Protein AF-A0A218V7U9-F1 (afdb_monomer)

Sequence (960 aa):
MARDGPLGLSSSKSSGSAQGSVAVIKPSDKDFSSGPGSLPGANVSSVCRRSLEVVGMWRWEEKGTSQKALSVETGKANNNVQWDEDSVEFMPANPVRIAFVLVVHGRASRQLQRMFKAIYHKDHFYYIHVDKRSNYLHRQVLQFASQYPNVRVTSWRMATIWGGASLLTTYLQTMKDLMEMSDWPWDFFINLSAADYPISPDQCQLVKNLYLGILWSFDLAVQKSQMDILLCNPRLHAMPTRMQSGLVEGPEQVRTSFWERCPECCCAPAEVHFQVHWVLCRCAAIGKTPSLSPGLLSFLPSSSAVLQDCQSAAEPGEPGVPEALEIAGARGTAVAQTLLLLYVKKCGSNLCQRHLGNLPLKAKVSERTNDQLVAFLSRYRDMNFLKSHGRDNARFIRKQGLDRLFLECDTHMWRLGDRKIPEGITVDGGSDWFLLNRKFVEYVTFSNDDLVTKMKRFYSYTLLPAESFFHTVLENSPFCDSMVDNNLRITNWNRKLGCKCQYKHIVDWCGCSPNDFKPADFHRFQVTEHTCRGSSPSFPRTMPGKVVFLSVARELLPQVSFPVLSQQQTARPTFFARKFEAVVNQEIIGQLDYYLYGNYPSGTPGLRSYWENVYEEPDGLGALSDVALTMFHSFSRLGLRRAESSLHAAGDSGCRYYPMGHPVSIHLYFLADRFQGFLIRHHATNLAVSKLETLETWVMPKKVFKIASPPSDFGRLQFSEIGTEWDAKERLFRNFGGLLGPTDEPVGMQKWGKGPNVTVTVIWVDPINVIAATYDILIESSAEFTHYKPPLNLPLRPGVWTIKILHHWVQVAETKFLITPLTFSNQQPIKQAQELENRWLFQCANFGLCFFPEEAIKLHSGPPKNAYMEQSFQGLNPVLNIPVSAARADQAKRNAGLVGTRLDAWVDSLVSSVWSAVDVCSVGPTACPVLQGCAQTAWSSLSPDPKSELGPVKPDGRLR

pLDDT: mean 74.52, std 29.19, range [21.22, 98.88]

Secondary structure (DSSP, 8-state):
-------------------------PPP-------S-PPP-TTS-HHHHHHHHHHHHHTTT-----------SSS---------GGGGT---SS---EEEEEEE-SS-HHHHHHHHHHH--TTSEEEEEE-TT-HHHHHHHHHHHTT-TTEEE-SS-----TT-THHHHHHHHHHHHHHH-TT---SEEEEEETTEEE-PPP-----HHHHHHHHHHHHHHHTTSS----------------------------------------------------------------------------------------------------------SHHHHHHHHHHHTT--STTGGGTSTT----------SHHHHHHHHHHTTT-EE--B--S-HHHHHHHHTTTEEEEEETTEEEEEEE-PPPTTS----B-S--EEEHHHHHHHHH--SHHHHHHHHHHTT-SSGGGTHHHHHHHTSTTGGGEES--SEEE---HHHH-S-TTTTTBSS----PPPP-GGGGGGGS--GGG--PPPP-----S-----S-SSTTSS-------------PPPP--EEE---TTT-SHHHHHHHHHHH-PPPTT-SSTTEEEEEEEEGGG-GGGS-HHHHHHHHHHHHHHHHHHHTT---TT--TT-EEEEEEEEEEEEEEETTEEEEEEEEEEEEETTTTEEEEEEEEEEE----EE-SSPPS---EEEEEEESSEETTTTEESSTT--B-TT---EEEEEE-S-S-EEEEEEEE-TTS-EEEEEEEEE-TT-SEEEE---PPSSPPSEEEEEEEEETTEEEEEEEEEEPPPSEETTEEPPPGGGGGGGTTTSSSSSS---PPPHHHHHHS-SGGG-SSSS--TTHHHHTT----HHHHHHHHHHTT--HHHHHHHHHHHHHHHEEEEEEEESS--S-TTPEEGGGSSSSTTS--TTT---PPPTTS---

Structure (mmCIF, N/CA/C/O backbone):
data_AF-A0A218V7U9-F1
#
_entry.id   AF-A0A218V7U9-F1
#
loop_
_atom_site.group_PDB
_atom_site.id
_atom_site.type_symbol
_atom_site.label_atom_id
_atom_site.label_alt_id
_atom_site.label_comp_id
_atom_site.label_asym_id
_atom_site.label_entity_id
_atom_site.label_seq_id
_atom_site.pdbx_PDB_ins_code
_atom_site.Cartn_x
_atom_site.Cartn_y
_atom_site.Cartn_z
_atom_site.occupancy
_atom_site.B_iso_or_equiv
_atom_site.auth_seq_id
_atom_site.auth_comp_id
_atom_site.auth_asym_id
_atom_site.auth_atom_id
_atom_site.pdbx_PDB_model_num
ATOM 1 N N . MET A 1 1 ? 33.669 64.219 6.277 1.00 29.98 1 MET A N 1
ATOM 2 C CA . MET A 1 1 ? 34.083 65.376 7.109 1.00 29.98 1 MET A CA 1
ATOM 3 C C . MET A 1 1 ? 33.642 65.084 8.534 1.00 29.98 1 MET A C 1
ATOM 5 O O . MET A 1 1 ? 32.563 64.521 8.618 1.00 29.98 1 MET A O 1
ATOM 9 N N . ALA A 1 2 ? 34.416 65.459 9.571 1.00 28.88 2 ALA A N 1
ATOM 10 C CA . ALA A 1 2 ? 34.085 65.277 11.007 1.00 28.88 2 ALA A CA 1
ATOM 11 C C . ALA A 1 2 ? 33.920 63.778 11.436 1.00 28.88 2 ALA A C 1
ATOM 13 O O . ALA A 1 2 ? 33.140 63.055 10.832 1.00 28.88 2 ALA A O 1
ATOM 14 N N . ARG A 1 3 ? 34.654 63.146 12.373 1.00 27.42 3 ARG A N 1
ATOM 15 C CA . ARG A 1 3 ? 35.370 63.592 13.594 1.00 27.42 3 ARG A CA 1
ATOM 16 C C . ARG A 1 3 ? 34.447 64.381 14.539 1.00 27.42 3 ARG A C 1
ATOM 18 O O . ARG A 1 3 ? 33.888 65.373 14.111 1.00 27.42 3 ARG A O 1
ATOM 25 N N . ASP A 1 4 ? 34.187 63.990 15.784 1.00 27.22 4 ASP A N 1
ATOM 26 C CA . ASP A 1 4 ? 34.984 63.190 16.726 1.00 27.22 4 ASP A CA 1
ATOM 27 C C . ASP A 1 4 ? 34.110 62.345 17.674 1.00 27.22 4 ASP A C 1
ATOM 29 O O . ASP A 1 4 ? 32.888 62.468 17.711 1.00 27.22 4 ASP A O 1
ATOM 33 N N . GLY A 1 5 ? 34.764 61.539 18.509 1.00 26.33 5 GLY A N 1
ATOM 34 C CA . GLY A 1 5 ? 34.283 61.247 19.859 1.00 26.33 5 GLY A CA 1
ATOM 35 C C . GLY A 1 5 ? 35.411 61.515 20.862 1.00 26.33 5 GLY A C 1
ATOM 36 O O . GLY A 1 5 ? 36.579 61.471 20.470 1.00 26.33 5 GLY A O 1
ATOM 37 N N . PRO A 1 6 ? 35.102 61.761 22.144 1.00 32.59 6 PRO A N 1
ATOM 38 C CA . PRO A 1 6 ? 36.081 61.534 23.201 1.00 32.59 6 PRO A CA 1
ATOM 39 C C . PRO A 1 6 ? 35.577 60.573 24.287 1.00 32.59 6 PRO A C 1
ATOM 41 O O . PRO A 1 6 ? 34.385 60.446 24.562 1.00 32.59 6 PRO A O 1
ATOM 44 N N . LEU A 1 7 ? 36.534 59.898 24.921 1.00 24.81 7 LEU A N 1
ATOM 45 C CA . LEU A 1 7 ? 36.329 59.023 26.071 1.00 24.81 7 LEU A CA 1
ATOM 46 C C . LEU A 1 7 ? 36.446 59.801 27.387 1.00 24.81 7 LEU A C 1
ATOM 48 O O . LEU A 1 7 ? 37.343 60.623 27.537 1.00 24.81 7 LEU A O 1
ATOM 52 N N . GLY A 1 8 ? 35.665 59.372 28.380 1.00 22.58 8 GLY A N 1
ATOM 53 C CA . GLY A 1 8 ? 36.175 59.196 29.741 1.00 22.58 8 GLY A CA 1
ATOM 54 C C . GLY A 1 8 ? 36.015 60.351 30.733 1.00 22.58 8 GLY A C 1
ATOM 55 O O . GLY A 1 8 ? 36.628 61.405 30.612 1.00 22.58 8 GLY A O 1
ATOM 56 N N . LEU A 1 9 ? 35.328 60.045 31.834 1.00 23.44 9 LEU A N 1
ATOM 57 C CA . LEU A 1 9 ? 35.711 60.487 33.176 1.00 23.44 9 LEU A CA 1
ATOM 58 C C . LEU A 1 9 ? 35.348 59.375 34.173 1.00 23.44 9 LEU A C 1
ATOM 60 O O . LEU A 1 9 ? 34.349 58.681 33.997 1.00 23.44 9 LEU A O 1
ATOM 64 N N . SER A 1 10 ? 36.193 59.157 35.179 1.00 21.22 10 SER A N 1
ATOM 65 C CA . SER A 1 10 ? 36.144 57.988 36.069 1.00 21.22 10 SER A CA 1
ATOM 66 C C . SER A 1 10 ? 35.866 58.363 37.523 1.00 21.22 10 SER A C 1
ATOM 68 O O . SER A 1 10 ? 36.527 59.268 38.031 1.00 21.22 10 SER A O 1
ATOM 70 N N . SER A 1 11 ? 35.053 57.583 38.243 1.00 22.30 11 SER A N 1
ATOM 71 C CA . SER A 1 11 ? 35.155 57.480 39.710 1.00 22.30 11 SER A CA 1
ATOM 72 C C . SER A 1 11 ? 34.441 56.248 40.295 1.00 22.30 11 SER A C 1
ATOM 74 O O . SER A 1 11 ? 33.607 55.621 39.649 1.00 22.30 11 SER A O 1
ATOM 76 N N . SER A 1 12 ? 34.807 55.922 41.543 1.00 22.44 12 SER A N 1
ATOM 77 C CA . SER A 1 12 ? 34.189 54.947 42.464 1.00 22.44 12 SER A CA 1
ATOM 78 C C . SER A 1 12 ? 34.022 53.475 42.025 1.00 22.44 12 SER A C 1
ATOM 80 O O . SER A 1 12 ? 33.247 53.133 41.140 1.00 22.44 12 SER A O 1
ATOM 8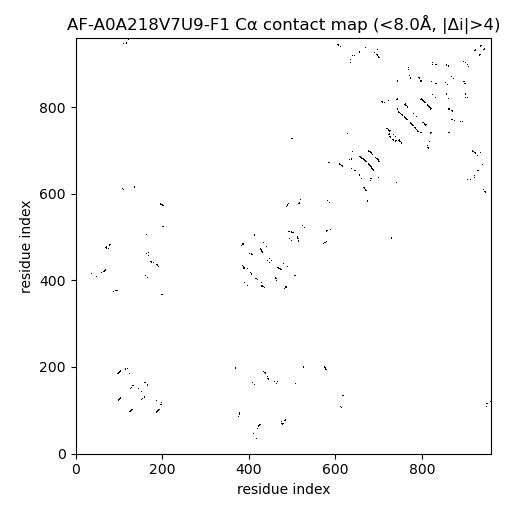2 N N . LYS A 1 13 ? 34.668 52.564 42.773 1.00 25.42 13 LYS A N 1
ATOM 83 C CA . LYS A 1 13 ? 34.227 51.168 42.941 1.00 25.42 13 LYS A CA 1
ATOM 84 C C . LYS A 1 13 ? 33.304 51.062 44.162 1.00 25.42 13 LYS A C 1
ATOM 86 O O . LYS A 1 13 ? 33.744 51.445 45.244 1.00 25.42 13 LYS A O 1
ATOM 91 N N . SER A 1 14 ? 32.156 50.394 44.048 1.00 21.88 14 SER A N 1
ATOM 92 C CA . SER A 1 14 ? 31.580 49.615 45.160 1.00 21.88 14 SER A CA 1
ATOM 93 C C . SER A 1 14 ? 30.524 48.598 44.693 1.00 21.88 14 SER A C 1
ATOM 95 O O . SER A 1 14 ? 29.759 48.841 43.769 1.00 21.88 14 SER A O 1
ATOM 97 N N . SER A 1 15 ? 30.550 47.430 45.342 1.00 23.12 15 SER A N 1
ATOM 98 C CA . SER A 1 15 ? 29.450 46.474 45.575 1.00 23.12 15 SER A CA 1
ATOM 99 C C . SER A 1 15 ? 28.232 46.409 44.627 1.00 23.12 15 SER A C 1
ATOM 101 O O . SER A 1 15 ? 27.315 47.217 44.724 1.00 23.12 15 SER A O 1
ATOM 103 N N . GLY A 1 16 ? 28.096 45.256 43.958 1.00 23.36 16 GLY A N 1
ATOM 104 C CA . GLY A 1 16 ? 26.868 44.454 44.077 1.00 23.36 16 GLY A CA 1
ATOM 105 C C . GLY A 1 16 ? 25.787 44.605 43.000 1.00 23.36 16 GLY A C 1
ATOM 106 O O . GLY A 1 16 ? 24.862 45.394 43.135 1.00 23.36 16 GLY A O 1
ATOM 107 N N . SER A 1 17 ? 25.797 43.699 42.019 1.00 25.09 17 SER A N 1
ATOM 108 C CA . SER A 1 17 ? 24.570 43.248 41.346 1.00 25.09 17 SER A CA 1
ATOM 109 C C . SER A 1 17 ? 24.633 41.733 41.135 1.00 25.09 17 SER A C 1
ATOM 111 O O . SER A 1 17 ? 25.693 41.182 40.834 1.00 25.09 17 SER A O 1
ATOM 113 N N . ALA A 1 18 ? 23.522 41.037 41.376 1.00 25.17 18 ALA A N 1
ATOM 114 C CA . ALA A 1 18 ? 23.483 39.578 41.360 1.00 25.17 18 ALA A CA 1
ATOM 115 C C . ALA A 1 18 ? 23.183 39.055 39.949 1.00 25.17 18 ALA A C 1
ATOM 117 O O . ALA A 1 18 ? 22.054 39.152 39.470 1.00 25.17 18 ALA A O 1
ATOM 118 N N . GLN A 1 19 ? 24.174 38.443 39.297 1.00 24.69 19 GLN A N 1
ATOM 119 C CA . GLN A 1 19 ? 23.903 37.577 38.152 1.00 24.69 19 GLN A CA 1
ATOM 120 C C . GLN A 1 19 ? 23.321 36.256 38.664 1.00 24.69 19 GLN A C 1
ATOM 122 O O . GLN A 1 19 ? 24.038 35.432 39.230 1.00 24.69 19 GLN A O 1
ATOM 127 N N . GLY A 1 20 ? 22.017 36.059 38.461 1.00 24.58 20 GLY A N 1
ATOM 128 C CA . GLY A 1 20 ? 21.364 34.768 38.661 1.00 24.58 20 GLY A CA 1
ATOM 129 C C . GLY A 1 20 ? 21.896 33.762 37.645 1.00 24.58 20 GLY A C 1
ATOM 130 O O . GLY A 1 20 ? 21.428 33.713 36.508 1.00 24.58 20 GLY A O 1
ATOM 131 N N . SER A 1 21 ? 22.907 32.990 38.033 1.00 23.55 21 SER A N 1
ATOM 132 C CA . SER A 1 21 ? 23.540 31.999 37.174 1.00 23.55 21 SER A CA 1
ATOM 133 C C . SER A 1 21 ? 22.566 30.863 36.862 1.00 23.55 21 SER A C 1
ATOM 135 O O . SER A 1 21 ? 22.197 30.073 37.730 1.00 23.55 21 SER A O 1
ATOM 137 N N . VAL A 1 22 ? 22.176 30.750 35.588 1.00 23.95 22 VAL A N 1
ATOM 138 C CA . VAL A 1 22 ? 21.495 29.555 35.076 1.00 23.95 22 VAL A CA 1
ATOM 139 C C . VAL A 1 22 ? 22.467 28.390 35.222 1.00 23.95 22 VAL A C 1
ATOM 141 O O . VAL A 1 22 ? 23.425 28.263 34.458 1.00 23.95 22 VAL A O 1
ATOM 144 N N . ALA A 1 23 ? 22.245 27.565 36.243 1.00 21.59 23 ALA A N 1
ATOM 145 C CA . ALA A 1 23 ? 23.073 26.407 36.518 1.00 21.59 23 ALA A CA 1
ATOM 146 C C . ALA A 1 23 ? 22.945 25.407 35.362 1.00 21.59 23 ALA A C 1
ATOM 148 O O . ALA A 1 23 ? 21.981 24.646 35.277 1.00 21.59 23 ALA A O 1
ATOM 149 N N . VAL A 1 24 ? 23.941 25.397 34.473 1.00 23.58 24 VAL A N 1
ATOM 150 C CA . VAL A 1 24 ? 24.140 24.308 33.516 1.00 23.58 24 VAL A CA 1
ATOM 151 C C . VAL A 1 24 ? 24.568 23.088 34.323 1.00 23.58 24 VAL A C 1
ATOM 153 O O . VAL A 1 24 ? 25.757 22.837 34.528 1.00 23.58 24 VAL A O 1
ATOM 156 N N . ILE A 1 25 ? 23.577 22.344 34.816 1.00 22.64 25 ILE A N 1
ATOM 157 C CA . ILE A 1 25 ? 23.777 21.027 35.408 1.00 22.64 25 ILE A CA 1
ATOM 158 C C . ILE A 1 25 ? 24.272 20.125 34.279 1.00 22.64 25 ILE A C 1
ATOM 160 O O . ILE A 1 25 ? 23.485 19.557 33.521 1.00 22.64 25 ILE A O 1
ATOM 164 N N . LYS A 1 26 ? 25.598 20.012 34.153 1.00 21.34 26 LYS A N 1
ATOM 165 C CA . LYS A 1 26 ? 26.203 18.867 33.479 1.00 21.34 26 LYS A CA 1
ATOM 166 C C . LYS A 1 26 ? 25.671 17.615 34.185 1.00 21.34 26 LYS A C 1
ATOM 168 O O . LYS A 1 26 ? 25.795 17.551 35.413 1.00 21.34 26 LYS A O 1
ATOM 173 N N . PRO A 1 27 ? 25.094 16.637 33.467 1.00 26.72 27 PRO A N 1
ATOM 174 C CA . PRO A 1 27 ? 24.913 15.307 34.026 1.00 26.72 27 PRO A CA 1
ATOM 175 C C . PRO A 1 27 ? 26.264 14.836 34.565 1.00 26.72 27 PRO A C 1
ATOM 177 O O . PRO A 1 27 ? 27.285 15.025 33.902 1.00 26.72 27 PRO A O 1
ATOM 180 N N . SER A 1 28 ? 26.292 14.291 35.777 1.00 24.23 28 SER A N 1
ATOM 181 C CA . SER A 1 28 ? 27.509 13.667 36.283 1.00 24.23 28 SER A CA 1
ATOM 182 C C . SER A 1 28 ? 27.759 12.376 35.516 1.00 24.23 28 SER A C 1
ATOM 184 O O . SER A 1 28 ? 26.838 11.576 35.336 1.00 24.23 28 SER A O 1
ATOM 186 N N . ASP A 1 29 ? 29.003 12.174 35.084 1.00 26.44 29 ASP A N 1
ATOM 187 C CA . ASP A 1 29 ? 29.436 10.938 34.443 1.00 26.44 29 ASP A CA 1
ATOM 188 C C . ASP A 1 29 ? 29.261 9.770 35.427 1.00 26.44 29 ASP A C 1
ATOM 190 O O . ASP A 1 29 ? 30.058 9.555 36.342 1.00 26.44 29 ASP A O 1
ATOM 194 N N . LYS A 1 30 ? 28.155 9.042 35.265 1.00 28.05 30 LYS A N 1
ATOM 195 C CA . LYS A 1 30 ? 27.915 7.731 35.861 1.00 28.05 30 LYS A CA 1
ATOM 196 C C . LYS A 1 30 ? 27.892 6.726 34.728 1.00 28.05 30 LYS A C 1
ATOM 198 O O . LYS A 1 30 ? 27.026 6.810 33.857 1.00 28.05 30 LYS A O 1
ATOM 203 N N . ASP A 1 31 ? 28.836 5.794 34.754 1.00 24.69 31 ASP A N 1
ATOM 204 C CA . ASP A 1 31 ? 29.033 4.832 33.677 1.00 24.69 31 ASP A CA 1
ATOM 205 C C . ASP A 1 31 ? 27.747 4.072 33.332 1.00 24.69 31 ASP A C 1
ATOM 207 O O . ASP A 1 31 ? 27.124 3.419 34.179 1.00 24.69 31 ASP A O 1
ATOM 211 N N . PHE A 1 32 ? 27.379 4.120 32.051 1.00 32.78 32 PHE A N 1
ATOM 212 C CA . PHE A 1 32 ? 26.338 3.274 31.475 1.00 32.78 32 PHE A CA 1
ATOM 213 C C . PHE A 1 32 ? 26.849 1.825 31.439 1.00 32.78 32 PHE A C 1
ATOM 215 O O . PHE A 1 32 ? 27.415 1.363 30.448 1.00 32.78 32 PHE A O 1
ATOM 222 N N . SER A 1 33 ? 26.687 1.108 32.554 1.00 31.09 33 SER A N 1
ATOM 223 C CA . SER A 1 33 ? 27.102 -0.291 32.656 1.00 31.09 33 SER A CA 1
ATOM 224 C C . SER A 1 33 ? 26.351 -1.161 31.638 1.00 31.09 33 SER A C 1
ATOM 226 O O . SER A 1 33 ? 25.139 -1.043 31.435 1.00 31.09 33 SER A O 1
ATOM 228 N N . SER A 1 34 ? 27.102 -2.010 30.936 1.00 35.16 34 SER A N 1
ATOM 229 C CA . SER A 1 34 ? 26.706 -2.625 29.667 1.00 35.16 34 SER A CA 1
ATOM 230 C C . SER A 1 34 ? 25.731 -3.804 29.817 1.00 35.16 34 SER A C 1
ATOM 232 O O . SER A 1 34 ? 26.080 -4.971 29.648 1.00 35.16 34 SER A O 1
ATOM 234 N N . GLY A 1 35 ? 24.461 -3.486 30.084 1.00 30.33 35 GLY A N 1
ATOM 235 C CA . GLY A 1 35 ? 23.326 -4.391 29.865 1.00 30.33 35 GLY A CA 1
ATOM 236 C C . GLY A 1 35 ? 22.894 -4.469 28.384 1.00 30.33 35 GLY A C 1
ATOM 237 O O . GLY A 1 35 ? 23.331 -3.654 27.571 1.00 30.33 35 GLY A O 1
ATOM 238 N N . PRO A 1 36 ? 22.012 -5.417 27.998 1.00 35.75 36 PRO A N 1
ATOM 239 C CA . PRO A 1 36 ? 21.648 -5.695 26.599 1.00 35.75 36 PRO A CA 1
ATOM 240 C C . PRO A 1 36 ? 20.648 -4.688 25.985 1.00 35.75 36 PRO A C 1
ATOM 242 O O . PRO A 1 36 ? 19.548 -5.040 25.541 1.00 35.75 36 PRO A O 1
ATOM 245 N N . GLY A 1 37 ? 21.067 -3.426 25.933 1.00 41.31 37 GLY A N 1
ATOM 246 C CA . GLY A 1 37 ? 20.557 -2.381 25.051 1.00 41.31 37 GLY A CA 1
ATOM 247 C C . GLY A 1 37 ? 21.757 -1.672 24.431 1.00 41.31 37 GLY A C 1
ATOM 248 O O . GLY A 1 37 ? 22.407 -0.867 25.092 1.00 41.31 37 GLY A O 1
ATOM 249 N N . SER A 1 38 ? 22.095 -2.009 23.187 1.00 45.00 38 SER A N 1
ATOM 250 C CA . SER A 1 38 ? 23.184 -1.349 22.463 1.00 45.00 38 SER A CA 1
ATOM 251 C C . SER A 1 38 ? 22.841 0.123 22.253 1.00 45.00 38 SER A C 1
ATOM 253 O O . SER A 1 38 ? 21.820 0.416 21.626 1.00 45.00 38 SER A O 1
ATOM 255 N N . LEU A 1 39 ? 23.693 1.033 22.738 1.00 47.53 39 LEU A N 1
ATOM 256 C CA . LEU A 1 39 ? 23.579 2.460 22.428 1.00 47.53 39 LEU A CA 1
ATOM 257 C C . LEU A 1 39 ? 23.482 2.640 20.900 1.00 47.53 39 LEU A C 1
ATOM 259 O O . LEU A 1 39 ? 24.258 2.002 20.180 1.00 47.53 39 LEU A O 1
ATOM 263 N N . PRO A 1 40 ? 22.539 3.452 20.383 1.00 51.00 40 PRO A N 1
ATOM 264 C CA . PRO A 1 40 ? 22.320 3.520 18.946 1.00 51.00 40 PRO A CA 1
ATOM 265 C C . PRO A 1 40 ? 23.545 4.021 18.177 1.00 51.00 40 PRO A C 1
ATOM 267 O O . PRO A 1 40 ? 24.284 4.890 18.643 1.00 51.00 40 PRO A O 1
ATOM 270 N N . GLY A 1 41 ? 23.719 3.502 16.959 1.00 52.72 41 GLY A N 1
ATOM 271 C CA . GLY A 1 41 ? 24.717 4.007 16.017 1.00 52.72 41 GLY A CA 1
ATOM 272 C C . GLY A 1 41 ? 24.454 5.459 15.592 1.00 52.72 41 GLY A C 1
ATOM 273 O O . GLY A 1 41 ? 23.462 6.079 15.975 1.00 52.72 41 GLY A O 1
ATOM 274 N N . ALA A 1 42 ? 25.333 5.995 14.742 1.00 51.19 42 ALA A N 1
ATOM 275 C CA . ALA A 1 42 ? 25.403 7.420 14.392 1.00 51.19 42 ALA A CA 1
ATOM 276 C C . ALA A 1 42 ? 24.124 8.061 13.793 1.00 51.19 42 ALA A C 1
ATOM 278 O O . ALA A 1 42 ? 24.078 9.280 13.652 1.00 51.19 42 ALA A O 1
ATOM 279 N N . ASN A 1 43 ? 23.093 7.274 13.473 1.00 61.50 43 ASN A N 1
ATOM 280 C CA . ASN A 1 43 ? 21.908 7.699 12.722 1.00 61.50 43 ASN A CA 1
ATOM 281 C C . ASN A 1 43 ? 20.718 8.169 13.591 1.00 61.50 43 ASN A C 1
ATOM 283 O O . ASN A 1 43 ? 19.693 8.542 13.030 1.00 61.50 43 ASN A O 1
ATOM 287 N N . VAL A 1 44 ? 20.816 8.151 14.929 1.00 81.31 44 VAL A N 1
ATOM 288 C CA . VAL A 1 44 ? 19.739 8.632 15.828 1.00 81.31 44 VAL A CA 1
ATOM 289 C C . VAL A 1 44 ? 19.895 10.116 16.147 1.00 81.31 44 VAL A C 1
ATOM 291 O O . VAL A 1 44 ? 20.985 10.560 16.540 1.00 81.31 44 VAL A O 1
ATOM 294 N N . SER A 1 45 ? 18.796 10.869 16.020 1.00 87.00 45 SER A N 1
ATOM 295 C CA . SER A 1 45 ? 18.765 12.323 16.182 1.00 87.00 45 SER A CA 1
ATOM 296 C C . SER A 1 45 ? 19.126 12.770 17.603 1.00 87.00 45 SER A C 1
ATOM 298 O O . SER A 1 45 ? 18.961 12.040 18.583 1.00 87.00 45 SER A O 1
ATOM 300 N N . SER A 1 46 ? 19.630 13.999 17.736 1.00 85.50 46 SER A N 1
ATOM 301 C CA . SER A 1 46 ? 20.025 14.571 19.032 1.00 85.50 46 SER A CA 1
ATOM 302 C C . SER A 1 46 ? 18.844 14.739 19.992 1.00 85.50 46 SER A C 1
ATOM 304 O O . SER A 1 46 ? 18.987 14.496 21.190 1.00 85.50 46 SER A O 1
ATOM 306 N N . VAL A 1 47 ? 17.667 15.095 19.465 1.00 88.19 47 VAL A N 1
ATOM 307 C CA . VAL A 1 47 ? 16.407 15.132 20.223 1.00 88.19 47 VAL A CA 1
ATOM 308 C C . VAL A 1 47 ? 16.068 13.731 20.721 1.00 88.19 47 VAL A C 1
ATOM 310 O O . VAL A 1 47 ? 15.828 13.546 21.912 1.00 88.19 47 VAL A O 1
ATOM 313 N N . CYS A 1 48 ? 16.124 12.736 19.832 1.00 89.25 48 CYS A N 1
ATOM 314 C CA . CYS A 1 48 ? 15.751 11.374 20.171 1.00 89.25 48 CYS A CA 1
ATOM 315 C C . CYS A 1 48 ? 16.682 10.742 21.205 1.00 89.25 48 CYS A C 1
ATOM 317 O O . CYS A 1 48 ? 16.219 10.162 22.184 1.00 89.25 48 CYS A O 1
ATOM 319 N N . ARG A 1 49 ? 17.996 10.939 21.054 1.00 86.62 49 ARG A N 1
ATOM 320 C CA . ARG A 1 49 ? 19.004 10.493 22.023 1.00 86.62 49 ARG A CA 1
ATOM 321 C C . ARG A 1 49 ? 18.739 11.058 23.417 1.00 86.62 49 ARG A C 1
ATOM 323 O O . ARG A 1 49 ? 18.682 10.291 24.371 1.00 86.62 49 ARG A O 1
ATOM 330 N N . ARG A 1 50 ? 18.453 12.362 23.517 1.00 86.06 50 ARG A N 1
ATOM 331 C CA . ARG A 1 50 ? 18.091 13.006 24.788 1.00 86.06 50 ARG A CA 1
ATOM 332 C C . ARG A 1 50 ? 16.789 12.451 25.376 1.00 86.06 50 ARG A C 1
ATOM 334 O O . ARG A 1 50 ? 16.688 12.309 26.590 1.00 86.06 50 ARG A O 1
ATOM 341 N N . SER A 1 51 ? 15.794 12.121 24.553 1.00 85.00 51 SER A N 1
ATOM 342 C CA . SER A 1 51 ? 14.562 11.472 25.026 1.00 85.00 51 SER A CA 1
ATOM 343 C C . SER A 1 51 ? 14.807 10.043 25.526 1.00 85.00 51 SER A C 1
ATOM 345 O O . SER A 1 51 ? 14.250 9.669 26.555 1.00 85.00 51 SER A O 1
ATOM 347 N N . LEU A 1 52 ? 15.667 9.266 24.857 1.00 84.94 52 LEU A N 1
ATOM 348 C CA . LEU A 1 52 ? 16.076 7.922 25.289 1.00 84.94 52 LEU A CA 1
ATOM 349 C C . LEU A 1 52 ? 16.860 7.969 26.612 1.00 84.94 52 LEU A C 1
ATOM 351 O O . LEU A 1 52 ? 16.565 7.189 27.516 1.00 84.94 52 LEU A O 1
ATOM 355 N N . GLU A 1 53 ? 17.797 8.912 26.751 1.00 82.06 53 GLU A N 1
ATOM 356 C CA . GLU A 1 53 ? 18.526 9.195 27.997 1.00 82.06 53 GLU A CA 1
ATOM 357 C C . GLU A 1 53 ? 17.559 9.556 29.131 1.00 82.06 53 GLU A C 1
ATOM 359 O O . GLU A 1 53 ? 17.543 8.886 30.163 1.00 82.06 53 GLU A O 1
ATOM 364 N N . VAL A 1 54 ? 16.703 10.567 28.920 1.00 82.38 54 VAL A N 1
ATOM 365 C CA . VAL A 1 54 ? 15.736 11.030 29.924 1.00 82.38 54 VAL A CA 1
ATOM 366 C C . VAL A 1 54 ? 14.819 9.892 30.352 1.00 82.38 54 VAL A C 1
ATOM 368 O O . VAL A 1 54 ? 14.790 9.592 31.539 1.00 82.38 54 VAL A O 1
ATOM 371 N N . VAL A 1 55 ? 14.111 9.226 29.429 1.00 79.31 55 VAL A N 1
ATOM 372 C CA . VAL A 1 55 ? 13.178 8.126 29.758 1.00 79.31 55 VAL A CA 1
ATOM 373 C C . VAL A 1 55 ? 13.919 6.946 30.405 1.00 79.31 55 VAL A C 1
ATOM 375 O O . VAL A 1 55 ? 13.410 6.346 31.352 1.00 79.31 55 VAL A O 1
ATOM 378 N N . GLY A 1 56 ? 15.158 6.675 29.983 1.00 71.56 56 GLY A N 1
ATOM 379 C CA . GLY A 1 56 ? 16.046 5.692 30.604 1.00 71.56 56 GLY A CA 1
ATOM 380 C C . GLY A 1 56 ? 16.398 5.987 32.069 1.00 71.56 56 GLY A C 1
ATOM 381 O O . GLY A 1 56 ? 16.635 5.045 32.824 1.00 71.56 56 GLY A O 1
ATOM 382 N N . MET A 1 57 ? 16.369 7.251 32.511 1.00 68.81 57 MET A N 1
ATOM 383 C CA . MET A 1 57 ? 16.591 7.613 33.918 1.00 68.81 57 MET A CA 1
ATOM 384 C C . MET A 1 57 ? 15.375 7.323 34.817 1.00 68.81 57 MET A C 1
ATOM 386 O O . MET A 1 57 ? 15.573 6.865 35.942 1.00 68.81 57 MET A O 1
ATOM 390 N N . TRP A 1 58 ? 14.128 7.466 34.334 1.00 63.84 58 TRP A N 1
ATOM 391 C CA . TRP A 1 58 ? 12.914 7.148 35.128 1.00 63.84 58 TRP A CA 1
ATOM 392 C C . TRP A 1 58 ? 12.865 5.672 35.553 1.00 63.84 58 TRP A C 1
ATOM 394 O O . TRP A 1 58 ? 12.271 5.339 36.580 1.00 63.84 58 TRP A O 1
ATOM 404 N N . ARG A 1 59 ? 13.557 4.792 34.812 1.00 56.50 59 ARG A N 1
ATOM 405 C CA . ARG A 1 59 ? 13.761 3.369 35.135 1.00 56.50 59 ARG A CA 1
ATOM 406 C C . ARG A 1 59 ? 14.359 3.134 36.535 1.00 56.50 59 ARG A C 1
ATOM 408 O O . ARG A 1 59 ? 14.228 2.032 37.061 1.00 56.50 59 ARG A O 1
ATOM 415 N N . TRP A 1 60 ? 14.984 4.148 37.138 1.00 43.22 60 TRP A N 1
ATOM 416 C CA . TRP A 1 60 ? 15.568 4.094 38.482 1.00 43.22 60 TRP A CA 1
ATOM 417 C C . TRP A 1 60 ? 14.680 4.678 39.595 1.00 43.22 60 TRP A C 1
ATOM 419 O O . TRP A 1 60 ? 15.006 4.496 40.767 1.00 43.22 60 TRP A O 1
ATOM 429 N N . GLU A 1 61 ? 13.563 5.343 39.268 1.00 45.41 61 GLU A N 1
ATOM 430 C CA . GLU A 1 61 ? 12.733 6.063 40.253 1.00 45.41 61 GLU A CA 1
ATOM 431 C C . GLU A 1 61 ? 11.301 5.530 40.424 1.00 45.41 61 GLU A C 1
ATOM 433 O O . GLU A 1 61 ? 10.648 5.879 41.412 1.00 45.41 61 GLU A O 1
ATOM 438 N N . GLU A 1 62 ? 10.805 4.643 39.550 1.00 49.50 62 GLU A N 1
ATOM 439 C CA . GLU A 1 62 ? 9.487 4.004 39.724 1.00 49.50 62 GLU A CA 1
ATOM 440 C C . GLU A 1 62 ? 9.484 2.951 40.854 1.00 49.50 62 GLU A C 1
ATOM 442 O O . GLU A 1 62 ? 9.407 1.737 40.646 1.00 49.50 62 GLU A O 1
ATOM 447 N N . LYS A 1 63 ? 9.524 3.444 42.101 1.00 42.47 63 LYS A N 1
ATOM 448 C CA . LYS A 1 63 ? 9.115 2.696 43.296 1.00 42.47 63 LYS A CA 1
ATOM 449 C C . LYS A 1 63 ? 7.689 2.179 43.084 1.00 42.47 63 LYS A C 1
ATOM 451 O O . LYS A 1 63 ? 6.824 2.924 42.629 1.00 42.47 63 LYS A O 1
ATOM 456 N N . GLY A 1 64 ? 7.459 0.907 43.416 1.00 49.28 64 GLY A N 1
ATOM 457 C CA . GLY A 1 64 ? 6.205 0.211 43.121 1.00 49.28 64 GLY A CA 1
ATOM 458 C C . GLY A 1 64 ? 4.986 0.960 43.655 1.00 49.28 64 GLY A C 1
ATOM 459 O O . GLY A 1 64 ? 4.797 1.058 44.865 1.00 49.28 64 GLY A O 1
ATOM 460 N N . THR A 1 65 ? 4.166 1.489 42.748 1.00 48.19 65 THR A N 1
ATOM 461 C CA . THR A 1 65 ? 2.895 2.125 43.092 1.00 48.19 65 THR A CA 1
ATOM 462 C C . THR A 1 65 ? 1.777 1.108 42.943 1.00 48.19 65 THR A C 1
ATOM 464 O O . THR A 1 65 ? 1.474 0.650 41.842 1.00 48.19 65 THR A O 1
ATOM 467 N N . SER A 1 66 ? 1.157 0.768 44.070 1.00 54.19 66 SER A N 1
ATOM 468 C CA . SER A 1 66 ? -0.095 0.018 44.071 1.00 54.19 66 SER A CA 1
ATOM 469 C C . SER A 1 66 ? -1.174 0.795 43.304 1.00 54.19 66 SER A C 1
ATOM 471 O O . SER A 1 66 ? -1.204 2.036 43.299 1.00 54.19 66 SER A O 1
ATOM 473 N N . GLN A 1 67 ? -2.037 0.055 42.620 1.00 61.59 67 GLN A N 1
ATOM 474 C CA . GLN A 1 67 ? -3.214 0.552 41.922 1.00 61.59 67 GLN A CA 1
ATOM 475 C C . GLN A 1 67 ? -4.441 -0.135 42.507 1.00 61.59 67 GLN A C 1
ATOM 477 O O . GLN A 1 67 ? -4.367 -1.282 42.943 1.00 61.59 67 GLN A O 1
ATOM 482 N N . LYS A 1 68 ? -5.571 0.569 42.536 1.00 68.88 68 LYS A N 1
ATOM 483 C CA . LYS A 1 68 ? -6.824 0.008 43.036 1.00 68.88 68 LYS A CA 1
ATOM 484 C C . LYS A 1 68 ? -7.772 -0.224 41.865 1.00 68.88 68 LYS A C 1
ATOM 486 O O . LYS A 1 68 ? -8.263 0.744 41.289 1.00 68.88 68 LYS A O 1
ATOM 491 N N . ALA A 1 69 ? -8.042 -1.488 41.541 1.00 67.00 69 ALA A N 1
ATOM 492 C CA . ALA A 1 69 ? -9.153 -1.838 40.663 1.00 67.00 69 ALA A CA 1
ATOM 493 C C . ALA A 1 69 ? -10.478 -1.253 41.198 1.00 67.00 69 ALA A C 1
ATOM 495 O O . ALA A 1 69 ? -10.714 -1.202 42.409 1.00 67.00 69 ALA A O 1
ATOM 496 N N . LEU A 1 70 ? -11.319 -0.785 40.279 1.00 68.69 70 LEU A N 1
ATOM 497 C CA . LEU A 1 70 ? -12.632 -0.186 40.535 1.00 68.69 70 LEU A CA 1
ATOM 498 C C . LEU A 1 70 ? -13.787 -1.141 40.185 1.00 68.69 70 LEU A C 1
ATOM 500 O O . LEU A 1 70 ? -14.946 -0.791 40.395 1.00 68.69 70 LEU A O 1
ATOM 504 N N . SER A 1 71 ? -13.473 -2.325 39.652 1.00 64.31 71 SER A N 1
ATOM 505 C CA . SER A 1 71 ? -14.421 -3.408 39.408 1.00 64.31 71 SER A CA 1
ATOM 506 C C . SER A 1 71 ? -14.967 -3.989 40.717 1.00 64.31 71 SER A C 1
ATOM 508 O O . SER A 1 71 ? -14.291 -4.005 41.749 1.00 64.31 71 SER A O 1
ATOM 510 N N . VAL A 1 72 ? -16.219 -4.453 40.674 1.00 60.81 72 VAL A N 1
ATOM 511 C CA . VAL A 1 72 ? -16.922 -5.040 41.831 1.00 60.81 72 VAL A CA 1
ATOM 512 C C . VAL A 1 72 ? -16.857 -6.576 41.809 1.00 60.81 72 VAL A C 1
ATOM 514 O O . VAL A 1 72 ? -16.903 -7.209 42.863 1.00 60.81 72 VAL A O 1
ATOM 517 N N . GLU A 1 73 ? -16.700 -7.186 40.630 1.00 61.47 73 GLU A N 1
ATOM 518 C CA . GLU A 1 73 ? -16.558 -8.637 40.480 1.00 61.47 73 GLU A CA 1
ATOM 519 C C . GLU A 1 73 ? -15.171 -9.166 40.879 1.00 61.47 73 GLU A C 1
ATOM 521 O O . GLU A 1 73 ? -14.131 -8.597 40.548 1.00 61.47 73 GLU A O 1
ATOM 526 N N . THR A 1 74 ? -15.137 -10.352 41.496 1.00 55.50 74 THR A N 1
ATOM 527 C CA . THR A 1 74 ? -13.898 -11.101 41.772 1.00 55.50 74 THR A CA 1
ATOM 528 C C . THR A 1 74 ? -13.509 -12.011 40.599 1.00 55.50 74 THR A C 1
ATOM 530 O O . THR A 1 74 ? -13.288 -13.211 40.779 1.00 55.50 74 THR A O 1
ATOM 533 N N . GLY A 1 75 ? -13.461 -11.466 39.381 1.00 63.75 75 GLY A N 1
ATOM 534 C CA . GLY A 1 75 ? -13.166 -12.232 38.168 1.00 63.75 75 GLY A CA 1
ATOM 535 C C . GLY A 1 75 ? -13.223 -11.405 36.884 1.00 63.75 75 GLY A C 1
ATOM 536 O O . GLY A 1 75 ? -13.112 -10.184 36.915 1.00 63.75 75 GLY A O 1
ATOM 537 N N . LYS A 1 76 ? -13.380 -12.095 35.748 1.00 70.06 76 LYS A N 1
ATOM 538 C CA . LYS A 1 76 ? -13.705 -11.477 34.458 1.00 70.06 76 LYS A CA 1
ATOM 539 C C . LYS A 1 76 ? -15.167 -11.742 34.119 1.00 70.06 76 LYS A C 1
ATOM 541 O O . LYS A 1 76 ? -15.524 -12.903 33.898 1.00 70.06 76 LYS A O 1
ATOM 546 N N . ALA A 1 77 ? -15.949 -10.685 33.952 1.00 71.81 77 ALA A N 1
ATOM 547 C CA . ALA A 1 77 ? -17.198 -10.762 33.215 1.00 71.81 77 ALA A CA 1
ATOM 548 C C . ALA A 1 77 ? -16.932 -11.250 31.779 1.00 71.81 77 ALA A C 1
ATOM 550 O O . ALA A 1 77 ? -15.977 -10.833 31.118 1.00 71.81 77 ALA A O 1
ATOM 551 N N . ASN A 1 78 ? -17.788 -12.140 31.282 1.00 73.38 78 ASN A N 1
ATOM 552 C CA . ASN A 1 78 ? -17.834 -12.499 29.868 1.00 73.38 78 ASN A CA 1
ATOM 553 C C . ASN A 1 78 ? -19.281 -12.803 29.482 1.00 73.38 78 ASN A C 1
ATOM 555 O O . ASN A 1 78 ? -19.755 -13.936 29.613 1.00 73.38 78 ASN A O 1
ATOM 559 N N . ASN A 1 79 ? -19.979 -11.777 29.007 1.00 79.38 79 ASN A N 1
ATOM 560 C CA . ASN A 1 79 ? -21.384 -11.889 28.654 1.00 79.38 79 ASN A CA 1
ATOM 561 C C . ASN A 1 79 ? -21.557 -12.706 27.370 1.00 79.38 79 ASN A C 1
ATOM 563 O O . ASN A 1 79 ? -21.098 -12.326 26.290 1.00 79.38 79 ASN A O 1
ATOM 567 N N . ASN A 1 80 ? -22.264 -13.833 27.477 1.00 74.94 80 ASN A N 1
ATOM 568 C CA . ASN A 1 80 ? -22.642 -14.635 26.319 1.00 74.94 80 ASN A CA 1
ATOM 569 C C . ASN A 1 80 ? -23.742 -13.921 25.525 1.00 74.94 80 ASN A C 1
ATOM 571 O O . ASN A 1 80 ? -24.903 -13.884 25.931 1.00 74.94 80 ASN A O 1
ATOM 575 N N . VAL A 1 81 ? -23.374 -13.391 24.361 1.00 76.19 81 VAL A N 1
ATOM 576 C CA . VAL A 1 81 ? -24.315 -12.840 23.384 1.00 76.19 81 VAL A CA 1
ATOM 577 C C . VAL A 1 81 ? -24.934 -13.970 22.557 1.00 76.19 81 VAL A C 1
ATOM 579 O O . VAL A 1 81 ? -24.217 -14.799 21.995 1.00 76.19 81 VAL A O 1
ATOM 582 N N . GLN A 1 82 ? -26.265 -13.990 22.473 1.00 65.69 82 GLN A N 1
ATOM 583 C CA . GLN A 1 82 ? -27.022 -14.923 21.636 1.00 65.69 82 GLN A CA 1
ATOM 584 C C . GLN A 1 82 ? -27.160 -14.379 20.207 1.00 65.69 82 GLN A C 1
ATOM 586 O O . GLN A 1 82 ? -27.324 -13.176 19.998 1.00 65.69 82 GLN A O 1
ATOM 591 N N . TRP A 1 83 ? -27.097 -15.278 19.224 1.00 64.69 83 TRP A N 1
ATOM 592 C CA . TRP A 1 83 ? -27.379 -14.992 17.818 1.00 64.69 83 TRP A CA 1
ATOM 593 C C . TRP A 1 83 ? -28.585 -15.830 17.395 1.00 64.69 83 TRP A C 1
ATOM 595 O O . TRP A 1 83 ? -28.450 -17.013 17.087 1.00 64.69 83 TRP A O 1
ATOM 605 N N . ASP A 1 84 ? -29.763 -15.209 17.443 1.00 58.47 84 ASP A N 1
ATOM 606 C CA . ASP A 1 84 ? -31.029 -15.800 17.004 1.00 58.47 84 ASP A CA 1
ATOM 607 C C . ASP A 1 84 ? -31.367 -15.217 15.627 1.00 58.47 84 ASP A C 1
ATOM 609 O O . ASP A 1 84 ? -31.442 -13.995 15.479 1.00 58.47 84 ASP A O 1
ATOM 613 N N . GLU A 1 85 ? -31.574 -16.056 14.616 1.00 51.09 85 GLU A N 1
ATOM 614 C CA . GLU A 1 85 ? -31.679 -15.599 13.220 1.00 51.09 85 GLU A CA 1
ATOM 615 C C . GLU A 1 85 ? -32.924 -14.733 12.970 1.00 51.09 85 GLU A C 1
ATOM 617 O O . GLU A 1 85 ? -32.869 -13.768 12.208 1.00 51.09 85 GLU A O 1
ATOM 622 N N . ASP A 1 86 ? -34.012 -14.979 13.702 1.00 47.28 86 ASP A N 1
ATOM 623 C CA . ASP A 1 86 ? -35.225 -14.151 13.666 1.00 47.28 86 ASP A CA 1
ATOM 624 C C . ASP A 1 86 ? -34.980 -12.705 14.150 1.00 47.28 86 ASP A C 1
ATOM 626 O O . ASP A 1 86 ? -35.709 -11.785 13.772 1.00 47.28 86 ASP A O 1
ATOM 630 N N . SER A 1 87 ? -33.909 -12.452 14.920 1.00 47.59 87 SER A N 1
ATOM 631 C CA . SER A 1 87 ? -33.547 -11.091 15.350 1.00 47.59 87 SER A CA 1
ATOM 632 C C . SER A 1 87 ? -32.993 -10.203 14.220 1.00 47.59 87 SER A C 1
ATOM 634 O O . SER A 1 87 ? -32.836 -8.999 14.411 1.00 47.59 87 SER A O 1
ATOM 636 N N . VAL A 1 88 ? -32.775 -10.765 13.022 1.00 49.31 88 VAL A N 1
ATOM 637 C CA . VAL A 1 88 ? -32.352 -10.054 11.799 1.00 49.31 88 VAL A CA 1
ATOM 638 C C . VAL A 1 88 ? -33.527 -9.408 11.041 1.00 49.31 88 VAL A C 1
ATOM 640 O O . VAL A 1 88 ? -33.319 -8.527 10.198 1.00 49.31 88 VAL A O 1
ATOM 643 N N . GLU A 1 89 ? -34.775 -9.804 11.312 1.00 51.00 89 GLU A N 1
ATOM 644 C CA . GLU A 1 89 ? -35.938 -9.231 10.614 1.00 51.00 89 GLU A CA 1
ATOM 645 C C . GLU A 1 89 ? -36.482 -7.950 11.269 1.00 51.00 89 GLU A C 1
ATOM 647 O O . GLU A 1 89 ? -37.059 -7.110 10.569 1.00 51.00 89 GLU A O 1
ATOM 652 N N . PHE A 1 90 ? -36.227 -7.745 12.566 1.00 56.25 90 PHE A N 1
ATOM 653 C CA . PHE A 1 90 ? -36.714 -6.597 13.334 1.00 56.25 90 PHE A CA 1
ATOM 654 C C . PHE A 1 90 ? -35.821 -5.353 13.182 1.00 56.25 90 PHE A C 1
ATOM 656 O O . PHE A 1 90 ? -34.709 -5.296 13.704 1.00 56.25 90 PHE A O 1
ATOM 663 N N . MET A 1 91 ? -36.338 -4.311 12.523 1.00 60.91 91 MET A N 1
ATOM 664 C CA . MET A 1 91 ? -35.729 -2.976 12.566 1.00 60.91 91 MET A CA 1
ATOM 665 C C . MET A 1 91 ? -35.999 -2.346 13.945 1.00 60.91 91 MET A C 1
ATOM 667 O O . MET A 1 91 ? -37.168 -2.148 14.285 1.00 60.91 91 MET A O 1
ATOM 671 N N . PRO A 1 92 ? -34.972 -2.012 14.749 1.00 69.75 92 PRO A N 1
ATOM 672 C CA . PRO A 1 92 ? -35.174 -1.427 16.071 1.00 69.75 92 PRO A CA 1
ATOM 673 C C . PRO A 1 92 ? -35.777 -0.019 15.974 1.00 69.75 92 PRO A C 1
ATOM 675 O O . PRO A 1 92 ? -35.344 0.793 15.161 1.00 69.75 92 PRO A O 1
ATOM 678 N N . ALA A 1 93 ? -36.728 0.303 16.857 1.00 76.81 93 ALA A N 1
ATOM 679 C CA . ALA A 1 93 ? -37.388 1.617 16.897 1.00 76.81 93 ALA A CA 1
ATOM 680 C C . ALA A 1 93 ? -36.439 2.789 17.242 1.00 76.81 93 ALA A C 1
ATOM 682 O O . ALA A 1 93 ? -36.748 3.943 16.959 1.00 76.81 93 ALA A O 1
ATOM 683 N N . ASN A 1 94 ? -35.282 2.491 17.840 1.00 88.12 94 ASN A N 1
ATOM 684 C CA . ASN A 1 94 ? -34.179 3.424 18.063 1.00 88.12 94 ASN A CA 1
ATOM 685 C C . ASN A 1 94 ? -32.874 2.758 17.576 1.00 88.12 94 ASN A C 1
ATOM 687 O O . ASN A 1 94 ? -32.188 2.121 18.386 1.00 88.12 94 ASN A O 1
ATOM 691 N N . PRO A 1 95 ? -32.549 2.824 16.272 1.00 91.56 95 PRO A N 1
ATOM 692 C CA . PRO A 1 95 ? -31.330 2.231 15.730 1.00 91.56 95 PRO A CA 1
ATOM 693 C C . PRO A 1 95 ? -30.085 2.968 16.236 1.00 91.56 95 PRO A C 1
ATOM 695 O O . PRO A 1 95 ? -30.099 4.187 16.404 1.00 91.56 95 PRO A O 1
ATOM 698 N N . VAL A 1 96 ? -28.993 2.237 16.463 1.00 94.62 96 VAL A N 1
ATOM 699 C CA . VAL A 1 96 ? -27.695 2.856 16.769 1.00 94.62 96 VAL A CA 1
ATOM 700 C C . VAL A 1 96 ? -27.108 3.587 15.563 1.00 94.62 96 VAL A C 1
ATOM 702 O O . VAL A 1 96 ? -27.209 3.131 14.422 1.00 94.62 96 VAL A O 1
ATOM 705 N N . ARG A 1 97 ? -26.403 4.686 15.832 1.00 97.00 97 ARG A N 1
ATOM 706 C CA . ARG A 1 97 ? -25.534 5.361 14.866 1.00 97.00 97 ARG A CA 1
ATOM 707 C C . ARG A 1 97 ? -24.077 5.069 15.187 1.00 97.00 97 ARG A C 1
ATOM 709 O O . ARG A 1 97 ? -23.644 5.180 16.333 1.00 97.00 97 ARG A O 1
ATOM 716 N N . ILE A 1 98 ? -23.313 4.697 14.169 1.00 98.44 98 ILE A N 1
ATOM 717 C CA . ILE A 1 98 ? -21.942 4.211 14.329 1.00 98.44 98 ILE A CA 1
ATOM 718 C C . ILE A 1 98 ? -20.952 5.310 13.935 1.00 98.44 98 ILE A C 1
ATOM 720 O O . ILE A 1 98 ? -21.098 5.911 12.873 1.00 98.44 98 ILE A O 1
ATOM 724 N N . ALA A 1 99 ? -19.933 5.540 14.763 1.00 98.75 99 ALA A N 1
ATOM 725 C CA . ALA A 1 99 ? -18.732 6.291 14.415 1.00 98.75 99 ALA A CA 1
ATOM 726 C C . ALA A 1 99 ? -17.619 5.316 13.995 1.00 98.75 99 ALA A C 1
ATOM 728 O O . ALA A 1 99 ? -16.984 4.656 14.823 1.00 98.75 99 ALA A O 1
ATOM 729 N N . PHE A 1 100 ? -17.385 5.221 12.688 1.00 98.88 100 PHE A N 1
ATOM 730 C CA . PHE A 1 100 ? -16.281 4.466 12.110 1.00 98.88 100 PHE A CA 1
ATOM 731 C C . PHE A 1 100 ? -15.006 5.312 12.117 1.00 98.88 100 PHE A C 1
ATOM 733 O O . PHE A 1 100 ? -14.928 6.326 11.422 1.00 98.88 100 PHE A O 1
ATOM 740 N N . VAL A 1 101 ? -13.986 4.870 12.852 1.00 98.88 101 VAL A N 1
ATOM 741 C CA . VAL A 1 101 ? -12.643 5.460 12.806 1.00 98.88 101 VAL A CA 1
ATOM 742 C C . VAL A 1 101 ? -11.767 4.651 11.856 1.00 98.88 101 VAL A C 1
ATOM 744 O O . VAL A 1 101 ? -11.399 3.507 12.133 1.00 98.88 101 VAL A O 1
ATOM 747 N N . LEU A 1 102 ? -11.448 5.250 10.709 1.00 98.88 102 LEU A N 1
ATOM 748 C CA . LEU A 1 102 ? -10.643 4.624 9.662 1.00 98.88 102 LEU A CA 1
ATOM 749 C C . LEU A 1 102 ? -9.182 5.062 9.821 1.00 98.88 102 LEU A C 1
ATOM 751 O O . LEU A 1 102 ? -8.853 6.215 9.547 1.00 98.88 102 LEU A O 1
ATOM 755 N N . VAL A 1 103 ? -8.301 4.151 10.245 1.00 98.75 103 VAL A N 1
ATOM 756 C CA . VAL A 1 103 ? -6.856 4.419 10.390 1.00 98.75 103 VAL A CA 1
ATOM 757 C C . VAL A 1 103 ? -6.122 3.821 9.190 1.00 98.75 103 VAL A C 1
ATOM 759 O O . VAL A 1 103 ? -6.008 2.600 9.057 1.00 98.75 103 VAL A O 1
ATOM 762 N N . VAL A 1 104 ? -5.660 4.680 8.275 1.00 98.69 104 VAL A N 1
ATOM 763 C CA . VAL A 1 104 ? -5.223 4.268 6.929 1.00 98.69 104 VAL A CA 1
ATOM 764 C C . VAL A 1 104 ? -3.836 4.797 6.544 1.00 98.69 104 VAL A C 1
ATOM 766 O O . VAL A 1 104 ? -3.405 5.870 6.967 1.00 98.69 104 VAL A O 1
ATOM 769 N N . HIS A 1 105 ? -3.120 4.023 5.727 1.00 98.38 105 HIS A N 1
ATOM 770 C CA . HIS A 1 105 ? -1.781 4.332 5.217 1.00 98.38 105 HIS A CA 1
ATOM 771 C C . HIS A 1 105 ? -1.533 3.625 3.873 1.00 98.38 105 HIS A C 1
ATOM 773 O O . HIS A 1 105 ? -2.323 2.777 3.458 1.00 98.38 105 HIS A O 1
ATOM 779 N N . GLY A 1 106 ? -0.422 3.948 3.206 1.00 96.88 106 GLY A N 1
ATOM 780 C CA . GLY A 1 106 ? -0.016 3.316 1.945 1.00 96.88 106 GLY A CA 1
ATOM 781 C C . GLY A 1 106 ? -0.616 3.991 0.709 1.00 96.88 106 GLY A C 1
ATOM 782 O O . GLY A 1 106 ? -0.844 5.203 0.710 1.00 96.88 106 GLY A O 1
ATOM 783 N N . ARG A 1 107 ? -0.826 3.217 -0.366 1.00 97.88 107 ARG A N 1
ATOM 784 C CA . ARG A 1 107 ? -1.241 3.725 -1.690 1.00 97.88 107 ARG A CA 1
ATOM 785 C C . ARG A 1 107 ? -2.599 3.210 -2.196 1.00 97.88 107 ARG A C 1
ATOM 787 O O . ARG A 1 107 ? -3.101 3.749 -3.178 1.00 97.88 107 ARG A O 1
ATOM 794 N N . ALA A 1 108 ? -3.223 2.244 -1.515 1.00 98.12 108 ALA A N 1
ATOM 795 C CA . ALA A 1 108 ? -4.429 1.511 -1.939 1.00 98.12 108 ALA A CA 1
ATOM 796 C C . ALA A 1 108 ? -5.756 2.319 -1.895 1.00 98.12 108 ALA A C 1
ATOM 798 O O . ALA A 1 108 ? -6.782 1.855 -1.387 1.00 98.12 108 ALA A O 1
ATOM 799 N N . SER A 1 109 ? -5.755 3.540 -2.436 1.00 98.44 109 SER A N 1
ATOM 800 C CA . SER A 1 109 ? -6.868 4.502 -2.426 1.00 98.44 109 SER A CA 1
ATOM 801 C C . SER A 1 109 ? -8.175 3.926 -2.982 1.00 98.44 109 SER A C 1
ATOM 803 O O . SER A 1 109 ? -9.202 3.997 -2.308 1.00 98.44 109 SER A O 1
ATOM 805 N N . ARG A 1 110 ? -8.139 3.263 -4.146 1.00 98.69 110 ARG A N 1
ATOM 806 C CA . ARG A 1 110 ? -9.335 2.653 -4.762 1.00 98.69 110 ARG A CA 1
ATOM 807 C C . ARG A 1 110 ? -9.940 1.521 -3.927 1.00 98.69 110 ARG A C 1
ATOM 809 O O . ARG A 1 110 ? -11.157 1.359 -3.914 1.00 98.69 110 ARG A O 1
ATOM 816 N N . GLN A 1 111 ? -9.115 0.764 -3.197 1.00 98.62 111 GLN A N 1
ATOM 817 C CA . GLN A 1 111 ? -9.603 -0.293 -2.300 1.00 98.62 111 GLN A CA 1
ATOM 818 C C . GLN A 1 111 ? -10.234 0.306 -1.036 1.00 98.62 111 GLN A C 1
ATOM 820 O O . GLN A 1 111 ? -11.295 -0.155 -0.615 1.00 98.62 111 GLN A O 1
ATOM 825 N N . LEU A 1 112 ? -9.647 1.376 -0.482 1.00 98.75 112 LEU A N 1
ATOM 826 C CA . LEU A 1 112 ? -10.270 2.154 0.593 1.00 98.75 112 LEU A CA 1
ATOM 827 C C . LEU A 1 112 ? -11.628 2.721 0.151 1.00 98.75 112 LEU A C 1
ATOM 829 O O . LEU A 1 112 ? -12.599 2.586 0.888 1.00 98.75 112 LEU A O 1
ATOM 833 N N . GLN A 1 113 ? -11.725 3.292 -1.054 1.00 98.69 113 GLN A N 1
ATOM 834 C CA . GLN A 1 113 ? -12.989 3.808 -1.590 1.00 98.69 113 GLN A CA 1
ATOM 835 C C . GLN A 1 113 ? -14.028 2.694 -1.803 1.00 98.69 113 GLN A C 1
ATOM 837 O O . GLN A 1 113 ? -15.179 2.874 -1.417 1.00 98.69 113 GLN A O 1
ATOM 842 N N . ARG A 1 114 ? -13.641 1.517 -2.323 1.00 98.56 114 ARG A N 1
ATOM 843 C CA . ARG A 1 114 ? -14.547 0.357 -2.456 1.00 98.56 114 ARG A CA 1
ATOM 844 C C . ARG A 1 114 ? -15.065 -0.138 -1.099 1.00 98.56 114 ARG A C 1
ATOM 846 O O . ARG A 1 114 ? -16.262 -0.367 -0.949 1.00 98.56 114 ARG A O 1
ATOM 853 N N . MET A 1 115 ? -14.188 -0.255 -0.100 1.00 98.25 115 MET A N 1
ATOM 854 C CA . MET A 1 115 ? -14.570 -0.631 1.268 1.00 98.25 115 MET A CA 1
ATOM 855 C C . MET A 1 115 ? -15.496 0.421 1.897 1.00 98.25 115 MET A C 1
ATOM 857 O O . MET A 1 115 ? -16.556 0.074 2.415 1.00 98.25 115 MET A O 1
ATOM 861 N N . PHE A 1 116 ? -15.155 1.707 1.770 1.00 98.44 116 PHE A N 1
ATOM 862 C CA . PHE A 1 116 ? -15.984 2.827 2.216 1.00 98.44 116 PHE A CA 1
ATOM 863 C C . PHE A 1 116 ? -17.380 2.794 1.573 1.00 98.44 116 PHE A C 1
ATOM 865 O O . PHE A 1 116 ? -18.378 2.882 2.283 1.00 98.44 116 PHE A O 1
ATOM 872 N N . LYS A 1 117 ? -17.467 2.567 0.254 1.00 97.50 117 LYS A N 1
ATOM 873 C CA . LYS A 1 117 ? -18.725 2.422 -0.499 1.00 97.50 117 LYS A CA 1
ATOM 874 C C . LYS A 1 117 ? -19.620 1.317 0.078 1.00 97.50 117 LYS A C 1
ATOM 876 O O . LYS A 1 117 ? -20.827 1.520 0.200 1.00 97.50 117 LYS A O 1
ATOM 881 N N . ALA A 1 118 ? -19.029 0.187 0.477 1.00 95.81 118 ALA A N 1
ATOM 882 C CA . ALA A 1 118 ? -19.727 -0.927 1.117 1.00 95.81 118 ALA A CA 1
ATOM 883 C C . ALA A 1 118 ? -20.229 -0.597 2.539 1.00 95.81 118 ALA A C 1
ATOM 885 O O . ALA A 1 118 ? -21.373 -0.924 2.866 1.00 95.81 118 ALA A O 1
ATOM 886 N N . ILE A 1 119 ? -19.426 0.077 3.373 1.00 96.50 119 ILE A N 1
ATOM 887 C CA . ILE A 1 119 ? -19.807 0.405 4.763 1.00 96.50 119 ILE A CA 1
ATOM 888 C C . ILE A 1 119 ? -20.604 1.711 4.915 1.00 96.50 119 ILE A C 1
ATOM 890 O O . ILE A 1 119 ? -21.093 1.975 6.015 1.00 96.50 119 ILE A O 1
ATOM 894 N N . TYR A 1 120 ? -20.746 2.531 3.866 1.00 97.50 120 TYR A N 1
ATOM 895 C CA . TYR A 1 120 ? -21.394 3.845 3.957 1.00 97.50 120 TYR A CA 1
ATOM 896 C C . TYR A 1 120 ? -22.899 3.766 4.240 1.00 97.50 120 TYR A C 1
ATOM 898 O O . TYR A 1 120 ? -23.651 3.114 3.510 1.00 97.50 120 TYR A O 1
ATOM 906 N N . HIS A 1 121 ? -23.359 4.522 5.233 1.00 96.31 121 HIS A N 1
ATOM 907 C CA . HIS A 1 121 ? -24.755 4.924 5.363 1.00 96.31 121 HIS A CA 1
ATOM 908 C C . HIS A 1 121 ? -24.857 6.368 5.857 1.00 96.31 121 HIS A C 1
ATOM 910 O O . HIS A 1 121 ? -24.027 6.818 6.648 1.00 96.31 121 HIS A O 1
ATOM 916 N N . LYS A 1 122 ? -25.883 7.094 5.403 1.00 96.31 122 LYS A N 1
ATOM 917 C CA . LYS A 1 122 ? -26.116 8.505 5.753 1.00 96.31 122 LYS A CA 1
ATOM 918 C C . LYS A 1 122 ? -26.272 8.767 7.260 1.00 96.31 122 LYS A C 1
ATOM 920 O O . LYS A 1 122 ? -25.927 9.852 7.713 1.00 96.31 122 LYS A O 1
ATOM 925 N N . ASP A 1 123 ? -26.763 7.787 8.027 1.00 96.06 123 ASP A N 1
ATOM 926 C CA . ASP A 1 123 ? -27.012 7.917 9.473 1.00 96.06 123 ASP A CA 1
ATOM 927 C C . ASP A 1 123 ? -25.826 7.408 10.320 1.00 96.06 123 ASP A C 1
ATOM 929 O O . ASP A 1 123 ? -25.951 7.152 11.519 1.00 96.06 123 ASP A O 1
ATOM 933 N N . HIS A 1 124 ? -24.662 7.214 9.700 1.00 97.88 124 HIS A N 1
ATOM 934 C CA . HIS A 1 124 ? -23.404 6.848 10.350 1.00 97.88 124 HIS A CA 1
ATOM 935 C C . HIS A 1 124 ? -22.347 7.920 10.092 1.00 97.88 124 HIS A C 1
ATOM 937 O O . HIS A 1 124 ? -22.485 8.736 9.183 1.00 97.88 124 HIS A O 1
ATOM 943 N N . PHE A 1 125 ? -21.281 7.907 10.882 1.00 98.69 125 PHE A N 1
ATOM 944 C CA . PHE A 1 125 ? -20.231 8.918 10.876 1.00 98.69 125 PHE A CA 1
ATOM 945 C C . PHE A 1 125 ? -18.876 8.277 10.579 1.00 98.69 125 PHE A C 1
ATOM 947 O O . PHE A 1 125 ? -18.587 7.179 11.058 1.00 98.69 125 PHE A O 1
ATOM 954 N N . TYR A 1 126 ? -18.032 8.961 9.809 1.00 98.81 126 TYR A N 1
ATOM 955 C CA . TYR A 1 126 ? -16.756 8.420 9.337 1.00 98.81 126 TYR A CA 1
ATOM 956 C C . TYR A 1 126 ? -15.633 9.407 9.643 1.00 98.81 126 TYR A C 1
ATOM 958 O O . TYR A 1 126 ? -15.557 10.468 9.021 1.00 98.81 126 TYR A O 1
ATOM 966 N N . TYR A 1 127 ? -14.758 9.067 10.593 1.00 98.88 127 TYR A N 1
ATOM 967 C CA . TYR A 1 127 ? -13.610 9.894 10.963 1.00 98.88 127 TYR A CA 1
ATOM 968 C C . TYR A 1 127 ? -12.306 9.228 10.522 1.00 98.88 127 TYR A C 1
ATOM 970 O O . TYR A 1 127 ? -11.975 8.123 10.949 1.00 98.88 127 TYR A O 1
ATOM 978 N N . ILE A 1 128 ? -11.588 9.871 9.601 1.00 98.88 128 ILE A N 1
ATOM 979 C CA . ILE A 1 128 ? -10.486 9.246 8.866 1.00 98.88 128 ILE A CA 1
ATOM 980 C C . ILE A 1 128 ? -9.149 9.837 9.318 1.00 98.88 128 ILE A C 1
ATOM 982 O O . ILE A 1 128 ? -8.863 11.009 9.074 1.00 98.88 128 ILE A O 1
ATOM 986 N N . HIS A 1 129 ? -8.306 9.003 9.928 1.00 98.81 129 HIS A N 1
ATOM 987 C CA . HIS A 1 129 ? -6.906 9.310 10.206 1.00 98.81 129 HIS A CA 1
ATOM 988 C C . HIS A 1 129 ? -6.027 8.736 9.093 1.00 98.81 129 HIS A C 1
ATOM 990 O O . HIS A 1 129 ? -6.019 7.525 8.856 1.00 98.81 129 HIS A O 1
ATOM 996 N N . VAL A 1 130 ? -5.232 9.589 8.445 1.00 98.81 130 VAL A N 1
ATOM 997 C CA . VAL A 1 130 ? -4.261 9.166 7.426 1.00 98.81 130 VAL A CA 1
ATOM 998 C C . VAL A 1 130 ? -2.844 9.371 7.945 1.00 98.81 130 VAL A C 1
ATOM 1000 O O . VAL A 1 130 ? -2.462 10.502 8.253 1.00 98.81 130 VAL A O 1
ATOM 1003 N N . ASP A 1 131 ? -2.048 8.300 7.989 1.00 98.50 131 ASP A N 1
ATOM 1004 C CA . ASP A 1 131 ? -0.658 8.329 8.465 1.00 98.50 131 ASP A CA 1
ATOM 1005 C C . ASP A 1 131 ? 0.129 9.501 7.853 1.00 98.50 131 ASP A C 1
ATOM 1007 O O . ASP A 1 131 ? 0.045 9.763 6.647 1.00 98.50 131 ASP A O 1
ATOM 1011 N N . LYS A 1 132 ? 0.903 10.217 8.678 1.00 97.75 132 LYS A N 1
ATOM 1012 C CA . LYS A 1 132 ? 1.639 11.439 8.311 1.00 97.75 132 LYS A CA 1
ATOM 1013 C C . LYS A 1 132 ? 2.545 11.278 7.079 1.00 97.75 132 LYS A C 1
ATOM 1015 O O . LYS A 1 132 ? 2.761 12.259 6.370 1.00 97.75 132 LYS A O 1
ATOM 1020 N N . ARG A 1 133 ? 3.017 10.061 6.789 1.00 96.00 133 ARG A N 1
ATOM 1021 C CA . ARG A 1 133 ? 3.868 9.712 5.636 1.00 96.00 133 ARG A CA 1
ATOM 1022 C C . ARG A 1 133 ? 3.066 9.481 4.344 1.00 96.00 133 ARG A C 1
ATOM 1024 O O . ARG A 1 133 ? 3.596 9.634 3.251 1.00 96.00 133 ARG A O 1
ATOM 1031 N N . SER A 1 134 ? 1.778 9.146 4.446 1.00 97.81 134 SER A N 1
ATOM 1032 C CA . SER A 1 134 ? 0.921 8.743 3.315 1.00 97.81 134 SER A CA 1
ATOM 1033 C C . SER A 1 134 ? 0.212 9.939 2.655 1.00 97.81 134 SER A C 1
ATOM 1035 O O . SER A 1 134 ? -1.016 10.030 2.655 1.00 97.81 134 SER A O 1
ATOM 1037 N N . ASN A 1 135 ? 0.977 10.898 2.119 1.00 97.69 135 ASN A N 1
ATOM 1038 C CA . ASN A 1 135 ? 0.426 12.172 1.625 1.00 97.69 135 ASN A CA 1
ATOM 1039 C C . ASN A 1 135 ? -0.483 12.042 0.391 1.00 97.69 135 ASN A C 1
ATOM 1041 O O . ASN A 1 135 ? -1.529 12.688 0.372 1.00 97.69 135 ASN A O 1
ATOM 1045 N N . TYR A 1 136 ? -0.167 11.169 -0.571 1.00 97.88 136 TYR A N 1
ATOM 1046 C CA . TYR A 1 136 ? -1.086 10.818 -1.663 1.00 97.88 136 TYR A CA 1
ATOM 1047 C C . TYR A 1 136 ? -2.453 10.345 -1.149 1.00 97.88 136 TYR A C 1
ATOM 1049 O O . TYR A 1 136 ? -3.485 10.910 -1.503 1.00 97.88 136 TYR A O 1
ATOM 1057 N N . LEU A 1 137 ? -2.469 9.358 -0.245 1.00 98.50 137 LEU A N 1
ATOM 1058 C CA . LEU A 1 137 ? -3.717 8.832 0.310 1.00 98.50 137 LEU A CA 1
ATOM 1059 C C . LEU A 1 137 ? -4.503 9.919 1.059 1.00 98.50 137 LEU A C 1
ATOM 1061 O O . LEU A 1 137 ? -5.727 9.942 0.991 1.00 98.50 137 LEU A O 1
ATOM 1065 N N . HIS A 1 138 ? -3.810 10.857 1.710 1.00 98.56 138 HIS A N 1
ATOM 1066 C CA . HIS A 1 138 ? -4.432 12.008 2.360 1.00 98.56 138 HIS A CA 1
ATOM 1067 C C . HIS A 1 138 ? -5.086 12.973 1.355 1.00 98.56 138 HIS A C 1
ATOM 1069 O O . HIS A 1 138 ? -6.196 13.431 1.615 1.00 98.56 138 HIS A O 1
ATOM 1075 N N . ARG A 1 139 ? -4.465 13.234 0.190 1.00 98.12 139 ARG A N 1
ATOM 1076 C CA . ARG A 1 139 ? -5.096 14.006 -0.902 1.00 98.12 139 ARG A CA 1
ATOM 1077 C C . ARG A 1 139 ? -6.377 13.321 -1.393 1.00 98.12 139 ARG A C 1
ATOM 1079 O O . ARG A 1 139 ? -7.425 13.963 -1.426 1.00 98.12 139 ARG A O 1
ATOM 1086 N N . GLN A 1 140 ? -6.324 12.013 -1.662 1.00 98.25 140 GLN A N 1
ATOM 1087 C CA . GLN A 1 140 ? -7.501 11.248 -2.102 1.00 98.25 140 GLN A CA 1
ATOM 1088 C C . GLN A 1 140 ? -8.622 11.231 -1.053 1.00 98.25 140 GLN A C 1
ATOM 1090 O O . GLN A 1 140 ? -9.790 11.393 -1.400 1.00 98.25 140 GLN A O 1
ATOM 1095 N N . VAL A 1 141 ? -8.279 11.063 0.228 1.00 98.44 141 VAL A N 1
ATOM 1096 C CA . VAL A 1 141 ? -9.243 11.069 1.339 1.00 98.44 141 VAL A CA 1
ATOM 1097 C C . VAL A 1 141 ? -9.917 12.435 1.488 1.00 98.44 141 VAL A C 1
ATOM 1099 O O . VAL A 1 141 ? -11.139 12.484 1.592 1.00 98.44 141 VAL A O 1
ATOM 1102 N N . LEU A 1 142 ? -9.168 13.542 1.422 1.00 98.06 142 LEU A N 1
ATOM 1103 C CA . LEU A 1 142 ? -9.752 14.890 1.431 1.00 98.06 142 LEU A CA 1
ATOM 1104 C C . LEU A 1 142 ? -10.719 15.112 0.255 1.00 98.06 142 LEU A C 1
ATOM 1106 O O . LEU A 1 142 ? -11.775 15.712 0.444 1.00 98.06 142 LEU A O 1
ATOM 1110 N N . GLN A 1 143 ? -10.384 14.603 -0.937 1.00 94.38 143 GLN A N 1
ATOM 1111 C CA . GLN A 1 143 ? -11.186 14.780 -2.153 1.00 94.38 143 GLN A CA 1
ATOM 1112 C C . GLN A 1 143 ? -12.559 14.085 -2.096 1.00 94.38 143 GLN A C 1
ATOM 1114 O O . GLN A 1 143 ? -13.492 14.567 -2.739 1.00 94.38 143 GLN A O 1
ATOM 1119 N N . PHE A 1 144 ? -12.705 12.973 -1.361 1.00 92.25 144 PHE A N 1
ATOM 1120 C CA . PHE A 1 144 ? -14.014 12.327 -1.177 1.00 92.25 144 PHE A CA 1
ATOM 1121 C C . PHE A 1 144 ? -14.700 12.681 0.146 1.00 92.25 144 PHE A C 1
ATOM 1123 O O . PHE A 1 144 ? -15.926 12.704 0.193 1.00 92.25 144 PHE A O 1
ATOM 1130 N N . ALA A 1 145 ? -13.956 13.021 1.204 1.00 96.19 145 ALA A N 1
ATOM 1131 C CA . ALA A 1 145 ? -14.549 13.489 2.457 1.00 96.19 145 ALA A CA 1
ATOM 1132 C C . ALA A 1 145 ? -15.353 14.788 2.266 1.00 96.19 145 ALA A C 1
ATOM 1134 O O . ALA A 1 145 ? -16.419 14.940 2.851 1.00 96.19 145 ALA A O 1
ATOM 1135 N N . SER A 1 146 ? -14.905 15.687 1.382 1.00 96.19 146 SER A N 1
ATOM 1136 C CA . SER A 1 146 ? -15.624 16.923 1.039 1.00 96.19 146 SER A CA 1
ATOM 1137 C C . SER A 1 146 ? -16.980 16.713 0.345 1.00 96.19 146 SER A C 1
ATOM 1139 O O . SER A 1 146 ? -17.746 17.666 0.225 1.00 96.19 146 SER A O 1
ATOM 1141 N N . GLN A 1 147 ? -17.293 15.492 -0.104 1.00 96.81 147 GLN A N 1
ATOM 1142 C CA . GLN A 1 147 ? -18.534 15.164 -0.816 1.00 96.81 147 GLN A CA 1
ATOM 1143 C C . GLN A 1 147 ? -19.670 14.731 0.129 1.00 96.81 147 GLN A C 1
ATOM 1145 O O . GLN A 1 147 ? -20.820 14.648 -0.300 1.00 96.81 147 GLN A O 1
ATOM 1150 N N . TYR A 1 148 ? -19.371 14.460 1.407 1.00 97.94 148 TYR A N 1
ATOM 1151 C CA . TYR A 1 148 ? -20.305 13.843 2.352 1.00 97.94 148 TYR A CA 1
ATOM 1152 C C . TYR A 1 148 ? -20.247 14.523 3.736 1.00 97.94 148 TYR A C 1
ATOM 1154 O O . TYR A 1 148 ? -19.215 14.452 4.403 1.00 97.94 148 TYR A O 1
ATOM 1162 N N . PRO A 1 149 ? -21.340 15.132 4.239 1.00 96.88 149 PRO A N 1
ATOM 1163 C CA . PRO A 1 149 ? -21.314 15.915 5.485 1.00 96.88 149 PRO A CA 1
ATOM 1164 C C . PRO A 1 149 ? -21.074 15.070 6.751 1.00 96.88 149 PRO A C 1
ATOM 1166 O O . PRO A 1 149 ? -20.689 15.598 7.793 1.00 96.88 149 PRO A O 1
ATOM 1169 N N . ASN A 1 150 ? -21.282 13.755 6.661 1.00 98.19 150 ASN A N 1
ATOM 1170 C CA . ASN A 1 150 ? -21.030 12.770 7.711 1.00 98.19 150 ASN A CA 1
ATOM 1171 C C . ASN A 1 150 ? -19.618 12.143 7.645 1.00 98.19 150 ASN A C 1
ATOM 1173 O O . ASN A 1 150 ? -19.349 11.154 8.331 1.00 98.19 150 ASN A O 1
ATOM 1177 N N . VAL A 1 151 ? -18.710 12.704 6.837 1.00 98.75 151 VAL A N 1
ATOM 1178 C CA . VAL A 1 151 ? -17.306 12.279 6.731 1.00 98.75 151 VAL A CA 1
ATOM 1179 C C . VAL A 1 151 ? -16.387 13.430 7.142 1.00 98.75 151 VAL A C 1
ATOM 1181 O O . VAL A 1 151 ? -16.543 14.563 6.696 1.00 98.75 151 VAL A O 1
ATOM 1184 N N . ARG A 1 152 ? -15.405 13.145 8.000 1.00 98.56 152 ARG A N 1
ATOM 1185 C CA . ARG A 1 152 ? -14.393 14.105 8.469 1.00 98.56 152 ARG A CA 1
ATOM 1186 C C . ARG A 1 152 ? -13.009 13.456 8.457 1.00 98.56 152 ARG A C 1
ATOM 1188 O O . ARG A 1 152 ? -12.874 12.240 8.573 1.00 98.56 152 ARG A O 1
ATOM 1195 N N . VAL A 1 153 ? -11.970 14.275 8.336 1.00 98.75 153 VAL A N 1
ATOM 1196 C CA . VAL A 1 153 ? -10.558 13.852 8.359 1.00 98.75 153 VAL A CA 1
ATOM 1197 C C . VAL A 1 153 ? -9.899 14.448 9.603 1.00 98.75 153 VAL A C 1
ATOM 1199 O O . VAL A 1 153 ? -10.252 15.562 10.000 1.00 98.75 153 VAL A O 1
ATOM 1202 N N . THR A 1 154 ? -8.969 13.735 10.240 1.00 98.56 154 THR A N 1
ATOM 1203 C CA . THR A 1 154 ? -8.234 14.279 11.394 1.00 98.56 154 THR A CA 1
ATOM 1204 C C . THR A 1 154 ? -7.378 15.477 10.967 1.00 98.56 154 THR A C 1
ATOM 1206 O O . THR A 1 154 ? -6.599 15.399 10.016 1.00 98.56 154 THR A O 1
ATOM 1209 N N . SER A 1 155 ? -7.508 16.606 11.671 1.00 96.94 155 SER A N 1
ATOM 1210 C CA . SER A 1 155 ? -6.707 17.818 11.416 1.00 96.94 155 SER A CA 1
ATOM 1211 C C . SER A 1 155 ? -5.229 17.613 11.773 1.00 96.94 155 SER A C 1
ATOM 1213 O O . SER A 1 155 ? -4.327 18.147 11.127 1.00 96.94 155 SER A O 1
ATOM 1215 N N . TRP A 1 156 ? -4.986 16.786 12.786 1.00 98.38 156 TRP A N 1
ATOM 1216 C CA . TRP A 1 156 ? -3.695 16.244 13.185 1.00 98.38 156 TRP A CA 1
ATOM 1217 C C . TRP A 1 156 ? -3.451 14.886 12.500 1.00 98.38 156 TRP A C 1
ATOM 1219 O O . TRP A 1 156 ? -4.387 14.169 12.150 1.00 98.38 156 TRP A O 1
ATOM 1229 N N . ARG A 1 157 ? -2.183 14.512 12.286 1.00 98.50 157 ARG A N 1
ATOM 1230 C CA . ARG A 1 157 ? -1.784 13.237 11.653 1.00 98.50 157 ARG A CA 1
ATOM 1231 C C . ARG A 1 157 ? -0.509 12.708 12.298 1.00 98.50 157 ARG A C 1
ATOM 1233 O O . ARG A 1 157 ? 0.490 13.430 12.327 1.00 98.50 157 ARG A O 1
ATOM 1240 N N . MET A 1 158 ? -0.523 11.460 12.761 1.00 97.56 158 MET A N 1
ATOM 1241 C CA . MET A 1 158 ? 0.636 10.781 13.357 1.00 97.56 158 MET A CA 1
ATOM 1242 C C . MET A 1 158 ? 1.300 9.819 12.361 1.00 97.56 158 MET A C 1
ATOM 1244 O O . MET A 1 158 ? 0.674 9.365 11.403 1.00 97.56 158 MET A O 1
ATOM 1248 N N . ALA A 1 159 ? 2.583 9.515 12.563 1.00 97.00 159 ALA A N 1
ATOM 1249 C CA . ALA A 1 159 ? 3.291 8.471 11.821 1.00 97.00 159 ALA A CA 1
ATOM 1250 C C . ALA A 1 159 ? 3.115 7.131 12.553 1.00 97.00 159 ALA A C 1
ATOM 1252 O O . ALA A 1 159 ? 4.027 6.659 13.219 1.00 97.00 159 ALA A O 1
ATOM 1253 N N . THR A 1 160 ? 1.919 6.549 12.463 1.00 96.25 160 THR A N 1
ATOM 1254 C CA . THR A 1 160 ? 1.524 5.308 13.146 1.00 96.25 160 THR A CA 1
ATOM 1255 C C . THR A 1 160 ? 2.319 4.106 12.624 1.00 96.25 160 THR A C 1
ATOM 1257 O O . THR A 1 160 ? 1.921 3.424 11.677 1.00 96.25 160 THR A O 1
ATOM 1260 N N . ILE A 1 161 ? 3.488 3.867 13.217 1.00 95.44 161 ILE A N 1
ATOM 1261 C CA . ILE A 1 161 ? 4.358 2.726 12.912 1.00 95.44 161 ILE A CA 1
ATOM 1262 C C . ILE A 1 161 ? 3.795 1.414 13.475 1.00 95.44 161 ILE A C 1
ATOM 1264 O O . ILE A 1 161 ? 3.005 1.410 14.420 1.00 95.44 161 ILE A O 1
ATOM 1268 N N . TRP A 1 162 ? 4.205 0.276 12.903 1.00 97.12 162 TRP A N 1
ATOM 1269 C CA . TRP A 1 162 ? 3.801 -1.034 13.423 1.00 97.12 162 TRP A CA 1
ATOM 1270 C C . TRP A 1 162 ? 4.258 -1.179 14.880 1.00 97.12 162 TRP A C 1
ATOM 1272 O O . TRP A 1 162 ? 5.427 -0.957 15.177 1.00 97.12 162 TRP A O 1
ATOM 1282 N N . GLY A 1 163 ? 3.342 -1.533 15.784 1.00 93.31 163 GLY A N 1
ATOM 1283 C CA . GLY A 1 163 ? 3.622 -1.650 17.219 1.00 93.31 163 GLY A CA 1
ATOM 1284 C C . GLY A 1 163 ? 3.799 -0.329 17.979 1.00 93.31 163 GLY A C 1
ATOM 1285 O O . GLY A 1 163 ? 4.000 -0.385 19.190 1.00 93.31 163 GLY A O 1
ATOM 1286 N N . GLY A 1 164 ? 3.707 0.825 17.308 1.00 96.00 164 GLY A N 1
ATOM 1287 C CA . GLY A 1 164 ? 3.940 2.147 17.893 1.00 96.00 164 GLY A CA 1
ATOM 1288 C C . GLY A 1 164 ? 3.009 2.506 19.055 1.00 96.00 164 GLY A C 1
ATOM 1289 O O . GLY A 1 164 ? 1.823 2.157 19.059 1.00 96.00 164 GLY A O 1
ATOM 1290 N N . ALA A 1 165 ? 3.542 3.265 20.012 1.00 96.44 165 ALA A N 1
ATOM 1291 C CA . ALA A 1 165 ? 2.775 3.919 21.067 1.00 96.44 165 ALA A CA 1
ATOM 1292 C C . ALA A 1 165 ? 1.716 4.883 20.484 1.00 96.44 165 ALA A C 1
ATOM 1294 O O . ALA A 1 165 ? 0.582 4.949 20.968 1.00 96.44 165 ALA A O 1
ATOM 1295 N N . SER A 1 166 ? 2.058 5.569 19.385 1.00 97.75 166 SER A N 1
ATOM 1296 C CA . SER A 1 166 ? 1.230 6.567 18.698 1.00 97.75 166 SER A CA 1
ATOM 1297 C C . SER A 1 166 ? -0.099 6.033 18.161 1.00 97.75 166 SER A C 1
ATOM 1299 O O . SER A 1 166 ? -1.016 6.825 17.937 1.00 97.75 166 SER A O 1
ATOM 1301 N N . LEU A 1 167 ? -0.268 4.713 18.012 1.00 98.44 167 LEU A N 1
ATOM 1302 C CA . LEU A 1 167 ? -1.554 4.116 17.642 1.00 98.44 167 LEU A CA 1
ATOM 1303 C C . LEU A 1 167 ? -2.600 4.256 18.762 1.00 98.44 167 LEU A C 1
ATOM 1305 O O . LEU A 1 167 ? -3.752 4.580 18.476 1.00 98.44 167 LEU A O 1
ATOM 1309 N N . LEU A 1 168 ? -2.217 4.080 20.035 1.00 98.62 168 LEU A N 1
ATOM 1310 C CA . LEU A 1 168 ? -3.141 4.339 21.145 1.00 98.62 168 LEU A CA 1
ATOM 1311 C C . LEU A 1 168 ? -3.415 5.839 21.280 1.00 98.62 168 LEU A C 1
ATOM 1313 O O . LEU A 1 168 ? -4.569 6.223 21.448 1.00 98.62 168 LEU A O 1
ATOM 1317 N N . THR A 1 169 ? -2.391 6.688 21.150 1.00 98.44 169 THR A N 1
ATOM 1318 C CA . THR A 1 169 ? -2.564 8.150 21.170 1.00 98.44 169 THR A CA 1
ATOM 1319 C C . THR A 1 169 ? -3.513 8.615 20.062 1.00 98.44 169 THR A C 1
ATOM 1321 O O . THR A 1 169 ? -4.363 9.466 20.304 1.00 98.44 169 THR A O 1
ATOM 1324 N N . THR A 1 170 ? -3.430 7.997 18.878 1.00 98.75 170 THR A N 1
ATOM 1325 C CA . THR A 1 170 ? -4.361 8.213 17.762 1.00 98.75 170 THR A CA 1
ATOM 1326 C C . THR A 1 170 ? -5.791 7.851 18.168 1.00 98.75 170 THR A C 1
ATOM 1328 O O . THR A 1 170 ? -6.682 8.688 18.045 1.00 98.75 170 THR A O 1
ATOM 1331 N N . TYR A 1 171 ? -6.030 6.650 18.710 1.00 98.81 171 TYR A N 1
ATOM 1332 C CA . TYR A 1 171 ? -7.377 6.267 19.144 1.00 98.81 171 TYR A CA 1
ATOM 1333 C C . TYR A 1 171 ? -7.920 7.188 20.245 1.00 98.81 171 TYR A C 1
ATOM 1335 O O . TYR A 1 171 ? -9.015 7.721 20.083 1.00 98.81 171 TYR A O 1
ATOM 1343 N N . LEU A 1 172 ? -7.150 7.456 21.305 1.00 98.81 172 LEU A N 1
ATOM 1344 C CA . LEU A 1 172 ? -7.570 8.326 22.411 1.00 98.81 172 LEU A CA 1
ATOM 1345 C C . LEU A 1 172 ? -7.882 9.760 21.954 1.00 98.81 172 LEU A C 1
ATOM 1347 O O . LEU A 1 172 ? -8.861 10.341 22.419 1.00 98.81 172 LEU A O 1
ATOM 1351 N N . GLN A 1 173 ? -7.108 10.318 21.016 1.00 98.69 173 GLN A N 1
ATOM 1352 C CA . GLN A 1 173 ? -7.410 11.634 20.455 1.00 98.69 173 GLN A CA 1
ATOM 1353 C C . GLN A 1 173 ? -8.666 11.590 19.570 1.00 98.69 173 GLN A C 1
ATOM 1355 O O . GLN A 1 173 ? -9.546 12.418 19.768 1.00 98.69 173 GLN A O 1
ATOM 1360 N N . THR A 1 174 ? -8.835 10.593 18.686 1.00 98.75 174 THR A N 1
ATOM 1361 C CA . THR A 1 174 ? -10.085 10.476 17.899 1.00 98.75 174 THR A CA 1
ATOM 1362 C C . THR A 1 174 ? -11.325 10.273 18.771 1.00 98.75 174 THR A C 1
ATOM 1364 O O . THR A 1 174 ? -12.387 10.784 18.433 1.00 98.75 174 THR A O 1
ATOM 1367 N N . MET A 1 175 ? -11.205 9.566 19.900 1.00 98.81 175 MET A N 1
ATOM 1368 C CA . MET A 1 175 ? -12.280 9.400 20.883 1.00 98.81 175 MET A CA 1
ATOM 1369 C C . MET A 1 175 ? -12.658 10.735 21.530 1.00 98.81 175 MET A C 1
ATOM 1371 O O . MET A 1 175 ? -13.844 11.050 21.617 1.00 98.81 175 MET A O 1
ATOM 1375 N N . LYS A 1 176 ? -11.662 11.549 21.904 1.00 98.75 176 LYS A N 1
ATOM 1376 C CA . LYS A 1 176 ? -11.882 12.911 22.396 1.00 98.75 176 LYS A CA 1
ATOM 1377 C C . LYS A 1 176 ? -12.556 13.791 21.338 1.00 98.75 176 LYS A C 1
ATOM 1379 O O . LYS A 1 176 ? -13.608 14.360 21.617 1.00 98.75 176 LYS A O 1
ATOM 1384 N N . ASP A 1 177 ? -11.996 13.846 20.130 1.00 98.69 177 ASP A N 1
ATOM 1385 C CA . ASP A 1 177 ? -12.523 14.648 19.019 1.00 98.69 177 ASP A CA 1
ATOM 1386 C C . ASP A 1 177 ? -13.998 14.286 18.735 1.00 98.69 177 ASP A C 1
ATOM 1388 O O . ASP A 1 177 ? -14.850 15.161 18.595 1.00 98.69 177 ASP A O 1
ATOM 1392 N N . LEU A 1 178 ? -14.328 12.987 18.718 1.00 98.69 178 LEU A N 1
ATOM 1393 C CA . LEU A 1 178 ? -15.687 12.474 18.510 1.00 98.69 178 LEU A CA 1
ATOM 1394 C C . LEU A 1 178 ? -16.655 12.755 19.672 1.00 98.69 178 LEU A C 1
ATOM 1396 O O . LEU A 1 178 ? -17.866 12.784 19.446 1.00 98.69 178 LEU A O 1
ATOM 1400 N N . MET A 1 179 ? -16.163 12.941 20.898 1.00 98.25 179 MET A N 1
ATOM 1401 C CA . MET A 1 179 ? -16.991 13.367 22.032 1.00 98.25 179 MET A CA 1
ATOM 1402 C C . MET A 1 179 ? -17.264 14.877 22.012 1.00 98.25 179 MET A C 1
ATOM 1404 O O . MET A 1 179 ? -18.345 15.292 22.424 1.00 98.25 179 MET A O 1
ATOM 1408 N N . GLU A 1 180 ? -16.327 15.680 21.498 1.00 97.81 180 GLU A N 1
ATOM 1409 C CA . GLU A 1 180 ? -16.466 17.137 21.353 1.00 97.81 180 GLU A CA 1
ATOM 1410 C C . GLU A 1 180 ? -17.327 17.538 20.129 1.00 97.81 180 GLU A C 1
ATOM 1412 O O . GLU A 1 180 ? -17.922 18.617 20.119 1.00 97.81 180 GLU A O 1
ATOM 1417 N N . MET A 1 181 ? -17.485 16.656 19.130 1.00 97.75 181 MET A N 1
ATOM 1418 C CA . MET A 1 181 ? -18.432 16.819 18.009 1.00 97.75 181 MET A CA 1
ATOM 1419 C C . MET A 1 181 ? -19.895 16.604 18.442 1.00 97.75 181 MET A C 1
ATOM 1421 O O . MET A 1 181 ? -20.490 15.547 18.222 1.00 97.75 181 MET A O 1
ATOM 1425 N N . SER A 1 182 ? -20.502 17.635 19.033 1.00 95.62 182 SER A N 1
ATOM 1426 C CA . SER A 1 182 ? -21.906 17.627 19.484 1.00 95.62 182 SER A CA 1
ATOM 1427 C C . SER A 1 182 ? -22.936 17.413 18.364 1.00 95.62 182 SER A C 1
ATOM 1429 O O . SER A 1 182 ? -24.045 16.952 18.633 1.00 95.62 182 SER A O 1
ATOM 1431 N N . ASP A 1 183 ? -22.575 17.692 17.109 1.00 97.69 183 ASP A N 1
ATOM 1432 C CA . ASP A 1 183 ? -23.422 17.471 15.935 1.00 97.69 183 ASP A CA 1
ATOM 1433 C C . ASP A 1 183 ? -23.445 16.006 15.453 1.00 97.69 183 ASP A C 1
ATOM 1435 O O . ASP A 1 183 ? -24.253 15.656 14.592 1.00 97.69 183 ASP A O 1
ATOM 1439 N N . TRP A 1 184 ? -22.585 15.143 16.010 1.00 98.19 184 TRP A N 1
ATOM 1440 C CA . TRP A 1 184 ? -22.460 13.719 15.682 1.00 98.19 184 TRP A CA 1
ATOM 1441 C C . TRP A 1 184 ? -22.839 12.846 16.901 1.00 98.19 184 TRP A C 1
ATOM 1443 O O . TRP A 1 184 ? -21.967 12.411 17.660 1.00 98.19 184 TRP A O 1
ATOM 1453 N N . PRO A 1 185 ? -24.129 12.525 17.135 1.00 97.31 185 PRO A N 1
ATOM 1454 C CA . PRO A 1 185 ? -24.558 11.814 18.336 1.00 97.31 185 PRO A CA 1
ATOM 1455 C C . PRO A 1 185 ? -24.581 10.298 18.067 1.00 97.31 185 PRO A C 1
ATOM 1457 O O . PRO A 1 185 ? -25.636 9.675 17.918 1.00 97.31 185 PRO A O 1
ATOM 1460 N N . TRP A 1 186 ? -23.379 9.732 17.929 1.00 98.31 186 TRP A N 1
ATOM 1461 C CA . TRP A 1 186 ? -23.091 8.302 17.760 1.00 98.31 186 TRP A CA 1
ATOM 1462 C C . TRP A 1 186 ? -23.221 7.504 19.068 1.00 98.31 186 TRP A C 1
ATOM 1464 O O . TRP A 1 186 ? -22.967 8.032 20.151 1.00 98.31 186 TRP A O 1
ATOM 1474 N N . ASP A 1 187 ? -23.558 6.218 18.949 1.00 98.38 187 ASP A N 1
ATOM 1475 C CA . ASP A 1 187 ? -23.689 5.252 20.048 1.00 98.38 187 ASP A CA 1
ATOM 1476 C C . ASP A 1 187 ? -22.451 4.350 20.202 1.00 98.38 187 ASP A C 1
ATOM 1478 O O . ASP A 1 187 ? -22.085 3.995 21.321 1.00 98.38 187 ASP A O 1
ATOM 1482 N N . PHE A 1 188 ? -21.806 3.980 19.086 1.00 98.69 188 PHE A N 1
ATOM 1483 C CA . PHE A 1 188 ? -20.663 3.057 19.046 1.00 98.69 188 PHE A CA 1
ATOM 1484 C C . PHE A 1 188 ? -19.468 3.617 18.274 1.00 98.69 188 PHE A C 1
ATOM 1486 O O . PHE A 1 188 ? -19.628 4.186 17.197 1.00 98.69 188 PHE A O 1
ATOM 1493 N N . PHE A 1 189 ? -18.272 3.353 18.793 1.00 98.81 189 PHE A N 1
ATOM 1494 C CA . PHE A 1 189 ? -16.978 3.521 18.136 1.00 98.81 189 PHE A CA 1
ATOM 1495 C C . PHE A 1 189 ? -16.544 2.186 17.509 1.00 98.81 189 PHE A C 1
ATOM 1497 O O . PHE A 1 189 ? -16.500 1.170 18.206 1.00 98.81 189 PHE A O 1
ATOM 1504 N N . ILE A 1 190 ? -16.174 2.177 16.223 1.00 98.75 190 ILE A N 1
ATOM 1505 C CA . ILE A 1 190 ? -15.612 1.000 15.530 1.00 98.75 190 ILE A CA 1
ATOM 1506 C C . ILE A 1 190 ? -14.344 1.402 14.775 1.00 98.75 190 ILE A C 1
ATOM 1508 O O . ILE A 1 190 ? -14.391 2.291 13.928 1.00 98.75 190 ILE A O 1
ATOM 1512 N N . ASN A 1 191 ? -13.224 0.712 15.010 1.00 98.69 191 ASN A N 1
ATOM 1513 C CA . ASN A 1 191 ? -11.997 0.924 14.238 1.00 98.69 191 ASN A CA 1
ATOM 1514 C C . ASN A 1 191 ? -11.871 -0.024 13.031 1.00 98.69 191 ASN A C 1
ATOM 1516 O O . ASN A 1 191 ? -12.133 -1.226 13.129 1.00 98.69 191 ASN A O 1
ATOM 1520 N N . LEU A 1 192 ? -11.418 0.501 11.889 1.00 98.69 192 LEU A N 1
ATOM 1521 C CA . LEU A 1 192 ? -11.126 -0.273 10.674 1.00 98.69 192 LEU A CA 1
ATOM 1522 C C . LEU A 1 192 ? -9.829 0.221 10.013 1.00 98.69 192 LEU A C 1
ATOM 1524 O O . LEU A 1 192 ? -9.492 1.403 10.089 1.00 98.69 192 LEU A O 1
ATOM 1528 N N . SER A 1 193 ? -9.119 -0.678 9.328 1.00 98.50 193 SER A N 1
ATOM 1529 C CA . SER A 1 193 ? -8.024 -0.319 8.419 1.00 98.50 193 SER A CA 1
ATOM 1530 C C . SER A 1 193 ? -8.467 -0.378 6.954 1.00 98.50 193 SER A C 1
ATOM 1532 O O . SER A 1 193 ? -9.486 -0.983 6.628 1.00 98.50 193 SER A O 1
ATOM 1534 N N . ALA A 1 194 ? -7.657 0.162 6.038 1.00 97.31 194 ALA A N 1
ATOM 1535 C CA . ALA A 1 194 ? -7.891 0.040 4.591 1.00 97.31 194 ALA A CA 1
ATOM 1536 C C . ALA A 1 194 ? -7.838 -1.414 4.054 1.00 97.31 194 ALA A C 1
ATOM 1538 O O . ALA A 1 194 ? -8.137 -1.639 2.884 1.00 97.31 194 ALA A O 1
ATOM 1539 N N . ALA A 1 195 ? -7.458 -2.382 4.899 1.00 98.00 195 ALA A N 1
ATOM 1540 C CA . ALA A 1 195 ? -7.391 -3.812 4.597 1.00 98.00 195 ALA A CA 1
ATOM 1541 C C . ALA A 1 195 ? -8.426 -4.656 5.376 1.00 98.00 195 ALA A C 1
ATOM 1543 O O . ALA A 1 195 ? -8.341 -5.884 5.361 1.00 98.00 195 ALA A O 1
ATOM 1544 N N . ASP A 1 196 ? -9.374 -4.027 6.076 1.00 98.38 196 ASP A N 1
ATOM 1545 C CA . ASP A 1 196 ? -10.584 -4.687 6.581 1.00 98.38 196 ASP A CA 1
ATOM 1546 C C . ASP A 1 196 ? -11.671 -4.688 5.482 1.00 98.38 196 ASP A C 1
ATOM 1548 O O . ASP A 1 196 ? -11.623 -3.883 4.552 1.00 98.38 196 ASP A O 1
ATOM 1552 N N . TYR A 1 197 ? -12.663 -5.577 5.575 1.00 97.12 197 TYR A N 1
ATOM 1553 C CA . TYR A 1 197 ? -13.873 -5.544 4.737 1.00 97.12 197 TYR A CA 1
ATOM 1554 C C . TYR A 1 197 ? -15.080 -6.081 5.530 1.00 97.12 197 TYR A C 1
ATOM 1556 O O . TYR A 1 197 ? -14.880 -6.961 6.377 1.00 97.12 197 TYR A O 1
ATOM 1564 N N . PRO A 1 198 ? -16.313 -5.580 5.313 1.00 94.75 198 PRO A N 1
ATOM 1565 C CA . PRO A 1 198 ? -17.512 -6.160 5.920 1.00 94.75 198 PRO A CA 1
ATOM 1566 C C . PRO A 1 198 ? -17.757 -7.601 5.448 1.00 94.75 198 PRO A C 1
ATOM 1568 O O . PRO A 1 198 ? -17.399 -7.970 4.331 1.00 94.75 198 PRO A O 1
ATOM 1571 N N . ILE A 1 199 ? -18.405 -8.395 6.298 1.00 90.31 199 ILE A N 1
ATOM 1572 C CA . ILE A 1 199 ? -18.950 -9.731 6.010 1.00 90.31 199 ILE A CA 1
ATOM 1573 C C . ILE A 1 199 ? -20.388 -9.810 6.548 1.00 90.31 199 ILE A C 1
ATOM 1575 O O . ILE A 1 199 ? -20.780 -9.000 7.388 1.00 90.31 199 ILE A O 1
ATOM 1579 N N . SER A 1 200 ? -21.174 -10.783 6.083 1.00 72.44 200 SER A N 1
ATOM 1580 C CA . SER A 1 200 ? -22.424 -11.154 6.757 1.00 72.44 200 SER A CA 1
ATOM 1581 C C . SER A 1 200 ? -22.084 -12.091 7.922 1.00 72.44 200 SER A C 1
ATOM 1583 O O . SER A 1 200 ? -21.333 -13.039 7.686 1.00 72.44 200 SER A O 1
ATOM 1585 N N . PRO A 1 201 ? -22.642 -11.907 9.132 1.00 61.97 201 PRO A N 1
ATOM 1586 C CA . PRO A 1 201 ? -22.797 -13.000 10.086 1.00 61.97 201 PRO A CA 1
ATOM 1587 C C . PRO A 1 201 ? -23.615 -14.150 9.482 1.00 61.97 201 PRO A C 1
ATOM 1589 O O . PRO A 1 201 ? -24.296 -13.996 8.459 1.00 61.97 201 PRO A O 1
ATOM 1592 N N . ASP A 1 202 ? -23.525 -15.306 10.129 1.00 51.47 202 ASP A N 1
ATOM 1593 C CA . ASP A 1 202 ? -24.008 -16.572 9.592 1.00 51.47 202 ASP A CA 1
ATOM 1594 C C . ASP A 1 202 ? -25.527 -16.625 9.400 1.00 51.47 202 ASP A C 1
ATOM 1596 O O . ASP A 1 202 ? -26.304 -16.162 10.239 1.00 51.47 202 ASP A O 1
ATOM 1600 N N . GLN A 1 203 ? -25.910 -17.258 8.289 1.00 45.97 203 GLN A N 1
ATOM 1601 C CA . GLN A 1 203 ? -27.261 -17.723 7.995 1.00 45.97 203 GLN A CA 1
ATOM 1602 C C . GLN A 1 203 ? -27.209 -19.255 7.936 1.00 45.97 203 GLN A C 1
ATOM 1604 O O . GLN A 1 203 ? -26.910 -19.844 6.893 1.00 45.97 203 GLN A O 1
ATOM 1609 N N . CYS A 1 204 ? -27.494 -19.912 9.059 1.00 40.09 204 CYS A N 1
ATOM 1610 C CA . CYS A 1 204 ? -27.981 -21.282 9.030 1.00 40.09 204 CYS A CA 1
ATOM 1611 C C . CYS A 1 204 ? -29.336 -21.223 8.316 1.00 40.09 204 CYS A C 1
ATOM 1613 O O . CYS A 1 204 ? -30.348 -20.922 8.933 1.00 40.09 204 CYS A O 1
ATOM 1615 N N . GLN A 1 205 ? -29.392 -21.519 7.013 1.00 35.44 205 GLN A N 1
ATOM 1616 C CA . GLN A 1 205 ? -30.644 -21.460 6.244 1.00 35.44 205 GLN A CA 1
ATOM 1617 C C . GLN A 1 205 ? -31.584 -22.639 6.579 1.00 35.44 205 GLN A C 1
ATOM 1619 O O . GLN A 1 205 ? -32.065 -23.369 5.707 1.00 35.44 205 GLN A O 1
ATOM 1624 N N . LEU A 1 206 ? -31.846 -22.840 7.872 1.00 32.38 206 LEU A N 1
ATOM 1625 C CA . LEU A 1 206 ? -32.650 -23.898 8.433 1.00 32.38 206 LEU A CA 1
ATOM 1626 C C . LEU A 1 206 ? -34.113 -23.638 8.075 1.00 32.38 206 LEU A C 1
ATOM 1628 O O . LEU A 1 206 ? -34.907 -23.085 8.830 1.00 32.38 206 LEU A O 1
ATOM 1632 N N . VAL A 1 207 ? -34.505 -24.181 6.926 1.00 32.97 207 VAL A N 1
ATOM 1633 C CA . VAL A 1 207 ? -35.816 -24.823 6.838 1.00 32.97 207 VAL A CA 1
ATOM 1634 C C . VAL A 1 207 ? -37.013 -23.839 6.823 1.00 32.97 207 VAL A C 1
ATOM 1636 O O . VAL A 1 207 ? -38.167 -24.255 6.918 1.00 32.97 207 VAL A O 1
ATOM 1639 N N . LYS A 1 208 ? -36.791 -22.566 6.448 1.00 29.88 208 LYS A N 1
ATOM 1640 C CA . LYS A 1 208 ? -37.860 -21.674 5.922 1.00 29.88 208 LYS A CA 1
ATOM 1641 C C . L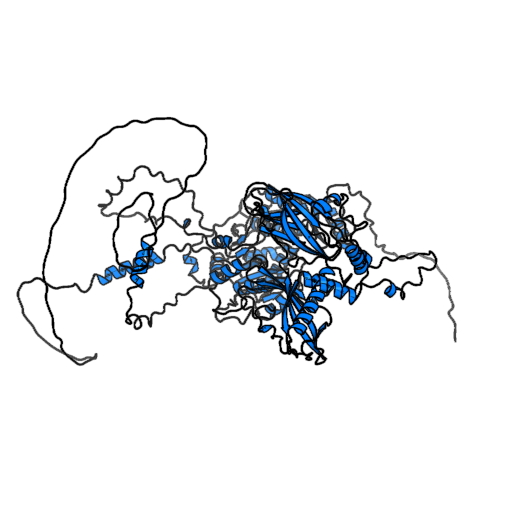YS A 1 208 ? -38.677 -22.339 4.787 1.00 29.88 208 LYS A C 1
ATOM 1643 O O . LYS A 1 208 ? -39.866 -22.067 4.632 1.00 29.88 208 LYS A O 1
ATOM 1648 N N . ASN A 1 209 ? -38.090 -23.318 4.088 1.00 32.75 209 ASN A N 1
ATOM 1649 C CA . ASN A 1 209 ? -38.773 -24.167 3.106 1.00 32.75 209 ASN A CA 1
ATOM 1650 C C . ASN A 1 209 ? -39.699 -25.265 3.689 1.00 32.75 209 ASN A C 1
ATOM 1652 O O . ASN A 1 209 ? -40.628 -25.650 2.984 1.00 32.75 209 ASN A O 1
ATOM 1656 N N . LEU A 1 210 ? -39.550 -25.751 4.939 1.00 34.22 210 LEU A N 1
ATOM 1657 C CA . LEU A 1 210 ? -40.620 -26.585 5.535 1.00 34.22 210 LEU A CA 1
ATOM 1658 C C . LEU A 1 210 ? -41.795 -25.734 6.004 1.00 34.22 210 LEU A C 1
ATOM 1660 O O . LEU A 1 210 ? -42.895 -26.262 6.011 1.00 34.22 210 LEU A O 1
ATOM 1664 N N . TYR A 1 211 ? -41.636 -24.450 6.338 1.00 33.00 211 TYR A N 1
ATOM 1665 C CA . TYR A 1 211 ? -42.814 -23.617 6.618 1.00 33.00 211 TYR A CA 1
ATOM 1666 C C . TYR A 1 211 ? -43.644 -23.347 5.355 1.00 33.00 211 TYR A C 1
ATOM 1668 O O . TYR A 1 211 ? -44.870 -23.400 5.416 1.00 33.00 211 TYR A O 1
ATOM 1676 N N . LEU A 1 212 ? -43.004 -23.220 4.186 1.00 35.84 212 LEU A N 1
ATOM 1677 C CA . LEU A 1 212 ? -43.703 -23.320 2.896 1.00 35.84 212 LEU A CA 1
ATOM 1678 C C . LEU A 1 212 ? -44.346 -24.710 2.692 1.00 35.84 212 LEU A C 1
ATOM 1680 O O . LEU A 1 212 ? -45.478 -24.787 2.225 1.00 35.84 212 LEU A O 1
ATOM 1684 N N . GLY A 1 213 ? -43.685 -25.796 3.109 1.00 34.78 213 GLY A N 1
ATOM 1685 C CA . GLY A 1 213 ? -44.247 -27.158 3.104 1.00 34.78 213 GLY A CA 1
ATOM 1686 C C . GLY A 1 213 ? -45.432 -27.382 4.063 1.00 34.78 213 GLY A C 1
ATOM 1687 O O . GLY A 1 213 ? -46.352 -28.131 3.740 1.00 34.78 213 GLY A O 1
ATOM 1688 N N . ILE A 1 214 ? -45.458 -26.702 5.211 1.00 35.88 214 ILE A N 1
ATOM 1689 C CA . ILE A 1 214 ? -46.561 -26.726 6.183 1.00 35.88 214 ILE A CA 1
ATOM 1690 C C . ILE A 1 214 ? -47.742 -25.913 5.641 1.00 35.88 214 ILE A C 1
ATOM 1692 O O . ILE A 1 214 ? -48.878 -26.359 5.755 1.00 35.88 214 ILE A O 1
ATOM 1696 N N . LEU A 1 215 ? -47.499 -24.790 4.958 1.00 35.22 215 LEU A N 1
ATOM 1697 C CA . LEU A 1 215 ? -48.554 -24.060 4.244 1.00 35.22 215 LEU A CA 1
ATOM 1698 C C . LEU A 1 215 ? -49.120 -24.876 3.063 1.00 35.22 215 LEU A C 1
ATOM 1700 O O . LEU A 1 215 ? -50.336 -24.977 2.930 1.00 35.22 215 LEU A O 1
ATOM 1704 N N . TRP A 1 216 ? -48.280 -25.591 2.305 1.00 30.47 216 TRP A N 1
ATOM 1705 C CA . TRP A 1 216 ? -48.737 -26.601 1.330 1.00 30.47 216 TRP A CA 1
ATOM 1706 C C . TRP A 1 216 ? -49.532 -27.753 1.970 1.00 30.47 216 TRP A C 1
ATOM 1708 O O . TRP A 1 216 ? -50.411 -28.337 1.335 1.00 30.47 216 TRP A O 1
ATOM 1718 N N . SER A 1 217 ? -49.270 -28.072 3.241 1.00 33.41 217 SER A N 1
ATOM 1719 C CA . SER A 1 217 ? -50.059 -29.058 3.996 1.00 33.41 217 SER A CA 1
ATOM 1720 C C . SER A 1 217 ? -51.453 -28.532 4.372 1.00 33.41 217 SER A C 1
ATOM 1722 O O . SER A 1 217 ? -52.351 -29.338 4.608 1.00 33.41 217 SER A O 1
ATOM 1724 N N . PHE A 1 218 ? -51.664 -27.208 4.375 1.00 33.53 218 PHE A N 1
ATOM 1725 C CA . PHE A 1 218 ? -52.989 -26.593 4.500 1.00 33.53 218 PHE A CA 1
ATOM 1726 C C . PHE A 1 218 ? -53.734 -26.519 3.156 1.00 33.53 218 PHE A C 1
ATOM 1728 O O . PHE A 1 218 ? -54.930 -26.804 3.135 1.00 33.53 218 PHE A O 1
ATOM 1735 N N . ASP A 1 219 ? -53.061 -26.260 2.028 1.00 35.03 219 ASP A N 1
ATOM 1736 C CA . ASP A 1 219 ? -53.694 -26.370 0.695 1.00 35.03 219 ASP A CA 1
ATOM 1737 C C . ASP A 1 219 ? -54.246 -27.787 0.442 1.00 35.03 219 ASP A C 1
ATOM 1739 O O . ASP A 1 219 ? -55.369 -27.953 -0.041 1.00 35.03 219 ASP A O 1
ATOM 1743 N N . LEU A 1 220 ? -53.518 -28.824 0.876 1.00 35.03 220 LEU A N 1
ATOM 1744 C CA . LEU A 1 220 ? -53.972 -30.222 0.841 1.00 35.03 220 LEU A CA 1
ATOM 1745 C C . LEU A 1 220 ? -55.154 -30.544 1.780 1.00 35.03 220 LEU A C 1
ATOM 1747 O O . LEU A 1 220 ? -55.790 -31.586 1.608 1.00 35.03 220 LEU A O 1
ATOM 1751 N N . ALA A 1 221 ? -55.475 -29.672 2.740 1.00 36.28 221 ALA A N 1
ATOM 1752 C CA . ALA A 1 221 ? -56.694 -29.764 3.548 1.00 36.28 221 ALA A CA 1
ATOM 1753 C C . ALA A 1 221 ? -57.882 -29.032 2.888 1.00 36.28 221 ALA A C 1
ATOM 1755 O O . ALA A 1 221 ? -59.027 -29.479 2.995 1.00 36.28 221 ALA A O 1
ATOM 1756 N N . VAL A 1 222 ? -57.621 -27.944 2.155 1.00 38.06 222 VAL A N 1
ATOM 1757 C CA . VAL A 1 222 ? -58.655 -27.147 1.472 1.00 38.06 222 VAL A CA 1
ATOM 1758 C C . VAL A 1 222 ? -59.098 -27.802 0.157 1.00 38.06 222 VAL A C 1
ATOM 1760 O O . VAL A 1 222 ? -60.296 -27.966 -0.060 1.00 38.06 222 VAL A O 1
ATOM 1763 N N . GLN A 1 223 ? -58.175 -28.310 -0.670 1.00 34.50 223 GLN A N 1
ATOM 1764 C CA . GLN A 1 223 ? -58.522 -29.033 -1.910 1.00 34.50 223 GLN A CA 1
ATOM 1765 C C . GLN A 1 223 ? -59.203 -30.397 -1.689 1.00 34.50 223 GLN A C 1
ATOM 1767 O O . GLN A 1 223 ? -59.586 -31.052 -2.655 1.00 34.50 223 GLN A O 1
ATOM 1772 N N . LYS A 1 224 ? -59.369 -30.843 -0.437 1.00 34.16 224 LYS A N 1
ATOM 1773 C CA . LYS A 1 224 ? -59.995 -32.130 -0.096 1.00 34.16 224 LYS A CA 1
ATOM 1774 C C . LYS A 1 224 ? -61.345 -32.003 0.621 1.00 34.16 224 LYS A C 1
ATOM 1776 O O . LYS A 1 224 ? -61.824 -32.982 1.186 1.00 34.16 224 LYS A O 1
ATOM 1781 N N . SER A 1 225 ? -61.943 -30.809 0.617 1.00 38.03 225 SER A N 1
ATOM 1782 C CA . SER A 1 225 ? -63.233 -30.531 1.270 1.00 38.03 225 SER A CA 1
ATOM 1783 C C . SER A 1 225 ? -64.294 -29.878 0.368 1.00 38.03 225 SER A C 1
ATOM 1785 O O . SER A 1 225 ? -65.395 -29.603 0.843 1.00 38.03 225 SER A O 1
ATOM 1787 N N . GLN A 1 226 ? -64.027 -29.692 -0.934 1.00 31.92 226 GLN A N 1
ATOM 1788 C CA . GLN A 1 226 ? -65.051 -29.344 -1.930 1.00 31.92 226 GLN A CA 1
ATOM 1789 C C . GLN A 1 226 ? -64.857 -30.087 -3.263 1.00 31.92 226 GLN A C 1
ATOM 1791 O O . GLN A 1 226 ? -63.748 -30.160 -3.780 1.00 31.92 226 GLN A O 1
ATOM 1796 N N . MET A 1 227 ? -65.984 -30.546 -3.825 1.00 26.95 227 MET A N 1
ATOM 1797 C CA . MET A 1 227 ? -66.166 -31.195 -5.136 1.00 26.95 227 MET A CA 1
ATOM 1798 C C . MET A 1 227 ? -65.532 -32.583 -5.327 1.00 26.95 227 MET A C 1
ATOM 1800 O O . MET A 1 227 ? -64.498 -32.755 -5.970 1.00 26.95 227 MET A O 1
ATOM 1804 N N . ASP A 1 228 ? -66.260 -33.595 -4.852 1.00 31.83 228 ASP A N 1
ATOM 1805 C CA . ASP A 1 228 ? -66.131 -34.989 -5.279 1.00 31.83 228 ASP A CA 1
ATOM 1806 C C . ASP A 1 228 ? -66.315 -35.167 -6.799 1.00 31.83 228 ASP A C 1
ATOM 1808 O O . ASP A 1 228 ? -67.175 -34.544 -7.425 1.00 31.83 228 ASP A O 1
ATOM 1812 N N . ILE A 1 229 ? -65.587 -36.124 -7.383 1.00 27.38 229 ILE A N 1
ATOM 1813 C CA . ILE A 1 229 ? -65.938 -36.691 -8.692 1.00 27.38 229 ILE A CA 1
ATOM 1814 C C . ILE A 1 229 ? -67.060 -37.711 -8.469 1.00 27.38 229 ILE A C 1
ATOM 1816 O O . ILE A 1 229 ? -66.817 -38.781 -7.911 1.00 27.38 229 ILE A O 1
ATOM 1820 N N . LEU A 1 230 ? -68.280 -37.400 -8.920 1.00 28.91 230 LEU A N 1
ATOM 1821 C CA . LEU A 1 230 ? -69.460 -38.247 -8.705 1.00 28.91 230 LEU A CA 1
ATOM 1822 C C . LEU A 1 230 ? -70.116 -38.703 -10.024 1.00 28.91 230 LEU A C 1
ATOM 1824 O O . LEU A 1 230 ? -71.173 -38.222 -10.423 1.00 28.91 230 LEU A O 1
ATOM 1828 N N . LEU A 1 231 ? -69.492 -39.693 -10.669 1.00 27.25 231 LEU A N 1
ATOM 1829 C CA . LEU A 1 231 ? -70.076 -40.598 -11.673 1.00 27.25 231 LEU A CA 1
ATOM 1830 C C . LEU A 1 231 ? -69.319 -41.946 -11.593 1.00 27.25 231 LEU A C 1
ATOM 1832 O O . LEU A 1 231 ? -68.096 -41.936 -11.526 1.00 27.25 231 LEU A O 1
ATOM 1836 N N . CYS A 1 232 ? -69.945 -43.128 -11.623 1.00 25.30 232 CYS A N 1
ATOM 1837 C CA . CYS A 1 232 ? -71.377 -43.438 -11.581 1.00 25.30 232 CYS A CA 1
ATOM 1838 C C . CYS A 1 232 ? -71.616 -44.899 -11.130 1.00 25.30 232 CYS A C 1
ATOM 1840 O O . CYS A 1 232 ? -70.932 -45.804 -11.601 1.00 25.30 232 CYS A O 1
ATOM 1842 N N . ASN A 1 233 ? -72.615 -45.138 -10.272 1.00 23.19 233 ASN A N 1
ATOM 1843 C CA . ASN A 1 233 ? -73.426 -46.369 -10.220 1.00 23.19 233 ASN A CA 1
ATOM 1844 C C . ASN A 1 233 ? -74.730 -46.065 -9.428 1.00 23.19 233 ASN A C 1
ATOM 1846 O O . ASN A 1 233 ? -74.821 -44.978 -8.852 1.00 23.19 233 ASN A O 1
ATOM 1850 N N . PRO A 1 234 ? -75.797 -46.893 -9.471 1.00 39.12 234 PRO A N 1
ATOM 1851 C CA . PRO A 1 234 ? -77.138 -46.338 -9.671 1.00 39.12 234 PRO A CA 1
ATOM 1852 C C . PRO A 1 234 ? -78.154 -46.687 -8.565 1.00 39.12 234 PRO A C 1
ATOM 1854 O O . PRO A 1 234 ? -77.875 -47.504 -7.693 1.00 39.12 234 PRO A O 1
ATOM 1857 N N . ARG A 1 235 ? -79.392 -46.178 -8.739 1.00 27.58 235 ARG A N 1
ATOM 1858 C CA . ARG A 1 235 ? -80.625 -46.450 -7.949 1.00 27.58 235 ARG A CA 1
ATOM 1859 C C . ARG A 1 235 ? -80.698 -45.682 -6.607 1.00 27.58 235 ARG A C 1
ATOM 1861 O O . ARG A 1 235 ? -79.680 -45.494 -5.964 1.00 27.58 235 ARG A O 1
ATOM 1868 N N . LEU A 1 236 ? -81.863 -45.224 -6.118 1.00 27.47 236 LEU A N 1
ATOM 1869 C CA . LEU A 1 236 ? -83.229 -45.153 -6.684 1.00 27.47 236 LEU A CA 1
ATOM 1870 C C . LEU A 1 236 ? -84.091 -44.103 -5.924 1.00 27.47 236 LEU A C 1
ATOM 1872 O O . LEU A 1 236 ? -83.839 -43.843 -4.756 1.00 27.47 236 LEU A O 1
ATOM 1876 N N . HIS A 1 237 ? -85.173 -43.644 -6.571 1.00 28.47 237 HIS A N 1
ATOM 1877 C CA . HIS A 1 237 ? -86.413 -43.048 -6.017 1.00 28.47 237 HIS A CA 1
ATOM 1878 C C . HIS A 1 237 ? -86.467 -41.665 -5.303 1.00 28.47 237 HIS A C 1
ATOM 1880 O O . HIS A 1 237 ? -85.762 -41.381 -4.347 1.00 28.47 237 HIS A O 1
ATOM 1886 N N . ALA A 1 238 ? -87.535 -40.940 -5.695 1.00 29.27 238 ALA A N 1
ATOM 1887 C CA . ALA A 1 238 ? -88.451 -40.100 -4.892 1.00 29.27 238 ALA A CA 1
ATOM 1888 C C . ALA A 1 238 ? -88.228 -38.568 -4.730 1.00 29.27 238 ALA A C 1
ATOM 1890 O O . ALA A 1 238 ? -87.438 -38.081 -3.931 1.00 29.27 238 ALA A O 1
ATOM 1891 N N . MET A 1 239 ? -89.096 -37.827 -5.439 1.00 23.58 239 MET A N 1
ATOM 1892 C CA . MET A 1 239 ? -89.704 -36.514 -5.104 1.00 23.58 239 MET A CA 1
ATOM 1893 C C . MET A 1 239 ? -90.567 -36.589 -3.799 1.00 23.58 239 MET A C 1
ATOM 1895 O O . MET A 1 239 ? -90.761 -37.725 -3.357 1.00 23.58 239 MET A O 1
ATOM 1899 N N . PRO A 1 240 ? -91.167 -35.504 -3.205 1.00 44.84 240 PRO A N 1
ATOM 1900 C CA . PRO A 1 240 ? -91.612 -34.242 -3.857 1.00 44.84 240 PRO A CA 1
ATOM 1901 C C . PRO A 1 240 ? -91.655 -32.889 -3.068 1.00 44.84 240 PRO A C 1
ATOM 1903 O O . PRO A 1 240 ? -91.782 -32.854 -1.850 1.00 44.84 240 PRO A O 1
ATOM 1906 N N . THR A 1 241 ? -91.829 -31.777 -3.820 1.00 27.83 241 THR A N 1
ATOM 1907 C CA . THR A 1 241 ? -92.470 -30.472 -3.423 1.00 27.83 241 THR A CA 1
ATOM 1908 C C . THR A 1 241 ? -91.813 -29.636 -2.291 1.00 27.83 241 THR A C 1
ATOM 1910 O O . THR A 1 241 ? -90.935 -30.134 -1.606 1.00 27.83 241 THR A O 1
ATOM 1913 N N . ARG A 1 242 ? -92.109 -28.339 -2.035 1.00 26.33 242 ARG A N 1
ATOM 1914 C CA . ARG A 1 242 ? -93.043 -27.291 -2.563 1.00 26.33 242 ARG A CA 1
ATOM 1915 C C . ARG A 1 242 ? -92.328 -25.902 -2.400 1.00 26.33 242 ARG A C 1
ATOM 1917 O O . ARG A 1 242 ? -91.481 -25.795 -1.526 1.00 26.33 242 ARG A O 1
ATOM 1924 N N . MET A 1 243 ? -92.432 -24.887 -3.286 1.00 23.73 243 MET A N 1
ATOM 1925 C CA . MET A 1 243 ? -93.401 -23.744 -3.265 1.00 23.73 243 MET A CA 1
ATOM 1926 C C . MET A 1 243 ? -93.639 -23.163 -1.839 1.00 23.73 243 MET A C 1
ATOM 1928 O O . MET A 1 243 ? -93.926 -23.958 -0.955 1.00 23.73 243 MET A O 1
ATOM 1932 N N . GLN A 1 244 ? -93.573 -21.858 -1.496 1.00 27.28 244 GLN A N 1
ATOM 1933 C CA . GLN A 1 244 ? -93.889 -20.549 -2.144 1.00 27.28 244 GLN A CA 1
ATOM 1934 C C . GLN A 1 244 ? -93.126 -19.398 -1.393 1.00 27.28 244 GLN A C 1
ATOM 1936 O O . GLN A 1 244 ? -92.885 -19.558 -0.204 1.00 27.28 244 GLN A O 1
ATOM 1941 N N . SER A 1 245 ? -92.524 -18.348 -1.989 1.00 26.50 245 SER A N 1
ATOM 1942 C CA . SER A 1 245 ? -93.014 -17.086 -2.631 1.00 26.50 245 SER A CA 1
ATOM 1943 C C . SER A 1 245 ? -93.433 -15.910 -1.698 1.00 26.50 245 SER A C 1
ATOM 1945 O O . SER A 1 245 ? -94.379 -16.073 -0.936 1.00 26.50 245 SER A O 1
ATOM 1947 N N . GLY A 1 246 ? -92.826 -14.712 -1.862 1.00 27.55 246 GLY A N 1
ATOM 1948 C CA . GLY A 1 246 ? -93.146 -13.435 -1.160 1.00 27.55 246 GLY A CA 1
ATOM 1949 C C . GLY A 1 246 ? -91.906 -12.786 -0.495 1.00 27.55 246 GLY A C 1
ATOM 1950 O O . GLY A 1 246 ? -91.505 -13.276 0.549 1.00 27.55 246 GLY A O 1
ATOM 1951 N N . LEU A 1 247 ? -91.136 -11.813 -1.016 1.00 27.62 247 LEU A N 1
ATOM 1952 C CA . LEU A 1 247 ? -91.328 -10.628 -1.887 1.00 27.62 247 LEU A CA 1
ATOM 1953 C C . LEU A 1 247 ? -91.648 -9.308 -1.128 1.00 27.62 247 LEU A C 1
ATOM 1955 O O . LEU A 1 247 ? -92.814 -8.977 -0.946 1.00 27.62 247 LEU A O 1
ATOM 1959 N N . VAL A 1 248 ? -90.595 -8.552 -0.757 1.00 28.83 248 VAL A N 1
ATOM 1960 C CA . VAL A 1 248 ? -90.511 -7.066 -0.654 1.00 28.83 248 VAL A CA 1
ATOM 1961 C C . VAL A 1 248 ? -89.066 -6.653 -1.040 1.00 28.83 248 VAL A C 1
ATOM 1963 O O . VAL A 1 248 ? -88.147 -7.461 -0.908 1.00 28.83 248 VAL A O 1
ATOM 1966 N N . GLU A 1 249 ? -88.874 -5.445 -1.576 1.00 30.91 249 GLU A N 1
ATOM 1967 C CA . GLU A 1 249 ? -87.610 -4.859 -2.087 1.00 30.91 249 GLU A CA 1
ATOM 1968 C C . GLU A 1 249 ? -86.654 -4.428 -0.944 1.00 30.91 249 GLU A C 1
ATOM 1970 O O . GLU A 1 249 ? -87.115 -4.210 0.173 1.00 30.91 249 GLU A O 1
ATOM 1975 N N . GLY A 1 250 ? -85.331 -4.245 -1.084 1.00 27.47 250 GLY A N 1
ATOM 1976 C CA . GLY A 1 250 ? -84.333 -4.336 -2.177 1.00 27.47 250 GLY A CA 1
ATOM 1977 C C . GLY A 1 250 ? -82.927 -4.082 -1.551 1.00 27.47 250 GLY A C 1
ATOM 1978 O O . GLY A 1 250 ? -82.819 -4.256 -0.335 1.00 27.47 250 GLY A O 1
ATOM 1979 N N . PRO A 1 251 ? -81.863 -3.608 -2.248 1.00 41.81 251 PRO A N 1
ATOM 1980 C CA . PRO A 1 251 ? -81.637 -3.452 -3.693 1.00 41.81 251 PRO A CA 1
ATOM 1981 C C . PRO A 1 251 ? -80.281 -4.064 -4.172 1.00 41.81 251 PRO A C 1
ATOM 1983 O O . PRO A 1 251 ? -79.218 -3.605 -3.754 1.00 41.81 251 PRO A O 1
ATOM 1986 N N . GLU A 1 252 ? -80.258 -5.044 -5.090 1.00 29.77 252 GLU A N 1
ATOM 1987 C CA . GLU A 1 252 ? -78.979 -5.646 -5.541 1.00 29.77 252 GLU A CA 1
ATOM 1988 C C . GLU A 1 252 ? -78.976 -6.279 -6.956 1.00 29.77 252 GLU A C 1
ATOM 1990 O O . GLU A 1 252 ? -80.017 -6.636 -7.495 1.00 29.77 252 GLU A O 1
ATOM 1995 N N . GLN A 1 253 ? -77.756 -6.434 -7.494 1.00 26.48 253 GLN A N 1
ATOM 1996 C CA . GLN A 1 253 ? -77.243 -7.349 -8.541 1.00 26.48 253 GLN A CA 1
ATOM 1997 C C . GLN A 1 253 ? -77.947 -7.599 -9.905 1.00 26.48 253 GLN A C 1
ATOM 1999 O O . GLN A 1 253 ? -79.065 -8.082 -10.002 1.00 26.48 253 GLN A O 1
ATOM 2004 N N . VAL A 1 254 ? -77.119 -7.456 -10.959 1.00 27.80 254 VAL A N 1
ATOM 2005 C CA . VAL A 1 254 ? -76.843 -8.400 -12.081 1.00 27.80 254 VAL A CA 1
ATOM 2006 C C . VAL A 1 254 ? -78.006 -9.113 -12.800 1.00 27.80 254 VAL A C 1
ATOM 2008 O O . VAL A 1 254 ? -78.693 -9.924 -12.189 1.00 27.80 254 VAL A O 1
ATOM 2011 N N . ARG A 1 255 ? -78.043 -8.999 -14.151 1.00 25.64 255 ARG A N 1
ATOM 2012 C CA . ARG A 1 255 ? -78.293 -10.058 -15.189 1.00 25.64 255 ARG A CA 1
ATOM 2013 C C . ARG A 1 255 ? -78.413 -9.418 -16.608 1.00 25.64 255 ARG A C 1
ATOM 2015 O O . ARG A 1 255 ? -78.519 -8.202 -16.676 1.00 25.64 255 ARG A O 1
ATOM 2022 N N . THR A 1 256 ? -78.336 -10.090 -17.779 1.00 26.73 256 THR A N 1
ATOM 2023 C CA . THR A 1 256 ? -78.327 -11.538 -18.147 1.00 26.73 256 THR A CA 1
ATOM 2024 C C . THR A 1 256 ? -77.679 -11.839 -19.531 1.00 26.73 256 THR A C 1
ATOM 2026 O O . THR A 1 256 ? -77.558 -10.934 -20.351 1.00 26.73 256 THR A O 1
ATOM 2029 N N . SER A 1 257 ? -77.512 -13.153 -19.826 1.00 27.11 257 SER A N 1
ATOM 2030 C CA . SER A 1 257 ? -77.732 -13.876 -21.125 1.00 27.11 257 SER A CA 1
ATOM 2031 C C . SER A 1 257 ? -76.648 -13.870 -22.238 1.00 27.11 257 SER A C 1
ATOM 2033 O O . SER A 1 257 ? -75.919 -12.895 -22.345 1.00 27.11 257 SER A O 1
ATOM 2035 N N . PHE A 1 258 ? -76.486 -14.899 -23.109 1.00 25.39 258 PHE A N 1
ATOM 2036 C CA . PHE A 1 258 ? -76.935 -16.325 -23.114 1.00 25.39 258 PHE A CA 1
ATOM 2037 C C . PHE A 1 258 ? -76.252 -17.191 -24.226 1.00 25.39 258 PHE A C 1
ATOM 2039 O O . PHE A 1 258 ? -76.008 -16.669 -25.304 1.00 25.39 258 PHE A O 1
ATOM 2046 N N . TRP A 1 259 ? -76.151 -18.521 -23.989 1.00 25.36 259 TRP A N 1
ATOM 2047 C CA . TRP A 1 259 ? -76.250 -19.665 -24.958 1.00 25.36 259 TRP A CA 1
ATOM 2048 C C . TRP A 1 259 ? -75.091 -19.833 -26.005 1.00 25.36 259 TRP A C 1
ATOM 2050 O O . TRP A 1 259 ? -74.342 -18.892 -26.221 1.00 25.36 259 TRP A O 1
ATOM 2060 N N . GLU A 1 260 ? -74.777 -20.994 -26.635 1.00 26.53 260 GLU A N 1
ATOM 2061 C CA . GLU A 1 260 ? -75.430 -22.330 -26.749 1.00 26.53 260 GLU A CA 1
ATOM 2062 C C . GLU A 1 260 ? -74.480 -23.525 -27.161 1.00 26.53 260 GLU A C 1
ATOM 2064 O O . GLU A 1 260 ? -73.476 -23.297 -27.825 1.00 26.53 260 GLU A O 1
ATOM 2069 N N . ARG A 1 261 ? -74.891 -24.790 -26.872 1.00 24.98 261 ARG A N 1
ATOM 2070 C CA . ARG A 1 261 ? -74.633 -26.122 -27.548 1.00 24.98 261 ARG A CA 1
ATOM 2071 C C . ARG A 1 261 ? -73.245 -26.843 -27.651 1.00 24.98 261 ARG A C 1
ATOM 2073 O O . ARG A 1 261 ? -72.176 -26.270 -27.491 1.00 24.98 261 ARG A O 1
ATOM 2080 N N . CYS A 1 262 ? -73.327 -28.167 -27.923 1.00 22.14 262 CYS A N 1
ATOM 2081 C CA . CYS A 1 262 ? -72.278 -29.204 -28.185 1.00 22.14 262 CYS A CA 1
ATOM 2082 C C . CYS A 1 262 ? -72.690 -30.088 -29.414 1.00 22.14 262 CYS A C 1
ATOM 2084 O O . CYS A 1 262 ? -73.764 -29.778 -29.946 1.00 22.14 262 CYS A O 1
ATOM 2086 N N . PRO A 1 263 ? -71.941 -31.139 -29.893 1.00 43.28 263 PRO A N 1
ATOM 2087 C CA . PRO A 1 263 ? -71.964 -32.509 -29.278 1.00 43.28 263 PRO A CA 1
ATOM 2088 C C . PRO A 1 263 ? -70.776 -33.526 -29.533 1.00 43.28 263 PRO A C 1
ATOM 2090 O O . PRO A 1 263 ? -69.962 -33.314 -30.423 1.00 43.28 263 PRO A O 1
ATOM 2093 N N . GLU A 1 264 ? -70.790 -34.676 -28.800 1.00 31.02 264 GLU A N 1
ATOM 2094 C CA . GLU A 1 264 ? -70.308 -36.070 -29.152 1.00 31.02 264 GLU A CA 1
ATOM 2095 C C . GLU A 1 264 ? -68.790 -36.395 -29.392 1.00 31.02 264 GLU A C 1
ATOM 2097 O O . GLU A 1 264 ? -68.021 -35.484 -29.663 1.00 31.02 264 GLU A O 1
ATOM 2102 N N . CYS A 1 265 ? -68.218 -37.636 -29.344 1.00 25.55 265 CYS A N 1
ATOM 2103 C CA . CYS A 1 265 ? -68.435 -38.984 -28.698 1.00 25.55 265 CYS A CA 1
ATOM 2104 C C . CYS A 1 265 ? -67.071 -39.809 -28.770 1.00 25.55 265 CYS A C 1
ATOM 2106 O O . CYS A 1 265 ? -66.087 -39.188 -29.160 1.00 25.55 265 CYS A O 1
ATOM 2108 N N . CYS A 1 266 ? -66.786 -41.110 -28.470 1.00 24.64 266 CYS A N 1
ATOM 2109 C CA . CYS A 1 266 ? -67.491 -42.367 -28.073 1.00 24.64 266 CYS A CA 1
ATOM 2110 C C . CYS A 1 266 ? -66.555 -43.435 -27.349 1.00 24.64 266 CYS A C 1
ATOM 2112 O O . CYS A 1 266 ? -65.680 -43.050 -26.579 1.00 24.64 266 CYS A O 1
ATOM 2114 N N . CYS A 1 267 ? -66.761 -44.760 -27.554 1.00 23.33 267 CYS A N 1
ATOM 2115 C CA . CYS A 1 267 ? -66.247 -45.994 -26.859 1.00 23.33 267 CYS A CA 1
ATOM 2116 C C . CYS A 1 267 ? -64.921 -46.644 -27.401 1.00 23.33 267 CYS A C 1
ATOM 2118 O O . CYS A 1 267 ? -64.564 -46.326 -28.530 1.00 23.33 267 CYS A O 1
ATOM 2120 N N . ALA A 1 268 ? -64.100 -47.521 -26.748 1.00 22.83 268 ALA A N 1
ATOM 2121 C CA . ALA A 1 268 ? -64.131 -48.546 -25.633 1.00 22.83 268 ALA A CA 1
ATOM 2122 C C . ALA A 1 268 ? -64.241 -50.045 -26.112 1.00 22.83 268 ALA A C 1
ATOM 2124 O O . ALA A 1 268 ? -64.643 -50.180 -27.269 1.00 22.83 268 ALA A O 1
ATOM 2125 N N . PRO A 1 269 ? -63.946 -51.166 -25.352 1.00 38.22 269 PRO A N 1
ATOM 2126 C CA . PRO A 1 269 ? -63.634 -51.379 -23.898 1.00 38.22 269 PRO A CA 1
ATOM 2127 C C . PRO A 1 269 ? -62.584 -52.511 -23.489 1.00 38.22 269 PRO A C 1
ATOM 2129 O O . PRO A 1 269 ? -61.957 -53.104 -24.358 1.00 38.22 269 PRO A O 1
ATOM 2132 N N . ALA A 1 270 ? -62.506 -52.863 -22.172 1.00 27.34 270 ALA A N 1
ATOM 2133 C CA . ALA A 1 270 ? -62.090 -54.159 -21.513 1.00 27.34 270 ALA A CA 1
ATOM 2134 C C . ALA A 1 270 ? -60.576 -54.602 -21.449 1.00 27.34 270 ALA A C 1
ATOM 2136 O O . ALA A 1 270 ? -59.823 -54.287 -22.360 1.00 27.34 270 ALA A O 1
ATOM 2137 N N . GLU A 1 271 ? -60.013 -55.334 -20.444 1.00 22.98 271 GLU A N 1
ATOM 2138 C CA . GLU A 1 271 ? -60.484 -55.839 -19.109 1.00 22.98 271 GLU A CA 1
ATOM 2139 C C . GLU A 1 271 ? -59.362 -56.065 -18.009 1.00 22.98 271 GLU A C 1
ATOM 2141 O O . GLU A 1 271 ? -58.478 -55.217 -17.904 1.00 22.98 271 GLU A O 1
ATOM 2146 N N . VAL A 1 272 ? -59.441 -57.062 -17.079 1.00 23.98 272 VAL A N 1
ATOM 2147 C CA . VAL A 1 272 ? -59.134 -56.885 -15.612 1.00 23.98 272 VAL A CA 1
ATOM 2148 C C . VAL A 1 272 ? -58.635 -58.141 -14.771 1.00 23.98 272 VAL A C 1
ATOM 2150 O O . VAL A 1 272 ? -59.026 -59.261 -15.074 1.00 23.98 272 VAL A O 1
ATOM 2153 N N . HIS A 1 273 ? -57.894 -57.927 -13.636 1.00 23.00 273 HIS A N 1
ATOM 2154 C CA . HIS A 1 273 ? -57.632 -58.795 -12.405 1.00 23.00 273 HIS A CA 1
ATOM 2155 C C . HIS A 1 273 ? -56.614 -60.008 -12.413 1.00 23.00 273 HIS A C 1
ATOM 2157 O O . HIS A 1 273 ? -56.214 -60.420 -13.490 1.00 23.00 273 HIS A O 1
ATOM 2163 N N . PHE A 1 274 ? -56.079 -60.631 -11.306 1.00 22.44 274 PHE A N 1
ATOM 2164 C CA . PHE A 1 274 ? -56.123 -60.475 -9.803 1.00 22.44 274 PHE A CA 1
ATOM 2165 C C . PHE A 1 274 ? -54.923 -61.136 -8.983 1.00 22.44 274 PHE A C 1
ATOM 2167 O O . PHE A 1 274 ? -54.418 -62.180 -9.368 1.00 22.44 274 PHE A O 1
ATOM 2174 N N . GLN A 1 275 ? -54.536 -60.542 -7.824 1.00 22.39 275 GLN A N 1
ATOM 2175 C CA . GLN A 1 275 ? -54.036 -61.021 -6.471 1.00 22.39 275 GLN A CA 1
ATOM 2176 C C . GLN A 1 275 ? -53.161 -62.301 -6.104 1.00 22.39 275 GLN A C 1
ATOM 2178 O O . GLN A 1 275 ? -53.603 -63.429 -6.254 1.00 22.39 275 GLN A O 1
ATOM 2183 N N . VAL A 1 276 ? -52.056 -62.061 -5.331 1.00 21.56 276 VAL A N 1
ATOM 2184 C CA . VAL A 1 276 ? -51.662 -62.543 -3.934 1.00 21.56 276 VAL A CA 1
ATOM 2185 C C . VAL A 1 276 ? -50.963 -63.911 -3.563 1.00 21.56 276 VAL A C 1
ATOM 2187 O O . VAL A 1 276 ? -51.529 -64.982 -3.701 1.00 21.56 276 VAL A O 1
ATOM 2190 N N . HIS A 1 277 ? -49.773 -63.787 -2.908 1.00 23.00 277 HIS A N 1
ATOM 2191 C CA . HIS A 1 277 ? -49.034 -64.564 -1.840 1.00 23.00 277 HIS A CA 1
ATOM 2192 C C . HIS A 1 277 ? -49.144 -66.106 -1.595 1.00 23.00 277 HIS A C 1
ATOM 2194 O O . HIS A 1 277 ? -50.233 -66.590 -1.307 1.00 23.00 277 HIS A O 1
ATOM 2200 N N . TRP A 1 278 ? -47.993 -66.801 -1.356 1.00 22.55 278 TRP A N 1
ATOM 2201 C CA . TRP A 1 278 ? -47.391 -67.119 -0.006 1.00 22.55 278 TRP A CA 1
ATOM 2202 C C . TRP A 1 278 ? -46.255 -68.217 0.021 1.00 22.55 278 TRP A C 1
ATOM 2204 O O . TRP A 1 278 ? -46.334 -69.198 -0.701 1.00 22.55 278 TRP A O 1
ATOM 2214 N N . VAL A 1 279 ? -45.312 -68.113 0.995 1.00 22.81 279 VAL A N 1
ATOM 2215 C CA . VAL A 1 279 ? -44.712 -69.201 1.859 1.00 22.81 279 VAL A CA 1
ATOM 2216 C C . VAL A 1 279 ? -43.482 -70.114 1.464 1.00 22.81 279 VAL A C 1
ATOM 2218 O O . VAL A 1 279 ? -43.505 -70.849 0.491 1.00 22.81 279 VAL A O 1
ATOM 2221 N N . LEU A 1 280 ? -42.492 -70.161 2.402 1.00 22.94 280 LEU A N 1
ATOM 2222 C CA . LEU A 1 280 ? -41.512 -71.219 2.852 1.00 22.94 280 LEU A CA 1
ATOM 2223 C C . LEU A 1 280 ? -40.156 -71.630 2.164 1.00 22.94 280 LEU A C 1
ATOM 2225 O O . LEU A 1 280 ? -40.106 -72.104 1.040 1.00 22.94 280 LEU A O 1
ATOM 2229 N N . CYS A 1 281 ? -39.112 -71.701 3.033 1.00 21.50 281 CYS A N 1
ATOM 2230 C CA . CYS A 1 281 ? -38.127 -72.807 3.278 1.00 21.50 281 CYS A CA 1
ATOM 2231 C C . CYS A 1 281 ? -36.599 -72.750 2.918 1.00 21.50 281 CYS A C 1
ATOM 2233 O O . CYS A 1 281 ? -36.164 -73.191 1.865 1.00 21.50 281 CYS A O 1
ATOM 2235 N N . ARG A 1 282 ? -35.783 -72.381 3.932 1.00 24.33 282 ARG A N 1
ATOM 2236 C CA . ARG A 1 282 ? -34.608 -73.088 4.547 1.00 24.33 282 ARG A CA 1
ATOM 2237 C C . ARG A 1 282 ? -33.391 -73.686 3.761 1.00 24.33 282 ARG A C 1
ATOM 2239 O O . ARG A 1 282 ? -33.482 -74.762 3.192 1.00 24.33 282 ARG A O 1
ATOM 2246 N N . CYS A 1 283 ? -32.205 -73.159 4.138 1.00 23.67 283 CYS A N 1
ATOM 2247 C CA . CYS A 1 283 ? -31.008 -73.848 4.719 1.00 23.67 283 CYS A CA 1
ATOM 2248 C C . CYS A 1 283 ? -29.943 -74.625 3.880 1.00 23.67 283 CYS A C 1
ATOM 2250 O O . CYS A 1 283 ? -30.255 -75.628 3.258 1.00 23.67 283 CYS A O 1
ATOM 2252 N N . ALA A 1 284 ? -28.650 -74.288 4.127 1.00 26.25 284 ALA A N 1
ATOM 2253 C CA . ALA A 1 284 ? -27.566 -75.163 4.677 1.00 26.25 284 ALA A CA 1
ATOM 2254 C C . ALA A 1 284 ? -26.171 -75.235 3.964 1.00 26.25 284 ALA A C 1
ATOM 2256 O O . ALA A 1 284 ? -25.946 -76.077 3.107 1.00 26.25 284 ALA A O 1
ATOM 2257 N N . ALA A 1 285 ? -25.198 -74.495 4.533 1.00 26.81 285 ALA A N 1
ATOM 2258 C CA . ALA A 1 285 ? -23.938 -75.000 5.143 1.00 26.81 285 ALA A CA 1
ATOM 2259 C C . ALA A 1 285 ? -22.648 -75.378 4.336 1.00 26.81 285 ALA A C 1
ATOM 2261 O O . ALA A 1 285 ? -22.692 -76.073 3.334 1.00 26.81 285 ALA A O 1
ATOM 2262 N N . ILE A 1 286 ? -21.490 -75.049 4.965 1.00 27.48 286 ILE A N 1
ATOM 2263 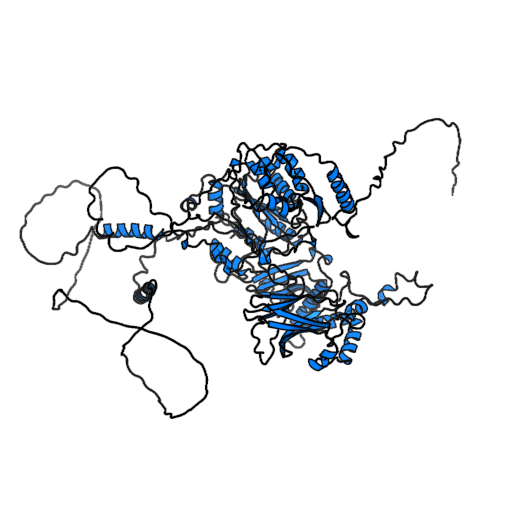C CA . ILE A 1 286 ? -20.095 -75.561 4.776 1.00 27.48 286 ILE A CA 1
ATOM 2264 C C . ILE A 1 286 ? -19.374 -75.139 3.464 1.00 27.48 286 ILE A C 1
ATOM 2266 O O . ILE A 1 286 ? -19.960 -75.182 2.397 1.00 27.48 286 ILE A O 1
ATOM 2270 N N . GLY A 1 287 ? -18.081 -74.758 3.438 1.00 25.28 287 GLY A N 1
ATOM 2271 C CA . GLY A 1 287 ? -17.116 -74.456 4.515 1.00 25.28 287 GLY A CA 1
ATOM 2272 C C . GLY A 1 287 ? -15.628 -74.565 4.085 1.00 25.28 287 GLY A C 1
ATOM 2273 O O . GLY A 1 287 ? -15.333 -75.114 3.032 1.00 25.28 287 GLY A O 1
ATOM 2274 N N . LYS A 1 288 ? -14.711 -74.133 4.976 1.00 26.28 288 LYS A N 1
ATOM 2275 C CA . LYS A 1 288 ? -13.219 -74.217 4.944 1.00 26.28 288 LYS A CA 1
ATOM 2276 C C . LYS A 1 288 ? -12.399 -73.176 4.141 1.00 26.28 288 LYS A C 1
ATOM 2278 O O . LYS A 1 288 ? -12.605 -72.926 2.964 1.00 26.28 288 LYS A O 1
ATOM 2283 N N . THR A 1 289 ? -11.383 -72.659 4.838 1.00 26.62 289 THR A N 1
ATOM 2284 C CA . THR A 1 289 ? -10.120 -72.020 4.390 1.00 26.62 289 THR A CA 1
ATOM 2285 C C . THR A 1 289 ? -8.983 -73.098 4.453 1.00 26.62 289 THR A C 1
ATOM 2287 O O . THR A 1 289 ? -9.358 -74.254 4.689 1.00 26.62 289 THR A O 1
ATOM 2290 N N . PRO A 1 290 ? -7.641 -72.859 4.313 1.00 44.47 290 PRO A N 1
ATOM 2291 C CA . PRO A 1 290 ? -6.895 -71.583 4.247 1.00 44.47 290 PRO A CA 1
ATOM 2292 C C . PRO A 1 290 ? -5.599 -71.507 3.369 1.00 44.47 290 PRO A C 1
ATOM 2294 O O . PRO A 1 290 ? -5.117 -72.492 2.822 1.00 44.47 290 PRO A O 1
ATOM 2297 N N . SER A 1 291 ? -4.946 -70.332 3.437 1.00 26.72 291 SER A N 1
ATOM 2298 C CA . SER A 1 291 ? -3.492 -70.121 3.686 1.00 26.72 291 SER A CA 1
ATOM 2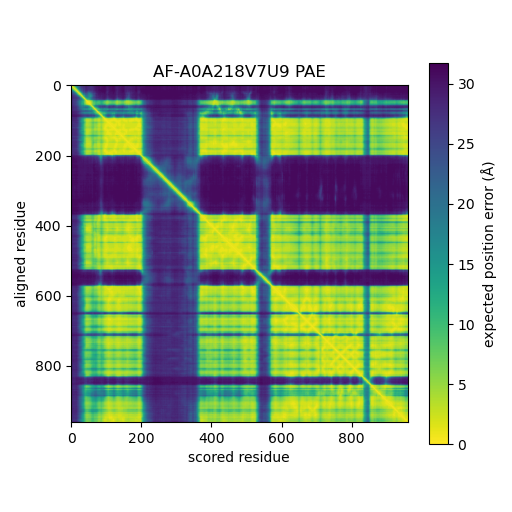299 C C . SER A 1 291 ? -2.476 -69.792 2.563 1.00 26.72 291 SER A C 1
ATOM 2301 O O . SER A 1 291 ? -2.395 -70.452 1.537 1.00 26.72 291 SER A O 1
ATOM 2303 N N . LEU A 1 292 ? -1.597 -68.841 2.937 1.00 27.19 292 LEU A N 1
ATOM 2304 C CA . LEU A 1 292 ? -0.176 -68.648 2.571 1.00 27.19 292 LEU A CA 1
ATOM 2305 C C . LEU A 1 292 ? 0.222 -68.032 1.205 1.00 27.19 292 LEU A C 1
ATOM 2307 O O . LEU A 1 292 ? -0.598 -67.732 0.346 1.00 27.19 292 LEU A O 1
ATOM 2311 N N . SER A 1 293 ? 1.509 -67.664 1.134 1.00 23.11 293 SER A N 1
ATOM 2312 C CA . SER A 1 293 ? 2.159 -66.656 0.268 1.00 23.11 293 SER A CA 1
ATOM 2313 C C . SER A 1 293 ? 3.682 -66.956 0.180 1.00 23.11 293 SER A C 1
ATOM 2315 O O . SER A 1 293 ? 4.094 -67.977 0.733 1.00 23.11 293 SER A O 1
ATOM 2317 N N . PRO A 1 294 ? 4.578 -66.070 -0.321 1.00 47.09 294 PRO A N 1
ATOM 2318 C CA . PRO A 1 294 ? 4.613 -65.254 -1.555 1.00 47.09 294 PRO A CA 1
ATOM 2319 C C . PRO A 1 294 ? 5.860 -65.571 -2.445 1.00 47.09 294 PRO A C 1
ATOM 2321 O O . PRO A 1 294 ? 6.786 -66.228 -1.977 1.00 47.09 294 PRO A O 1
ATOM 2324 N N . GLY A 1 295 ? 5.995 -65.018 -3.671 1.00 25.95 295 GLY A N 1
ATOM 2325 C CA . GLY A 1 295 ? 7.314 -65.028 -4.355 1.00 25.95 295 GLY A CA 1
ATOM 2326 C C . GLY A 1 295 ? 7.437 -64.591 -5.833 1.00 25.95 295 GLY A C 1
ATOM 2327 O O . GLY A 1 295 ? 7.051 -65.334 -6.718 1.00 25.95 295 GLY A O 1
ATOM 2328 N N . LEU A 1 296 ? 8.079 -63.428 -6.042 1.00 26.80 296 LEU A N 1
ATOM 2329 C CA . LEU A 1 296 ? 9.102 -63.046 -7.055 1.00 26.80 296 LEU A CA 1
ATOM 2330 C C . LEU A 1 296 ? 9.014 -63.325 -8.593 1.00 26.80 296 LEU A C 1
ATOM 2332 O O . LEU A 1 296 ? 8.622 -64.382 -9.058 1.00 26.80 296 LEU A O 1
ATOM 2336 N N . LEU A 1 297 ? 9.648 -62.379 -9.322 1.00 25.58 297 LEU A N 1
ATOM 2337 C CA . LEU A 1 297 ? 10.364 -62.463 -10.625 1.00 25.58 297 LEU A CA 1
ATOM 2338 C C . LEU A 1 297 ? 9.607 -62.472 -11.984 1.00 25.58 297 LEU A C 1
ATOM 2340 O O . LEU A 1 297 ? 9.152 -63.490 -12.482 1.00 25.58 297 LEU A O 1
ATOM 2344 N N . SER A 1 298 ? 9.636 -61.291 -12.627 1.00 24.73 298 SER A N 1
ATOM 2345 C CA . SER A 1 298 ? 10.022 -60.995 -14.033 1.00 24.73 298 SER A CA 1
ATOM 2346 C C . SER A 1 298 ? 9.946 -62.071 -15.138 1.00 24.73 298 SER A C 1
ATOM 2348 O O . SER A 1 298 ? 10.632 -63.082 -15.038 1.00 24.73 298 SER A O 1
ATOM 2350 N N . PHE A 1 299 ? 9.387 -61.711 -16.308 1.00 25.50 299 PHE A N 1
ATOM 2351 C CA . PHE A 1 299 ? 10.171 -61.363 -17.522 1.00 25.50 299 PHE A CA 1
ATOM 2352 C C . PHE A 1 299 ? 9.293 -60.716 -18.631 1.00 25.50 299 PHE A C 1
ATOM 2354 O O . PHE A 1 299 ? 8.068 -60.748 -18.577 1.00 25.50 299 PHE A O 1
ATOM 2361 N N . LEU A 1 300 ? 9.950 -60.093 -19.617 1.00 23.22 300 LEU A N 1
ATOM 2362 C CA . LEU A 1 300 ? 9.432 -59.563 -20.899 1.00 23.22 300 LEU A CA 1
ATOM 2363 C C . LEU A 1 300 ? 9.886 -60.497 -22.059 1.00 23.22 300 LEU A C 1
ATOM 2365 O O . LEU A 1 300 ? 10.747 -61.335 -21.783 1.00 23.22 300 LEU A O 1
ATOM 2369 N N . PRO A 1 301 ? 9.486 -60.324 -23.349 1.00 40.28 301 PRO A N 1
ATOM 2370 C CA . PRO A 1 301 ? 8.450 -59.459 -23.950 1.00 40.28 301 PRO A CA 1
ATOM 2371 C C . PRO A 1 301 ? 7.536 -60.177 -24.998 1.00 40.28 301 PRO A C 1
ATOM 2373 O O . PRO A 1 301 ? 7.670 -61.362 -25.274 1.00 40.28 301 PRO A O 1
ATOM 2376 N N . SER A 1 302 ? 6.658 -59.394 -25.645 1.00 24.95 302 SER A N 1
ATOM 2377 C CA . SER A 1 302 ? 6.275 -59.456 -27.080 1.00 24.95 302 SER A CA 1
ATOM 2378 C C . SER A 1 302 ? 5.884 -60.778 -27.774 1.00 24.95 302 SER A C 1
ATOM 2380 O O . SER A 1 302 ? 6.723 -61.621 -28.077 1.00 24.95 302 SER A O 1
ATOM 2382 N N . SER A 1 303 ? 4.673 -60.787 -28.337 1.00 25.36 303 SER A N 1
ATOM 2383 C CA . SER A 1 303 ? 4.460 -61.167 -29.747 1.00 25.36 303 SER A CA 1
ATOM 2384 C C . SER A 1 303 ? 3.299 -60.355 -30.339 1.00 25.36 303 SER A C 1
ATOM 2386 O O . SER A 1 303 ? 2.437 -59.871 -29.605 1.00 25.36 303 SER A O 1
ATOM 2388 N N . SER A 1 304 ? 3.333 -60.109 -31.649 1.00 24.33 304 SER A N 1
ATOM 2389 C CA . SER A 1 304 ? 2.413 -59.224 -32.374 1.00 24.33 304 SER A CA 1
ATOM 2390 C C . SER A 1 304 ? 1.757 -59.930 -33.567 1.00 24.33 304 SER A C 1
ATOM 2392 O O . SER A 1 304 ? 2.219 -60.986 -33.990 1.00 24.33 304 SER A O 1
ATOM 2394 N N . ALA A 1 305 ? 0.749 -59.253 -34.138 1.00 26.45 305 ALA A N 1
ATOM 2395 C CA . ALA A 1 305 ? -0.004 -59.566 -35.361 1.00 26.45 305 ALA A CA 1
ATOM 2396 C C . ALA A 1 305 ? -1.181 -60.551 -35.225 1.00 26.45 305 ALA A C 1
ATOM 2398 O O . ALA A 1 305 ? -1.068 -61.613 -34.627 1.00 26.45 305 ALA A O 1
ATOM 2399 N N . VAL A 1 306 ? -2.313 -60.204 -35.853 1.00 24.92 306 VAL A N 1
ATOM 2400 C CA . VAL A 1 306 ? -2.733 -60.699 -37.184 1.00 24.92 306 VAL A CA 1
ATOM 2401 C C . VAL A 1 306 ? -4.039 -59.983 -37.587 1.00 24.92 306 VAL A C 1
ATOM 2403 O O . VAL A 1 306 ? -4.933 -59.901 -36.761 1.00 24.92 306 VAL A O 1
ATOM 2406 N N . LEU A 1 307 ? -4.094 -59.483 -38.835 1.00 25.08 307 LEU A N 1
ATOM 2407 C CA . LEU A 1 307 ? -5.242 -59.029 -39.667 1.00 25.08 307 LEU A CA 1
ATOM 2408 C C . LEU A 1 307 ? -6.372 -58.175 -39.008 1.00 25.08 307 LEU A C 1
ATOM 2410 O O . LEU A 1 307 ? -6.944 -58.541 -37.994 1.00 25.08 307 LEU A O 1
ATOM 2414 N N . GLN A 1 308 ? -6.758 -56.980 -39.481 1.00 24.17 308 GLN A N 1
ATOM 2415 C CA . GLN A 1 308 ? -7.085 -56.518 -40.847 1.00 24.17 308 GLN A CA 1
ATOM 2416 C C . GLN A 1 308 ? -8.381 -57.132 -41.415 1.00 24.17 308 GLN A C 1
ATOM 2418 O O . GLN A 1 308 ? -8.348 -58.248 -41.916 1.00 24.17 308 GLN A O 1
ATOM 2423 N N . ASP A 1 309 ? -9.478 -56.361 -41.433 1.00 25.77 309 ASP A N 1
ATOM 2424 C CA . ASP A 1 309 ? -10.007 -55.830 -42.705 1.00 25.77 309 ASP A CA 1
ATOM 2425 C C . ASP A 1 309 ? -11.019 -54.677 -42.514 1.00 25.77 309 ASP A C 1
ATOM 2427 O O . ASP A 1 309 ? -11.326 -54.276 -41.389 1.00 25.77 309 ASP A O 1
ATOM 2431 N N . CYS A 1 310 ? -11.449 -54.062 -43.621 1.00 21.91 310 CYS A N 1
ATOM 2432 C CA . CYS A 1 310 ? -12.203 -52.803 -43.646 1.00 21.91 310 CYS A CA 1
ATOM 2433 C C . CYS A 1 310 ? -13.710 -52.923 -43.334 1.00 21.91 310 CYS A C 1
ATOM 2435 O O . CYS A 1 310 ? -14.358 -53.914 -43.659 1.00 21.91 310 CYS A O 1
ATOM 2437 N N . GLN A 1 311 ? -14.299 -51.826 -42.842 1.00 22.39 311 GLN A N 1
ATOM 2438 C CA . GLN A 1 311 ? -15.745 -51.567 -42.893 1.00 22.39 311 GLN A CA 1
ATOM 2439 C C . GLN A 1 311 ? -16.030 -50.167 -43.448 1.00 22.39 311 GLN A C 1
ATOM 2441 O O . GLN A 1 311 ? -15.290 -49.218 -43.178 1.00 22.39 311 GLN A O 1
ATOM 2446 N N . SER A 1 312 ? -17.123 -50.034 -44.202 1.00 24.38 312 SER A N 1
ATOM 2447 C CA . SER A 1 312 ? -17.594 -48.768 -44.760 1.00 24.38 312 SER A CA 1
ATOM 2448 C C . SER A 1 312 ? -19.127 -48.690 -44.807 1.00 24.38 312 SER A C 1
ATOM 2450 O O . SER A 1 312 ? -19.779 -49.530 -45.414 1.00 24.38 312 SER A O 1
ATOM 2452 N N . ALA A 1 313 ? -19.653 -47.594 -44.246 1.00 25.30 313 ALA A N 1
ATOM 2453 C CA . ALA A 1 313 ? -21.000 -47.037 -44.434 1.00 25.30 313 ALA A CA 1
ATOM 2454 C C . ALA A 1 313 ? -22.249 -47.805 -43.917 1.00 25.30 313 ALA A C 1
ATOM 2456 O O . ALA A 1 313 ? -22.307 -49.026 -43.874 1.00 25.30 313 ALA A O 1
ATOM 2457 N N . ALA A 1 314 ? -23.279 -46.988 -43.641 1.00 24.11 314 ALA A N 1
ATOM 2458 C CA . ALA A 1 314 ? -24.692 -47.287 -43.359 1.00 24.11 314 ALA A CA 1
ATOM 2459 C C . ALA A 1 314 ? -25.093 -47.847 -41.969 1.00 24.11 314 ALA A C 1
ATOM 2461 O O . ALA A 1 314 ? -24.555 -48.823 -41.459 1.00 24.11 314 ALA A O 1
ATOM 2462 N N . GLU A 1 315 ? -26.110 -47.195 -41.392 1.00 28.22 315 GLU A N 1
ATOM 2463 C CA . GLU A 1 315 ? -26.916 -47.606 -40.225 1.00 28.22 315 GLU A CA 1
ATOM 2464 C C . GLU A 1 315 ? -27.944 -48.694 -40.654 1.00 28.22 315 GLU A C 1
ATOM 2466 O O . GLU A 1 315 ? -28.192 -48.789 -41.864 1.00 28.22 315 GLU A O 1
ATOM 2471 N N . PRO A 1 316 ? -28.575 -49.505 -39.759 1.00 31.67 316 PRO A N 1
ATOM 2472 C CA . PRO A 1 316 ? -29.536 -48.990 -38.755 1.00 31.67 316 PRO A CA 1
ATOM 2473 C C . PRO A 1 316 ? -29.701 -49.788 -37.425 1.00 31.67 316 PRO A C 1
ATOM 2475 O O . PRO A 1 316 ? -29.369 -50.965 -37.337 1.00 31.67 316 PRO A O 1
ATOM 2478 N N . GLY A 1 317 ? -30.388 -49.184 -36.440 1.00 24.86 317 GLY A N 1
ATOM 2479 C CA . GLY A 1 317 ? -31.260 -49.916 -35.493 1.00 24.86 317 GLY A CA 1
ATOM 2480 C C . GLY A 1 317 ? -30.812 -50.086 -34.025 1.00 24.86 317 GLY A C 1
ATOM 2481 O O . GLY A 1 317 ? -29.762 -50.642 -33.727 1.00 24.86 317 GLY A O 1
ATOM 2482 N N . GLU A 1 318 ? -31.690 -49.677 -33.101 1.00 23.23 318 GLU A N 1
ATOM 2483 C CA . GLU A 1 318 ? -31.776 -50.132 -31.695 1.00 23.23 318 GLU A CA 1
ATOM 2484 C C . GLU A 1 318 ? -32.571 -51.466 -31.585 1.00 23.23 318 GLU A C 1
ATOM 2486 O O . GLU A 1 318 ? -33.206 -51.843 -32.575 1.00 23.23 318 GLU A O 1
ATOM 2491 N N . PRO A 1 319 ? -32.718 -52.126 -30.402 1.00 38.88 319 PRO A N 1
ATOM 2492 C CA . PRO A 1 319 ? -31.947 -52.061 -29.139 1.00 38.88 319 PRO A CA 1
ATOM 2493 C C . PRO A 1 319 ? -31.514 -53.453 -28.583 1.00 38.88 319 PRO A C 1
ATOM 2495 O O . PRO A 1 319 ? -32.027 -54.493 -28.993 1.00 38.88 319 PRO A O 1
ATOM 2498 N N . GLY A 1 320 ? -30.663 -53.493 -27.543 1.00 26.06 320 GLY A N 1
ATOM 2499 C CA . GLY A 1 320 ? -30.425 -54.713 -26.739 1.00 26.06 320 GLY A CA 1
ATOM 2500 C C . GLY A 1 320 ? -29.511 -54.520 -25.513 1.00 26.06 320 GLY A C 1
ATOM 2501 O O . GLY A 1 320 ? -28.464 -53.890 -25.628 1.00 26.06 320 GLY A O 1
ATOM 2502 N N . VAL A 1 321 ? -29.906 -55.048 -24.342 1.00 26.27 321 VAL A N 1
ATOM 2503 C CA . VAL A 1 321 ? -29.205 -54.964 -23.030 1.00 26.27 321 VAL A CA 1
ATOM 2504 C C . VAL A 1 321 ? -29.497 -56.251 -22.231 1.00 26.27 321 VAL A C 1
ATOM 2506 O O . VAL A 1 321 ? -30.675 -56.601 -22.128 1.00 26.27 321 VAL A O 1
ATOM 2509 N N . PRO A 1 322 ? -28.480 -57.009 -21.760 1.00 33.62 322 PRO A N 1
ATOM 2510 C CA . PRO A 1 322 ? -27.956 -56.937 -20.369 1.00 33.62 322 PRO A CA 1
ATOM 2511 C C . PRO A 1 322 ? -26.405 -57.107 -20.319 1.00 33.62 322 PRO A C 1
ATOM 2513 O O . PRO A 1 322 ? -25.791 -57.199 -21.375 1.00 33.62 322 PRO A O 1
ATOM 2516 N N . GLU A 1 323 ? -25.637 -57.121 -19.214 1.00 24.66 323 GLU A N 1
ATOM 2517 C CA . GLU A 1 323 ? -25.791 -57.016 -17.736 1.00 24.66 323 GLU A CA 1
ATOM 2518 C C . GLU A 1 323 ? -24.423 -56.448 -17.214 1.00 24.66 323 GLU A C 1
ATOM 2520 O O . GLU A 1 323 ? -23.400 -56.690 -17.849 1.00 24.66 323 GLU A O 1
ATOM 2525 N N . ALA A 1 324 ? -24.276 -55.511 -16.258 1.00 26.95 324 ALA A N 1
ATOM 2526 C CA . ALA A 1 324 ? -24.379 -55.620 -14.783 1.00 26.95 324 ALA A CA 1
ATOM 2527 C C . ALA A 1 324 ? -23.666 -56.857 -14.167 1.00 26.95 324 ALA A C 1
ATOM 2529 O O . ALA A 1 324 ? -23.786 -57.945 -14.705 1.00 26.95 324 ALA A O 1
ATOM 2530 N N . LEU A 1 325 ? -22.924 -56.817 -13.044 1.00 25.77 325 LEU A N 1
ATOM 2531 C CA . LEU A 1 325 ? -22.487 -55.775 -12.078 1.00 25.77 325 LEU A CA 1
ATOM 2532 C C . LEU A 1 325 ? -21.065 -56.204 -11.549 1.00 25.77 325 LEU A C 1
ATOM 2534 O O . LEU A 1 325 ? -20.526 -57.174 -12.063 1.00 25.77 325 LEU A O 1
ATOM 2538 N N . GLU A 1 326 ? -20.303 -55.571 -10.642 1.00 23.23 326 GLU A N 1
ATOM 2539 C CA . GLU A 1 326 ? -20.575 -55.068 -9.282 1.00 23.23 326 GLU A CA 1
ATOM 2540 C C . GLU A 1 326 ? -19.556 -53.992 -8.834 1.00 23.23 326 GLU A C 1
ATOM 2542 O O . GLU A 1 326 ? -18.354 -54.238 -8.853 1.00 23.23 326 GLU A O 1
ATOM 2547 N N . ILE A 1 327 ? -20.035 -52.867 -8.280 1.00 25.83 327 ILE A N 1
ATOM 2548 C CA . ILE A 1 327 ? -19.433 -52.190 -7.108 1.00 25.83 327 ILE A CA 1
ATOM 2549 C C . ILE A 1 327 ? -20.592 -51.634 -6.259 1.00 25.83 327 ILE A C 1
ATOM 2551 O O . ILE A 1 327 ? -21.483 -50.967 -6.787 1.00 25.83 327 ILE A O 1
ATOM 2555 N N . ALA A 1 328 ? -20.573 -51.864 -4.943 1.00 27.14 328 ALA A N 1
ATOM 2556 C CA . ALA A 1 328 ? -21.495 -51.263 -3.971 1.00 27.14 328 ALA A CA 1
ATOM 2557 C C . ALA A 1 328 ? -20.719 -50.405 -2.944 1.00 27.14 328 ALA A C 1
ATOM 2559 O O . ALA A 1 328 ? -19.559 -50.685 -2.666 1.00 27.14 328 ALA A O 1
ATOM 2560 N N . GLY A 1 329 ? -21.289 -49.357 -2.334 1.00 24.78 329 GLY A N 1
ATOM 2561 C CA . GLY A 1 329 ? -22.666 -48.853 -2.433 1.00 24.78 329 GLY A CA 1
ATOM 2562 C C . GLY A 1 329 ? -22.850 -47.478 -1.756 1.00 24.78 329 GLY A C 1
ATOM 2563 O O . GLY A 1 329 ? -21.894 -46.721 -1.657 1.00 24.78 329 GLY A O 1
ATOM 2564 N N . ALA A 1 330 ? -24.075 -47.180 -1.285 1.00 26.11 330 ALA A N 1
ATOM 2565 C CA . ALA A 1 330 ? -24.550 -45.872 -0.770 1.00 26.11 330 ALA A CA 1
ATOM 2566 C C . ALA A 1 330 ? -24.585 -44.750 -1.842 1.00 26.11 330 ALA A C 1
ATOM 2568 O O . ALA A 1 330 ? -23.628 -44.011 -2.025 1.00 26.11 330 ALA A O 1
ATOM 2569 N N . ARG A 1 331 ? -25.610 -44.640 -2.705 1.00 30.58 331 ARG A N 1
ATOM 2570 C CA . ARG A 1 331 ? -27.050 -44.337 -2.469 1.00 30.58 331 ARG A CA 1
ATOM 2571 C C . ARG A 1 331 ? -27.302 -43.014 -1.723 1.00 30.58 331 ARG A C 1
ATOM 2573 O O . ARG A 1 331 ? -27.002 -42.908 -0.542 1.00 30.58 331 ARG A O 1
ATOM 2580 N N . GLY A 1 332 ? -27.948 -42.056 -2.402 1.00 29.05 332 GLY A N 1
ATOM 2581 C CA . GLY A 1 332 ? -28.437 -40.807 -1.799 1.00 29.05 332 GLY A CA 1
ATOM 2582 C C . GLY A 1 332 ? -29.031 -39.806 -2.801 1.00 29.05 332 GLY A C 1
ATOM 2583 O O . GLY A 1 332 ? -30.217 -39.509 -2.745 1.00 29.05 332 GLY A O 1
ATOM 2584 N N . THR A 1 333 ? -28.220 -39.295 -3.732 1.00 33.84 333 THR A N 1
ATOM 2585 C CA . THR A 1 333 ? -28.515 -38.042 -4.468 1.00 33.84 333 THR A CA 1
ATOM 2586 C C . THR A 1 333 ? -28.946 -38.195 -5.934 1.00 33.84 333 THR A C 1
ATOM 2588 O O . THR A 1 333 ? -29.629 -37.319 -6.459 1.00 33.84 333 THR A O 1
ATOM 2591 N N . ALA A 1 334 ? -28.597 -39.297 -6.604 1.00 35.19 334 ALA A N 1
ATOM 2592 C CA . ALA A 1 334 ? -28.694 -39.420 -8.068 1.00 35.19 334 ALA A CA 1
ATOM 2593 C C . ALA A 1 334 ? -30.123 -39.466 -8.663 1.00 35.19 334 ALA A C 1
ATOM 2595 O O . ALA A 1 334 ? -30.282 -39.330 -9.871 1.00 35.19 334 ALA A O 1
ATOM 2596 N N . VAL A 1 335 ? -31.171 -39.652 -7.851 1.00 33.69 335 VAL A N 1
ATOM 2597 C CA . VAL A 1 335 ? -32.557 -39.819 -8.348 1.00 33.69 335 VAL A CA 1
ATOM 2598 C C . VAL A 1 335 ? -33.264 -38.474 -8.591 1.00 33.69 335 VAL A C 1
ATOM 2600 O O . VAL A 1 335 ? -34.140 -38.381 -9.449 1.00 33.69 335 VAL A O 1
ATOM 2603 N N . ALA A 1 336 ? -32.870 -37.408 -7.885 1.00 32.62 336 ALA A N 1
ATOM 2604 C CA . ALA A 1 336 ? -33.552 -36.112 -7.962 1.00 32.62 336 ALA A CA 1
ATOM 2605 C C . ALA A 1 336 ? -33.284 -35.348 -9.276 1.00 32.62 336 ALA A C 1
ATOM 2607 O O . ALA A 1 336 ? -34.182 -34.693 -9.804 1.00 32.62 336 ALA A O 1
ATOM 2608 N N . GLN A 1 337 ? -32.068 -35.439 -9.830 1.00 33.84 337 GLN A N 1
ATOM 2609 C CA . GLN A 1 337 ? -31.690 -34.688 -11.038 1.00 33.84 337 GLN A CA 1
ATOM 2610 C C . GLN A 1 337 ? -32.388 -35.202 -12.309 1.00 33.84 337 GLN A C 1
ATOM 2612 O O . GLN A 1 337 ? -32.805 -34.400 -13.145 1.00 33.84 337 GLN A O 1
ATOM 2617 N N . THR A 1 338 ? -32.574 -36.518 -12.442 1.00 33.94 338 THR A N 1
ATOM 2618 C CA . THR A 1 338 ? -33.168 -37.134 -13.644 1.00 33.94 338 THR A CA 1
ATOM 2619 C C . THR A 1 338 ? -34.650 -36.784 -13.816 1.00 33.94 338 THR A C 1
ATOM 2621 O O . THR A 1 338 ? -35.106 -36.556 -14.936 1.00 33.94 338 THR A O 1
ATOM 2624 N N . LEU A 1 339 ? -35.403 -36.673 -12.714 1.00 33.16 339 LEU A N 1
ATOM 2625 C CA . LEU A 1 339 ? -36.823 -36.298 -12.746 1.00 33.16 339 LEU A CA 1
ATOM 2626 C C . LEU A 1 339 ? -37.042 -34.832 -13.153 1.00 33.16 339 LEU A C 1
ATOM 2628 O O . LEU A 1 339 ? -37.972 -34.539 -13.905 1.00 33.16 339 LEU A O 1
ATOM 2632 N N . LEU A 1 340 ? -36.166 -33.918 -12.723 1.00 32.88 340 LEU A N 1
ATOM 2633 C CA . LEU A 1 340 ? -36.284 -32.493 -13.052 1.00 32.88 340 LEU A CA 1
ATOM 2634 C C . LEU A 1 340 ? -36.091 -32.230 -14.559 1.00 32.88 340 LEU A C 1
ATOM 2636 O O . LEU A 1 340 ? -36.830 -31.447 -15.156 1.00 32.88 340 LEU A O 1
ATOM 2640 N N . LEU A 1 341 ? -35.148 -32.937 -15.193 1.00 32.47 341 LEU A N 1
ATOM 2641 C CA . LEU A 1 341 ? -34.862 -32.825 -16.630 1.00 32.47 341 LEU A CA 1
ATOM 2642 C C . LEU A 1 341 ? -36.004 -33.330 -17.528 1.00 32.47 341 LEU A C 1
ATOM 2644 O O . LEU A 1 341 ? -36.193 -32.808 -18.629 1.00 32.47 341 LEU A O 1
ATOM 2648 N N . LEU A 1 342 ? -36.792 -34.306 -17.064 1.00 31.56 342 LEU A N 1
ATOM 2649 C CA . LEU A 1 342 ? -37.970 -34.798 -17.788 1.00 31.56 342 LEU A CA 1
ATOM 2650 C C . LEU A 1 342 ? -39.161 -33.832 -17.701 1.00 31.56 342 LEU A C 1
ATOM 2652 O O . LEU A 1 342 ? -39.912 -33.710 -18.669 1.00 31.56 342 LEU A O 1
ATOM 2656 N N . TYR A 1 343 ? -39.315 -33.109 -16.587 1.00 30.20 343 TYR A N 1
ATOM 2657 C CA . TYR A 1 343 ? -40.426 -32.169 -16.398 1.00 30.20 343 TYR A CA 1
ATOM 2658 C C . TYR A 1 343 ? -40.290 -30.921 -17.288 1.00 30.20 343 TYR A C 1
ATOM 2660 O O . TYR A 1 343 ? -41.243 -30.509 -17.952 1.00 30.20 343 TYR A O 1
ATOM 2668 N N . VAL A 1 344 ? -39.078 -30.359 -17.381 1.00 35.31 344 VAL A N 1
ATOM 2669 C CA . VAL A 1 344 ? -38.794 -29.154 -18.188 1.00 35.31 344 VAL A CA 1
ATOM 2670 C C . VAL A 1 344 ? -39.030 -29.384 -19.689 1.00 35.31 344 VAL A C 1
ATOM 2672 O O . VAL A 1 344 ? -39.428 -28.461 -20.395 1.00 35.31 344 VAL A O 1
ATOM 2675 N N . LYS A 1 345 ? -38.860 -30.616 -20.189 1.00 33.03 345 LYS A N 1
ATOM 2676 C CA . LYS A 1 345 ? -39.021 -30.944 -21.618 1.00 33.03 345 LYS A CA 1
ATOM 2677 C C . LYS A 1 345 ? -40.470 -31.115 -22.103 1.00 33.03 345 LYS A C 1
ATOM 2679 O O . LYS A 1 345 ? -40.650 -31.345 -23.297 1.00 33.03 345 LYS A O 1
ATOM 2684 N N . LYS A 1 346 ? -41.493 -31.016 -21.236 1.00 31.41 346 LYS A N 1
ATOM 2685 C CA . LYS A 1 346 ? -42.902 -31.275 -21.619 1.00 31.41 346 LYS A CA 1
ATOM 2686 C C . LYS A 1 346 ? -43.870 -30.088 -21.496 1.00 31.41 346 LYS A C 1
ATOM 2688 O O . LYS A 1 346 ? -44.952 -30.148 -22.073 1.00 31.41 346 LYS A O 1
ATOM 2693 N N . CYS A 1 347 ? -43.491 -28.989 -20.841 1.00 28.92 347 CYS A N 1
ATOM 2694 C CA . CYS A 1 347 ? -44.319 -27.774 -20.744 1.00 28.92 347 CYS A CA 1
ATOM 2695 C C . CYS A 1 347 ? -44.130 -26.817 -21.940 1.00 28.92 347 CYS A C 1
ATOM 2697 O O . CYS A 1 347 ? -43.733 -25.666 -21.778 1.00 28.92 347 CYS A O 1
ATOM 2699 N N . GLY A 1 348 ? -44.430 -27.292 -23.152 1.00 38.34 348 GLY A N 1
ATOM 2700 C CA . GLY A 1 348 ? -44.386 -26.501 -24.389 1.00 38.34 348 GLY A CA 1
ATOM 2701 C C . GLY A 1 348 ? -45.758 -25.980 -24.829 1.00 38.34 348 GLY A C 1
ATOM 2702 O O . GLY A 1 348 ? -46.264 -26.423 -25.854 1.00 38.34 348 GLY A O 1
ATOM 2703 N N . SER A 1 349 ? -46.392 -25.075 -24.069 1.00 35.66 349 SER A N 1
ATOM 2704 C CA . SER A 1 349 ? -47.656 -24.437 -24.493 1.00 35.66 349 SER A CA 1
ATOM 2705 C C . SER A 1 349 ? -47.880 -23.042 -23.886 1.00 35.66 349 SER A C 1
ATOM 2707 O O . SER A 1 349 ? -47.556 -22.781 -22.728 1.00 35.66 349 SER A O 1
ATOM 2709 N N . ASN A 1 350 ? -48.471 -22.133 -24.671 1.00 35.41 350 ASN A N 1
ATOM 2710 C CA . ASN A 1 350 ? -48.565 -20.692 -24.376 1.00 35.41 350 ASN A CA 1
ATOM 2711 C C . ASN A 1 350 ? -49.670 -20.301 -23.364 1.00 35.41 350 ASN A C 1
ATOM 2713 O O . ASN A 1 350 ? -50.251 -19.221 -23.473 1.00 35.41 350 ASN A O 1
ATOM 2717 N N . LEU A 1 351 ? -49.983 -21.151 -22.376 1.00 30.11 351 LEU A N 1
ATOM 2718 C CA . LEU A 1 351 ? -51.061 -20.890 -21.406 1.00 30.11 351 LEU A CA 1
ATOM 2719 C C . LEU A 1 351 ? -50.592 -20.237 -20.092 1.00 30.11 351 LEU A C 1
ATOM 2721 O O . LEU A 1 351 ? -51.322 -19.429 -19.520 1.00 30.11 351 LEU A O 1
ATOM 2725 N N . CYS A 1 352 ? -49.363 -20.493 -19.628 1.00 30.22 352 CYS A N 1
ATOM 2726 C CA . CYS A 1 352 ? -48.868 -19.916 -18.364 1.00 30.22 352 CYS A CA 1
ATOM 2727 C C . CYS A 1 352 ? -48.629 -18.392 -18.410 1.00 30.22 352 CYS A C 1
ATOM 2729 O O . CYS A 1 352 ? -48.503 -17.752 -17.366 1.00 30.22 352 CYS A O 1
ATOM 2731 N N . GLN A 1 353 ? -48.588 -17.783 -19.599 1.00 30.48 353 GLN A N 1
ATOM 2732 C CA . GLN A 1 353 ? -48.136 -16.399 -19.782 1.00 30.48 353 GLN A CA 1
ATOM 2733 C C . GLN A 1 353 ? -49.214 -15.322 -19.532 1.00 30.48 353 GLN A C 1
ATOM 2735 O O . GLN A 1 353 ? -48.925 -14.136 -19.668 1.00 30.48 353 GLN A O 1
ATOM 2740 N N . ARG A 1 354 ? -50.446 -15.702 -19.145 1.00 31.41 354 ARG A N 1
ATOM 2741 C CA . ARG A 1 354 ? -51.552 -14.762 -18.842 1.00 31.41 354 ARG A CA 1
ATOM 2742 C C . ARG A 1 354 ? -52.051 -14.752 -17.390 1.00 31.41 354 ARG A C 1
ATOM 2744 O O . ARG A 1 354 ? -52.885 -13.912 -17.064 1.00 31.41 354 ARG A O 1
ATOM 2751 N N . HIS A 1 355 ? -51.536 -15.610 -16.504 1.00 28.92 355 HIS A N 1
ATOM 2752 C CA . HIS A 1 355 ? -51.900 -15.606 -15.069 1.00 28.92 355 HIS A CA 1
ATOM 2753 C C . HIS A 1 355 ? -50.720 -15.443 -14.094 1.00 28.92 355 HIS A C 1
ATOM 2755 O O . HIS A 1 355 ? -50.942 -15.201 -12.914 1.00 28.92 355 HIS A O 1
ATOM 2761 N N . LEU A 1 356 ? -49.472 -15.430 -14.576 1.00 29.61 356 LEU A N 1
ATOM 2762 C CA . LEU A 1 356 ? -48.303 -15.012 -13.778 1.00 29.61 356 LEU A CA 1
ATOM 2763 C C . LEU A 1 356 ? -48.057 -13.486 -13.792 1.00 29.61 356 LEU A C 1
ATOM 2765 O O . LEU A 1 356 ? -47.063 -13.012 -13.253 1.00 29.61 356 LEU A O 1
ATOM 2769 N N . GLY A 1 357 ? -48.955 -12.703 -14.400 1.00 29.53 357 GLY A N 1
ATOM 2770 C CA . GLY A 1 357 ? -48.751 -11.273 -14.667 1.00 29.53 357 GLY A CA 1
ATOM 2771 C C . GLY A 1 357 ? -49.009 -10.304 -13.506 1.00 29.53 357 GLY A C 1
ATOM 2772 O O . GLY A 1 357 ? -48.869 -9.106 -13.720 1.00 29.53 357 GLY A O 1
ATOM 2773 N N . ASN A 1 358 ? -49.424 -10.769 -12.319 1.00 31.14 358 ASN A N 1
ATOM 2774 C CA . ASN A 1 358 ? -49.796 -9.872 -11.209 1.00 31.14 358 ASN A CA 1
ATOM 2775 C C . ASN A 1 358 ? -49.546 -10.442 -9.794 1.00 31.14 358 ASN A C 1
ATOM 2777 O O . ASN A 1 358 ? -50.255 -10.113 -8.845 1.00 31.14 358 ASN A O 1
ATOM 2781 N N . LEU A 1 359 ? -48.515 -11.279 -9.628 1.00 24.11 359 LEU A N 1
ATOM 2782 C CA . LEU A 1 359 ? -47.986 -11.623 -8.302 1.00 24.11 359 LEU A CA 1
ATOM 2783 C C . LEU A 1 359 ? -46.776 -10.730 -7.985 1.00 24.11 359 LEU A C 1
ATOM 2785 O O . LEU A 1 359 ? -45.773 -10.812 -8.699 1.00 24.11 359 LEU A O 1
ATOM 2789 N N . PRO A 1 360 ? -46.807 -9.906 -6.919 1.00 27.66 360 PRO A N 1
ATOM 2790 C CA . PRO A 1 360 ? -45.681 -9.064 -6.531 1.00 27.66 360 PRO A CA 1
ATOM 2791 C C . PRO A 1 360 ? -44.606 -9.892 -5.812 1.00 27.66 360 PRO A C 1
ATOM 2793 O O . PRO A 1 360 ? -44.297 -9.656 -4.644 1.00 27.66 360 PRO A O 1
ATOM 2796 N N . LEU A 1 361 ? -43.979 -10.830 -6.530 1.00 28.25 361 LEU A N 1
ATOM 2797 C CA . LEU A 1 361 ? -42.756 -11.524 -6.115 1.00 28.25 361 LEU A CA 1
ATOM 2798 C C . LEU A 1 361 ? -41.543 -10.578 -6.175 1.00 28.25 361 LEU A C 1
ATOM 2800 O O . LEU A 1 361 ? -40.508 -10.867 -6.774 1.00 28.25 361 LEU A O 1
ATOM 2804 N N . LYS A 1 362 ? -41.644 -9.457 -5.450 1.00 26.38 362 LYS A N 1
ATOM 2805 C CA . LYS A 1 362 ? -40.484 -8.820 -4.836 1.00 26.38 362 LYS A CA 1
ATOM 2806 C C . LYS A 1 362 ? -39.957 -9.787 -3.780 1.00 26.38 362 LYS A C 1
ATOM 2808 O O . LYS A 1 362 ? -40.227 -9.630 -2.591 1.00 26.38 362 LYS A O 1
ATOM 2813 N N . ALA A 1 363 ? -39.187 -10.778 -4.228 1.00 28.36 363 ALA A N 1
ATOM 2814 C CA . ALA A 1 363 ? -38.200 -11.430 -3.388 1.00 28.36 363 ALA A CA 1
ATOM 2815 C C . ALA A 1 363 ? -37.290 -10.312 -2.867 1.00 28.36 363 ALA A C 1
ATOM 2817 O O . ALA A 1 363 ? -36.435 -9.799 -3.588 1.00 28.36 363 ALA A O 1
ATOM 2818 N N . LYS A 1 364 ? -37.584 -9.837 -1.654 1.00 31.12 364 LYS A N 1
ATOM 2819 C CA . LYS A 1 364 ? -36.934 -8.680 -1.049 1.00 31.12 364 LYS A CA 1
ATOM 2820 C C . LYS A 1 364 ? -35.558 -9.130 -0.578 1.00 31.12 364 LYS A C 1
ATOM 2822 O O . LYS A 1 364 ? -35.382 -9.423 0.599 1.00 31.12 364 LYS A O 1
ATOM 2827 N N . VAL A 1 365 ? -34.622 -9.222 -1.527 1.00 34.91 365 VAL A N 1
ATOM 2828 C CA . VAL A 1 365 ? -33.189 -9.400 -1.278 1.00 34.91 365 VAL A CA 1
ATOM 2829 C C . VAL A 1 365 ? -32.792 -8.295 -0.313 1.00 34.91 365 VAL A C 1
ATOM 2831 O O . VAL A 1 365 ? -32.718 -7.127 -0.686 1.00 34.91 365 VAL A O 1
ATOM 2834 N N . SER A 1 366 ? -32.689 -8.642 0.965 1.00 36.72 366 SER A N 1
ATOM 2835 C CA . SER A 1 366 ? -32.527 -7.653 2.014 1.00 36.72 366 SER A CA 1
ATOM 2836 C C . SER A 1 366 ? -31.048 -7.310 2.099 1.00 36.72 366 SER A C 1
ATOM 2838 O O . SER A 1 366 ? -30.272 -8.084 2.656 1.00 36.72 366 SER A O 1
ATOM 2840 N N . GLU A 1 367 ? -30.677 -6.165 1.527 1.00 46.47 367 GLU A N 1
ATOM 2841 C CA . GLU A 1 367 ? -29.329 -5.582 1.502 1.00 46.47 367 GLU A CA 1
ATOM 2842 C C . GLU A 1 367 ? -28.848 -5.236 2.926 1.00 46.47 367 GLU A C 1
ATOM 2844 O O . GLU A 1 367 ? -28.796 -4.078 3.329 1.00 46.47 367 GLU A O 1
ATOM 2849 N N . ARG A 1 368 ? -28.549 -6.258 3.734 1.00 56.38 368 ARG A N 1
ATOM 2850 C CA . ARG A 1 368 ? -28.441 -6.144 5.191 1.00 56.38 368 ARG A CA 1
ATOM 2851 C C . ARG A 1 368 ? -27.135 -6.715 5.724 1.00 56.38 368 ARG A C 1
ATOM 2853 O O . ARG A 1 368 ? -27.117 -7.814 6.252 1.00 56.38 368 ARG A O 1
ATOM 2860 N N . THR A 1 369 ? -26.066 -5.928 5.664 1.00 64.25 369 THR A N 1
ATOM 2861 C CA . THR A 1 369 ? -24.870 -6.139 6.505 1.00 64.25 369 THR A CA 1
ATOM 2862 C C . THR A 1 369 ? -24.754 -5.033 7.548 1.00 64.25 369 THR A C 1
ATOM 2864 O O . THR A 1 369 ? -24.717 -5.315 8.744 1.00 64.25 369 THR A O 1
ATOM 2867 N N . ASN A 1 370 ? -24.827 -3.769 7.114 1.00 75.75 370 ASN A N 1
ATOM 2868 C CA . ASN A 1 370 ? -24.974 -2.617 8.003 1.00 75.75 370 ASN A CA 1
ATOM 2869 C C . ASN A 1 370 ? -26.249 -2.733 8.854 1.00 75.75 370 ASN A C 1
ATOM 2871 O O . ASN A 1 370 ? -26.155 -2.634 10.070 1.00 75.75 370 ASN A O 1
ATOM 2875 N N . ASP A 1 371 ? -27.411 -3.023 8.257 1.00 80.75 371 ASP A N 1
ATOM 2876 C CA . ASP A 1 371 ? -28.671 -3.212 8.996 1.00 80.75 371 ASP A CA 1
ATOM 2877 C C . ASP A 1 371 ? -28.577 -4.325 10.053 1.00 80.75 371 ASP A C 1
ATOM 2879 O O . ASP A 1 371 ? -29.062 -4.149 11.167 1.00 80.75 371 ASP A O 1
ATOM 2883 N N . GLN A 1 372 ? -27.925 -5.454 9.736 1.00 81.25 372 GLN A N 1
ATOM 2884 C CA . GLN A 1 372 ? -27.692 -6.538 10.700 1.00 81.25 372 GLN A CA 1
ATOM 2885 C C . GLN A 1 372 ? -26.793 -6.073 11.855 1.00 81.25 372 GLN A C 1
ATOM 2887 O O . GLN A 1 372 ? -27.102 -6.340 13.015 1.00 81.25 372 GLN A O 1
ATOM 2892 N N . LEU A 1 373 ? -25.706 -5.351 11.554 1.00 87.75 373 LEU A N 1
ATOM 2893 C CA . LEU A 1 373 ? -24.805 -4.784 12.561 1.00 87.75 373 LEU A CA 1
ATOM 2894 C C . LEU A 1 373 ? -25.532 -3.763 13.449 1.00 87.75 373 LEU A C 1
ATOM 2896 O O . LEU A 1 373 ? -25.379 -3.790 14.667 1.00 87.75 373 LEU A O 1
ATOM 2900 N N . VAL A 1 374 ? -26.357 -2.896 12.859 1.00 90.38 374 VAL A N 1
ATOM 2901 C CA . VAL A 1 374 ? -27.161 -1.894 13.571 1.00 90.38 374 VAL A CA 1
ATOM 2902 C C . VAL A 1 374 ? -28.227 -2.562 14.438 1.00 90.38 374 VAL A C 1
ATOM 2904 O O . VAL A 1 374 ? -28.369 -2.182 15.598 1.00 90.38 374 VAL A O 1
ATOM 2907 N N . ALA A 1 375 ? -28.945 -3.575 13.946 1.00 86.88 375 ALA A N 1
ATOM 2908 C CA . ALA A 1 375 ? -29.920 -4.325 14.741 1.00 86.88 375 ALA A CA 1
ATOM 2909 C C . ALA A 1 375 ? -29.248 -5.030 15.936 1.00 86.88 375 ALA A C 1
ATOM 2911 O O . ALA A 1 375 ? -29.677 -4.861 17.080 1.00 86.88 375 ALA A O 1
ATOM 2912 N N . PHE A 1 376 ? -28.134 -5.726 15.689 1.00 88.06 376 PHE A N 1
ATOM 2913 C CA . PHE A 1 376 ? -27.337 -6.405 16.711 1.00 88.06 376 PHE A CA 1
ATOM 2914 C C . PHE A 1 376 ? -26.814 -5.440 17.786 1.00 88.06 376 PHE A C 1
ATOM 2916 O O . PHE A 1 376 ? -27.056 -5.640 18.976 1.00 88.06 376 PHE A O 1
ATOM 2923 N N . LEU A 1 377 ? -26.161 -4.346 17.385 1.00 91.88 377 LEU A N 1
ATOM 2924 C CA . LEU A 1 377 ? -25.651 -3.335 18.314 1.00 91.88 377 LEU A CA 1
ATOM 2925 C C . LEU A 1 377 ? -26.770 -2.553 19.021 1.00 91.88 377 LEU A C 1
ATOM 2927 O O . LEU A 1 377 ? -26.565 -2.083 20.135 1.00 91.88 377 LEU A O 1
ATOM 2931 N N . SER A 1 378 ? -27.969 -2.457 18.437 1.00 92.06 378 SER A N 1
ATOM 2932 C CA . SER A 1 378 ? -29.138 -1.885 19.123 1.00 92.06 378 SER A CA 1
ATOM 2933 C C . SER A 1 378 ? -29.694 -2.817 20.206 1.00 92.06 378 SER A C 1
ATOM 2935 O O . SER A 1 378 ? -30.140 -2.321 21.239 1.00 92.06 378 SER A O 1
ATOM 2937 N N . ARG A 1 379 ? -29.631 -4.146 20.011 1.00 89.44 379 ARG A N 1
ATOM 2938 C CA . ARG A 1 379 ? -29.971 -5.160 21.035 1.00 89.44 379 ARG A CA 1
ATOM 2939 C C . ARG A 1 379 ? -28.943 -5.191 22.174 1.00 89.44 379 ARG A C 1
ATOM 2941 O O . ARG A 1 379 ? -29.316 -5.446 23.313 1.00 89.44 379 ARG A O 1
ATOM 2948 N N . TYR A 1 380 ? -27.676 -4.891 21.882 1.00 92.31 380 TYR A N 1
ATOM 2949 C CA . TYR A 1 380 ? -26.550 -4.964 22.825 1.00 92.31 380 TYR A CA 1
ATOM 2950 C C . TYR A 1 380 ? -25.889 -3.599 23.100 1.00 92.31 380 TYR A C 1
ATOM 2952 O O . TYR A 1 380 ? -24.670 -3.506 23.239 1.00 92.31 380 TYR A O 1
ATOM 2960 N N . ARG A 1 381 ? -26.699 -2.533 23.191 1.00 94.31 381 ARG A N 1
ATOM 2961 C CA . ARG A 1 381 ? -26.250 -1.124 23.207 1.00 94.31 381 ARG A CA 1
ATOM 2962 C C . ARG A 1 381 ? -25.273 -0.763 24.333 1.00 94.31 381 ARG A C 1
ATOM 2964 O O . ARG A 1 381 ? -24.409 0.087 24.146 1.00 94.31 381 ARG A O 1
ATOM 2971 N N . ASP A 1 382 ? -25.403 -1.422 25.480 1.00 94.88 382 ASP A N 1
ATOM 2972 C CA . ASP A 1 382 ? -24.588 -1.186 26.677 1.00 94.88 382 ASP A CA 1
ATOM 2973 C C . ASP A 1 382 ? -23.357 -2.107 26.793 1.00 94.88 382 ASP A C 1
ATOM 2975 O O . ASP A 1 382 ? -22.611 -2.010 27.765 1.00 94.88 382 ASP A O 1
ATOM 2979 N N . MET A 1 383 ? -23.114 -2.986 25.813 1.00 96.69 383 MET A N 1
ATOM 2980 C CA . MET A 1 383 ? -21.979 -3.923 25.802 1.00 96.69 383 MET A CA 1
ATOM 2981 C C . MET A 1 383 ? -20.723 -3.328 25.144 1.00 96.69 383 MET A C 1
ATOM 2983 O O . MET A 1 383 ? -20.802 -2.382 24.357 1.00 96.69 383 MET A O 1
ATOM 2987 N N . ASN A 1 384 ? -19.559 -3.911 25.439 1.00 98.12 384 ASN A N 1
ATOM 2988 C CA . ASN A 1 384 ? -18.273 -3.613 24.806 1.00 98.12 384 ASN A CA 1
ATOM 2989 C C . ASN A 1 384 ? -17.656 -4.898 24.222 1.00 98.12 384 ASN A C 1
ATOM 2991 O O . ASN A 1 384 ? -17.533 -5.916 24.904 1.00 98.12 384 ASN A O 1
ATOM 2995 N N . PHE A 1 385 ? -17.255 -4.842 22.950 1.00 97.69 385 PHE A N 1
ATOM 2996 C CA . PHE A 1 385 ? -16.850 -5.997 22.145 1.00 97.69 385 PHE A CA 1
ATOM 2997 C C . PHE A 1 385 ? -15.333 -6.008 21.935 1.00 97.69 385 PHE A C 1
ATOM 2999 O O . PHE A 1 385 ? -14.801 -5.404 20.994 1.00 97.69 385 PHE A O 1
ATOM 3006 N N . LEU A 1 386 ? -14.637 -6.716 22.822 1.00 97.44 386 LEU A N 1
ATOM 3007 C CA . LEU A 1 386 ? -13.187 -6.915 22.807 1.00 97.44 386 LEU A CA 1
ATOM 3008 C C . LEU A 1 386 ? -12.873 -8.402 22.605 1.00 97.44 386 LEU A C 1
ATOM 3010 O O . LEU A 1 386 ? -13.714 -9.274 22.794 1.00 97.44 386 LEU A O 1
ATOM 3014 N N . LYS A 1 387 ? -11.650 -8.720 22.180 1.00 96.06 387 LYS A N 1
ATOM 3015 C CA . LYS A 1 387 ? -11.199 -10.113 22.067 1.00 96.06 387 LYS A CA 1
ATOM 3016 C C . LYS A 1 387 ? -9.926 -10.295 22.869 1.00 96.06 387 LYS A C 1
ATOM 3018 O O . LYS A 1 387 ? -8.883 -9.770 22.469 1.00 96.06 387 LYS A O 1
ATOM 3023 N N . SER A 1 388 ? -10.015 -11.057 23.952 1.00 95.56 388 SER A N 1
ATOM 3024 C CA . SER A 1 388 ? -8.880 -11.474 24.773 1.00 95.56 388 SER A CA 1
ATOM 3025 C C . SER A 1 388 ? -8.125 -12.644 24.134 1.00 95.56 388 SER A C 1
ATOM 3027 O O . SER A 1 388 ? -8.643 -13.387 23.290 1.00 95.56 388 SER A O 1
ATOM 3029 N N . HIS A 1 389 ? -6.871 -12.829 24.543 1.00 91.81 389 HIS A N 1
ATOM 3030 C CA . HIS A 1 389 ? -5.945 -13.794 23.951 1.00 91.81 389 HIS A CA 1
ATOM 3031 C C . HIS A 1 389 ? -6.275 -15.270 24.261 1.00 91.81 389 HIS A C 1
ATOM 3033 O O . HIS A 1 389 ? -5.757 -16.158 23.574 1.00 91.81 389 HIS A O 1
ATOM 3039 N N . GLY A 1 390 ? -7.099 -15.542 25.285 1.00 86.38 390 GLY A N 1
ATOM 3040 C CA . GLY A 1 390 ? -7.671 -16.862 25.598 1.00 86.38 390 GLY A CA 1
ATOM 3041 C C . GLY A 1 390 ? -6.651 -17.970 25.900 1.00 86.38 390 GLY A C 1
ATOM 3042 O O . GLY A 1 390 ? -6.802 -19.091 25.412 1.00 86.38 390 GLY A O 1
ATOM 3043 N N . ARG A 1 391 ? -5.554 -17.654 26.606 1.00 86.19 391 ARG A N 1
ATOM 3044 C CA . ARG A 1 391 ? -4.429 -18.572 26.920 1.00 86.19 391 ARG A CA 1
ATOM 3045 C C . ARG A 1 391 ? -3.846 -18.248 28.307 1.00 86.19 391 ARG A C 1
ATOM 3047 O O . ARG A 1 391 ? -4.422 -17.451 29.032 1.00 86.19 391 ARG A O 1
ATOM 3054 N N . ASP A 1 392 ? -2.687 -18.810 28.658 1.00 92.00 392 ASP A N 1
ATOM 3055 C CA . ASP A 1 392 ? -1.890 -18.341 29.806 1.00 92.00 392 ASP A CA 1
ATOM 3056 C C . ASP A 1 392 ? -1.508 -16.855 29.657 1.00 92.00 392 ASP A C 1
ATOM 3058 O O . ASP A 1 392 ? -0.864 -16.471 28.673 1.00 92.00 392 ASP A O 1
ATOM 3062 N N . ASN A 1 393 ? -1.896 -16.042 30.643 1.00 92.25 393 ASN A N 1
ATOM 3063 C CA . ASN A 1 393 ? -1.664 -14.599 30.683 1.00 92.25 393 ASN A CA 1
ATOM 3064 C C . ASN A 1 393 ? -0.191 -14.253 30.969 1.00 92.25 393 ASN A C 1
ATOM 3066 O O . ASN A 1 393 ? 0.386 -13.366 30.340 1.00 92.25 393 ASN A O 1
ATOM 3070 N N . ALA A 1 394 ? 0.499 -15.029 31.812 1.00 92.94 394 ALA A N 1
ATOM 3071 C CA . ALA A 1 394 ? 1.910 -14.774 32.102 1.00 92.94 394 ALA A CA 1
ATOM 3072 C C . ALA A 1 394 ? 2.777 -14.896 30.827 1.00 92.94 394 ALA A C 1
ATOM 3074 O O . ALA A 1 394 ? 3.729 -14.138 30.619 1.00 92.94 394 ALA A O 1
ATOM 3075 N N . ARG A 1 395 ? 2.422 -15.818 29.922 1.00 93.69 395 ARG A N 1
ATOM 3076 C CA . ARG A 1 395 ? 3.005 -15.946 28.577 1.00 93.69 395 ARG A CA 1
ATOM 3077 C C . ARG A 1 395 ? 2.503 -14.902 27.576 1.00 93.69 395 ARG A C 1
ATOM 3079 O O . ARG A 1 395 ? 3.227 -14.660 26.613 1.00 93.69 395 ARG A O 1
ATOM 3086 N N . PHE A 1 396 ? 1.326 -14.304 27.760 1.00 94.94 396 PHE A N 1
ATOM 3087 C CA . PHE A 1 396 ? 0.878 -13.153 26.966 1.00 94.94 396 PHE A CA 1
ATOM 3088 C C . PHE A 1 396 ? 1.736 -11.923 27.289 1.00 94.94 396 PHE A C 1
ATOM 3090 O O . PHE A 1 396 ? 2.447 -11.447 26.405 1.00 94.94 396 PHE A O 1
ATOM 3097 N N . ILE A 1 397 ? 1.807 -11.525 28.565 1.00 94.06 397 ILE A N 1
ATOM 3098 C CA . ILE A 1 397 ? 2.633 -10.415 29.077 1.00 94.06 397 ILE A CA 1
ATOM 3099 C C . ILE A 1 397 ? 4.071 -10.472 28.530 1.00 94.06 397 ILE A C 1
ATOM 3101 O O . ILE A 1 397 ? 4.532 -9.522 27.893 1.00 94.06 397 ILE A O 1
ATOM 3105 N N . ARG A 1 398 ? 4.749 -11.623 28.677 1.00 94.88 398 ARG A N 1
ATOM 3106 C CA . ARG A 1 398 ? 6.129 -11.836 28.186 1.00 94.88 398 ARG A CA 1
ATOM 3107 C C . ARG A 1 398 ? 6.277 -11.861 26.658 1.00 94.88 398 ARG A C 1
ATOM 3109 O O . ARG A 1 398 ? 7.389 -11.719 26.161 1.00 94.88 398 ARG A O 1
ATOM 3116 N N . LYS A 1 399 ? 5.204 -12.101 25.895 1.00 94.19 399 LYS A N 1
ATOM 3117 C CA . LYS A 1 399 ? 5.239 -12.125 24.417 1.00 94.19 399 LYS A CA 1
ATOM 3118 C C . LYS A 1 399 ? 4.941 -10.775 23.786 1.00 94.19 399 LYS A C 1
ATOM 3120 O O . LYS A 1 399 ? 5.529 -10.463 22.754 1.00 94.19 399 LYS A O 1
ATOM 3125 N N . GLN A 1 400 ? 4.064 -10.001 24.412 1.00 94.62 400 GLN A N 1
ATOM 3126 C CA . GLN A 1 400 ? 3.801 -8.613 24.047 1.00 94.62 400 GLN A CA 1
ATOM 3127 C C . GLN A 1 400 ? 4.940 -7.680 24.482 1.00 94.62 400 GLN A C 1
ATOM 3129 O O . GLN A 1 400 ? 5.067 -6.584 23.952 1.00 94.62 400 GLN A O 1
ATOM 3134 N N . GLY A 1 401 ? 5.767 -8.107 25.445 1.00 95.25 401 GLY A N 1
ATOM 3135 C CA . GLY A 1 401 ? 6.798 -7.259 26.039 1.00 95.25 401 GLY A CA 1
ATOM 3136 C C . GLY A 1 401 ? 6.213 -6.211 26.987 1.00 95.25 401 GLY A C 1
ATOM 3137 O O . GLY A 1 401 ? 6.803 -5.150 27.153 1.00 95.25 401 GLY A O 1
ATOM 3138 N N . LEU A 1 402 ? 5.060 -6.484 27.617 1.00 95.56 402 LEU A N 1
ATOM 3139 C CA . LEU A 1 402 ? 4.455 -5.566 28.596 1.00 95.56 402 LEU A CA 1
ATOM 3140 C C . LEU A 1 402 ? 5.355 -5.377 29.832 1.00 95.56 402 LEU A C 1
ATOM 3142 O O . LEU A 1 402 ? 5.317 -4.318 30.456 1.00 95.56 402 LEU A O 1
ATOM 3146 N N . ASP A 1 403 ? 6.211 -6.362 30.124 1.00 93.94 403 ASP A N 1
ATOM 3147 C CA . ASP A 1 403 ? 7.283 -6.324 31.129 1.00 93.94 403 ASP A CA 1
ATOM 3148 C C . ASP A 1 403 ? 8.541 -5.546 30.675 1.00 93.94 403 ASP A C 1
ATOM 3150 O O . ASP A 1 403 ? 9.548 -5.506 31.386 1.00 93.94 403 ASP A O 1
ATOM 3154 N N . ARG A 1 404 ? 8.497 -4.897 29.502 1.00 93.50 404 ARG A N 1
ATOM 3155 C CA . ARG A 1 404 ? 9.565 -4.048 28.958 1.00 93.50 404 ARG A CA 1
ATOM 3156 C C . ARG A 1 404 ? 9.087 -2.608 28.780 1.00 93.50 404 ARG A C 1
ATOM 3158 O O . ARG A 1 404 ? 7.921 -2.351 28.494 1.00 93.50 404 ARG A O 1
ATOM 3165 N N . LEU A 1 405 ? 10.014 -1.673 28.949 1.00 90.81 405 LEU A N 1
ATOM 3166 C CA . LEU A 1 405 ? 9.835 -0.250 28.693 1.00 90.81 405 LEU A CA 1
ATOM 3167 C C . LEU A 1 405 ? 10.240 0.060 27.246 1.00 90.81 405 LEU A C 1
ATOM 3169 O O . LEU A 1 405 ? 11.357 -0.270 26.835 1.00 90.81 405 LEU A O 1
ATOM 3173 N N . PHE A 1 406 ? 9.357 0.719 26.497 1.00 93.69 406 PHE A N 1
ATOM 3174 C CA . PHE A 1 406 ? 9.616 1.161 25.125 1.00 93.69 406 PHE A CA 1
ATOM 3175 C C . PHE A 1 406 ? 9.454 2.678 24.973 1.00 93.69 406 PHE A C 1
ATOM 3177 O O . PHE A 1 406 ? 8.708 3.303 25.724 1.00 93.69 406 PHE A O 1
ATOM 3184 N N . LEU A 1 407 ? 10.109 3.262 23.968 1.00 94.38 407 LEU A N 1
ATOM 3185 C CA . LEU A 1 407 ? 9.896 4.647 23.546 1.00 94.38 407 LEU A CA 1
ATOM 3186 C C . LEU A 1 407 ? 9.724 4.724 22.023 1.00 94.38 407 LEU A C 1
ATOM 3188 O O . LEU A 1 407 ? 10.584 4.246 21.284 1.00 94.38 407 LEU A O 1
ATOM 3192 N N . GLU A 1 408 ? 8.650 5.369 21.559 1.00 95.75 408 GLU A N 1
ATOM 3193 C CA . GLU A 1 408 ? 8.493 5.721 20.143 1.00 95.75 408 GLU A CA 1
ATOM 3194 C C . GLU A 1 408 ? 9.274 6.997 19.830 1.00 95.75 408 GLU A C 1
ATOM 3196 O O . GLU A 1 408 ? 9.012 8.047 20.419 1.00 95.75 408 GLU A O 1
ATOM 3201 N N . CYS A 1 409 ? 10.244 6.913 18.920 1.00 93.06 409 CYS A N 1
ATOM 3202 C CA . CYS A 1 409 ? 11.116 8.033 18.590 1.00 93.06 409 CYS A CA 1
ATOM 3203 C C . CYS A 1 409 ? 11.850 7.817 17.253 1.00 93.06 409 CYS A C 1
ATOM 3205 O O . CYS A 1 409 ? 12.193 6.685 16.921 1.00 93.06 409 CYS A O 1
ATOM 3207 N N . ASP A 1 410 ? 12.065 8.879 16.464 1.00 91.81 410 ASP A N 1
ATOM 3208 C CA . ASP A 1 410 ? 12.617 8.821 15.091 1.00 91.81 410 ASP A CA 1
ATOM 3209 C C . ASP A 1 410 ? 11.916 7.770 14.184 1.00 91.81 410 ASP A C 1
ATOM 3211 O O . ASP A 1 410 ? 12.523 7.129 13.329 1.00 91.81 410 ASP A O 1
ATOM 3215 N N . THR A 1 411 ? 10.599 7.583 14.360 1.00 92.06 411 THR A N 1
ATOM 3216 C CA . THR A 1 411 ? 9.769 6.534 13.714 1.00 92.06 411 THR A CA 1
ATOM 3217 C C . THR A 1 411 ? 10.204 5.082 13.986 1.00 92.06 411 THR A C 1
ATOM 3219 O O . THR A 1 411 ? 9.929 4.186 13.187 1.00 92.06 411 THR A O 1
ATOM 3222 N N . HIS A 1 412 ? 10.819 4.832 15.145 1.00 94.62 412 HIS A N 1
ATOM 3223 C CA . HIS A 1 412 ? 11.211 3.508 15.633 1.00 94.62 412 HIS A CA 1
ATOM 3224 C C . HIS A 1 412 ? 10.727 3.276 17.087 1.00 94.62 412 HIS A C 1
ATOM 3226 O O . HIS A 1 412 ? 10.607 4.233 17.855 1.00 94.62 412 HIS A O 1
ATOM 3232 N N . MET A 1 413 ? 10.446 2.024 17.483 1.00 94.69 413 MET A N 1
ATOM 3233 C CA . MET A 1 413 ? 10.153 1.641 18.883 1.00 94.69 413 MET A CA 1
ATOM 3234 C C . MET A 1 413 ? 11.389 1.058 19.570 1.00 94.69 413 MET A C 1
ATOM 3236 O O . MET A 1 413 ? 11.677 -0.135 19.443 1.00 94.69 413 MET A O 1
ATOM 3240 N N . TRP A 1 414 ? 12.072 1.901 20.338 1.00 93.31 414 TRP A N 1
ATOM 3241 C CA . TRP A 1 414 ? 13.293 1.572 21.072 1.00 93.31 414 TRP A CA 1
ATOM 3242 C C . TRP A 1 414 ? 12.981 0.845 22.380 1.00 93.31 414 TRP A C 1
ATOM 3244 O O . TRP A 1 414 ? 12.121 1.297 23.138 1.00 93.31 414 TRP A O 1
ATOM 3254 N N . ARG A 1 415 ? 13.694 -0.242 22.696 1.00 92.44 415 ARG A N 1
ATOM 3255 C CA . ARG A 1 415 ? 13.522 -1.006 23.946 1.00 92.44 415 ARG A CA 1
ATOM 3256 C C . ARG A 1 415 ? 14.542 -0.582 25.006 1.00 92.44 415 ARG A C 1
ATOM 3258 O O . ARG A 1 415 ? 15.690 -1.020 24.996 1.00 92.44 415 ARG A O 1
ATOM 3265 N N . LEU A 1 416 ? 14.087 0.189 25.992 1.00 88.19 416 LEU A N 1
ATOM 3266 C CA . LEU A 1 416 ? 14.917 0.767 27.062 1.00 88.19 416 LEU A CA 1
ATOM 3267 C C . LEU A 1 416 ? 15.236 -0.203 28.219 1.00 88.19 416 LEU A C 1
ATOM 3269 O O . LEU A 1 416 ? 16.080 0.087 29.073 1.00 88.19 416 LEU A O 1
ATOM 3273 N N . GLY A 1 417 ? 14.581 -1.365 28.248 1.00 84.75 417 GLY A N 1
ATOM 3274 C CA . GLY A 1 417 ? 14.851 -2.457 29.183 1.00 84.75 417 GLY A CA 1
ATOM 3275 C C . GLY A 1 417 ? 13.607 -2.906 29.936 1.00 84.75 417 GLY A C 1
ATOM 3276 O O . GLY A 1 417 ? 12.509 -2.877 29.390 1.00 84.75 417 GLY A O 1
ATOM 3277 N N . ASP A 1 418 ? 13.787 -3.342 31.178 1.00 88.25 418 ASP A N 1
ATOM 3278 C CA . ASP A 1 418 ? 12.768 -4.073 31.938 1.00 88.25 418 ASP A CA 1
ATOM 3279 C C . ASP A 1 418 ? 12.027 -3.162 32.927 1.00 88.25 418 ASP A C 1
ATOM 3281 O O . ASP A 1 418 ? 12.643 -2.274 33.527 1.00 88.25 418 ASP A O 1
ATOM 3285 N N . ARG A 1 419 ? 10.725 -3.417 33.120 1.00 86.75 419 ARG A N 1
ATOM 3286 C CA . ARG A 1 419 ? 9.845 -2.739 34.091 1.00 86.75 419 ARG A CA 1
ATOM 3287 C C . ARG A 1 419 ? 8.927 -3.741 34.800 1.00 86.75 419 ARG A C 1
ATOM 3289 O O . ARG A 1 419 ? 8.710 -4.850 34.315 1.00 86.75 419 ARG A O 1
ATOM 3296 N N . LYS A 1 420 ? 8.350 -3.347 35.937 1.00 88.50 420 LYS A N 1
ATOM 3297 C CA . LYS A 1 420 ? 7.324 -4.150 36.623 1.00 88.50 420 LYS A CA 1
ATOM 3298 C C . LYS A 1 420 ? 5.944 -3.955 35.989 1.00 88.50 420 LYS A C 1
ATOM 3300 O O . LYS A 1 420 ? 5.644 -2.892 35.452 1.00 88.50 420 LYS A O 1
ATOM 3305 N N . ILE A 1 421 ? 5.099 -4.978 36.103 1.00 90.44 421 ILE A N 1
ATOM 3306 C CA . ILE A 1 421 ? 3.651 -4.852 35.899 1.00 90.44 421 ILE A CA 1
ATOM 3307 C C . ILE A 1 421 ? 3.044 -4.236 37.175 1.00 90.44 421 ILE A C 1
ATOM 3309 O O . ILE A 1 421 ? 3.491 -4.614 38.261 1.00 90.44 421 ILE A O 1
ATOM 3313 N N . PRO A 1 422 ? 2.079 -3.298 37.090 1.00 88.31 422 PRO A N 1
ATOM 3314 C CA . PRO A 1 422 ? 1.458 -2.711 38.275 1.00 88.31 422 PRO A CA 1
ATOM 3315 C C . PRO A 1 422 ? 0.710 -3.734 39.138 1.00 88.31 422 PRO A C 1
ATOM 3317 O O . PRO A 1 422 ? 0.074 -4.652 38.626 1.00 88.31 422 PRO A O 1
ATOM 3320 N N . GLU A 1 423 ? 0.771 -3.553 40.455 1.00 86.19 423 GLU A N 1
ATOM 3321 C CA . GLU A 1 423 ? 0.126 -4.429 41.439 1.00 86.19 423 GLU A CA 1
ATOM 3322 C C . GLU A 1 423 ? -1.273 -3.905 41.803 1.00 86.19 423 GLU A C 1
ATOM 3324 O O . GLU A 1 423 ? -1.451 -2.703 42.002 1.00 86.19 423 GLU A O 1
ATOM 3329 N N . GLY A 1 424 ? -2.252 -4.810 41.934 1.00 86.88 424 GLY A N 1
ATOM 3330 C CA . GLY A 1 424 ? -3.639 -4.483 42.307 1.00 86.88 424 GLY A CA 1
ATOM 3331 C C . GLY A 1 424 ? -4.621 -4.285 41.140 1.00 86.88 424 GLY A C 1
ATOM 3332 O O . GLY A 1 424 ? -5.761 -3.884 41.372 1.00 86.88 424 GLY A O 1
ATOM 3333 N N . ILE A 1 425 ? -4.204 -4.608 39.909 1.00 91.00 425 ILE A N 1
ATOM 3334 C CA . ILE A 1 425 ? -5.059 -4.684 38.711 1.00 91.00 425 ILE A CA 1
ATOM 3335 C C . ILE A 1 425 ? -4.837 -5.995 37.937 1.00 91.00 425 ILE A C 1
ATOM 3337 O O . ILE A 1 425 ? -3.756 -6.586 37.985 1.00 91.00 425 ILE A O 1
ATOM 3341 N N . THR A 1 426 ? -5.843 -6.423 37.174 1.00 91.19 426 THR A N 1
ATOM 3342 C CA . THR A 1 426 ? -5.744 -7.525 36.203 1.00 91.19 426 THR A CA 1
ATOM 3343 C C . THR A 1 426 ? -5.323 -6.978 34.840 1.00 91.19 426 THR A C 1
ATOM 3345 O O . THR A 1 426 ? -6.059 -6.206 34.235 1.00 91.19 426 THR A O 1
ATOM 3348 N N . VAL A 1 427 ? -4.158 -7.374 34.325 1.00 93.75 427 VAL A N 1
ATOM 3349 C CA . VAL A 1 427 ? -3.742 -7.033 32.951 1.00 93.75 427 VAL A CA 1
ATOM 3350 C C . VAL A 1 427 ? -4.262 -8.086 31.975 1.00 93.75 427 VAL A C 1
ATOM 3352 O O . VAL A 1 427 ? -4.070 -9.276 32.214 1.00 93.75 427 VAL A O 1
ATOM 3355 N N . ASP A 1 428 ? -4.857 -7.660 30.861 1.00 96.12 428 ASP A N 1
ATOM 3356 C CA . ASP A 1 428 ? -5.295 -8.524 29.755 1.00 96.12 428 ASP A CA 1
ATOM 3357 C C . ASP A 1 428 ? -4.999 -7.880 28.394 1.00 96.12 428 ASP A C 1
ATOM 3359 O O . ASP A 1 428 ? -4.690 -6.692 28.301 1.00 96.12 428 ASP A O 1
ATOM 3363 N N . GLY A 1 429 ? -5.119 -8.662 27.324 1.00 97.19 429 GLY A N 1
ATOM 3364 C CA . GLY A 1 429 ? -5.208 -8.145 25.972 1.00 97.19 429 GLY A CA 1
ATOM 3365 C C . GLY A 1 429 ? -5.493 -9.225 24.934 1.00 97.19 429 GLY A C 1
ATOM 3366 O O . GLY A 1 429 ? -5.699 -10.399 25.242 1.00 97.19 429 GLY A O 1
ATOM 3367 N N . GLY A 1 430 ? -5.469 -8.842 23.665 1.00 96.56 430 GLY A N 1
ATOM 3368 C CA . GLY A 1 430 ? -5.622 -9.747 22.535 1.00 96.56 430 GLY A CA 1
ATOM 3369 C C . GLY A 1 430 ? -5.616 -8.997 21.210 1.00 96.56 430 GLY A C 1
ATOM 3370 O O . GLY A 1 430 ? -4.554 -8.788 20.640 1.00 96.56 430 GLY A O 1
ATOM 3371 N N . SER A 1 431 ? -6.792 -8.643 20.688 1.00 97.50 431 SER A N 1
ATOM 3372 C CA . SER A 1 431 ? -6.903 -7.909 19.421 1.00 97.50 431 SER A CA 1
ATOM 3373 C C . SER A 1 431 ? -7.063 -6.403 19.635 1.00 97.50 431 SER A C 1
ATOM 3375 O O . SER A 1 431 ? -7.944 -5.976 20.373 1.00 97.50 431 SER A O 1
ATOM 3377 N N . ASP A 1 432 ? -6.311 -5.613 18.870 1.00 98.19 432 ASP A N 1
ATOM 3378 C CA . ASP A 1 432 ? -6.434 -4.156 18.695 1.00 98.19 432 ASP A CA 1
ATOM 3379 C C . ASP A 1 432 ? -7.644 -3.719 17.841 1.00 98.19 432 ASP A C 1
ATOM 3381 O O . ASP A 1 432 ? -7.756 -2.551 17.481 1.00 98.19 432 ASP A O 1
ATOM 3385 N N . TRP A 1 433 ? -8.556 -4.638 17.511 1.00 98.50 433 TRP A N 1
ATOM 3386 C CA . TRP A 1 433 ? -9.770 -4.395 16.723 1.00 98.50 433 TRP A CA 1
ATOM 3387 C C . TRP A 1 433 ? -10.973 -4.670 17.607 1.00 98.50 433 TRP A C 1
ATOM 3389 O O . TRP A 1 433 ? -11.049 -5.751 18.190 1.00 98.50 433 TRP A O 1
ATOM 3399 N N . PHE A 1 434 ? -11.885 -3.709 17.724 1.00 98.50 434 PHE A N 1
ATOM 3400 C CA . PHE A 1 434 ? -12.943 -3.727 18.736 1.00 98.50 434 PHE A CA 1
ATOM 3401 C C . PHE A 1 434 ? -14.160 -2.892 18.322 1.00 98.50 434 PHE A C 1
ATOM 3403 O O . PHE A 1 434 ? -14.156 -2.229 17.278 1.00 98.50 434 PHE A O 1
ATOM 3410 N N . LEU A 1 435 ? -15.218 -2.968 19.132 1.00 98.62 435 LEU A N 1
ATOM 3411 C CA . LEU A 1 435 ? -16.348 -2.043 19.107 1.00 98.62 435 LEU A CA 1
ATOM 3412 C C . LEU A 1 435 ? -16.636 -1.615 20.551 1.00 98.62 435 LEU A C 1
ATOM 3414 O O . LEU A 1 435 ? -16.832 -2.475 21.408 1.00 98.62 435 LEU A O 1
ATOM 3418 N N . LEU A 1 436 ? -16.654 -0.310 20.823 1.00 98.81 436 LEU A N 1
ATOM 3419 C CA . LEU A 1 436 ? -16.867 0.238 22.169 1.00 98.81 436 LEU A CA 1
ATOM 3420 C C . LEU A 1 436 ? -18.083 1.167 22.175 1.00 98.81 436 LEU A C 1
ATOM 3422 O O . LEU A 1 436 ? -18.268 1.936 21.231 1.00 98.81 436 LEU A O 1
ATOM 3426 N N . ASN A 1 437 ? -18.902 1.116 23.224 1.00 98.56 437 ASN A N 1
ATOM 3427 C CA . ASN A 1 437 ? -20.053 2.010 23.358 1.00 98.56 437 ASN A CA 1
ATOM 3428 C C . ASN A 1 437 ? -19.645 3.402 23.879 1.00 98.56 437 ASN A C 1
ATOM 3430 O O . ASN A 1 437 ? -18.600 3.568 24.518 1.00 98.56 437 ASN A O 1
ATOM 3434 N N . ARG A 1 438 ? -20.481 4.417 23.618 1.00 98.56 438 ARG A N 1
ATOM 3435 C CA . ARG A 1 438 ? -20.201 5.820 23.971 1.00 98.56 438 ARG A CA 1
ATOM 3436 C C . ARG A 1 438 ? -19.874 6.009 25.454 1.00 98.56 438 ARG A C 1
ATOM 3438 O O . ARG A 1 438 ? -18.941 6.742 25.752 1.00 98.56 438 ARG A O 1
ATOM 3445 N N . LYS A 1 439 ? -20.573 5.317 26.364 1.00 98.50 439 LYS A N 1
ATOM 3446 C CA . LYS A 1 439 ? -20.387 5.454 27.823 1.00 98.50 439 LYS A CA 1
ATOM 3447 C C . LYS A 1 439 ? -18.976 5.049 28.263 1.00 98.50 439 LYS A C 1
ATOM 3449 O O . LYS A 1 439 ? -18.341 5.758 29.041 1.00 98.50 439 LYS A O 1
ATOM 3454 N N . PHE A 1 440 ? -18.458 3.936 27.739 1.00 98.62 440 PHE A N 1
ATOM 3455 C CA . PHE A 1 440 ? -17.093 3.508 28.048 1.00 98.62 440 PHE A CA 1
ATOM 3456 C C . PHE A 1 440 ? -16.038 4.395 27.368 1.00 98.62 440 PHE A C 1
ATOM 3458 O O . PHE A 1 440 ? -15.020 4.712 27.979 1.00 98.62 440 PHE A O 1
ATOM 3465 N N . VAL A 1 441 ? -16.287 4.865 26.139 1.00 98.69 441 VAL A N 1
ATOM 3466 C CA . VAL A 1 441 ? -15.389 5.818 25.459 1.00 98.69 441 VAL A CA 1
ATOM 3467 C C . VAL A 1 441 ? -15.322 7.161 26.202 1.00 98.69 441 VAL A C 1
ATOM 3469 O O . VAL A 1 441 ? -14.236 7.713 26.373 1.00 98.69 441 VAL A O 1
ATOM 3472 N N . GLU A 1 442 ? -16.451 7.661 26.702 1.00 98.50 442 GLU A N 1
ATOM 3473 C CA . GLU A 1 442 ? -16.553 8.855 27.547 1.00 98.50 442 GLU A CA 1
ATOM 3474 C C . GLU A 1 442 ? -15.746 8.699 28.845 1.00 98.50 442 GLU A C 1
ATOM 3476 O O . GLU A 1 442 ? -14.906 9.548 29.153 1.00 98.50 442 GLU A O 1
ATOM 3481 N N . TYR A 1 443 ? -15.909 7.569 29.541 1.00 98.50 443 TYR A N 1
ATOM 3482 C CA . TYR A 1 443 ? -15.124 7.209 30.726 1.00 98.50 443 TYR A CA 1
ATOM 3483 C C . TYR A 1 443 ? -13.611 7.162 30.444 1.00 98.50 443 TYR A C 1
ATOM 3485 O O . TYR A 1 443 ? -12.831 7.831 31.125 1.00 98.50 443 TYR A O 1
ATOM 3493 N N . VAL A 1 444 ? -13.185 6.442 29.399 1.00 98.25 444 VAL A N 1
ATOM 3494 C CA . VAL A 1 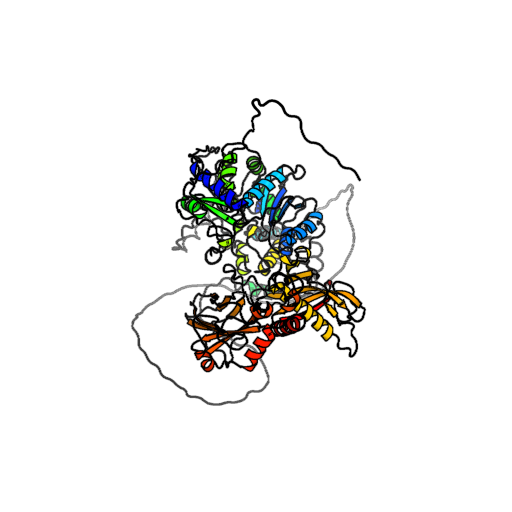444 ? -11.773 6.362 28.980 1.00 98.25 444 VAL A CA 1
ATOM 3495 C C . VAL A 1 444 ? -11.215 7.741 28.610 1.00 98.25 444 VAL A C 1
ATOM 3497 O O . VAL A 1 444 ? -10.046 8.029 28.880 1.00 98.25 444 VAL A O 1
ATOM 3500 N N . THR A 1 445 ? -12.032 8.614 28.020 1.00 97.88 445 THR A N 1
ATOM 3501 C CA . THR A 1 445 ? -11.616 9.961 27.611 1.00 97.88 445 THR A CA 1
ATOM 3502 C C . THR A 1 445 ? -11.441 10.877 28.823 1.00 97.88 445 THR A C 1
ATOM 3504 O O . THR A 1 445 ? -10.332 11.376 29.041 1.00 97.88 445 THR A O 1
ATOM 3507 N N . PHE A 1 446 ? -12.490 11.054 29.633 1.00 98.06 446 PHE A N 1
ATOM 3508 C CA . PHE A 1 446 ? -12.592 12.139 30.619 1.00 98.06 446 PHE A CA 1
ATOM 3509 C C . PHE A 1 446 ? -12.440 11.721 32.090 1.00 98.06 446 PHE A C 1
ATOM 3511 O O . PHE A 1 446 ? -12.353 12.608 32.942 1.00 98.06 446 PHE A O 1
ATOM 3518 N N . SER A 1 447 ? -12.381 10.424 32.425 1.00 96.38 447 SER A N 1
ATOM 3519 C CA . SER A 1 447 ? -12.123 10.030 33.816 1.00 96.38 447 SER A CA 1
ATOM 3520 C C . SER A 1 447 ? -10.725 10.459 34.268 1.00 96.38 447 SER A C 1
ATOM 3522 O O . SER A 1 447 ? -9.730 10.255 33.564 1.00 96.38 447 SER A O 1
ATOM 3524 N N . ASN A 1 448 ? -10.678 11.018 35.479 1.00 93.06 448 ASN A N 1
ATOM 3525 C CA . ASN A 1 448 ? -9.469 11.402 36.209 1.00 93.06 448 ASN A CA 1
ATOM 3526 C C . ASN A 1 448 ? -9.187 10.444 37.384 1.00 93.06 448 ASN A C 1
ATOM 3528 O O . ASN A 1 448 ? -8.470 10.800 38.317 1.00 93.06 448 ASN A O 1
ATOM 3532 N N . ASP A 1 449 ? -9.779 9.244 37.378 1.00 92.88 449 ASP A N 1
ATOM 3533 C CA . ASP A 1 449 ? -9.494 8.225 38.389 1.00 92.88 449 ASP A CA 1
ATOM 3534 C C . ASP A 1 449 ? -8.063 7.658 38.279 1.00 92.88 449 ASP A C 1
ATOM 3536 O O . ASP A 1 449 ? -7.336 7.872 37.301 1.00 92.88 449 ASP A O 1
ATOM 3540 N N . ASP A 1 450 ? -7.651 6.940 39.326 1.00 90.69 450 ASP A N 1
ATOM 3541 C CA . ASP A 1 450 ? -6.306 6.376 39.467 1.00 90.69 450 ASP A CA 1
ATOM 3542 C C . ASP A 1 450 ? -5.965 5.363 38.359 1.00 90.69 450 ASP A C 1
ATOM 3544 O O . ASP A 1 450 ? -4.836 5.348 37.862 1.00 90.69 450 ASP A O 1
ATOM 3548 N N . LEU A 1 451 ? -6.949 4.562 37.930 1.00 92.50 451 LEU A N 1
ATOM 3549 C CA . LEU A 1 451 ? -6.797 3.532 36.904 1.00 92.50 451 LEU A CA 1
ATOM 3550 C C . LEU A 1 451 ? -6.552 4.173 35.537 1.00 92.50 451 LEU A C 1
ATOM 3552 O O . LEU A 1 451 ? -5.512 3.936 34.924 1.00 92.50 451 LEU A O 1
ATOM 3556 N N . VAL A 1 452 ? -7.474 5.011 35.060 1.00 95.19 452 VAL A N 1
ATOM 3557 C CA . VAL A 1 452 ? -7.395 5.632 33.730 1.00 95.19 452 VAL A CA 1
ATOM 3558 C C . VAL A 1 452 ? -6.165 6.538 33.630 1.00 95.19 452 VAL A C 1
ATOM 3560 O O . VAL A 1 452 ? -5.452 6.498 32.623 1.00 95.19 452 VAL A O 1
ATOM 3563 N N . THR A 1 453 ? -5.851 7.292 34.688 1.00 93.25 453 THR A N 1
ATOM 3564 C CA . THR A 1 453 ? -4.680 8.182 34.725 1.00 93.25 453 THR A CA 1
ATOM 3565 C C . THR A 1 453 ? -3.364 7.400 34.669 1.00 93.25 453 THR A C 1
ATOM 3567 O O . THR A 1 453 ? -2.499 7.698 33.837 1.00 93.25 453 THR A O 1
ATOM 3570 N N . LYS A 1 454 ? -3.198 6.359 35.502 1.00 91.19 454 LYS A N 1
ATOM 3571 C CA . LYS A 1 454 ? -1.970 5.546 35.504 1.00 91.19 454 LYS A CA 1
ATOM 3572 C C . LYS A 1 454 ? -1.860 4.650 34.267 1.00 91.19 454 LYS A C 1
ATOM 3574 O O . LYS A 1 454 ? -0.753 4.495 33.754 1.00 91.19 454 LYS A O 1
ATOM 3579 N N . MET A 1 455 ? -2.966 4.118 33.736 1.00 95.31 455 MET A N 1
ATOM 3580 C CA . MET A 1 455 ? -2.959 3.341 32.489 1.00 95.31 455 MET A CA 1
ATOM 3581 C C . MET A 1 455 ? -2.558 4.194 31.288 1.00 95.31 455 MET A C 1
ATOM 3583 O O . MET A 1 455 ? -1.686 3.767 30.532 1.00 95.31 455 MET A O 1
ATOM 3587 N N . LYS A 1 456 ? -3.088 5.420 31.143 1.00 95.88 456 LYS A N 1
ATOM 3588 C CA . LYS A 1 456 ? -2.637 6.357 30.095 1.00 95.88 456 LYS A CA 1
ATOM 3589 C C . LYS A 1 456 ? -1.114 6.561 30.160 1.00 95.88 456 LYS A C 1
ATOM 3591 O O . LYS A 1 456 ? -0.444 6.410 29.143 1.00 95.88 456 LYS A O 1
ATOM 3596 N N . ARG A 1 457 ? -0.539 6.790 31.352 1.00 93.19 457 ARG A N 1
ATOM 3597 C CA . ARG A 1 457 ? 0.924 6.919 31.539 1.00 93.19 457 ARG A CA 1
ATOM 3598 C C . ARG A 1 457 ? 1.701 5.633 31.217 1.00 93.19 457 ARG A C 1
ATOM 3600 O O . ARG A 1 457 ? 2.718 5.709 30.533 1.00 93.19 457 ARG A O 1
ATOM 3607 N N . PHE A 1 458 ? 1.258 4.471 31.702 1.00 94.19 458 PHE A N 1
ATOM 3608 C CA . PHE A 1 458 ? 1.936 3.185 31.479 1.00 94.19 458 PHE A CA 1
ATOM 3609 C C . PHE A 1 458 ? 1.970 2.811 29.989 1.00 94.19 458 PHE A C 1
ATOM 3611 O O . PHE A 1 458 ? 3.001 2.369 29.468 1.00 94.19 458 PHE A O 1
ATOM 3618 N N . TYR A 1 459 ? 0.858 3.031 29.285 1.00 97.25 459 TYR A N 1
ATOM 3619 C CA . TYR A 1 459 ? 0.712 2.657 27.882 1.00 97.25 459 TYR A CA 1
ATOM 3620 C C . TYR A 1 459 ? 1.379 3.622 26.887 1.00 97.25 459 TYR A C 1
ATOM 3622 O O . TYR A 1 459 ? 1.742 3.171 25.802 1.00 97.25 459 TYR A O 1
ATOM 3630 N N . SER A 1 460 ? 1.693 4.868 27.271 1.00 95.88 460 SER A N 1
ATOM 3631 C CA . SER A 1 460 ? 2.567 5.764 26.481 1.00 95.88 460 SER A CA 1
ATOM 3632 C C . SER A 1 460 ? 3.973 5.202 26.215 1.00 95.88 460 SER A C 1
ATOM 3634 O O . SER A 1 460 ? 4.615 5.608 25.251 1.00 95.88 460 SER A O 1
ATOM 3636 N N . TYR A 1 461 ? 4.450 4.270 27.048 1.00 95.75 461 TYR A N 1
ATOM 3637 C CA . TYR A 1 461 ? 5.786 3.661 26.955 1.00 95.75 461 TYR A CA 1
ATOM 3638 C C . TYR A 1 461 ? 5.728 2.143 26.700 1.00 95.75 461 TYR A C 1
ATOM 3640 O O . TYR A 1 461 ? 6.515 1.365 27.246 1.00 95.75 461 TYR A O 1
ATOM 3648 N N . THR A 1 462 ? 4.736 1.707 25.916 1.00 97.12 462 THR A N 1
ATOM 3649 C CA . THR A 1 462 ? 4.394 0.292 25.697 1.00 97.12 462 THR A CA 1
ATOM 3650 C C . THR A 1 462 ? 4.356 -0.059 24.209 1.00 97.12 462 THR A C 1
ATOM 3652 O O . THR A 1 462 ? 3.825 0.700 23.404 1.00 97.12 462 THR A O 1
ATOM 3655 N N . LEU A 1 463 ? 4.888 -1.231 23.849 1.00 97.62 463 LEU A N 1
ATOM 3656 C CA . LEU A 1 463 ? 4.751 -1.833 22.517 1.00 97.62 463 LEU A CA 1
ATOM 3657 C C . LEU A 1 463 ? 3.335 -2.402 22.322 1.00 97.62 463 LEU A C 1
ATOM 3659 O O . LEU A 1 463 ? 2.810 -3.045 23.227 1.00 97.62 463 LEU A O 1
ATOM 3663 N N . LEU A 1 464 ? 2.743 -2.212 21.135 1.00 97.88 464 LEU A N 1
ATOM 3664 C CA . LEU A 1 464 ? 1.391 -2.696 20.788 1.00 97.88 464 LEU A CA 1
ATOM 3665 C C . LEU A 1 464 ? 0.315 -2.289 21.830 1.00 97.88 464 LEU A C 1
ATOM 3667 O O . LEU A 1 464 ? -0.489 -3.125 22.250 1.00 97.88 464 LEU A O 1
ATOM 3671 N N . PRO A 1 465 ? 0.254 -1.015 22.268 1.00 98.38 465 PRO A N 1
ATOM 3672 C CA . PRO A 1 465 ? -0.555 -0.623 23.426 1.00 98.38 465 PRO A CA 1
ATOM 3673 C C . PRO A 1 465 ? -2.057 -0.870 23.224 1.00 98.38 465 PRO A C 1
ATOM 3675 O O . PRO A 1 465 ? -2.758 -1.262 24.154 1.00 98.38 465 PRO A O 1
ATOM 3678 N N . ALA A 1 466 ? -2.555 -0.702 21.995 1.00 98.31 466 ALA A N 1
ATOM 3679 C CA . ALA A 1 466 ? -3.956 -0.925 21.649 1.00 98.31 466 ALA A CA 1
ATOM 3680 C C . ALA A 1 466 ? -4.387 -2.406 21.730 1.00 98.31 466 ALA A C 1
ATOM 3682 O O . ALA A 1 466 ? -5.582 -2.667 21.829 1.00 98.31 466 ALA A O 1
ATOM 3683 N N . GLU A 1 467 ? -3.451 -3.367 21.745 1.00 98.56 467 GLU A N 1
ATOM 3684 C CA . GLU A 1 467 ? -3.767 -4.790 21.948 1.00 98.56 467 GLU A CA 1
ATOM 3685 C C . GLU A 1 467 ? -4.066 -5.134 23.422 1.00 98.56 467 GLU A C 1
ATOM 3687 O O . GLU A 1 467 ? -4.437 -6.272 23.685 1.00 98.56 467 GLU A O 1
ATOM 3692 N N . SER A 1 468 ? -3.902 -4.215 24.390 1.00 98.38 468 SER A N 1
ATOM 3693 C CA . SER A 1 468 ? -4.124 -4.508 25.829 1.00 98.38 468 SER A CA 1
ATOM 3694 C C . SER A 1 468 ? -4.640 -3.351 26.702 1.00 98.38 468 SER A C 1
ATOM 3696 O O . SER A 1 468 ? -5.248 -3.609 27.743 1.00 98.38 468 SER A O 1
ATOM 3698 N N . PHE A 1 469 ? -4.483 -2.084 26.293 1.00 98.69 469 PHE A N 1
ATOM 3699 C CA . PHE A 1 469 ? -4.986 -0.924 27.048 1.00 98.69 469 PHE A CA 1
ATOM 3700 C C . PHE A 1 469 ? -6.497 -1.004 27.305 1.00 98.69 469 PHE A C 1
ATOM 3702 O O . PHE A 1 469 ? -6.928 -0.880 28.447 1.00 98.69 469 PHE A O 1
ATOM 3709 N N . PHE A 1 470 ? -7.303 -1.237 26.263 1.00 98.62 470 PHE A N 1
ATOM 3710 C CA . PHE A 1 470 ? -8.764 -1.208 26.386 1.00 98.62 470 PHE A CA 1
ATOM 3711 C C . PHE A 1 470 ? -9.305 -2.378 27.215 1.00 98.62 470 PHE A C 1
ATOM 3713 O O . PHE A 1 470 ? -10.196 -2.163 28.028 1.00 98.62 470 PHE A O 1
ATOM 3720 N N . HIS A 1 471 ? -8.723 -3.576 27.084 1.00 98.19 471 HIS A N 1
ATOM 3721 C CA . HIS A 1 471 ? -9.040 -4.742 27.919 1.00 98.19 471 HIS A CA 1
ATOM 3722 C C . HIS A 1 471 ? -8.690 -4.482 29.388 1.00 98.19 471 HIS A C 1
ATOM 3724 O O . HIS A 1 471 ? -9.544 -4.610 30.258 1.00 98.19 471 HIS A O 1
ATOM 3730 N N . THR A 1 472 ? -7.456 -4.036 29.654 1.00 96.94 472 THR A N 1
ATOM 3731 C CA . THR A 1 472 ? -6.970 -3.762 31.016 1.00 96.94 472 THR A CA 1
ATOM 3732 C C . THR A 1 472 ? -7.767 -2.639 31.688 1.00 96.94 472 THR A C 1
ATOM 3734 O O . THR A 1 472 ? -8.081 -2.740 32.871 1.00 96.94 472 THR A O 1
ATOM 3737 N N . VAL A 1 473 ? -8.140 -1.577 30.965 1.00 97.81 473 VAL A N 1
ATOM 3738 C CA . VAL A 1 473 ? -9.005 -0.530 31.531 1.00 97.81 473 VAL A CA 1
ATOM 3739 C C . VAL A 1 473 ? -10.425 -1.058 31.753 1.00 97.81 473 VAL A C 1
ATOM 3741 O O . VAL A 1 473 ? -10.961 -0.838 32.833 1.00 97.81 473 VAL A O 1
ATOM 3744 N N . LEU A 1 474 ? -11.024 -1.786 30.801 1.00 97.00 474 LEU A N 1
ATOM 3745 C CA . LEU A 1 474 ? -12.400 -2.277 30.940 1.00 97.00 474 LEU A CA 1
ATOM 3746 C C . LEU A 1 474 ? -12.555 -3.234 32.133 1.00 97.00 474 LEU A C 1
ATOM 3748 O O . LEU A 1 474 ? -13.388 -2.975 33.000 1.00 97.00 474 LEU A O 1
ATOM 3752 N N . GLU A 1 475 ? -11.717 -4.273 32.222 1.00 95.56 475 GLU A N 1
ATOM 3753 C CA . GLU A 1 475 ? -11.797 -5.322 33.256 1.00 95.56 475 GLU A CA 1
ATOM 3754 C C . GLU A 1 475 ? -11.603 -4.805 34.693 1.00 95.56 475 GLU A C 1
ATOM 3756 O O . GLU A 1 475 ? -12.067 -5.438 35.638 1.00 95.56 475 GLU A O 1
ATOM 3761 N N . ASN A 1 476 ? -10.950 -3.652 34.875 1.00 95.69 476 ASN A N 1
ATOM 3762 C CA . ASN A 1 476 ? -10.709 -3.052 36.195 1.00 95.69 476 ASN A CA 1
ATOM 3763 C C . ASN A 1 476 ? -11.578 -1.811 36.467 1.00 95.69 476 ASN A C 1
ATOM 3765 O O . ASN A 1 476 ? -11.415 -1.183 37.512 1.00 95.69 476 ASN A O 1
ATOM 3769 N N . SER A 1 477 ? -12.460 -1.429 35.541 1.00 95.56 477 SER A N 1
ATOM 3770 C CA . SER A 1 477 ? -13.330 -0.248 35.649 1.00 95.56 477 SER A CA 1
ATOM 3771 C C . SER A 1 477 ? -14.724 -0.593 36.194 1.00 95.56 477 SER A C 1
ATOM 3773 O O . SER A 1 477 ? -15.101 -1.764 36.193 1.00 95.56 477 SER A O 1
ATOM 3775 N N . PRO A 1 478 ? -15.561 0.410 36.529 1.00 95.12 478 PRO A N 1
ATOM 3776 C CA . PRO A 1 478 ? -16.993 0.209 36.790 1.00 95.12 478 PRO A CA 1
ATOM 3777 C C . PRO A 1 478 ? -17.810 -0.321 35.592 1.00 95.12 478 PRO A C 1
ATOM 3779 O O . PRO A 1 478 ? -19.017 -0.498 35.715 1.00 95.12 478 PRO A O 1
ATOM 3782 N N . PHE A 1 479 ? -17.183 -0.538 34.428 1.00 95.38 479 PHE A N 1
ATOM 3783 C CA . PHE A 1 479 ? -17.804 -1.091 33.221 1.00 95.38 479 PHE A CA 1
ATOM 3784 C C . PHE A 1 479 ? -17.406 -2.555 32.955 1.00 95.38 479 PHE A C 1
ATOM 3786 O O . PHE A 1 479 ? -17.738 -3.067 31.883 1.00 95.38 479 PHE A O 1
ATOM 3793 N N . CYS A 1 480 ? -16.713 -3.234 33.879 1.00 93.50 480 CYS A N 1
ATOM 3794 C CA . CYS A 1 480 ? -16.278 -4.630 33.720 1.00 93.50 480 CYS A CA 1
ATOM 3795 C C . CYS A 1 480 ? -17.412 -5.551 33.230 1.00 93.50 480 CYS A C 1
ATOM 3797 O O . CYS A 1 480 ? -17.259 -6.221 32.209 1.00 93.50 480 CYS A O 1
ATOM 3799 N N . ASP A 1 481 ? -18.589 -5.449 33.851 1.00 93.75 481 ASP A N 1
ATOM 3800 C CA . ASP A 1 481 ? -19.813 -6.218 33.579 1.00 93.75 481 ASP A CA 1
ATOM 3801 C C . ASP A 1 481 ? -20.394 -6.013 32.160 1.00 93.75 481 ASP A C 1
ATOM 3803 O O . ASP A 1 481 ? -21.375 -6.656 31.791 1.00 93.75 481 ASP A O 1
ATOM 3807 N N . SER A 1 482 ? -19.824 -5.118 31.343 1.00 95.50 482 SER A N 1
ATOM 3808 C CA . SER A 1 482 ? -20.223 -4.895 29.942 1.00 95.50 482 SER A CA 1
ATOM 3809 C C . SER A 1 482 ? -19.403 -5.693 28.917 1.00 95.50 482 SER A C 1
ATOM 3811 O O . SER A 1 482 ? -19.694 -5.625 27.719 1.00 95.50 482 SER A O 1
ATOM 3813 N N . MET A 1 483 ? -18.371 -6.426 29.347 1.00 95.56 483 MET A N 1
ATOM 3814 C CA . MET A 1 483 ? -17.430 -7.089 28.443 1.00 95.56 483 MET A CA 1
ATOM 3815 C C . MET A 1 483 ? -18.002 -8.356 27.784 1.00 95.56 483 MET A C 1
ATOM 3817 O O . MET A 1 483 ? -18.498 -9.275 28.439 1.00 95.56 483 MET A O 1
ATOM 3821 N N . VAL A 1 484 ? -17.851 -8.430 26.460 1.00 94.81 484 VAL A N 1
ATOM 3822 C CA . VAL A 1 484 ? -18.115 -9.611 25.627 1.00 94.81 484 VAL A CA 1
ATOM 3823 C C . VAL A 1 484 ? -16.792 -10.047 24.992 1.00 94.81 484 VAL A C 1
ATOM 3825 O O . VAL A 1 484 ? -16.206 -9.264 24.246 1.00 94.81 484 VAL A O 1
ATOM 3828 N N . ASP A 1 485 ? -16.326 -11.287 25.220 1.00 94.88 485 ASP A N 1
ATOM 3829 C CA . ASP A 1 485 ? -15.065 -11.827 24.657 1.00 94.88 485 ASP A CA 1
ATOM 3830 C C . ASP A 1 485 ? -15.188 -12.255 23.168 1.00 94.88 485 ASP A C 1
ATOM 3832 O O . ASP A 1 485 ? -14.789 -13.348 22.723 1.00 94.88 485 ASP A O 1
ATOM 3836 N N . ASN A 1 486 ? -15.766 -11.361 22.368 1.00 92.31 486 ASN A N 1
ATOM 3837 C CA . ASN A 1 486 ? -15.847 -11.410 20.917 1.00 92.31 486 ASN A CA 1
ATOM 3838 C C . ASN A 1 486 ? -15.794 -9.978 20.357 1.00 92.31 486 ASN A C 1
ATOM 3840 O O . ASN A 1 486 ? -16.683 -9.180 20.625 1.00 92.31 486 ASN A O 1
ATOM 3844 N N . ASN A 1 487 ? -14.803 -9.672 19.516 1.00 95.25 487 ASN A N 1
ATOM 3845 C CA . ASN A 1 487 ? -14.685 -8.380 18.828 1.00 95.25 487 ASN A CA 1
ATOM 3846 C C . ASN A 1 487 ? -15.386 -8.331 17.458 1.00 95.25 487 ASN A C 1
ATOM 3848 O O . ASN A 1 487 ? -15.189 -7.384 16.694 1.00 95.25 487 ASN A O 1
ATOM 3852 N N . LEU A 1 488 ? -16.165 -9.364 17.125 1.00 93.19 488 LEU A N 1
ATOM 3853 C CA . LEU A 1 488 ? -16.918 -9.495 15.878 1.00 93.19 488 LEU A CA 1
ATOM 3854 C C . LEU A 1 488 ? -16.041 -9.538 14.603 1.00 93.19 488 LEU A C 1
ATOM 3856 O O . LEU A 1 488 ? -16.526 -9.212 13.514 1.00 93.19 488 LEU A O 1
ATOM 3860 N N . ARG A 1 489 ? -14.759 -9.935 14.711 1.00 93.06 489 ARG A N 1
ATOM 3861 C CA . ARG A 1 489 ? -13.806 -9.999 13.582 1.00 93.06 489 ARG A CA 1
ATOM 3862 C C . ARG A 1 489 ? -13.383 -11.423 13.215 1.00 93.06 489 ARG A C 1
ATOM 3864 O O . ARG A 1 489 ? -13.047 -12.218 14.090 1.00 93.06 489 ARG A O 1
ATOM 3871 N N . ILE A 1 490 ? -13.218 -11.686 11.916 1.00 94.62 490 ILE A N 1
ATOM 3872 C CA . ILE A 1 490 ? -12.435 -12.829 11.412 1.00 94.62 490 ILE A CA 1
ATOM 3873 C C . ILE A 1 490 ? -11.038 -12.350 10.986 1.00 94.62 490 ILE A C 1
ATOM 3875 O O . ILE A 1 490 ? -10.863 -11.758 9.921 1.00 94.62 490 ILE A O 1
ATOM 3879 N N . THR A 1 491 ? -10.021 -12.638 11.803 1.00 95.69 491 THR A N 1
ATOM 3880 C CA . THR A 1 491 ? -8.620 -12.258 11.532 1.00 95.69 491 THR A CA 1
ATOM 3881 C C . THR A 1 491 ? -7.804 -13.452 11.021 1.00 95.69 491 THR A C 1
ATOM 3883 O O . THR A 1 491 ? -7.669 -14.466 11.711 1.00 95.69 491 THR A O 1
ATOM 3886 N N . ASN A 1 492 ? -7.224 -13.344 9.820 1.00 96.38 492 ASN A N 1
ATOM 3887 C CA . ASN A 1 492 ? -6.598 -14.460 9.101 1.00 96.38 492 ASN A CA 1
ATOM 3888 C C . ASN A 1 492 ? -5.179 -14.836 9.601 1.00 96.38 492 ASN A C 1
ATOM 3890 O O . ASN A 1 492 ? -4.160 -14.594 8.950 1.00 96.38 492 ASN A O 1
ATOM 3894 N N . TRP A 1 493 ? -5.092 -15.428 10.792 1.00 94.25 493 TRP A N 1
ATOM 3895 C CA . TRP A 1 493 ? -3.823 -15.786 11.439 1.00 94.25 493 TRP A CA 1
ATOM 3896 C C . TRP A 1 493 ? -3.202 -17.114 10.956 1.00 94.25 493 TRP A C 1
ATOM 3898 O O . TRP A 1 493 ? -3.345 -18.144 11.618 1.00 94.25 493 TRP A O 1
ATOM 3908 N N . ASN A 1 494 ? -2.380 -17.093 9.899 1.00 94.12 494 ASN A N 1
ATOM 3909 C CA . ASN A 1 494 ? -1.468 -18.207 9.589 1.00 94.12 494 ASN A CA 1
ATOM 3910 C C . ASN A 1 494 ? -0.045 -17.940 10.120 1.00 94.12 494 ASN A C 1
ATOM 3912 O O . ASN A 1 494 ? 0.823 -17.389 9.441 1.00 94.12 494 ASN A O 1
ATOM 3916 N N . ARG A 1 495 ? 0.231 -18.388 11.352 1.00 91.06 495 ARG A N 1
ATOM 3917 C CA . ARG A 1 495 ? 1.522 -18.150 12.031 1.00 91.06 495 ARG A CA 1
ATOM 3918 C C . ARG A 1 495 ? 2.741 -18.800 11.355 1.00 91.06 495 ARG A C 1
ATOM 3920 O O . ARG A 1 495 ? 3.854 -18.384 11.657 1.00 91.06 495 ARG A O 1
ATOM 3927 N N . LYS A 1 496 ? 2.573 -19.761 10.431 1.00 90.94 496 LYS A N 1
ATOM 3928 C CA . LYS A 1 496 ? 3.700 -20.316 9.645 1.00 90.94 496 LYS A CA 1
ATOM 3929 C C . LYS A 1 496 ? 4.248 -19.312 8.620 1.00 90.94 496 LYS A C 1
ATOM 3931 O O . LYS A 1 496 ? 5.419 -19.409 8.247 1.00 90.94 496 LYS A O 1
ATOM 3936 N N . LEU A 1 497 ? 3.418 -18.361 8.182 1.00 90.56 497 LEU A N 1
ATOM 3937 C CA . LEU A 1 497 ? 3.754 -17.337 7.190 1.00 90.56 497 LEU A CA 1
ATOM 3938 C C . LEU A 1 497 ? 3.864 -15.944 7.826 1.00 90.56 497 LEU A C 1
ATOM 3940 O O . LEU A 1 497 ? 4.887 -15.293 7.665 1.00 90.56 497 LEU A O 1
ATOM 3944 N N . GLY A 1 498 ? 2.875 -15.519 8.617 1.00 91.06 498 GLY A N 1
ATOM 3945 C CA . GLY A 1 498 ? 2.794 -14.159 9.169 1.00 91.06 498 GLY A CA 1
ATOM 3946 C C . GLY A 1 498 ? 3.768 -13.794 10.299 1.00 91.06 498 GLY A C 1
ATOM 3947 O O . GLY A 1 498 ? 3.870 -12.616 10.642 1.00 91.06 498 GLY A O 1
ATOM 3948 N N . CYS A 1 499 ? 4.479 -14.764 10.886 1.00 94.44 499 CYS A N 1
ATOM 3949 C CA . CYS A 1 499 ? 5.468 -14.552 11.953 1.00 94.44 499 CYS A CA 1
ATOM 3950 C C . CYS A 1 499 ? 6.899 -14.762 11.420 1.00 94.44 499 CYS A C 1
ATOM 3952 O O . CYS A 1 499 ? 7.405 -15.886 11.450 1.00 94.44 499 CYS A O 1
ATOM 3954 N N . LYS A 1 500 ? 7.557 -13.702 10.929 1.00 91.31 500 LYS A N 1
ATOM 3955 C CA . LYS A 1 500 ? 8.937 -13.749 10.390 1.00 91.31 500 LYS A CA 1
ATOM 3956 C C . LYS A 1 500 ? 9.888 -12.729 11.029 1.00 91.31 500 LYS A C 1
ATOM 3958 O O . LYS A 1 500 ? 11.009 -12.581 10.561 1.00 91.31 500 LYS A O 1
ATOM 3963 N N . CYS A 1 501 ? 9.462 -12.032 12.089 1.00 91.12 501 CYS A N 1
ATOM 3964 C CA . CYS A 1 501 ? 10.190 -10.892 12.665 1.00 91.12 501 CYS A CA 1
ATOM 3965 C C . CYS A 1 501 ? 10.441 -9.758 11.639 1.00 91.12 501 CYS A C 1
ATOM 3967 O O . CYS A 1 501 ? 11.393 -8.989 11.746 1.00 91.12 501 CYS A O 1
ATOM 3969 N N . GLN A 1 502 ? 9.556 -9.631 10.644 1.00 86.12 502 GLN A N 1
ATOM 3970 C CA . GLN A 1 502 ? 9.688 -8.716 9.506 1.00 86.12 502 GLN A CA 1
ATOM 3971 C C . GLN A 1 502 ? 9.781 -7.226 9.896 1.00 86.12 502 GLN A C 1
ATOM 3973 O O . GLN A 1 502 ? 10.312 -6.424 9.135 1.00 86.12 502 GLN A O 1
ATOM 3978 N N . TYR A 1 503 ? 9.326 -6.861 11.099 1.00 90.12 503 TYR A N 1
ATOM 3979 C CA . TYR A 1 503 ? 9.320 -5.487 11.616 1.00 90.12 503 TYR A CA 1
ATOM 3980 C C . TYR A 1 503 ? 10.570 -5.099 12.424 1.00 90.12 503 TYR A C 1
ATOM 3982 O O . TYR A 1 503 ? 10.601 -4.003 12.972 1.00 90.12 503 TYR A O 1
ATOM 3990 N N . LYS A 1 504 ? 11.618 -5.938 12.477 1.00 89.56 504 LYS A N 1
ATOM 3991 C CA . LYS A 1 504 ? 12.845 -5.693 13.271 1.00 89.56 504 LYS A CA 1
ATOM 3992 C C . LYS A 1 504 ? 13.582 -4.375 12.941 1.00 89.56 504 LYS A C 1
ATOM 3994 O O . LYS A 1 504 ? 14.394 -3.909 13.725 1.00 89.56 504 LYS A O 1
ATOM 3999 N N . HIS A 1 505 ? 13.319 -3.771 11.781 1.00 87.81 505 HIS A N 1
ATOM 4000 C CA . HIS A 1 505 ? 13.870 -2.464 11.391 1.00 87.81 505 HIS A CA 1
ATOM 4001 C C . HIS A 1 505 ? 13.021 -1.265 11.877 1.00 87.81 505 HIS A C 1
ATOM 4003 O O . HIS A 1 505 ? 13.467 -0.125 11.806 1.00 87.81 505 HIS A O 1
ATOM 4009 N N . ILE A 1 506 ? 11.811 -1.520 12.387 1.00 92.12 506 ILE A N 1
ATOM 4010 C CA . ILE A 1 506 ? 10.851 -0.530 12.911 1.00 92.12 506 ILE A CA 1
ATOM 4011 C C . ILE A 1 506 ? 10.746 -0.622 14.441 1.00 92.12 506 ILE A C 1
ATOM 4013 O O . ILE A 1 506 ? 10.464 0.375 15.099 1.00 92.12 506 ILE A O 1
ATOM 4017 N N . VAL A 1 507 ? 10.951 -1.811 15.018 1.00 93.31 507 VAL A N 1
ATOM 4018 C CA . VAL A 1 507 ? 10.806 -2.056 16.460 1.00 93.31 507 VAL A CA 1
ATOM 4019 C C . VAL A 1 507 ? 11.867 -3.029 16.983 1.00 93.31 507 VAL A C 1
ATOM 4021 O O . VAL A 1 507 ? 12.195 -4.011 16.314 1.00 93.31 507 VAL A O 1
ATOM 4024 N N . ASP A 1 508 ? 12.300 -2.838 18.230 1.00 94.50 508 ASP A N 1
ATOM 4025 C CA . ASP A 1 508 ? 13.204 -3.736 18.975 1.00 94.50 508 ASP A CA 1
ATOM 4026 C C . ASP A 1 508 ? 12.529 -5.056 19.445 1.00 94.50 508 ASP A C 1
ATOM 4028 O O . ASP A 1 508 ? 12.761 -5.563 20.550 1.00 94.50 508 ASP A O 1
ATOM 4032 N N . TRP A 1 509 ? 11.649 -5.634 18.618 1.00 95.00 509 TRP A N 1
ATOM 4033 C CA . TRP A 1 509 ? 10.854 -6.827 18.937 1.00 95.00 509 TRP A CA 1
ATOM 4034 C C . TRP A 1 509 ? 10.478 -7.646 17.690 1.00 95.00 509 TRP A C 1
ATOM 4036 O O . TRP A 1 509 ? 10.538 -7.167 16.559 1.00 95.00 509 TRP A O 1
ATOM 4046 N N . CYS A 1 510 ? 10.041 -8.896 17.883 1.00 94.31 510 CYS A N 1
ATOM 4047 C CA . CYS A 1 510 ? 9.581 -9.752 16.785 1.00 94.31 510 CYS A CA 1
ATOM 4048 C C . CYS A 1 510 ? 8.053 -9.847 16.724 1.00 94.31 510 CYS A C 1
ATOM 4050 O O . CYS A 1 510 ? 7.429 -10.574 17.496 1.00 94.31 510 CYS A O 1
ATOM 4052 N N . GLY A 1 511 ? 7.465 -9.150 15.752 1.00 91.62 511 GLY A N 1
ATOM 4053 C CA . GLY A 1 511 ? 6.030 -9.178 15.475 1.00 91.62 511 GLY A CA 1
ATOM 4054 C C . GLY A 1 511 ? 5.531 -10.359 14.632 1.00 91.62 511 GLY A C 1
ATOM 4055 O O . GLY A 1 511 ? 6.298 -11.092 14.000 1.00 91.62 511 GLY A O 1
ATOM 4056 N N . CYS A 1 512 ? 4.204 -10.474 14.579 1.00 94.31 512 CYS A N 1
ATOM 4057 C CA . CYS A 1 512 ? 3.454 -11.262 13.602 1.00 94.31 512 CYS A CA 1
ATOM 4058 C C . CYS A 1 512 ? 2.352 -10.385 12.989 1.00 94.31 512 CYS A C 1
ATOM 4060 O O . CYS A 1 512 ? 1.814 -9.532 13.687 1.00 94.31 512 CYS A O 1
ATOM 4062 N N . SER A 1 513 ? 1.939 -10.665 11.750 1.00 93.38 513 SER A N 1
ATOM 4063 C CA . SER A 1 513 ? 0.759 -10.037 11.126 1.00 93.38 513 SER A CA 1
ATOM 4064 C C . SER A 1 513 ? -0.156 -11.067 10.450 1.00 93.38 513 SER A C 1
ATOM 4066 O O . SER A 1 513 ? 0.336 -12.125 10.047 1.00 93.38 513 SER A O 1
ATOM 4068 N N . PRO A 1 514 ? -1.466 -10.788 10.296 1.00 95.94 514 PRO A N 1
ATOM 4069 C CA . PRO A 1 514 ? -2.382 -11.647 9.547 1.00 95.94 514 PRO A CA 1
ATOM 4070 C C . PRO A 1 514 ? -2.010 -11.762 8.062 1.00 95.94 514 PRO A C 1
ATOM 4072 O O . PRO A 1 514 ? -1.490 -10.822 7.448 1.00 95.94 514 PRO A O 1
ATOM 4075 N N . ASN A 1 515 ? -2.314 -12.917 7.478 1.00 97.62 515 ASN A N 1
ATOM 4076 C CA . ASN A 1 515 ? -2.250 -13.131 6.037 1.00 97.62 515 ASN A CA 1
ATOM 4077 C C . ASN A 1 515 ? -3.421 -12.446 5.324 1.00 97.62 515 ASN A C 1
ATOM 4079 O O . ASN A 1 515 ? -4.440 -12.120 5.937 1.00 97.62 515 ASN A O 1
ATOM 4083 N N . ASP A 1 516 ? -3.264 -12.234 4.024 1.00 98.00 516 ASP A N 1
ATOM 4084 C CA . ASP A 1 516 ? -4.332 -11.725 3.172 1.00 98.00 516 ASP A CA 1
ATOM 4085 C C . ASP A 1 516 ? -5.187 -12.899 2.665 1.00 98.00 516 ASP A C 1
ATOM 4087 O O . ASP A 1 516 ? -4.662 -13.977 2.369 1.00 98.00 516 ASP A O 1
ATOM 4091 N N . PHE A 1 517 ? -6.512 -12.737 2.639 1.00 97.81 517 PHE A N 1
ATOM 4092 C CA . PHE A 1 517 ? -7.438 -13.790 2.201 1.00 97.81 517 PHE A CA 1
ATOM 4093 C C . PHE A 1 517 ? -7.280 -14.131 0.709 1.00 97.81 517 PHE A C 1
ATOM 4095 O O . PHE A 1 517 ? -6.822 -13.312 -0.090 1.00 97.81 517 PHE A O 1
ATOM 4102 N N . LYS A 1 518 ? -7.676 -15.352 0.331 1.00 96.62 518 LYS A N 1
ATOM 4103 C CA . LYS A 1 518 ? -7.670 -15.870 -1.052 1.00 96.62 518 LYS A CA 1
ATOM 4104 C C . LYS A 1 518 ? -9.047 -16.474 -1.399 1.00 96.62 518 LYS A C 1
ATOM 4106 O O . LYS A 1 518 ? -9.811 -16.747 -0.479 1.00 96.62 518 LYS A O 1
ATOM 4111 N N . PRO A 1 519 ? -9.369 -16.785 -2.673 1.00 96.19 519 PRO A N 1
ATOM 4112 C CA . PRO A 1 519 ? -10.670 -17.353 -3.064 1.00 96.19 519 PRO A CA 1
ATOM 4113 C C . PRO A 1 519 ? -11.052 -18.633 -2.298 1.00 96.19 519 PRO A C 1
ATOM 4115 O O . PRO A 1 519 ? -12.208 -18.842 -1.947 1.00 96.19 519 PRO A O 1
ATOM 4118 N N . ALA A 1 520 ? -10.061 -19.462 -1.950 1.00 94.12 520 ALA A N 1
ATOM 4119 C CA . ALA A 1 520 ? -10.262 -20.667 -1.143 1.00 94.12 520 ALA A CA 1
ATOM 4120 C C . ALA A 1 520 ? -10.772 -20.391 0.289 1.00 94.12 520 ALA A C 1
ATOM 4122 O O . ALA A 1 520 ? -11.363 -21.278 0.902 1.00 94.12 520 ALA A O 1
ATOM 4123 N N . ASP A 1 521 ? -10.573 -19.182 0.825 1.00 93.38 521 ASP A N 1
ATOM 4124 C CA . ASP A 1 521 ? -11.047 -18.784 2.154 1.00 93.38 521 ASP A CA 1
ATOM 4125 C C . ASP A 1 521 ? -12.528 -18.379 2.185 1.00 93.38 521 ASP A C 1
ATOM 4127 O O . ASP A 1 521 ? -13.060 -18.219 3.278 1.00 93.38 521 ASP A O 1
ATOM 4131 N N . PHE A 1 522 ? -13.210 -18.220 1.041 1.00 90.31 522 PHE A N 1
ATOM 4132 C CA . PHE A 1 522 ? -14.571 -17.658 0.982 1.00 90.31 522 PHE A CA 1
ATOM 4133 C C . PHE A 1 522 ? -15.583 -18.393 1.884 1.00 90.31 522 PHE A C 1
ATOM 4135 O O . PHE A 1 522 ? -16.380 -17.760 2.573 1.00 90.31 522 PHE A O 1
ATOM 4142 N N . HIS A 1 523 ? -15.462 -19.722 1.988 1.00 86.00 523 HIS A N 1
ATOM 4143 C CA . HIS A 1 523 ? -16.263 -20.573 2.882 1.00 86.00 523 HIS A CA 1
ATOM 4144 C C . HIS A 1 523 ? -16.130 -20.231 4.384 1.00 86.00 523 HIS A C 1
ATOM 4146 O O . HIS A 1 523 ? -16.886 -20.734 5.205 1.00 86.00 523 HIS A O 1
ATOM 4152 N N . ARG A 1 524 ? -15.151 -19.407 4.775 1.00 86.50 524 ARG A N 1
ATOM 4153 C CA . ARG A 1 524 ? -14.940 -18.942 6.156 1.00 86.50 524 ARG A CA 1
ATOM 4154 C C . ARG A 1 524 ? -15.761 -17.695 6.487 1.00 86.50 524 ARG A C 1
ATOM 4156 O O . ARG A 1 524 ? -15.768 -17.285 7.640 1.00 86.50 524 ARG A O 1
ATOM 4163 N N . PHE A 1 525 ? -16.429 -17.106 5.493 1.00 84.19 525 PHE A N 1
ATOM 4164 C CA . PHE A 1 525 ? -17.429 -16.042 5.643 1.00 84.19 525 PHE A CA 1
ATOM 4165 C C . PHE A 1 525 ? -18.867 -16.599 5.564 1.00 84.19 525 PHE A C 1
ATOM 4167 O O . PHE A 1 525 ? -19.816 -15.842 5.375 1.00 84.19 525 PHE A O 1
ATOM 4174 N N . GLN A 1 526 ? -19.008 -17.930 5.618 1.00 70.62 526 GLN A N 1
ATOM 4175 C CA . GLN A 1 526 ? -20.249 -18.684 5.449 1.00 70.62 526 GLN A CA 1
ATOM 4176 C C . GLN A 1 526 ? -20.174 -19.975 6.291 1.00 70.62 526 GLN A C 1
ATOM 4178 O O . GLN A 1 526 ? -19.790 -21.025 5.767 1.00 70.62 526 GLN A O 1
ATOM 4183 N N . VAL A 1 527 ? -20.485 -19.943 7.596 1.00 52.06 527 VAL A N 1
ATOM 4184 C CA . VAL A 1 527 ? -20.479 -21.190 8.384 1.00 52.06 527 VAL A CA 1
ATOM 4185 C C . VAL A 1 527 ? -21.505 -22.168 7.804 1.00 52.06 527 VAL A C 1
ATOM 4187 O O . VAL A 1 527 ? -22.656 -21.835 7.538 1.00 52.06 527 VAL A O 1
ATOM 4190 N N . THR A 1 528 ? -21.039 -23.386 7.537 1.00 36.41 528 THR A N 1
ATOM 4191 C CA . THR A 1 528 ? -21.727 -24.353 6.678 1.00 36.41 528 THR A CA 1
ATOM 4192 C C . THR A 1 528 ? -22.753 -25.192 7.442 1.00 36.41 528 THR A C 1
ATOM 4194 O O . THR A 1 528 ? -22.581 -25.505 8.619 1.00 36.41 528 THR A O 1
ATOM 4197 N N . GLU A 1 529 ? -23.805 -25.621 6.735 1.00 33.75 529 GLU A N 1
ATOM 4198 C CA . GLU A 1 529 ? -25.030 -26.255 7.266 1.00 33.75 529 GLU A CA 1
ATOM 4199 C C . GLU A 1 529 ? -24.809 -27.413 8.261 1.00 33.75 529 GLU A C 1
ATOM 4201 O O . GLU A 1 529 ? -25.675 -27.714 9.084 1.00 33.75 529 GLU A O 1
ATOM 4206 N N . HIS A 1 530 ? -23.656 -28.085 8.202 1.00 34.78 530 HIS A N 1
ATOM 4207 C CA . HIS A 1 530 ? -23.333 -29.253 9.021 1.00 34.78 530 HIS A CA 1
ATOM 4208 C C . HIS A 1 530 ? -23.324 -28.993 10.539 1.00 34.78 530 HIS A C 1
ATOM 4210 O O . HIS A 1 530 ? -23.537 -29.939 11.298 1.00 34.78 530 HIS A O 1
ATOM 4216 N N . THR A 1 531 ? -23.135 -27.752 11.003 1.00 33.72 531 THR A N 1
ATOM 4217 C CA . THR A 1 531 ? -23.232 -27.412 12.438 1.00 33.72 531 THR A CA 1
ATOM 4218 C C . THR A 1 531 ? -24.657 -27.114 12.917 1.00 33.72 531 THR A C 1
ATOM 4220 O O . THR A 1 531 ? -24.924 -27.251 14.111 1.00 33.72 531 THR A O 1
ATOM 4223 N N . CYS A 1 532 ? -25.593 -26.790 12.017 1.00 34.81 532 CYS A N 1
ATOM 4224 C CA . CYS A 1 532 ? -26.931 -26.266 12.339 1.00 34.81 532 CYS A CA 1
ATOM 4225 C C . CYS A 1 532 ? -27.935 -27.311 12.890 1.00 34.81 532 CYS A C 1
ATOM 4227 O O . CYS A 1 532 ? -29.119 -27.010 13.040 1.00 34.81 532 CYS A O 1
ATOM 4229 N N . ARG A 1 533 ? -27.517 -28.552 13.192 1.00 31.92 533 ARG A N 1
ATOM 4230 C CA . ARG A 1 533 ? -28.401 -29.604 13.741 1.00 31.92 533 ARG A CA 1
ATOM 4231 C C . ARG A 1 533 ? -28.677 -29.411 15.238 1.00 31.92 533 ARG A C 1
ATOM 4233 O O . ARG A 1 533 ? -28.185 -30.178 16.061 1.00 31.92 533 ARG A O 1
ATOM 4240 N N . GLY A 1 534 ? -29.447 -28.381 15.577 1.00 32.47 534 GLY A N 1
ATOM 4241 C CA . GLY A 1 534 ? -29.997 -28.167 16.918 1.00 32.47 534 GLY A CA 1
ATOM 4242 C C . GLY A 1 534 ? -31.137 -29.137 17.265 1.00 32.47 534 GLY A C 1
ATOM 4243 O O . GLY A 1 534 ? -31.793 -29.700 16.390 1.00 32.47 534 GLY A O 1
ATOM 4244 N N . SER A 1 535 ? -31.358 -29.336 18.563 1.00 29.27 535 SER A N 1
ATOM 4245 C CA . SER A 1 535 ? -32.359 -30.233 19.161 1.00 29.27 535 SER A CA 1
ATOM 4246 C C . SER A 1 535 ? -33.799 -30.034 18.667 1.00 29.27 535 SER A C 1
ATOM 4248 O O . SER A 1 535 ? -34.283 -28.906 18.592 1.00 29.27 535 SER A O 1
ATOM 4250 N N . SER A 1 536 ? -34.537 -31.135 18.482 1.00 26.42 536 SER A N 1
ATOM 4251 C CA . SER A 1 536 ? -36.004 -31.108 18.376 1.00 26.42 536 SER A CA 1
ATOM 4252 C C . SER A 1 536 ? -36.644 -30.491 19.635 1.00 26.42 536 SER A C 1
ATOM 4254 O O . SER A 1 536 ? -36.160 -30.758 20.738 1.00 26.42 536 SER A O 1
ATOM 4256 N N . PRO A 1 537 ? -37.736 -29.713 19.513 1.00 30.23 537 PRO A N 1
ATOM 4257 C CA . PRO A 1 537 ? -38.333 -29.017 20.650 1.00 30.23 537 PRO A CA 1
ATOM 4258 C C . PRO A 1 537 ? -38.954 -29.990 21.660 1.00 30.23 537 PRO A C 1
ATOM 4260 O O . PRO A 1 537 ? -39.809 -30.814 21.328 1.00 30.23 537 PRO A O 1
ATOM 4263 N N . SER A 1 538 ? -38.554 -29.863 22.925 1.00 25.62 538 SER A N 1
ATOM 4264 C CA . SER A 1 538 ? -39.152 -30.594 24.041 1.00 25.62 538 SER A CA 1
ATOM 4265 C C . SER A 1 538 ? -40.506 -29.986 24.416 1.00 25.62 538 SER A C 1
ATOM 4267 O O . SER A 1 538 ? -40.563 -28.973 25.114 1.00 25.62 538 SER A O 1
ATOM 4269 N N . PHE A 1 539 ? -41.602 -30.612 23.979 1.00 26.05 539 PHE A N 1
ATOM 4270 C CA . PHE A 1 539 ? -42.948 -30.233 24.417 1.00 26.05 539 PHE A CA 1
ATOM 4271 C C . PHE A 1 539 ? -43.085 -30.338 25.951 1.00 26.05 539 PHE A C 1
ATOM 4273 O O . PHE A 1 539 ? -42.701 -31.368 26.521 1.00 26.05 539 PHE A O 1
ATOM 4280 N N . PRO A 1 540 ? -43.661 -29.328 26.634 1.00 26.03 540 PRO A N 1
ATOM 4281 C CA . PRO A 1 540 ? -43.952 -29.417 28.061 1.00 26.03 540 PRO A CA 1
ATOM 4282 C C . PRO A 1 540 ? -45.013 -30.498 28.316 1.00 26.03 540 PRO A C 1
ATOM 4284 O O . PRO A 1 540 ? -46.061 -30.527 27.672 1.00 26.03 540 PRO A O 1
ATOM 4287 N N . ARG A 1 541 ? -44.740 -31.407 29.258 1.00 26.83 541 ARG A N 1
ATOM 4288 C CA . ARG A 1 541 ? -45.662 -32.490 29.629 1.00 26.83 541 ARG A CA 1
ATOM 4289 C C . ARG A 1 541 ? -46.584 -32.072 30.773 1.00 26.83 541 ARG A C 1
ATOM 4291 O O . ARG A 1 541 ? -46.175 -32.146 31.929 1.00 26.83 541 ARG A O 1
ATOM 4298 N N . THR A 1 542 ? -47.848 -31.798 30.470 1.00 28.58 542 THR A N 1
ATOM 4299 C CA . THR A 1 542 ? -48.931 -31.812 31.466 1.00 28.58 542 THR A CA 1
ATOM 4300 C C . THR A 1 542 ? -50.260 -32.252 30.850 1.00 28.58 542 THR A C 1
ATOM 4302 O O . THR A 1 542 ? -50.602 -31.861 29.741 1.00 28.58 542 THR A O 1
ATOM 4305 N N . MET A 1 543 ? -51.019 -33.020 31.640 1.00 24.23 543 MET A N 1
ATOM 4306 C CA . MET A 1 543 ? -52.382 -33.523 31.397 1.00 24.23 543 MET A CA 1
ATOM 4307 C C . MET A 1 543 ? -52.575 -34.601 30.297 1.00 24.23 543 MET A C 1
ATOM 4309 O O . MET A 1 543 ? -51.726 -34.751 29.419 1.00 24.23 543 MET A O 1
ATOM 4313 N N . PRO A 1 544 ? -53.620 -35.462 30.406 1.00 37.75 544 PRO A N 1
ATOM 4314 C CA . PRO A 1 544 ? -53.538 -36.834 29.895 1.00 37.75 544 PRO A CA 1
ATOM 4315 C C . PRO A 1 544 ? -54.602 -37.221 28.850 1.00 37.75 544 PRO A C 1
ATOM 4317 O O . PRO A 1 544 ? -55.772 -36.862 28.958 1.00 37.75 544 PRO A O 1
ATOM 4320 N N . GLY A 1 545 ? -54.230 -38.085 27.898 1.00 29.38 545 GLY A N 1
ATOM 4321 C CA . GLY A 1 545 ? -55.192 -38.712 26.987 1.00 29.38 545 GLY A CA 1
ATOM 4322 C C . GLY A 1 545 ? -54.587 -39.763 26.050 1.00 29.38 545 GLY A C 1
ATOM 4323 O O . GLY A 1 545 ? -53.799 -39.426 25.180 1.00 29.38 545 GLY A O 1
ATOM 4324 N N . LYS A 1 546 ? -55.006 -41.027 26.220 1.00 28.30 546 LYS A N 1
ATOM 4325 C CA . LYS A 1 546 ? -54.938 -42.145 25.247 1.00 28.30 546 LYS A CA 1
ATOM 4326 C C . LYS A 1 546 ? -53.642 -42.286 24.418 1.00 28.30 546 LYS A C 1
ATOM 4328 O O . LYS A 1 546 ? -53.585 -41.880 23.262 1.00 28.30 546 LYS A O 1
ATOM 4333 N N . VAL A 1 547 ? -52.661 -43.019 24.955 1.00 29.31 547 VAL A N 1
ATOM 4334 C CA . VAL A 1 547 ? -51.535 -43.563 24.169 1.00 29.31 547 VAL A CA 1
ATOM 4335 C C . VAL A 1 547 ? -51.859 -44.983 23.693 1.00 29.31 547 VAL A C 1
ATOM 4337 O O . VAL A 1 547 ? -51.827 -45.924 24.481 1.00 29.31 547 VAL A O 1
ATOM 4340 N N . VAL A 1 548 ? -52.116 -45.137 22.394 1.00 37.44 548 VAL A N 1
ATOM 4341 C CA . VAL A 1 548 ? -52.017 -46.392 21.619 1.00 37.44 548 VAL A CA 1
ATOM 4342 C C . VAL A 1 548 ? -51.420 -46.012 20.251 1.00 37.44 548 VAL A C 1
ATOM 4344 O O . VAL A 1 548 ? -51.559 -44.864 19.843 1.00 37.44 548 VAL A O 1
ATOM 4347 N N . PHE A 1 549 ? -50.745 -46.940 19.560 1.00 29.00 549 PHE A N 1
ATOM 4348 C CA . PHE A 1 549 ? -49.943 -46.708 18.337 1.00 29.00 549 PHE A CA 1
ATOM 4349 C C . PHE A 1 549 ? -48.623 -45.933 18.522 1.00 29.00 549 PHE A C 1
ATOM 4351 O O . PHE A 1 549 ? -48.373 -44.943 17.844 1.00 29.00 549 PHE A O 1
ATOM 4358 N N . LEU A 1 550 ? -47.716 -46.446 19.368 1.00 28.92 550 LEU A N 1
ATOM 4359 C CA . LEU A 1 550 ? -46.269 -46.177 19.227 1.00 28.92 550 LEU A CA 1
ATOM 4360 C C . LEU A 1 550 ? -45.373 -47.258 19.880 1.00 28.92 550 LEU A C 1
ATOM 4362 O O . LEU A 1 550 ? -44.392 -46.960 20.555 1.00 28.92 550 LEU A O 1
ATOM 4366 N N . SER A 1 551 ? -45.718 -48.538 19.685 1.00 29.86 551 SER A N 1
ATOM 4367 C CA . SER A 1 551 ? -45.014 -49.696 20.275 1.00 29.86 551 SER A CA 1
ATOM 4368 C C . SER A 1 551 ? -44.225 -50.570 19.286 1.00 29.86 551 SER A C 1
ATOM 4370 O O . SER A 1 551 ? -43.438 -51.396 19.726 1.00 29.86 551 SER A O 1
ATOM 4372 N N . VAL A 1 552 ? -44.393 -50.395 17.968 1.00 32.09 552 VAL A N 1
ATOM 4373 C CA . VAL A 1 552 ? -43.815 -51.298 16.941 1.00 32.09 552 VAL A CA 1
ATOM 4374 C C . VAL A 1 552 ? -42.468 -50.797 16.384 1.00 32.09 552 VAL A C 1
ATOM 4376 O O . VAL A 1 552 ? -41.668 -51.566 15.863 1.00 32.09 552 VAL A O 1
ATOM 4379 N N . ALA A 1 553 ? -42.156 -49.508 16.535 1.00 31.77 553 ALA A N 1
ATOM 4380 C CA . ALA A 1 553 ? -40.977 -48.873 15.932 1.00 31.77 553 ALA A CA 1
ATOM 4381 C C . ALA A 1 553 ? -39.692 -48.941 16.795 1.00 31.77 553 ALA A C 1
ATOM 4383 O O . ALA A 1 553 ? -38.850 -48.048 16.698 1.00 31.77 553 ALA A O 1
ATOM 4384 N N . ARG A 1 554 ? -39.539 -49.947 17.676 1.00 32.09 554 ARG A N 1
ATOM 4385 C CA . ARG A 1 554 ? -38.430 -49.994 18.660 1.00 32.09 554 ARG A CA 1
ATOM 4386 C C . ARG A 1 554 ? -37.615 -51.296 18.724 1.00 32.09 554 ARG A C 1
ATOM 4388 O O . ARG A 1 554 ? -36.634 -51.328 19.458 1.00 32.09 554 ARG A O 1
ATOM 4395 N N . GLU A 1 555 ? -37.951 -52.330 17.950 1.00 34.47 555 GLU A N 1
ATOM 4396 C CA . GLU A 1 555 ? -37.286 -53.651 18.034 1.00 34.47 555 GLU A CA 1
ATOM 4397 C C . GLU A 1 555 ? -36.320 -53.986 16.877 1.00 34.47 555 GLU A C 1
ATOM 4399 O O . GLU A 1 555 ? -35.703 -55.046 16.889 1.00 34.47 555 GLU A O 1
ATOM 4404 N N . LEU A 1 556 ? -36.135 -53.098 15.890 1.00 31.06 556 LEU A N 1
ATOM 4405 C CA . LEU A 1 556 ? -35.383 -53.413 14.657 1.00 31.06 556 LEU A CA 1
ATOM 4406 C C . LEU A 1 556 ? -33.988 -52.769 14.516 1.00 31.06 556 LEU A C 1
ATOM 4408 O O . LEU A 1 556 ? -33.364 -52.931 13.471 1.00 31.06 556 LEU A O 1
ATOM 4412 N N . LEU A 1 557 ? -33.467 -52.072 15.536 1.00 30.44 557 LEU A N 1
ATOM 4413 C CA . LEU A 1 557 ? -32.096 -51.520 15.530 1.00 30.44 557 LEU A CA 1
ATOM 4414 C C . LEU A 1 557 ? -31.395 -51.612 16.906 1.00 30.44 557 LEU A C 1
ATOM 4416 O O . LEU A 1 557 ? -31.253 -50.601 17.600 1.00 30.44 557 LEU A O 1
ATOM 4420 N N . PRO A 1 558 ? -30.911 -52.797 17.319 1.00 32.94 558 PRO A N 1
ATOM 4421 C CA . PRO A 1 558 ? -29.864 -52.891 18.331 1.00 32.94 558 PRO A CA 1
ATOM 4422 C C . PRO A 1 558 ? -28.502 -52.462 17.745 1.00 32.94 558 PRO A C 1
ATOM 4424 O O . PRO A 1 558 ? -28.233 -52.671 16.566 1.00 32.94 558 PRO A O 1
ATOM 4427 N N . GLN A 1 559 ? -27.614 -51.927 18.590 1.00 34.28 559 GLN A N 1
ATOM 4428 C CA . GLN A 1 559 ? -26.223 -51.555 18.260 1.00 34.28 559 GLN A CA 1
ATOM 4429 C C . GLN A 1 559 ? -26.015 -50.385 17.272 1.00 34.28 559 GLN A C 1
ATOM 4431 O O . GLN A 1 559 ? -25.296 -50.504 16.283 1.00 34.28 559 GLN A O 1
ATOM 4436 N N . VAL A 1 560 ? -26.518 -49.195 17.623 1.00 26.80 560 VAL A N 1
ATOM 4437 C CA . VAL A 1 560 ? -25.856 -47.929 17.245 1.00 26.80 560 VAL A CA 1
ATOM 4438 C C . VAL A 1 560 ? -25.515 -47.153 18.516 1.00 26.80 560 VAL A C 1
ATOM 4440 O O . VAL A 1 560 ? -26.372 -46.519 19.131 1.00 26.80 560 VAL A O 1
ATOM 4443 N N . SER A 1 561 ? -24.250 -47.216 18.927 1.00 24.89 561 SER A N 1
ATOM 4444 C CA . SER A 1 561 ? -23.705 -46.405 20.013 1.00 24.89 561 SER A CA 1
ATOM 4445 C C . SER A 1 561 ? -23.470 -44.975 19.525 1.00 24.89 561 SER A C 1
ATOM 4447 O O . SER A 1 561 ? -22.461 -44.667 18.892 1.00 24.89 561 SER A O 1
ATOM 4449 N N . PHE A 1 562 ? -24.407 -44.077 19.829 1.00 26.44 562 PHE A N 1
ATOM 4450 C CA . PHE A 1 562 ? -24.198 -42.647 19.613 1.00 26.44 562 PHE A CA 1
ATOM 4451 C C . PHE A 1 562 ? -23.029 -42.161 20.488 1.00 26.44 562 PHE A C 1
ATOM 4453 O O . PHE A 1 562 ? -23.087 -42.336 21.709 1.00 26.44 562 PHE A O 1
ATOM 4460 N N . PRO A 1 563 ? -21.977 -41.540 19.919 1.00 24.83 563 PRO A N 1
ATOM 4461 C CA . PRO A 1 563 ? -20.987 -40.851 20.731 1.00 24.83 563 PRO A CA 1
ATOM 4462 C C . PRO A 1 563 ? -21.667 -39.684 21.453 1.00 24.83 563 PRO A C 1
ATOM 4464 O O . PRO A 1 563 ? -22.498 -38.983 20.871 1.00 24.83 563 PRO A O 1
ATOM 4467 N N . VAL A 1 564 ? -21.302 -39.460 22.716 1.00 24.55 564 VAL A N 1
ATOM 4468 C CA . VAL A 1 564 ? -21.771 -38.300 23.485 1.00 24.55 564 VAL A CA 1
ATOM 4469 C C . VAL A 1 564 ? -21.159 -37.051 22.851 1.00 24.55 564 VAL A C 1
ATOM 4471 O O . VAL A 1 564 ? -19.997 -36.722 23.086 1.00 24.55 564 VAL A O 1
ATOM 4474 N N . LEU A 1 565 ? -21.934 -36.388 21.993 1.00 25.08 565 LEU A N 1
ATOM 4475 C CA . LEU A 1 565 ? -21.531 -35.152 21.337 1.00 25.08 565 LEU A CA 1
ATOM 4476 C C . LEU A 1 565 ? -21.355 -34.052 22.386 1.00 25.08 565 LEU A C 1
ATOM 4478 O O . LEU A 1 565 ? -22.298 -33.661 23.073 1.00 25.08 565 LEU A O 1
ATOM 4482 N N . SER A 1 566 ? -20.128 -33.545 22.485 1.00 24.53 566 SER A N 1
ATOM 4483 C CA . SER A 1 566 ? -19.811 -32.316 23.209 1.00 24.53 566 SER A CA 1
ATOM 4484 C C . SER A 1 566 ? -20.667 -31.156 22.697 1.00 24.53 566 SER A C 1
ATOM 4486 O O . SER A 1 566 ? -20.933 -31.086 21.497 1.00 24.53 566 SER A O 1
ATOM 4488 N N . GLN A 1 567 ? -21.029 -30.232 23.594 1.00 27.84 567 GLN A N 1
ATOM 4489 C CA . GLN A 1 567 ? -21.842 -29.043 23.308 1.00 27.84 567 GLN A CA 1
ATOM 4490 C C . GLN A 1 567 ? -21.508 -28.410 21.947 1.00 27.84 567 GLN A C 1
ATOM 4492 O O . GLN A 1 567 ? -20.377 -27.977 21.715 1.00 27.84 567 GLN A O 1
ATOM 4497 N N . GLN A 1 568 ? -22.503 -28.334 21.059 1.00 31.61 568 GLN A N 1
ATOM 4498 C CA . GLN A 1 568 ? -22.379 -27.592 19.808 1.00 31.61 568 GLN A CA 1
ATOM 4499 C C . GLN A 1 568 ? -22.131 -26.118 20.128 1.00 31.61 568 GLN A C 1
ATOM 4501 O O . GLN A 1 568 ? -22.952 -25.467 20.771 1.00 31.61 568 GLN A O 1
ATOM 4506 N N . GLN A 1 569 ? -21.006 -25.584 19.655 1.00 31.98 569 GLN A N 1
ATOM 4507 C CA . GLN A 1 569 ? -20.834 -24.140 19.580 1.00 31.98 569 GLN A CA 1
ATOM 4508 C C . GLN A 1 569 ? -21.734 -23.625 18.459 1.00 31.98 569 GLN A C 1
ATOM 4510 O O . GLN A 1 569 ? -21.496 -23.921 17.287 1.00 31.98 569 GLN A O 1
ATOM 4515 N N . THR A 1 570 ? -22.750 -22.844 18.818 1.00 41.06 570 THR A N 1
ATOM 4516 C CA . THR A 1 570 ? -23.351 -21.897 17.880 1.00 41.06 570 THR A CA 1
ATOM 4517 C C . THR A 1 570 ? -22.247 -20.981 17.349 1.00 41.06 570 THR A C 1
ATOM 4519 O O . THR A 1 570 ? -21.316 -20.615 18.078 1.00 41.06 570 THR A O 1
ATOM 4522 N N . ALA A 1 571 ? -22.301 -20.662 16.056 1.00 57.53 571 ALA A N 1
ATOM 4523 C CA . ALA A 1 571 ? -21.287 -19.820 15.439 1.00 57.53 571 ALA A CA 1
ATOM 4524 C C . ALA A 1 571 ? -21.285 -18.426 16.089 1.00 57.53 571 ALA A C 1
ATOM 4526 O O . ALA A 1 571 ? -22.327 -17.898 16.482 1.00 57.53 571 ALA A O 1
ATOM 4527 N N . ARG A 1 572 ? -20.094 -17.846 16.270 1.00 72.38 572 ARG A N 1
ATOM 4528 C CA . ARG A 1 572 ? -19.954 -16.546 16.939 1.00 72.38 572 ARG A CA 1
ATOM 4529 C C . ARG A 1 572 ? -20.264 -15.432 15.934 1.00 72.38 572 ARG A C 1
ATOM 4531 O O . ARG A 1 572 ? -19.639 -15.434 14.875 1.00 72.38 572 ARG A O 1
ATOM 4538 N N . PRO A 1 573 ? -21.121 -14.447 16.264 1.00 82.75 573 PRO A N 1
ATOM 4539 C CA . PRO A 1 573 ? -21.437 -13.362 15.341 1.00 82.75 573 PRO A CA 1
ATOM 4540 C C . PRO A 1 573 ? -20.168 -12.591 14.963 1.00 82.75 573 PRO A C 1
ATOM 4542 O O . PRO A 1 573 ? -19.370 -12.214 15.830 1.00 82.75 573 PRO A O 1
ATOM 4545 N N . THR A 1 574 ? -19.977 -12.367 13.664 1.00 87.00 574 THR A N 1
ATOM 4546 C CA . THR A 1 574 ? -18.874 -11.579 13.101 1.00 87.00 574 THR A CA 1
ATOM 4547 C C . THR A 1 574 ? -19.380 -10.735 11.933 1.00 87.00 574 THR A C 1
ATOM 4549 O O . THR A 1 574 ? -20.277 -11.149 11.208 1.00 87.00 574 THR A O 1
ATOM 4552 N N . PHE A 1 575 ? -18.830 -9.528 11.784 1.00 90.62 575 PHE A N 1
ATOM 4553 C CA . PHE A 1 575 ? -19.324 -8.504 10.849 1.00 90.62 575 PHE A CA 1
ATOM 4554 C C . PHE A 1 575 ? -18.225 -7.895 9.969 1.00 90.62 575 PHE A C 1
ATOM 4556 O O . PHE A 1 575 ? -18.521 -7.260 8.961 1.00 90.62 575 PHE A O 1
ATOM 4563 N N . PHE A 1 576 ? -16.949 -8.103 10.314 1.00 95.25 576 PHE A N 1
ATOM 4564 C CA . PHE A 1 576 ? -15.809 -7.683 9.496 1.00 95.25 576 PHE A CA 1
ATOM 4565 C C . PHE A 1 576 ? -14.728 -8.766 9.468 1.00 95.25 576 PHE A C 1
ATOM 4567 O O . PHE A 1 576 ? -14.564 -9.529 10.423 1.00 95.25 576 PHE A O 1
ATOM 4574 N N . ALA A 1 577 ? -13.937 -8.803 8.401 1.00 96.25 577 ALA A N 1
ATOM 4575 C CA . ALA A 1 577 ? -12.791 -9.694 8.273 1.00 96.25 577 ALA A CA 1
ATOM 4576 C C . ALA A 1 577 ? -11.529 -8.925 7.848 1.00 96.25 577 ALA A C 1
ATOM 4578 O O . ALA A 1 577 ? -11.617 -7.883 7.196 1.00 96.25 577 ALA A O 1
ATOM 4579 N N . ARG A 1 578 ? -10.345 -9.441 8.212 1.00 97.88 578 ARG A N 1
ATOM 4580 C CA . ARG A 1 578 ? -9.047 -8.909 7.753 1.00 97.88 578 ARG A CA 1
ATOM 4581 C C . ARG A 1 578 ? -7.956 -9.992 7.620 1.00 97.88 578 ARG A C 1
ATOM 4583 O O . ARG A 1 578 ? -7.905 -10.926 8.419 1.00 97.88 578 ARG A O 1
ATOM 4590 N N . LYS A 1 579 ? -7.030 -9.896 6.660 1.00 97.88 579 LYS A N 1
ATOM 4591 C CA . LYS A 1 579 ? -6.779 -8.755 5.761 1.00 97.88 579 LYS A CA 1
ATOM 4592 C C . LYS A 1 579 ? -7.156 -9.020 4.298 1.00 97.88 579 LYS A C 1
ATOM 4594 O O . LYS A 1 579 ? -7.171 -10.163 3.847 1.00 97.88 579 LYS A O 1
ATOM 4599 N N . PHE A 1 580 ? -7.393 -7.937 3.565 1.00 98.50 580 PHE A N 1
ATOM 4600 C CA . PHE A 1 580 ? -7.581 -7.909 2.117 1.00 98.50 580 PHE A CA 1
ATOM 4601 C C . PHE A 1 580 ? -6.621 -6.888 1.485 1.00 98.50 580 PHE A C 1
ATOM 4603 O O . PHE A 1 580 ? -6.566 -5.740 1.918 1.00 98.50 580 PHE A O 1
ATOM 4610 N N . GLU A 1 581 ? -5.883 -7.289 0.448 1.00 98.56 581 GLU A N 1
ATOM 4611 C CA . GLU A 1 581 ? -4.999 -6.414 -0.336 1.00 98.56 581 GLU A CA 1
ATOM 4612 C C . GLU A 1 581 ? -5.234 -6.682 -1.830 1.00 98.56 581 GLU A C 1
ATOM 4614 O O . GLU A 1 581 ? -4.978 -7.782 -2.316 1.00 98.56 581 GLU A O 1
ATOM 4619 N N . ALA A 1 582 ? -5.716 -5.687 -2.581 1.00 98.25 582 ALA A N 1
ATOM 4620 C CA . ALA A 1 582 ? -6.122 -5.880 -3.979 1.00 98.25 582 ALA A CA 1
ATOM 4621 C C . ALA A 1 582 ? -4.944 -6.166 -4.938 1.00 98.25 582 ALA A C 1
ATOM 4623 O O . ALA A 1 582 ? -5.130 -6.862 -5.932 1.00 98.25 582 ALA A O 1
ATOM 4624 N N . VAL A 1 583 ? -3.722 -5.725 -4.605 1.00 98.19 583 VAL A N 1
ATOM 4625 C CA . VAL A 1 583 ? -2.477 -6.113 -5.309 1.00 98.19 583 VAL A CA 1
ATOM 4626 C C . VAL A 1 583 ? -2.014 -7.550 -5.001 1.00 98.19 583 VAL A C 1
ATOM 4628 O O . VAL A 1 583 ? -1.057 -8.033 -5.600 1.00 98.19 583 VAL A O 1
ATOM 4631 N N . VAL A 1 584 ? -2.670 -8.231 -4.052 1.00 97.94 584 VAL A N 1
ATOM 4632 C CA . VAL A 1 584 ? -2.319 -9.575 -3.556 1.00 97.94 584 VAL A CA 1
ATOM 4633 C C . VAL A 1 584 ? -3.392 -10.614 -3.912 1.00 97.94 584 VAL A C 1
ATOM 4635 O O . VAL A 1 584 ? -3.051 -11.754 -4.236 1.00 97.94 584 VAL A O 1
ATOM 4638 N N . ASN A 1 585 ? -4.675 -10.244 -3.842 1.00 98.31 585 ASN A N 1
ATOM 4639 C CA . ASN A 1 585 ? -5.810 -10.931 -4.471 1.00 98.31 585 ASN A CA 1
ATOM 4640 C C . ASN A 1 585 ? -7.041 -10.001 -4.456 1.00 98.31 585 ASN A C 1
ATOM 4642 O O . ASN A 1 585 ? -7.565 -9.699 -3.383 1.00 98.31 585 ASN A O 1
ATOM 4646 N N . GLN A 1 586 ? -7.527 -9.558 -5.620 1.00 98.00 586 GLN A N 1
ATOM 4647 C CA . GLN A 1 586 ? -8.794 -8.829 -5.722 1.00 98.00 586 GLN A CA 1
ATOM 4648 C C . GLN A 1 586 ? -9.985 -9.781 -5.923 1.00 98.00 586 GLN A C 1
ATOM 4650 O O . GLN A 1 586 ? -11.113 -9.400 -5.601 1.00 98.00 586 GLN A O 1
ATOM 4655 N N . GLU A 1 587 ? -9.778 -11.010 -6.413 1.00 98.25 587 GLU A N 1
ATOM 4656 C CA . GLU A 1 587 ? -10.874 -11.951 -6.682 1.00 98.25 587 GLU A CA 1
ATOM 4657 C C . GLU A 1 587 ? -11.762 -12.194 -5.449 1.00 98.25 587 GLU A C 1
ATOM 4659 O O . GLU A 1 587 ? -12.979 -12.027 -5.548 1.00 98.25 587 GLU A O 1
ATOM 4664 N N . ILE A 1 588 ? -11.179 -12.489 -4.280 1.00 97.50 588 ILE A N 1
ATOM 4665 C CA . ILE A 1 588 ? -11.937 -12.703 -3.034 1.00 97.50 588 ILE A CA 1
ATOM 4666 C C . ILE A 1 588 ? -12.728 -11.456 -2.600 1.00 97.50 588 ILE A C 1
ATOM 4668 O O . ILE A 1 588 ? -13.835 -11.572 -2.078 1.00 97.50 588 ILE A O 1
ATOM 4672 N N . ILE A 1 589 ? -12.196 -10.257 -2.864 1.00 98.19 589 ILE A N 1
ATOM 4673 C CA . ILE A 1 589 ? -12.855 -8.975 -2.564 1.00 98.19 589 ILE A CA 1
ATOM 4674 C C . ILE A 1 589 ? -14.070 -8.791 -3.484 1.00 98.19 589 ILE A C 1
ATOM 4676 O O . ILE A 1 589 ? -15.119 -8.328 -3.046 1.00 98.19 589 ILE A O 1
ATOM 4680 N N . GLY A 1 590 ? -13.946 -9.195 -4.754 1.00 96.56 590 GLY A N 1
ATOM 4681 C CA . GLY A 1 590 ? -15.057 -9.243 -5.702 1.00 96.56 590 GLY A CA 1
ATOM 4682 C C . GLY A 1 590 ? -16.139 -10.237 -5.284 1.00 96.56 590 GLY A C 1
ATOM 4683 O O . GLY A 1 590 ? -17.296 -9.849 -5.172 1.00 96.56 590 GLY A O 1
ATOM 4684 N N . GLN A 1 591 ? -15.761 -11.487 -5.000 1.00 94.50 591 GLN A N 1
ATOM 4685 C CA . GLN A 1 591 ? -16.684 -12.533 -4.538 1.00 94.50 591 GLN A CA 1
ATOM 4686 C C . GLN A 1 591 ? -17.484 -12.075 -3.306 1.00 94.50 591 GLN A C 1
ATOM 4688 O O . GLN A 1 591 ? -18.701 -12.245 -3.267 1.00 94.50 591 GLN A O 1
ATOM 4693 N N . LEU A 1 592 ? -16.822 -11.430 -2.340 1.00 92.94 592 LEU A N 1
ATOM 4694 C CA . LEU A 1 592 ? -17.455 -10.907 -1.131 1.00 92.94 592 LEU A CA 1
ATOM 4695 C C . LEU A 1 592 ? -18.373 -9.700 -1.409 1.00 92.94 592 LEU A C 1
ATOM 4697 O O . LEU A 1 592 ? -19.532 -9.721 -1.009 1.00 92.94 592 LEU A O 1
ATOM 4701 N N . ASP A 1 593 ? -17.921 -8.682 -2.148 1.00 93.81 593 ASP A N 1
ATOM 4702 C CA . ASP A 1 593 ? -18.746 -7.516 -2.526 1.00 93.81 593 ASP A CA 1
ATOM 4703 C C . ASP A 1 593 ? -20.015 -7.910 -3.312 1.00 93.81 593 ASP A C 1
ATOM 4705 O O . ASP A 1 593 ? -21.086 -7.336 -3.102 1.00 93.81 593 ASP A O 1
ATOM 4709 N N . TYR A 1 594 ? -19.925 -8.918 -4.188 1.00 91.88 594 TYR A N 1
ATOM 4710 C CA . TYR A 1 594 ? -21.077 -9.396 -4.961 1.00 91.88 594 TYR A CA 1
ATOM 4711 C C . TYR A 1 594 ? -22.008 -10.310 -4.151 1.00 91.88 594 TYR A C 1
ATOM 4713 O O . TYR A 1 594 ? -23.210 -10.333 -4.409 1.00 91.88 594 TYR A O 1
ATOM 4721 N N . TYR A 1 595 ? -21.483 -11.030 -3.154 1.00 88.62 595 TYR A N 1
ATOM 4722 C CA . TYR A 1 595 ? -22.286 -11.832 -2.227 1.00 88.62 595 TYR A CA 1
ATOM 4723 C C . TYR A 1 595 ? -23.129 -10.960 -1.285 1.00 88.62 595 TYR A C 1
ATOM 4725 O O . TYR A 1 595 ? -24.301 -11.253 -1.067 1.00 88.62 595 TYR A O 1
ATOM 4733 N N . LEU A 1 596 ? -22.560 -9.867 -0.764 1.00 84.19 596 LEU A N 1
ATOM 4734 C CA . LEU A 1 596 ? -23.234 -9.003 0.214 1.00 84.19 596 LEU A CA 1
ATOM 4735 C C . LEU A 1 596 ? -24.223 -8.006 -0.419 1.00 84.19 596 LEU A C 1
ATOM 4737 O O . LEU A 1 596 ? -25.202 -7.632 0.225 1.00 84.19 596 LEU A O 1
ATOM 4741 N N . TYR A 1 597 ? -23.969 -7.561 -1.657 1.00 86.25 597 TYR A N 1
ATOM 4742 C CA . TYR A 1 597 ? -24.710 -6.458 -2.298 1.00 86.25 597 TYR A CA 1
ATOM 4743 C C . TYR A 1 597 ? -25.100 -6.738 -3.766 1.00 86.25 597 TYR A C 1
ATOM 4745 O O . TYR A 1 597 ? -25.315 -5.811 -4.554 1.00 86.25 597 TYR A O 1
ATOM 4753 N N . GLY A 1 598 ? -25.144 -8.013 -4.162 1.00 88.50 598 GLY A N 1
ATOM 4754 C CA . GLY A 1 598 ? -25.492 -8.449 -5.517 1.00 88.50 598 GLY A CA 1
ATOM 4755 C C . GLY A 1 598 ? -24.453 -8.095 -6.591 1.00 88.50 598 GLY A C 1
ATOM 4756 O O . GLY A 1 598 ? -23.463 -7.407 -6.349 1.00 88.50 598 GLY A O 1
ATOM 4757 N N . ASN A 1 599 ? -24.681 -8.556 -7.821 1.00 92.62 599 ASN A N 1
ATOM 4758 C CA . ASN A 1 599 ? -23.808 -8.236 -8.954 1.00 92.62 599 ASN A CA 1
ATOM 4759 C C . ASN A 1 599 ? -23.993 -6.788 -9.440 1.00 92.62 599 ASN A C 1
ATOM 4761 O O . ASN A 1 599 ? -25.096 -6.244 -9.409 1.00 92.62 599 ASN A O 1
ATOM 4765 N N . TYR A 1 600 ? -22.922 -6.195 -9.975 1.00 94.38 600 TYR A N 1
ATOM 4766 C CA . TYR A 1 600 ? -23.014 -4.971 -10.779 1.00 94.38 600 TYR A CA 1
ATOM 4767 C C . TYR A 1 600 ? -23.735 -5.251 -12.117 1.00 94.38 600 TYR A C 1
ATOM 4769 O O . TYR A 1 600 ? -23.711 -6.395 -12.587 1.00 94.38 600 TYR A O 1
ATOM 4777 N N . PRO A 1 601 ? -24.340 -4.236 -12.769 1.00 97.44 601 PRO A N 1
ATOM 4778 C CA . PRO A 1 601 ? -25.000 -4.399 -14.065 1.00 97.44 601 PRO A CA 1
ATOM 4779 C C . PRO A 1 601 ? -24.097 -5.028 -15.136 1.00 97.44 601 PRO A C 1
ATOM 4781 O O . PRO A 1 601 ? -22.896 -4.744 -15.211 1.00 97.44 601 PRO A O 1
ATOM 4784 N N . SER A 1 602 ? -24.677 -5.858 -16.003 1.00 95.94 602 SER A N 1
ATOM 4785 C CA . SER A 1 602 ? -23.966 -6.462 -17.134 1.00 95.94 602 SER A CA 1
ATOM 4786 C C . SER A 1 602 ? -23.343 -5.391 -18.033 1.00 95.94 602 SER A C 1
ATOM 4788 O O . SER A 1 602 ? -23.997 -4.417 -18.391 1.00 95.94 602 SER A O 1
ATOM 4790 N N . GLY A 1 603 ? -22.071 -5.574 -18.394 1.00 95.06 603 GLY A N 1
ATOM 4791 C CA . GLY A 1 603 ? -21.299 -4.595 -19.168 1.00 95.06 603 GLY A CA 1
ATOM 4792 C C . GLY A 1 603 ? -20.557 -3.540 -18.334 1.00 95.06 603 GLY A C 1
ATOM 4793 O O . GLY A 1 603 ? -19.816 -2.753 -18.914 1.00 95.06 603 GLY A O 1
ATOM 4794 N N . THR A 1 604 ? -20.687 -3.531 -16.998 1.00 97.62 604 THR A N 1
ATOM 4795 C CA . THR A 1 604 ? -19.920 -2.611 -16.131 1.00 97.62 604 THR A CA 1
ATOM 4796 C C . THR A 1 604 ? -18.399 -2.809 -16.327 1.00 97.62 604 THR A C 1
ATOM 4798 O O . THR A 1 604 ? -17.913 -3.931 -16.137 1.00 97.62 604 THR A O 1
ATOM 4801 N N . PRO A 1 605 ? -17.628 -1.761 -16.690 1.00 97.50 605 PRO A N 1
ATOM 4802 C CA . PRO A 1 605 ? -16.182 -1.854 -16.906 1.00 97.50 605 PRO A CA 1
ATOM 4803 C C . PRO A 1 605 ? -15.398 -1.974 -15.587 1.00 97.50 605 PRO A C 1
ATOM 4805 O O . PRO A 1 605 ? -15.957 -1.903 -14.494 1.00 97.50 605 PRO A O 1
ATOM 4808 N N . GLY A 1 606 ? -14.083 -2.197 -15.674 1.00 96.62 606 GLY A N 1
ATOM 4809 C CA . GLY A 1 606 ? -13.162 -2.131 -14.528 1.00 96.62 606 GLY A CA 1
ATOM 4810 C C . GLY A 1 606 ? -13.300 -3.228 -13.456 1.00 96.62 606 GLY A C 1
ATOM 4811 O O . GLY A 1 606 ? -12.398 -3.374 -12.633 1.00 96.62 606 GLY A O 1
ATOM 4812 N N . LEU A 1 607 ? -14.361 -4.049 -13.458 1.00 97.88 607 LEU A N 1
ATOM 4813 C CA . LEU A 1 607 ? -14.674 -5.011 -12.381 1.00 97.88 607 LEU A CA 1
ATOM 4814 C C . LEU A 1 607 ? -13.564 -6.030 -12.063 1.00 97.88 607 LEU A C 1
ATOM 4816 O O . LEU A 1 607 ? -13.457 -6.478 -10.922 1.00 97.88 607 LEU A O 1
ATOM 4820 N N . ARG A 1 608 ? -12.745 -6.404 -13.056 1.00 98.00 608 ARG A N 1
ATOM 4821 C CA . ARG A 1 608 ? -11.601 -7.330 -12.903 1.00 98.00 608 ARG A CA 1
ATOM 4822 C C . ARG A 1 608 ? -10.239 -6.626 -12.903 1.00 98.00 608 ARG A C 1
ATOM 4824 O O . ARG A 1 608 ? -9.224 -7.297 -12.726 1.00 98.00 608 ARG A O 1
ATOM 4831 N N . SER A 1 609 ? -10.218 -5.314 -13.112 1.00 98.50 609 SER A N 1
ATOM 4832 C CA . SER A 1 609 ? -9.013 -4.483 -13.145 1.00 98.50 609 SER A CA 1
ATOM 4833 C C . SER A 1 609 ? -8.712 -3.914 -11.759 1.00 98.50 609 SER A C 1
ATOM 4835 O O . SER A 1 609 ? -9.619 -3.750 -10.942 1.00 98.50 609 SER A O 1
ATOM 4837 N N . TYR A 1 610 ? -7.459 -3.582 -11.474 1.00 98.81 610 TYR A N 1
ATOM 4838 C CA . TYR A 1 610 ? -7.083 -2.784 -10.309 1.00 98.81 610 TYR A CA 1
ATOM 4839 C C . TYR A 1 610 ? -5.936 -1.840 -10.664 1.00 98.81 610 TYR A C 1
ATOM 4841 O O . TYR A 1 610 ? -5.033 -2.207 -11.419 1.00 98.81 610 TYR A O 1
ATOM 4849 N N . TRP A 1 611 ? -5.986 -0.632 -10.109 1.00 98.81 611 TRP A N 1
ATOM 4850 C CA . TRP A 1 611 ? -5.016 0.430 -10.344 1.00 98.81 611 TRP A CA 1
ATOM 4851 C C . TRP A 1 611 ? -4.579 1.017 -9.004 1.00 98.81 611 TRP A C 1
ATOM 4853 O O . TRP A 1 611 ? -5.416 1.514 -8.248 1.00 98.81 611 TRP A O 1
ATOM 4863 N N . GLU A 1 612 ? -3.275 0.994 -8.727 1.00 98.75 612 GLU A N 1
ATOM 4864 C CA . GLU A 1 612 ? -2.700 1.565 -7.504 1.00 98.75 612 GLU A CA 1
ATOM 4865 C C . GLU A 1 612 ? -1.614 2.582 -7.848 1.00 98.75 612 GLU A C 1
ATOM 4867 O O . GLU A 1 612 ? -0.660 2.273 -8.560 1.00 98.75 612 GLU A O 1
ATOM 4872 N N . ASN A 1 613 ? -1.769 3.816 -7.367 1.00 98.56 613 ASN A N 1
ATOM 4873 C CA . ASN A 1 613 ? -0.831 4.895 -7.646 1.00 98.56 613 ASN A CA 1
ATOM 4874 C C . ASN A 1 613 ? 0.422 4.754 -6.773 1.00 98.56 613 ASN A C 1
ATOM 4876 O O . ASN A 1 613 ? 0.350 4.964 -5.567 1.00 98.56 613 ASN A O 1
ATOM 4880 N N . VAL A 1 614 ? 1.577 4.463 -7.366 1.00 97.44 614 VAL A N 1
ATOM 4881 C CA . VAL A 1 614 ? 2.854 4.377 -6.631 1.00 97.44 614 VAL A CA 1
ATOM 4882 C C . VAL A 1 614 ? 3.628 5.695 -6.616 1.00 97.44 614 VAL A C 1
ATOM 4884 O O . VAL A 1 614 ? 4.478 5.881 -5.753 1.00 97.44 614 VAL A O 1
ATOM 4887 N N . TYR A 1 615 ? 3.302 6.632 -7.511 1.00 97.94 615 TYR A N 1
ATOM 4888 C CA . TYR A 1 615 ? 3.886 7.973 -7.535 1.00 97.94 615 TYR A CA 1
ATOM 4889 C C . TYR A 1 615 ? 2.915 9.015 -8.101 1.00 97.94 615 TYR A C 1
ATOM 4891 O O . TYR A 1 615 ? 2.171 8.743 -9.047 1.00 97.94 615 TYR A O 1
ATOM 4899 N N . GLU A 1 616 ? 2.977 10.231 -7.564 1.00 96.44 616 GLU A N 1
ATOM 4900 C CA . GLU A 1 616 ? 2.262 11.404 -8.063 1.00 96.44 616 GLU A CA 1
ATOM 4901 C C . GLU A 1 616 ? 3.119 12.659 -7.832 1.00 96.44 616 GLU A C 1
ATOM 4903 O O . GLU A 1 616 ? 3.715 12.808 -6.766 1.00 96.44 616 GLU A O 1
ATOM 4908 N N . GLU A 1 617 ? 3.162 13.563 -8.810 1.00 96.06 617 GLU A N 1
ATOM 4909 C CA . GLU A 1 617 ? 3.992 14.777 -8.827 1.00 96.06 617 GLU A CA 1
ATOM 4910 C C . GLU A 1 617 ? 3.988 15.608 -7.520 1.00 96.06 617 GLU A C 1
ATOM 4912 O O . GLU A 1 617 ? 5.075 16.004 -7.089 1.00 96.06 617 GLU A O 1
ATOM 4917 N N . PRO A 1 618 ? 2.859 15.815 -6.800 1.00 97.00 618 PRO A N 1
ATOM 4918 C CA . PRO A 1 618 ? 2.848 16.569 -5.542 1.00 97.00 618 PRO A CA 1
ATOM 4919 C C . PRO A 1 618 ? 3.513 15.859 -4.347 1.00 97.00 618 PRO A C 1
ATOM 4921 O O . PRO A 1 618 ? 3.596 16.451 -3.271 1.00 97.00 618 PRO A O 1
ATOM 4924 N N . ASP A 1 619 ? 3.966 14.606 -4.492 1.00 92.94 619 ASP A N 1
ATOM 4925 C CA . ASP A 1 619 ? 4.872 13.963 -3.525 1.00 92.94 619 ASP A CA 1
ATOM 4926 C C . ASP A 1 619 ? 6.350 14.372 -3.755 1.00 92.94 619 ASP A C 1
ATOM 4928 O O . ASP A 1 619 ? 7.180 14.190 -2.863 1.00 92.94 619 ASP A O 1
ATOM 4932 N N . GLY A 1 620 ? 6.674 14.970 -4.912 1.00 94.00 620 GLY A N 1
ATOM 4933 C CA . GLY A 1 620 ? 8.008 15.454 -5.285 1.00 94.00 620 GLY A CA 1
ATOM 4934 C C . GLY A 1 620 ? 8.976 14.355 -5.742 1.00 94.00 620 GLY A C 1
ATOM 4935 O O . GLY A 1 620 ? 8.810 13.180 -5.428 1.00 94.00 620 GLY A O 1
ATOM 4936 N N . LEU A 1 621 ? 10.024 14.721 -6.492 1.00 92.19 621 LEU A N 1
ATOM 4937 C CA . LEU A 1 621 ? 11.003 13.751 -7.024 1.00 92.19 621 LEU A CA 1
ATOM 4938 C C . LEU A 1 621 ? 11.725 12.946 -5.929 1.00 92.19 621 LEU A C 1
ATOM 4940 O O . LEU A 1 621 ? 12.079 11.796 -6.166 1.00 92.19 621 LEU A O 1
ATOM 4944 N N . GLY A 1 622 ? 11.866 13.503 -4.721 1.00 90.44 622 GLY A N 1
ATOM 4945 C CA . GLY A 1 622 ? 12.422 12.810 -3.553 1.00 90.44 622 GLY A CA 1
ATOM 4946 C C . GLY A 1 622 ? 11.605 11.609 -3.056 1.00 90.44 622 GLY A C 1
ATOM 4947 O O . GLY A 1 622 ? 12.095 10.856 -2.219 1.00 90.44 622 GLY A O 1
ATOM 4948 N N . ALA A 1 623 ? 10.387 11.399 -3.569 1.00 92.44 623 ALA A N 1
ATOM 4949 C CA . ALA A 1 623 ? 9.609 10.180 -3.349 1.00 92.44 623 ALA A CA 1
ATOM 4950 C C . ALA A 1 623 ? 10.020 9.010 -4.273 1.00 92.44 623 ALA A C 1
ATOM 4952 O O . ALA A 1 623 ? 9.507 7.903 -4.112 1.00 92.44 623 ALA A O 1
ATOM 4953 N N . LEU A 1 624 ? 10.923 9.235 -5.238 1.00 95.44 624 LEU A N 1
ATOM 4954 C CA . LEU A 1 624 ? 11.458 8.219 -6.148 1.00 95.44 624 LEU A CA 1
ATOM 4955 C C . LEU A 1 624 ? 12.937 7.935 -5.866 1.00 95.44 624 LEU A C 1
ATOM 4957 O O . LEU A 1 624 ? 13.725 8.838 -5.585 1.00 95.44 624 LEU A O 1
ATOM 4961 N N . SER A 1 625 ? 13.335 6.672 -6.029 1.00 96.31 625 SER A N 1
ATOM 4962 C CA . SER A 1 625 ? 14.746 6.316 -6.188 1.00 96.31 625 SER A CA 1
ATOM 4963 C C . SER A 1 625 ? 15.240 6.697 -7.586 1.00 96.31 625 SER A C 1
ATOM 4965 O O . SER A 1 625 ? 14.464 6.715 -8.545 1.00 96.31 625 SER A O 1
ATOM 4967 N N . ASP A 1 626 ? 16.547 6.926 -7.737 1.00 96.56 626 ASP A N 1
ATOM 4968 C CA . ASP A 1 626 ? 17.161 7.188 -9.048 1.00 96.56 626 ASP A CA 1
ATOM 4969 C C . ASP A 1 626 ? 16.938 6.029 -10.044 1.00 96.56 626 ASP A C 1
ATOM 4971 O O . ASP A 1 626 ? 16.820 6.255 -11.251 1.00 96.56 626 ASP A O 1
ATOM 4975 N N . VAL A 1 627 ? 16.788 4.795 -9.538 1.00 97.94 627 VAL A N 1
ATOM 4976 C CA . VAL A 1 627 ? 16.383 3.601 -10.304 1.00 97.94 627 VAL A CA 1
ATOM 4977 C C . VAL A 1 627 ? 14.990 3.779 -10.909 1.00 97.94 627 VAL A C 1
ATOM 4979 O O . VAL A 1 627 ? 14.813 3.651 -12.122 1.00 97.94 627 VAL A O 1
ATOM 4982 N N . ALA A 1 628 ? 14.003 4.103 -10.070 1.00 97.75 628 ALA A N 1
ATOM 4983 C CA . ALA A 1 628 ? 12.622 4.293 -10.493 1.00 97.75 628 ALA A CA 1
ATOM 4984 C C . ALA A 1 628 ? 12.494 5.501 -11.433 1.00 97.75 628 ALA A C 1
ATOM 4986 O O . ALA A 1 628 ? 11.863 5.398 -12.482 1.00 97.75 628 ALA A O 1
ATOM 4987 N N . LEU A 1 629 ? 13.163 6.613 -11.113 1.00 97.94 629 LEU A N 1
ATOM 4988 C CA . LEU A 1 629 ? 13.176 7.822 -11.935 1.00 97.94 629 LEU A CA 1
ATOM 4989 C C . LEU A 1 629 ? 13.771 7.562 -13.331 1.00 97.94 629 LEU A C 1
ATOM 4991 O O . LEU A 1 629 ? 13.148 7.925 -14.330 1.00 97.94 629 LEU A O 1
ATOM 4995 N N . THR A 1 630 ? 14.916 6.870 -13.412 1.00 98.38 630 THR A N 1
ATOM 4996 C CA . THR A 1 630 ? 15.534 6.443 -14.684 1.00 98.38 630 THR A CA 1
ATOM 4997 C C . THR A 1 630 ? 14.573 5.574 -15.505 1.00 98.38 630 THR A C 1
ATOM 4999 O O . THR A 1 630 ? 14.340 5.838 -16.688 1.00 98.38 630 THR A O 1
ATOM 5002 N N . MET A 1 631 ? 13.979 4.551 -14.879 1.00 98.38 631 MET A N 1
ATOM 5003 C CA . MET A 1 631 ? 13.089 3.603 -15.557 1.00 98.38 631 MET A CA 1
ATOM 5004 C C . MET A 1 631 ? 11.799 4.262 -16.051 1.00 98.38 631 MET A C 1
ATOM 5006 O O . MET A 1 631 ? 11.411 4.052 -17.199 1.00 98.38 631 MET A O 1
ATOM 5010 N N . PHE A 1 632 ? 11.158 5.106 -15.239 1.00 98.56 632 PHE A N 1
ATOM 5011 C CA . PHE A 1 632 ? 9.923 5.788 -15.626 1.00 98.56 632 PHE A CA 1
ATOM 5012 C C . PHE A 1 632 ? 10.148 6.821 -16.743 1.00 98.56 632 PHE A C 1
ATOM 5014 O O . PHE A 1 632 ? 9.305 6.932 -17.632 1.00 98.56 632 PHE A O 1
ATOM 5021 N N . HIS A 1 633 ? 11.304 7.496 -16.782 1.00 98.56 633 HIS A N 1
ATOM 5022 C CA . HIS A 1 633 ? 11.712 8.313 -17.937 1.00 98.56 633 HIS A CA 1
ATOM 5023 C C . HIS A 1 633 ? 11.878 7.472 -19.213 1.00 98.56 633 HIS A C 1
ATOM 5025 O O . HIS A 1 633 ? 11.338 7.826 -20.265 1.00 98.56 633 HIS A O 1
ATOM 5031 N N . SER A 1 634 ? 12.562 6.326 -19.127 1.00 98.69 634 SER A N 1
ATOM 5032 C CA . SER A 1 634 ? 12.728 5.410 -20.265 1.00 98.69 634 SER A CA 1
ATOM 5033 C C . SER A 1 634 ? 11.391 4.841 -20.766 1.00 98.69 634 SER A C 1
ATOM 5035 O O . SER A 1 634 ? 11.156 4.764 -21.975 1.00 98.69 634 SER A O 1
ATOM 5037 N N . PHE A 1 635 ? 10.465 4.520 -19.855 1.00 98.75 635 PHE A N 1
ATOM 5038 C CA . PHE A 1 635 ? 9.112 4.074 -20.192 1.00 98.75 635 PHE A CA 1
ATOM 5039 C C . PHE A 1 635 ? 8.302 5.149 -20.932 1.00 98.75 635 PHE A C 1
ATOM 5041 O O . PHE A 1 635 ? 7.687 4.826 -21.950 1.00 98.75 635 PHE A O 1
ATOM 5048 N N . SER A 1 636 ? 8.353 6.420 -20.507 1.00 98.56 636 SER A N 1
ATOM 5049 C CA . SER A 1 636 ? 7.731 7.530 -21.248 1.00 98.56 636 SER A CA 1
ATOM 5050 C C . SER A 1 636 ? 8.260 7.605 -22.685 1.00 98.56 636 SER A C 1
ATOM 5052 O O . SER A 1 636 ? 7.480 7.626 -23.637 1.00 98.56 636 SER A O 1
ATOM 5054 N N . ARG A 1 637 ? 9.589 7.547 -22.870 1.00 98.44 637 ARG A N 1
ATOM 5055 C CA . ARG A 1 637 ? 10.227 7.551 -24.204 1.00 98.44 637 ARG A CA 1
ATOM 5056 C C . ARG A 1 637 ? 9.874 6.322 -25.044 1.00 98.44 637 ARG A C 1
ATOM 5058 O O . ARG A 1 637 ? 9.762 6.420 -26.266 1.00 98.44 637 ARG A O 1
ATOM 5065 N N . LEU A 1 638 ? 9.681 5.161 -24.415 1.00 98.25 638 LEU A N 1
ATOM 5066 C CA . LEU A 1 638 ? 9.200 3.949 -25.083 1.00 98.25 638 LEU A CA 1
ATOM 5067 C C . LEU A 1 638 ? 7.759 4.121 -25.593 1.00 98.25 638 LEU A C 1
ATOM 5069 O O . LEU A 1 638 ? 7.464 3.677 -26.701 1.00 98.25 638 LEU A O 1
ATOM 5073 N N . GLY A 1 639 ? 6.911 4.833 -24.843 1.00 98.06 639 GLY A N 1
ATOM 5074 C CA . GLY A 1 639 ? 5.589 5.282 -25.288 1.00 98.06 639 GLY A CA 1
ATOM 5075 C C . GLY A 1 639 ? 5.648 6.239 -26.478 1.00 98.06 639 GLY A C 1
ATOM 5076 O O . GLY A 1 639 ? 4.997 5.993 -27.488 1.00 98.06 639 GLY A O 1
ATOM 5077 N N . LEU A 1 640 ? 6.486 7.280 -26.424 1.00 97.81 640 LEU A N 1
ATOM 5078 C CA . LEU A 1 640 ? 6.606 8.238 -27.535 1.00 97.81 640 LEU A CA 1
ATOM 5079 C C . LEU A 1 640 ? 7.044 7.562 -28.849 1.00 97.81 640 LEU A C 1
ATOM 5081 O O . LEU A 1 640 ? 6.446 7.812 -29.894 1.00 97.81 640 LEU A O 1
ATOM 5085 N N . ARG A 1 641 ? 7.996 6.618 -28.794 1.00 96.31 641 ARG A N 1
ATOM 5086 C CA . ARG A 1 641 ? 8.364 5.782 -29.956 1.00 96.31 641 ARG A CA 1
ATOM 5087 C C . ARG A 1 641 ? 7.229 4.867 -30.427 1.00 96.31 641 ARG A C 1
ATOM 5089 O O . ARG A 1 641 ? 7.128 4.595 -31.623 1.00 96.31 641 ARG A O 1
ATOM 5096 N N . ARG A 1 642 ? 6.374 4.376 -29.522 1.00 96.31 642 ARG A N 1
ATOM 5097 C CA . ARG A 1 642 ? 5.186 3.574 -29.872 1.00 96.31 642 ARG A CA 1
ATOM 5098 C C . ARG A 1 642 ? 4.126 4.424 -30.582 1.00 96.31 642 ARG A C 1
ATOM 5100 O O . ARG A 1 642 ? 3.515 3.918 -31.519 1.00 96.31 642 ARG A O 1
ATOM 5107 N N . ALA A 1 643 ? 3.949 5.690 -30.198 1.00 95.44 643 ALA A N 1
ATOM 5108 C CA . ALA A 1 643 ? 3.074 6.632 -30.899 1.00 95.44 643 ALA A CA 1
ATOM 5109 C C . ALA A 1 643 ? 3.605 6.952 -32.311 1.00 95.44 643 ALA A C 1
ATOM 5111 O O . ALA A 1 643 ? 2.885 6.746 -33.286 1.00 95.44 643 ALA A O 1
ATOM 5112 N N . GLU A 1 644 ? 4.884 7.334 -32.435 1.00 94.38 644 GLU A N 1
ATOM 5113 C CA . GLU A 1 644 ? 5.541 7.628 -33.723 1.00 94.38 644 GLU A CA 1
ATOM 5114 C C . GLU A 1 644 ? 5.443 6.431 -34.692 1.00 94.38 644 GLU A C 1
ATOM 5116 O O . GLU A 1 644 ? 5.021 6.583 -35.834 1.00 94.38 644 GLU A O 1
ATOM 5121 N N . SER A 1 645 ? 5.724 5.211 -34.214 1.00 92.00 645 SER A N 1
ATOM 5122 C CA . SER A 1 645 ? 5.641 3.976 -35.019 1.00 92.00 645 SER A CA 1
ATOM 5123 C C . SER A 1 645 ? 4.225 3.424 -35.255 1.00 92.00 645 SER A C 1
ATOM 5125 O O . SER A 1 645 ? 4.081 2.428 -35.964 1.00 92.00 645 SER A O 1
ATOM 5127 N N . SER A 1 646 ? 3.177 4.040 -34.691 1.00 90.69 646 SER A N 1
ATOM 5128 C CA . SER A 1 646 ? 1.777 3.670 -34.973 1.00 90.69 646 SER A CA 1
ATOM 5129 C C . SER A 1 646 ? 1.199 4.380 -36.199 1.00 90.69 646 SER A C 1
ATOM 5131 O O . SER A 1 646 ? 0.156 3.969 -36.704 1.00 90.69 646 SER A O 1
ATOM 5133 N N . LEU A 1 647 ? 1.854 5.438 -36.686 1.00 88.69 647 LEU A N 1
ATOM 5134 C CA . LEU A 1 647 ? 1.409 6.197 -37.847 1.00 88.69 647 LEU A CA 1
ATOM 5135 C C . LEU A 1 647 ? 2.076 5.656 -39.120 1.00 88.69 647 LEU A C 1
ATOM 5137 O O . LEU A 1 647 ? 3.257 5.881 -39.366 1.00 88.69 647 LEU A O 1
ATOM 5141 N N . HIS A 1 648 ? 1.316 4.949 -39.957 1.00 77.44 648 HIS A N 1
ATOM 5142 C CA . HIS A 1 648 ? 1.822 4.372 -41.214 1.00 77.44 648 HIS A CA 1
ATOM 5143 C C . HIS A 1 648 ? 1.799 5.345 -42.415 1.00 77.44 648 HIS A C 1
ATOM 5145 O O . HIS A 1 648 ? 2.022 4.928 -43.551 1.00 77.44 648 HIS A O 1
ATOM 5151 N N . ALA A 1 649 ? 1.542 6.637 -42.187 1.00 73.25 649 ALA A N 1
ATOM 5152 C CA . ALA A 1 649 ? 1.532 7.664 -43.227 1.00 73.25 649 ALA A CA 1
ATOM 5153 C C . ALA A 1 649 ? 2.955 8.189 -43.501 1.00 73.25 649 ALA A C 1
ATOM 5155 O O . ALA A 1 649 ? 3.544 8.899 -42.688 1.00 73.25 649 ALA A O 1
ATOM 5156 N N . ALA A 1 650 ? 3.519 7.844 -44.662 1.00 59.09 650 ALA A N 1
ATOM 5157 C CA . ALA A 1 650 ? 4.862 8.272 -45.043 1.00 59.09 650 ALA A CA 1
ATOM 5158 C C . ALA A 1 650 ? 4.944 9.803 -45.207 1.00 59.09 650 ALA A C 1
ATOM 5160 O O . ALA A 1 650 ? 4.308 10.374 -46.090 1.00 59.09 650 ALA A O 1
ATOM 5161 N N . GLY A 1 651 ? 5.757 10.452 -44.369 1.00 65.81 651 GLY A N 1
ATOM 5162 C CA . GLY A 1 651 ? 5.975 11.904 -44.379 1.00 65.81 651 GLY A CA 1
ATOM 5163 C C . GLY A 1 651 ? 5.118 12.699 -43.387 1.00 65.81 651 GLY A C 1
ATOM 5164 O O . GLY A 1 651 ? 5.406 13.875 -43.172 1.00 65.81 651 GLY A O 1
ATOM 5165 N N . ASP A 1 652 ? 4.126 12.081 -42.741 1.00 68.75 652 ASP A N 1
ATOM 5166 C CA . ASP A 1 652 ? 3.376 12.724 -41.659 1.00 68.75 652 ASP A CA 1
ATOM 5167 C C . ASP A 1 652 ? 4.161 12.642 -40.335 1.00 68.75 652 ASP A C 1
ATOM 5169 O O . ASP A 1 652 ? 4.732 11.610 -39.981 1.00 68.75 652 ASP A O 1
ATOM 5173 N N . SER A 1 653 ? 4.198 13.753 -39.600 1.00 75.25 653 SER A N 1
ATOM 5174 C CA . SER A 1 653 ? 4.865 13.877 -38.299 1.00 75.25 653 SER A CA 1
ATOM 5175 C C . SER A 1 653 ? 3.891 14.108 -37.138 1.00 75.25 653 SER A C 1
ATOM 5177 O O . SER A 1 653 ? 4.338 14.302 -36.008 1.00 75.25 653 SER A O 1
ATOM 5179 N N . GLY A 1 654 ? 2.574 14.032 -37.378 1.00 87.06 654 GLY A N 1
ATOM 5180 C CA . GLY A 1 654 ? 1.507 14.292 -36.401 1.00 87.06 654 GLY A CA 1
ATOM 5181 C C . GLY A 1 654 ? 1.565 13.466 -35.111 1.00 87.06 654 GLY A C 1
ATOM 5182 O O . GLY A 1 654 ? 0.976 13.861 -34.109 1.00 87.06 654 GLY A O 1
ATOM 5183 N N . CYS A 1 655 ? 2.308 12.356 -35.107 1.00 94.12 655 CYS A N 1
ATOM 5184 C CA . CYS A 1 655 ? 2.527 11.481 -33.949 1.00 94.12 655 CYS A CA 1
ATOM 5185 C C . CYS A 1 655 ? 3.967 11.501 -33.412 1.00 94.12 655 CYS A C 1
ATOM 5187 O O . CYS A 1 655 ? 4.377 10.585 -32.697 1.00 94.12 655 CYS A O 1
ATOM 5189 N N . ARG A 1 656 ? 4.756 12.524 -33.762 1.00 95.12 656 ARG A N 1
ATOM 5190 C CA . ARG A 1 656 ? 6.143 12.684 -33.319 1.00 95.12 656 ARG A CA 1
ATOM 5191 C C . ARG A 1 656 ? 6.228 13.639 -32.132 1.00 95.12 656 ARG A C 1
ATOM 5193 O O . ARG A 1 656 ? 5.712 14.753 -32.186 1.00 95.12 656 ARG A O 1
ATOM 5200 N N . TYR A 1 657 ? 6.922 13.221 -31.078 1.00 97.00 657 TYR A N 1
ATOM 5201 C CA . TYR A 1 657 ? 6.899 13.900 -29.782 1.00 97.00 657 TYR A CA 1
ATOM 5202 C C . TYR A 1 657 ? 8.292 14.146 -29.199 1.00 97.00 657 TYR A C 1
ATOM 5204 O O . TYR A 1 657 ? 9.201 13.334 -29.368 1.00 97.00 657 TYR A O 1
ATOM 5212 N N . TYR A 1 658 ? 8.419 15.223 -28.424 1.00 96.75 658 TYR A N 1
ATOM 5213 C CA . TYR A 1 658 ? 9.562 15.489 -27.550 1.00 96.75 658 TYR A CA 1
ATOM 5214 C C . TYR A 1 658 ? 9.118 15.458 -26.072 1.00 96.75 658 TYR A C 1
ATOM 5216 O O . TYR A 1 658 ? 8.152 16.145 -25.733 1.00 96.75 658 TYR A O 1
ATOM 5224 N N . PRO A 1 659 ? 9.761 14.672 -25.185 1.00 97.19 659 PRO A N 1
ATOM 5225 C CA . PRO A 1 659 ? 9.347 14.538 -23.785 1.00 97.19 659 PRO A CA 1
ATOM 5226 C C . PRO A 1 659 ? 9.610 15.822 -22.985 1.00 97.19 659 PRO A C 1
ATOM 5228 O O . PRO A 1 659 ? 10.644 16.464 -23.158 1.00 97.19 659 PRO A O 1
ATOM 5231 N N . MET A 1 660 ? 8.695 16.175 -22.079 1.00 97.19 660 MET A N 1
ATOM 5232 C CA . MET A 1 660 ? 8.760 17.405 -21.284 1.00 97.19 660 MET A CA 1
ATOM 5233 C C . MET A 1 660 ? 8.663 17.109 -19.783 1.00 97.19 660 MET A C 1
ATOM 5235 O O . MET A 1 660 ? 7.720 16.467 -19.326 1.00 97.19 660 MET A O 1
ATOM 5239 N N . GLY A 1 661 ? 9.615 17.633 -19.006 1.00 95.38 661 GLY A N 1
ATOM 5240 C CA . GLY A 1 661 ? 9.619 17.518 -17.545 1.00 95.38 661 GLY A CA 1
ATOM 5241 C C . GLY A 1 661 ? 9.872 16.094 -17.038 1.00 95.38 661 GLY A C 1
ATOM 5242 O O . GLY A 1 661 ? 10.688 15.358 -17.589 1.00 95.38 661 GLY A O 1
ATOM 5243 N N . HIS A 1 662 ? 9.189 15.727 -15.955 1.00 96.94 662 HIS A N 1
ATOM 5244 C CA . HIS A 1 662 ? 9.248 14.406 -15.323 1.00 96.94 662 HIS A CA 1
ATOM 5245 C C . HIS A 1 662 ? 7.873 13.713 -15.440 1.00 96.94 662 HIS A C 1
ATOM 5247 O O . HIS A 1 662 ? 6.886 14.369 -15.780 1.00 96.94 662 HIS A O 1
ATOM 5253 N N . PRO A 1 663 ? 7.763 12.395 -15.181 1.00 97.38 663 PRO A N 1
ATOM 5254 C CA . PRO A 1 663 ? 6.464 11.735 -15.071 1.00 97.38 663 PRO A CA 1
ATOM 5255 C C . PRO A 1 663 ? 5.553 12.421 -14.041 1.00 97.38 663 PRO A C 1
ATOM 5257 O O . PRO A 1 663 ? 6.003 12.775 -12.958 1.00 97.38 663 PRO A O 1
ATOM 5260 N N . VAL A 1 664 ? 4.267 12.558 -14.364 1.00 97.88 664 VAL A N 1
ATOM 5261 C CA . VAL A 1 664 ? 3.243 13.226 -13.536 1.00 97.88 664 VAL A CA 1
ATOM 5262 C C . VAL A 1 664 ? 2.642 12.256 -12.517 1.00 97.88 664 VAL A C 1
ATOM 5264 O O . VAL A 1 664 ? 2.343 12.615 -11.380 1.00 97.88 664 VAL A O 1
ATOM 5267 N N . SER A 1 665 ? 2.440 10.998 -12.915 1.00 98.44 665 SER A N 1
ATOM 5268 C CA . SER A 1 665 ? 1.981 9.941 -12.009 1.00 98.44 665 SER A CA 1
ATOM 5269 C C . SER A 1 665 ? 2.250 8.550 -12.567 1.00 98.44 665 SER A C 1
ATOM 5271 O O . SER A 1 665 ? 2.146 8.341 -13.777 1.00 98.44 665 SER A O 1
ATOM 5273 N N . ILE A 1 666 ? 2.509 7.594 -11.675 1.00 98.69 666 ILE A N 1
ATOM 5274 C CA . ILE A 1 666 ? 2.747 6.186 -12.002 1.00 98.69 666 ILE A CA 1
ATOM 5275 C C . ILE A 1 666 ? 1.705 5.315 -11.305 1.00 98.69 666 ILE A C 1
ATOM 5277 O O . ILE A 1 666 ? 1.530 5.412 -10.087 1.00 98.69 666 ILE A O 1
ATOM 5281 N N . HIS A 1 667 ? 1.070 4.418 -12.056 1.00 98.81 667 HIS A N 1
ATOM 5282 C CA . HIS A 1 667 ? 0.175 3.395 -11.520 1.00 98.81 667 HIS A CA 1
ATOM 5283 C C . HIS A 1 667 ? 0.716 1.989 -11.790 1.00 98.81 667 HIS A C 1
ATOM 5285 O O . HIS A 1 667 ? 1.170 1.699 -12.896 1.00 98.81 667 HIS A O 1
ATOM 5291 N N . LEU A 1 668 ? 0.608 1.098 -10.804 1.00 98.81 668 LEU A N 1
ATOM 5292 C CA . LEU A 1 668 ? 0.582 -0.343 -11.047 1.00 98.81 668 LEU A CA 1
ATOM 5293 C C . LEU A 1 668 ? -0.770 -0.688 -11.679 1.00 98.81 668 LEU A C 1
ATOM 5295 O O . LEU A 1 668 ? -1.805 -0.264 -11.158 1.00 98.81 668 LEU A O 1
ATOM 5299 N N . TYR A 1 669 ? -0.771 -1.473 -12.756 1.00 98.81 669 TYR A N 1
ATOM 5300 C CA . TYR A 1 669 ? -1.992 -1.997 -13.369 1.00 98.81 669 TYR A CA 1
ATOM 5301 C C . TYR A 1 669 ? -2.059 -3.518 -13.198 1.00 98.81 669 TYR A C 1
ATOM 5303 O O . TYR A 1 669 ? -1.117 -4.244 -13.523 1.00 98.81 669 TYR A O 1
ATOM 5311 N N . PHE A 1 670 ? -3.188 -4.008 -12.690 1.00 98.75 670 PHE A N 1
ATOM 5312 C CA . PHE A 1 670 ? -3.508 -5.426 -12.568 1.00 98.75 670 PHE A CA 1
ATOM 5313 C C . PHE A 1 670 ? -4.809 -5.738 -13.310 1.00 98.75 670 PHE A C 1
ATOM 5315 O O . PHE A 1 670 ? -5.755 -4.953 -13.287 1.00 98.75 670 PHE A O 1
ATOM 5322 N N . LEU A 1 671 ? -4.880 -6.926 -13.907 1.00 98.44 671 LEU A N 1
ATOM 5323 C CA . LEU A 1 671 ? -6.084 -7.464 -14.535 1.00 98.44 671 LEU A CA 1
ATOM 5324 C C . LEU A 1 671 ? -6.224 -8.939 -14.152 1.00 98.44 671 LEU A C 1
ATOM 5326 O O . LEU A 1 671 ? -5.326 -9.735 -14.426 1.00 98.44 671 LEU A O 1
ATOM 5330 N N . ALA A 1 672 ? -7.343 -9.291 -13.513 1.00 97.56 672 ALA A N 1
ATOM 5331 C CA . ALA A 1 672 ? -7.628 -10.632 -12.994 1.00 97.56 672 ALA A CA 1
ATOM 5332 C C . ALA A 1 672 ? -6.461 -11.215 -12.166 1.00 97.56 672 ALA A C 1
ATOM 5334 O O . ALA A 1 672 ? -5.937 -12.285 -12.479 1.00 97.56 672 ALA A O 1
ATOM 5335 N N . ASP A 1 673 ? -6.035 -10.460 -11.148 1.00 97.50 673 ASP A N 1
ATOM 5336 C CA . ASP A 1 673 ? -4.950 -10.780 -10.205 1.00 97.50 673 ASP A CA 1
ATOM 5337 C C . ASP A 1 673 ? -3.591 -11.095 -10.859 1.00 97.50 673 ASP A C 1
ATOM 5339 O O . ASP A 1 673 ? -2.724 -11.749 -10.280 1.00 97.50 673 ASP A O 1
ATOM 5343 N N . ARG A 1 674 ? -3.374 -10.581 -12.077 1.00 96.69 674 ARG A N 1
ATOM 5344 C CA . ARG A 1 674 ? -2.088 -10.603 -12.782 1.00 96.69 674 ARG A CA 1
ATOM 5345 C C . ARG A 1 674 ? -1.600 -9.182 -13.010 1.00 96.69 674 ARG A C 1
ATOM 5347 O O . ARG A 1 674 ? -2.328 -8.370 -13.586 1.00 96.69 674 ARG A O 1
ATOM 5354 N N . PHE A 1 675 ? -0.360 -8.909 -12.620 1.00 97.88 675 PHE A N 1
ATOM 5355 C CA . PHE A 1 675 ? 0.325 -7.658 -12.930 1.00 97.88 675 PHE A CA 1
ATOM 5356 C C . PHE A 1 675 ? 0.474 -7.492 -14.451 1.00 97.88 675 PHE A C 1
ATOM 5358 O O . PHE A 1 675 ? 0.921 -8.407 -15.144 1.00 97.88 675 PHE A O 1
ATOM 5365 N N . GLN A 1 676 ? 0.068 -6.332 -14.964 1.00 98.38 676 GLN A N 1
ATOM 5366 C CA . GLN A 1 676 ? 0.141 -5.955 -16.379 1.00 98.38 676 GLN A CA 1
ATOM 5367 C C . GLN A 1 676 ? 1.281 -4.965 -16.660 1.00 98.38 676 GLN A C 1
ATOM 5369 O O . GLN A 1 676 ? 1.481 -4.582 -17.811 1.00 98.38 676 GLN A O 1
ATOM 5374 N N . GLY A 1 677 ? 2.028 -4.549 -15.634 1.00 98.38 677 GLY A N 1
ATOM 5375 C CA . GLY A 1 677 ? 3.060 -3.523 -15.733 1.00 98.38 677 GLY A CA 1
ATOM 5376 C C . GLY A 1 677 ? 2.605 -2.158 -15.208 1.00 98.38 677 GLY A C 1
ATOM 5377 O O . GLY A 1 677 ? 1.752 -2.063 -14.322 1.00 98.38 677 GLY A O 1
ATOM 5378 N N . PHE A 1 678 ? 3.212 -1.100 -15.742 1.00 98.88 678 PHE A N 1
ATOM 5379 C CA . PHE A 1 678 ? 3.028 0.272 -15.271 1.00 98.88 678 PHE A CA 1
ATOM 5380 C C . PHE A 1 678 ? 2.232 1.114 -16.266 1.00 98.88 678 PHE A C 1
ATOM 5382 O O . PHE A 1 678 ? 2.392 0.969 -17.480 1.00 98.88 678 PHE A O 1
ATOM 5389 N N . LEU A 1 679 ? 1.446 2.051 -15.735 1.00 98.88 679 LEU A N 1
ATOM 5390 C CA . LEU A 1 679 ? 0.895 3.180 -16.480 1.00 98.88 679 LEU A CA 1
ATOM 5391 C C . LEU A 1 679 ? 1.647 4.443 -16.067 1.00 98.88 679 LEU A C 1
ATOM 5393 O O . LEU A 1 679 ? 1.706 4.765 -14.878 1.00 98.88 679 LEU A O 1
ATOM 5397 N N . ILE A 1 680 ? 2.228 5.138 -17.039 1.00 98.75 680 ILE A N 1
ATOM 5398 C CA . ILE A 1 680 ? 3.037 6.338 -16.835 1.00 98.75 680 ILE A CA 1
ATOM 5399 C C . ILE A 1 680 ? 2.308 7.500 -17.493 1.00 98.75 680 ILE A C 1
ATOM 5401 O O . ILE A 1 680 ? 2.205 7.533 -18.718 1.00 98.75 680 ILE A O 1
ATOM 5405 N N . ARG A 1 681 ? 1.818 8.455 -16.697 1.00 98.75 681 ARG A N 1
ATOM 5406 C CA . ARG A 1 681 ? 1.281 9.724 -17.204 1.00 98.75 681 ARG A CA 1
ATOM 5407 C C . ARG A 1 681 ? 2.416 10.739 -17.302 1.00 98.75 681 ARG A C 1
ATOM 5409 O O . ARG A 1 681 ? 3.136 10.933 -16.323 1.00 98.75 681 ARG A O 1
ATOM 5416 N N . HIS A 1 682 ? 2.592 11.366 -18.459 1.00 98.56 682 HIS A N 1
ATOM 5417 C CA . HIS A 1 682 ? 3.693 12.295 -18.744 1.00 98.56 682 HIS A CA 1
ATOM 5418 C C . HIS A 1 682 ? 3.272 13.393 -19.728 1.00 98.56 682 HIS A C 1
ATOM 5420 O O . HIS A 1 682 ? 2.226 13.303 -20.375 1.00 98.56 682 HIS A O 1
ATOM 5426 N N . HIS A 1 683 ? 4.083 14.447 -19.810 1.00 98.38 683 HIS A N 1
ATOM 5427 C CA . HIS A 1 683 ? 3.899 15.541 -20.758 1.00 98.38 683 HIS A CA 1
ATOM 5428 C C . HIS A 1 683 ? 4.871 15.408 -21.934 1.00 98.38 683 HIS A C 1
ATOM 5430 O O . HIS A 1 683 ? 6.041 15.057 -21.758 1.00 98.38 683 HIS A O 1
ATOM 5436 N N . ALA A 1 684 ? 4.405 15.732 -23.138 1.00 98.25 684 ALA A N 1
ATOM 5437 C CA . ALA A 1 684 ? 5.242 15.753 -24.330 1.00 98.25 684 ALA A CA 1
ATOM 5438 C C . ALA A 1 684 ? 4.752 16.800 -25.335 1.00 98.25 684 ALA A C 1
ATOM 5440 O O . ALA A 1 684 ? 3.552 16.987 -25.520 1.00 98.25 684 ALA A O 1
ATOM 5441 N N . THR A 1 685 ? 5.677 17.474 -26.011 1.00 98.06 685 THR A N 1
ATOM 5442 C CA . THR A 1 685 ? 5.352 18.415 -27.087 1.00 98.06 685 THR A CA 1
ATOM 5443 C C . THR A 1 685 ? 5.184 17.648 -28.392 1.00 98.06 685 THR A C 1
ATOM 5445 O O . THR A 1 685 ? 6.132 17.008 -28.850 1.00 98.06 685 THR A O 1
ATOM 5448 N N . ASN A 1 686 ? 4.001 17.725 -29.001 1.00 97.06 686 ASN A N 1
ATOM 5449 C CA . ASN A 1 686 ? 3.755 17.241 -30.356 1.00 97.06 686 ASN A CA 1
ATOM 5450 C C . ASN A 1 686 ? 4.479 18.157 -31.355 1.00 97.06 686 ASN A C 1
ATOM 5452 O O . ASN A 1 686 ? 4.238 19.366 -31.376 1.00 97.06 686 ASN A O 1
ATOM 5456 N N . LEU A 1 687 ? 5.377 17.593 -32.163 1.00 95.12 687 LEU A N 1
ATOM 5457 C CA . LEU A 1 687 ? 6.292 18.354 -33.017 1.00 95.12 687 LEU A CA 1
ATOM 5458 C C . LEU A 1 687 ? 5.671 18.839 -34.334 1.00 95.12 687 LEU A C 1
ATOM 5460 O O . LEU A 1 687 ? 6.228 19.748 -34.942 1.00 95.12 687 LEU A O 1
ATOM 5464 N N . ALA A 1 688 ? 4.528 18.295 -34.762 1.00 92.75 688 ALA A N 1
ATOM 5465 C CA . ALA A 1 688 ? 3.833 18.778 -35.960 1.00 92.75 688 ALA A CA 1
ATOM 5466 C C . ALA A 1 688 ? 3.044 20.073 -35.705 1.00 92.75 688 ALA A C 1
ATOM 5468 O O . ALA A 1 688 ? 2.891 20.901 -36.600 1.00 92.75 688 ALA A O 1
ATOM 5469 N N . VAL A 1 689 ? 2.540 20.254 -34.477 1.00 95.00 689 VAL A N 1
ATOM 5470 C CA . VAL A 1 689 ? 1.700 21.404 -34.084 1.00 95.00 689 VAL A CA 1
ATOM 5471 C C . VAL A 1 689 ? 2.326 22.298 -33.009 1.00 95.00 689 VAL A C 1
ATOM 5473 O O . VAL A 1 689 ? 1.725 23.305 -32.640 1.00 95.00 689 VAL A O 1
ATOM 5476 N N . SER A 1 690 ? 3.503 21.937 -32.489 1.00 95.06 690 SER A N 1
ATOM 5477 C CA . SER A 1 690 ? 4.215 22.628 -31.399 1.00 95.06 690 SER A CA 1
ATOM 5478 C C . SER A 1 690 ? 3.362 22.866 -30.143 1.00 95.06 690 SER A C 1
ATOM 5480 O O . SER A 1 690 ? 3.460 23.910 -29.498 1.00 95.06 690 SER A O 1
ATOM 5482 N N . LYS A 1 691 ? 2.509 21.896 -29.784 1.00 96.31 691 LYS A N 1
ATOM 5483 C CA . LYS A 1 691 ? 1.631 21.955 -28.599 1.00 96.31 691 LYS A CA 1
ATOM 5484 C C . LYS A 1 691 ? 2.039 20.928 -27.554 1.00 96.31 691 LYS A C 1
ATOM 5486 O O . LYS A 1 691 ? 2.405 19.807 -27.894 1.00 96.31 691 LYS A O 1
ATOM 5491 N N . LEU A 1 692 ? 1.925 21.311 -26.285 1.00 97.50 692 LEU A N 1
ATOM 5492 C CA . LEU A 1 692 ? 2.078 20.400 -25.157 1.00 97.50 692 LEU A CA 1
ATOM 5493 C C . LEU A 1 692 ? 0.833 19.511 -25.044 1.00 97.50 692 LEU A C 1
ATOM 5495 O O . LEU A 1 692 ? -0.277 20.011 -24.868 1.00 97.50 692 LEU A O 1
ATOM 5499 N N . GLU A 1 693 ? 1.029 18.202 -25.116 1.00 98.00 693 GLU A N 1
ATOM 5500 C CA . GLU A 1 693 ? 0.010 17.184 -24.876 1.00 98.00 693 GLU A CA 1
ATOM 5501 C C . GLU A 1 693 ? 0.331 16.432 -23.573 1.00 98.00 693 GLU A C 1
ATOM 5503 O O . GLU A 1 693 ? 1.476 16.388 -23.113 1.00 98.00 693 GLU A O 1
ATOM 5508 N N . THR A 1 694 ? -0.694 15.848 -22.948 1.00 98.50 694 THR A N 1
ATOM 5509 C CA . THR A 1 694 ? -0.534 14.986 -21.766 1.00 98.50 694 THR A CA 1
ATOM 5510 C C . THR A 1 694 ? -0.996 13.591 -22.132 1.00 98.50 694 THR A C 1
ATOM 5512 O O . THR A 1 694 ? -2.151 13.408 -22.517 1.00 98.50 694 THR A O 1
ATOM 5515 N N . LEU A 1 695 ? -0.097 12.621 -22.017 1.00 98.62 695 LEU A N 1
ATOM 5516 C CA . LEU A 1 695 ? -0.303 11.247 -22.456 1.00 98.62 695 LEU A CA 1
ATOM 5517 C C . LEU A 1 695 ? -0.249 10.299 -21.254 1.00 98.62 695 LEU A C 1
ATOM 5519 O O . LEU A 1 695 ? 0.412 10.593 -20.257 1.00 98.62 695 LEU A O 1
ATOM 5523 N N . GLU A 1 696 ? -0.894 9.139 -21.358 1.00 98.81 696 GLU A N 1
ATOM 5524 C CA . GLU A 1 696 ? -0.589 7.985 -20.508 1.00 98.81 696 GLU A CA 1
ATOM 5525 C C . GLU A 1 696 ? -0.062 6.838 -21.382 1.00 98.81 696 GLU A C 1
ATOM 5527 O O . GLU A 1 696 ? -0.547 6.592 -22.485 1.00 98.81 696 GLU A O 1
ATOM 5532 N N . THR A 1 697 ? 0.986 6.163 -20.918 1.00 98.81 697 THR A N 1
ATOM 5533 C CA . THR A 1 697 ? 1.645 5.045 -21.605 1.00 98.81 697 THR A CA 1
ATOM 5534 C C . THR A 1 697 ? 1.561 3.798 -20.744 1.00 98.81 697 THR A C 1
ATOM 5536 O O . THR A 1 697 ? 2.025 3.812 -19.603 1.00 98.81 697 THR A O 1
ATOM 5539 N N . TRP A 1 698 ? 1.040 2.707 -21.304 1.00 98.81 698 TRP A N 1
ATOM 5540 C CA . TRP A 1 698 ? 1.093 1.386 -20.684 1.00 98.81 698 TRP A CA 1
ATOM 5541 C C . TRP A 1 698 ? 2.348 0.640 -21.145 1.00 98.81 698 TRP A C 1
ATOM 5543 O O . TRP A 1 698 ? 2.508 0.344 -22.331 1.00 98.81 698 TRP A O 1
ATOM 5553 N N . VAL A 1 699 ? 3.233 0.295 -20.206 1.00 98.75 699 VAL A N 1
ATOM 5554 C CA . VAL A 1 699 ? 4.351 -0.632 -20.439 1.00 98.75 699 VAL A CA 1
ATOM 5555 C C . VAL A 1 699 ? 4.133 -1.947 -19.697 1.00 98.75 699 VAL A C 1
ATOM 5557 O O . VAL A 1 699 ? 3.739 -1.951 -18.533 1.00 98.75 699 VAL A O 1
ATOM 5560 N N . MET A 1 700 ? 4.443 -3.064 -20.354 1.00 98.31 700 MET A N 1
ATOM 5561 C CA . MET A 1 700 ? 4.347 -4.421 -19.806 1.00 98.31 700 MET A CA 1
ATOM 5562 C C . MET A 1 700 ? 5.719 -5.117 -19.859 1.00 98.31 700 MET A C 1
ATOM 5564 O O . MET A 1 700 ? 6.437 -4.949 -20.856 1.00 98.31 700 MET A O 1
ATOM 5568 N N . PRO A 1 701 ? 6.109 -5.901 -18.832 1.00 97.38 701 PRO A N 1
ATOM 5569 C CA . PRO A 1 701 ? 7.341 -6.677 -18.878 1.00 97.38 701 PRO A CA 1
ATOM 5570 C C . PRO A 1 701 ? 7.180 -7.883 -19.814 1.00 97.38 701 PRO A C 1
ATOM 5572 O O . PRO A 1 701 ? 6.148 -8.559 -19.839 1.00 97.38 701 PRO A O 1
ATOM 5575 N N . LYS A 1 702 ? 8.220 -8.178 -20.593 1.00 96.56 702 LYS A N 1
ATOM 5576 C CA . LYS A 1 702 ? 8.268 -9.336 -21.492 1.00 96.56 702 LYS A CA 1
ATOM 5577 C C . LYS A 1 702 ? 8.477 -10.620 -20.688 1.00 96.56 702 LYS A C 1
ATOM 5579 O O . LYS A 1 702 ? 9.162 -10.636 -19.669 1.00 96.56 702 LYS A O 1
ATOM 5584 N N . LYS A 1 703 ? 7.922 -11.735 -21.170 1.00 93.31 703 LYS A N 1
ATOM 5585 C CA . LYS A 1 703 ? 8.087 -13.048 -20.524 1.00 93.31 703 LYS A CA 1
ATOM 5586 C C . LYS A 1 703 ? 9.531 -13.544 -20.676 1.00 93.31 703 LYS A C 1
ATOM 5588 O O . LYS A 1 703 ? 9.937 -13.963 -21.758 1.00 93.31 703 LYS A O 1
ATOM 5593 N N . VAL A 1 704 ? 10.284 -13.485 -19.579 1.00 93.44 704 VAL A N 1
ATOM 5594 C CA . VAL A 1 704 ? 11.714 -13.837 -19.500 1.00 93.44 704 VAL A CA 1
ATOM 5595 C C . VAL A 1 704 ? 11.988 -15.249 -18.972 1.00 93.44 704 VAL A C 1
ATOM 5597 O O . VAL A 1 704 ? 12.988 -15.844 -19.369 1.00 93.44 704 VAL A O 1
ATOM 5600 N N . PHE A 1 705 ? 11.108 -15.803 -18.129 1.00 94.12 705 PHE A N 1
ATOM 5601 C CA . PHE A 1 705 ? 11.213 -17.182 -17.637 1.00 94.12 705 PHE A CA 1
ATOM 5602 C C . PHE A 1 705 ? 10.937 -18.193 -18.759 1.00 94.12 705 PHE A C 1
ATOM 5604 O O . PHE A 1 705 ? 9.936 -18.081 -19.473 1.00 94.12 705 PHE A O 1
ATOM 5611 N N . LYS A 1 706 ? 11.812 -19.193 -18.891 1.00 93.19 706 LYS A N 1
ATOM 5612 C CA . LYS A 1 706 ? 11.731 -20.279 -19.875 1.00 93.19 706 LYS A CA 1
ATOM 5613 C C . LYS A 1 706 ? 12.145 -21.601 -19.235 1.00 93.19 706 LYS A C 1
ATOM 5615 O O . LYS A 1 706 ? 13.233 -21.697 -18.675 1.00 93.19 706 LYS A O 1
ATOM 5620 N N . ILE A 1 707 ? 11.321 -22.632 -19.390 1.00 89.69 707 ILE A N 1
ATOM 5621 C CA . ILE A 1 707 ? 11.738 -24.024 -19.170 1.00 89.69 707 ILE A CA 1
ATOM 5622 C C . ILE A 1 707 ? 12.580 -24.457 -20.384 1.00 89.69 707 ILE A C 1
ATOM 5624 O O . ILE A 1 707 ? 12.361 -23.971 -21.497 1.00 89.69 707 ILE A O 1
ATOM 5628 N N . ALA A 1 708 ? 13.588 -25.301 -20.166 1.00 85.12 708 ALA A N 1
ATOM 5629 C CA . ALA A 1 708 ? 14.463 -25.798 -21.223 1.00 85.12 708 ALA A CA 1
ATOM 5630 C C . ALA A 1 708 ? 13.729 -26.739 -22.201 1.00 85.12 708 ALA A C 1
ATOM 5632 O O . ALA A 1 708 ? 12.684 -27.305 -21.881 1.00 85.12 708 ALA A O 1
ATOM 5633 N N . SER A 1 709 ? 14.295 -26.898 -23.402 1.00 70.75 709 SER A N 1
ATOM 5634 C CA . SER A 1 709 ? 13.831 -27.845 -24.419 1.00 70.75 709 SER A CA 1
ATOM 5635 C C . SER A 1 709 ? 15.014 -28.712 -24.887 1.00 70.75 709 SER A C 1
ATOM 5637 O O . SER A 1 709 ? 16.050 -28.126 -25.218 1.00 70.75 709 SER A O 1
ATOM 5639 N N . PRO A 1 710 ? 14.900 -30.055 -24.927 1.00 70.44 710 PRO A N 1
ATOM 5640 C CA . PRO A 1 710 ? 13.751 -30.838 -24.463 1.00 70.44 710 PRO A CA 1
ATOM 5641 C C . PRO A 1 710 ? 13.484 -30.626 -22.959 1.00 70.44 710 PRO A C 1
ATOM 5643 O O . PRO A 1 710 ? 14.415 -30.289 -22.222 1.00 70.44 710 PRO A O 1
ATOM 5646 N N . PRO A 1 711 ? 12.232 -30.779 -22.489 1.00 65.00 711 PRO A N 1
ATOM 5647 C CA . PRO A 1 711 ? 11.942 -30.746 -21.063 1.00 65.00 711 PRO A CA 1
ATOM 5648 C C . PRO A 1 711 ? 12.757 -31.824 -20.346 1.00 65.00 711 PRO A C 1
ATOM 5650 O O . PRO A 1 711 ? 12.785 -32.972 -20.783 1.00 65.00 711 PRO A O 1
ATOM 5653 N N . SER A 1 712 ? 13.408 -31.461 -19.242 1.00 63.16 712 SER A N 1
ATOM 5654 C CA . SER A 1 712 ? 13.985 -32.454 -18.336 1.00 63.16 712 SER A CA 1
ATOM 5655 C C . SER A 1 712 ? 12.863 -33.274 -17.690 1.00 63.16 712 SER A C 1
ATOM 5657 O O . SER A 1 712 ? 11.796 -32.730 -17.403 1.00 63.16 712 SER A O 1
ATOM 5659 N N . ASP A 1 713 ? 13.139 -34.537 -17.349 1.00 64.25 713 ASP A N 1
ATOM 5660 C CA . ASP A 1 713 ? 12.266 -35.395 -16.520 1.00 64.25 713 ASP A CA 1
ATOM 5661 C C . ASP A 1 713 ? 11.886 -34.732 -15.174 1.00 64.25 713 ASP A C 1
ATOM 5663 O O . ASP A 1 713 ? 10.930 -35.111 -14.492 1.00 64.25 713 ASP A O 1
ATOM 5667 N N . PHE A 1 714 ? 12.642 -33.704 -14.783 1.00 67.81 714 PHE A N 1
ATOM 5668 C CA . PHE A 1 714 ? 12.382 -32.831 -13.654 1.00 67.81 714 PHE A CA 1
ATOM 5669 C C . PHE A 1 714 ? 11.117 -31.960 -13.850 1.00 67.81 714 PHE A C 1
ATOM 5671 O O . PHE A 1 714 ? 11.164 -30.834 -14.343 1.00 67.81 714 PHE A O 1
ATOM 5678 N N . GLY A 1 715 ? 9.969 -32.447 -13.371 1.00 72.56 715 GLY A N 1
ATOM 5679 C CA . GLY A 1 715 ? 8.682 -31.734 -13.441 1.00 72.56 715 GLY A CA 1
ATOM 5680 C C . GLY A 1 715 ? 8.342 -30.774 -12.282 1.00 72.56 715 GLY A C 1
ATOM 5681 O O . GLY A 1 715 ? 7.237 -30.233 -12.263 1.00 72.56 715 GLY A O 1
ATOM 5682 N N . ARG A 1 716 ? 9.213 -30.572 -11.273 1.00 90.00 716 ARG A N 1
ATOM 5683 C CA . ARG A 1 716 ? 8.833 -29.820 -10.047 1.00 90.00 716 ARG A CA 1
ATOM 5684 C C . ARG A 1 716 ? 8.872 -28.290 -10.171 1.00 90.00 716 ARG A C 1
ATOM 5686 O O . ARG A 1 716 ? 8.147 -27.639 -9.421 1.00 90.00 716 ARG A O 1
ATOM 5693 N N . LEU A 1 717 ? 9.699 -27.695 -11.034 1.00 92.94 717 LEU A N 1
ATOM 5694 C CA . LEU A 1 717 ? 9.816 -26.229 -11.132 1.00 92.94 717 LEU A CA 1
ATOM 5695 C C . LEU A 1 717 ? 8.612 -25.641 -11.877 1.00 92.94 717 LEU A C 1
ATOM 5697 O O . LEU A 1 717 ? 8.382 -25.968 -13.036 1.00 92.94 717 LEU A O 1
ATOM 5701 N N . GLN A 1 718 ? 7.878 -24.730 -11.237 1.00 93.12 718 GLN A N 1
ATOM 5702 C CA . GLN A 1 718 ? 6.747 -24.030 -11.860 1.00 93.12 718 GLN A CA 1
ATOM 5703 C C . GLN A 1 718 ? 7.132 -22.653 -12.412 1.00 93.12 718 GLN A C 1
ATOM 5705 O O . GLN A 1 718 ? 6.600 -22.232 -13.436 1.00 93.12 718 GLN A O 1
ATOM 5710 N N . PHE A 1 719 ? 8.002 -21.924 -11.708 1.00 94.50 719 PHE A N 1
ATOM 5711 C CA . PHE A 1 719 ? 8.346 -20.535 -12.023 1.00 94.50 719 PHE A CA 1
ATOM 5712 C C . PHE A 1 719 ? 9.643 -20.116 -11.319 1.00 94.50 719 PHE A C 1
ATOM 5714 O O . PHE A 1 719 ? 9.947 -20.631 -10.241 1.00 94.50 719 PHE A O 1
ATOM 5721 N N . SER A 1 720 ? 10.384 -19.164 -11.891 1.00 95.25 720 SER A N 1
ATOM 5722 C CA . SER A 1 720 ? 11.501 -18.497 -11.213 1.00 95.25 720 SER A CA 1
ATOM 5723 C C . SER A 1 720 ? 11.615 -17.030 -11.624 1.00 95.25 720 SER A C 1
ATOM 5725 O O . SER A 1 720 ? 11.506 -16.682 -12.803 1.00 95.25 720 SER A O 1
ATOM 5727 N N . GLU A 1 721 ? 11.846 -16.184 -10.625 1.00 95.88 721 GLU A N 1
ATOM 5728 C CA . GLU A 1 721 ? 11.743 -14.729 -10.690 1.00 95.88 721 GLU A CA 1
ATOM 5729 C C . GLU A 1 721 ? 12.802 -14.092 -9.789 1.00 95.88 721 GLU A C 1
ATOM 5731 O O . GLU A 1 721 ? 13.135 -14.636 -8.733 1.00 95.88 721 GLU A O 1
ATOM 5736 N N . ILE A 1 722 ? 13.336 -12.949 -10.218 1.00 97.56 722 ILE A N 1
ATOM 5737 C CA . ILE A 1 722 ? 14.392 -12.209 -9.524 1.00 97.56 722 ILE A CA 1
ATOM 5738 C C . ILE A 1 722 ? 13.859 -10.813 -9.202 1.00 97.56 722 ILE A C 1
ATOM 5740 O O . ILE A 1 722 ? 13.311 -10.154 -10.084 1.00 97.56 722 ILE A O 1
ATOM 5744 N N . GLY A 1 723 ? 14.031 -10.358 -7.963 1.00 96.81 723 GLY A N 1
ATOM 5745 C CA . GLY A 1 723 ? 13.523 -9.061 -7.519 1.00 96.81 723 GLY A CA 1
ATOM 5746 C C . GLY A 1 723 ? 14.065 -8.635 -6.158 1.00 96.81 723 GLY A C 1
ATOM 5747 O O . GLY A 1 723 ? 14.959 -9.268 -5.596 1.00 96.81 723 GLY A O 1
ATOM 5748 N N . THR A 1 724 ? 13.510 -7.554 -5.620 1.00 97.12 724 THR A N 1
ATOM 5749 C CA . THR A 1 724 ? 13.777 -7.045 -4.265 1.00 97.12 724 THR A CA 1
ATOM 5750 C C . THR A 1 724 ? 12.474 -6.946 -3.467 1.00 97.12 724 THR A C 1
ATOM 5752 O O . THR A 1 724 ? 11.385 -7.128 -4.010 1.00 97.12 724 THR A O 1
ATOM 5755 N N . GLU A 1 725 ? 12.578 -6.714 -2.154 1.00 94.56 725 GLU A N 1
ATOM 5756 C CA . GLU A 1 725 ? 11.422 -6.621 -1.242 1.00 94.56 725 GLU A CA 1
ATOM 5757 C C . GLU A 1 725 ? 10.555 -7.898 -1.210 1.00 94.56 725 GLU A C 1
ATOM 5759 O O . GLU A 1 725 ? 9.344 -7.874 -1.437 1.00 94.56 725 GLU A O 1
ATOM 5764 N N . TRP A 1 726 ? 11.184 -9.046 -0.939 1.00 95.62 726 TRP A N 1
ATOM 5765 C CA . TRP A 1 726 ? 10.483 -10.325 -0.789 1.00 95.62 726 TRP A CA 1
ATOM 5766 C C . TRP A 1 726 ? 9.569 -10.346 0.449 1.00 95.62 726 TRP A C 1
ATOM 5768 O O . TRP A 1 726 ? 10.031 -10.382 1.594 1.00 95.62 726 TRP A O 1
ATOM 5778 N N . ASP A 1 727 ? 8.259 -10.394 0.218 1.00 95.50 727 ASP A N 1
ATOM 5779 C CA . ASP A 1 727 ? 7.244 -10.600 1.243 1.00 95.50 727 ASP A CA 1
ATOM 5780 C C . ASP A 1 727 ? 7.142 -12.098 1.575 1.00 95.50 727 ASP A C 1
ATOM 5782 O O . ASP A 1 727 ? 6.437 -12.867 0.922 1.00 95.50 727 ASP A O 1
ATOM 5786 N N . ALA A 1 728 ? 7.829 -12.531 2.634 1.00 91.88 728 ALA A N 1
ATOM 5787 C CA . ALA A 1 728 ? 7.797 -13.921 3.096 1.00 91.88 728 ALA A CA 1
ATOM 5788 C C . ALA A 1 728 ? 6.448 -14.370 3.716 1.00 91.88 728 ALA A C 1
ATOM 5790 O O . ALA A 1 728 ? 6.298 -15.554 4.043 1.00 91.88 728 ALA A O 1
ATOM 5791 N N . LYS A 1 729 ? 5.479 -13.456 3.896 1.00 93.44 729 LYS A N 1
ATOM 5792 C CA . LYS A 1 729 ? 4.116 -13.748 4.369 1.00 93.44 729 LYS A CA 1
ATOM 5793 C C . LYS A 1 729 ? 3.196 -14.077 3.191 1.00 93.44 729 LYS A C 1
ATOM 5795 O O . LYS A 1 729 ? 2.499 -15.088 3.256 1.00 93.44 729 LYS A O 1
ATOM 5800 N N . GLU A 1 730 ? 3.218 -13.266 2.132 1.00 95.94 730 GLU A N 1
ATOM 5801 C CA . GLU A 1 730 ? 2.378 -13.437 0.929 1.00 95.94 730 GLU A CA 1
ATOM 5802 C C . GLU A 1 730 ? 3.075 -14.135 -0.251 1.00 95.94 730 GLU A C 1
ATOM 5804 O O . GLU A 1 730 ? 2.399 -14.551 -1.190 1.00 95.94 730 GLU A O 1
ATOM 5809 N N . ARG A 1 731 ? 4.394 -14.358 -0.159 1.00 94.94 731 ARG A N 1
ATOM 5810 C CA . ARG A 1 731 ? 5.244 -15.094 -1.118 1.00 94.94 731 ARG A CA 1
ATOM 5811 C C . ARG A 1 731 ? 5.326 -14.432 -2.500 1.00 94.94 731 ARG A C 1
ATOM 5813 O O . ARG A 1 731 ? 5.168 -15.092 -3.526 1.00 94.94 731 ARG A O 1
ATOM 5820 N N . LEU A 1 732 ? 5.587 -13.127 -2.502 1.00 96.31 732 LEU A N 1
ATOM 5821 C CA . LEU A 1 732 ? 5.734 -12.282 -3.692 1.00 96.31 732 LEU A CA 1
ATOM 5822 C C . LEU A 1 732 ? 6.767 -11.169 -3.457 1.00 96.31 732 LEU A C 1
ATOM 5824 O O . LEU A 1 732 ? 7.105 -10.870 -2.312 1.00 96.31 732 LEU A O 1
ATOM 5828 N N . PHE A 1 733 ? 7.259 -10.542 -4.524 1.00 97.75 733 PHE A N 1
ATOM 5829 C CA . PHE A 1 733 ? 8.072 -9.324 -4.436 1.00 97.75 733 PHE A CA 1
ATOM 5830 C C . PHE A 1 733 ? 7.174 -8.081 -4.400 1.00 97.75 733 PHE A C 1
ATOM 5832 O O . PHE A 1 733 ? 6.256 -7.963 -5.210 1.00 97.75 733 PHE A O 1
ATOM 5839 N N . ARG A 1 734 ? 7.432 -7.143 -3.478 1.00 96.75 734 ARG A N 1
ATOM 5840 C CA . ARG A 1 734 ? 6.707 -5.857 -3.405 1.00 96.75 734 ARG A CA 1
ATOM 5841 C C . ARG A 1 734 ? 7.221 -4.831 -4.422 1.00 96.75 734 ARG A C 1
ATOM 5843 O O . ARG A 1 734 ? 6.433 -4.022 -4.908 1.00 96.75 734 ARG A O 1
ATOM 5850 N N . ASN A 1 735 ? 8.466 -4.971 -4.883 1.00 97.31 735 ASN A N 1
ATOM 5851 C CA . ASN A 1 735 ? 8.932 -4.386 -6.143 1.00 97.31 735 ASN A CA 1
ATOM 5852 C C . ASN A 1 735 ? 8.327 -5.156 -7.338 1.00 97.31 735 ASN A C 1
ATOM 5854 O O . ASN A 1 735 ? 9.021 -5.904 -8.028 1.00 97.31 735 ASN A O 1
ATOM 5858 N N . PHE A 1 736 ? 7.020 -4.984 -7.577 1.00 96.25 736 PHE A N 1
ATOM 5859 C CA . PHE A 1 736 ? 6.252 -5.690 -8.619 1.00 96.25 736 PHE A CA 1
ATOM 5860 C C . PHE A 1 736 ? 6.841 -5.559 -10.033 1.00 96.25 736 PHE A C 1
ATOM 5862 O O . PHE A 1 736 ? 6.622 -6.422 -10.879 1.00 96.25 736 PHE A O 1
ATOM 5869 N N . GLY A 1 737 ? 7.573 -4.475 -10.304 1.00 95.69 737 GLY A N 1
ATOM 5870 C CA . GLY A 1 737 ? 8.223 -4.243 -11.590 1.00 95.69 737 GLY A CA 1
ATOM 5871 C C . GLY A 1 737 ? 9.579 -4.927 -11.761 1.00 95.69 737 GLY A C 1
ATOM 5872 O O . GLY A 1 737 ? 10.106 -4.898 -12.869 1.00 95.69 737 GLY A O 1
ATOM 5873 N N . GLY A 1 738 ? 10.183 -5.473 -10.700 1.00 96.81 738 GLY A N 1
ATOM 5874 C CA . GLY A 1 738 ? 11.583 -5.907 -10.737 1.00 96.81 738 GLY A CA 1
ATOM 5875 C C . GLY A 1 738 ? 12.530 -4.776 -11.161 1.00 96.81 738 GLY A C 1
ATOM 5876 O O . GLY A 1 738 ? 13.482 -5.012 -11.903 1.00 96.81 738 GLY A O 1
ATOM 5877 N N . LEU A 1 739 ? 12.229 -3.532 -10.762 1.00 97.88 739 LEU A N 1
ATOM 5878 C CA . LEU A 1 739 ? 13.035 -2.361 -11.109 1.00 97.88 739 LEU A CA 1
ATOM 5879 C C . LEU A 1 739 ? 14.317 -2.391 -10.273 1.00 97.88 739 LEU A C 1
ATOM 5881 O O . LEU A 1 739 ? 14.243 -2.256 -9.054 1.00 97.88 739 LEU A O 1
ATOM 5885 N N . LEU A 1 740 ? 15.464 -2.601 -10.920 1.00 98.56 740 LEU A N 1
ATOM 5886 C CA . LEU A 1 740 ? 16.759 -2.773 -10.259 1.00 98.56 740 LEU A CA 1
ATOM 5887 C C . LEU A 1 740 ? 17.831 -1.895 -10.916 1.00 98.56 740 LEU A C 1
ATOM 5889 O O . LEU A 1 740 ? 17.899 -1.776 -12.146 1.00 98.56 740 LEU A O 1
ATOM 5893 N N . GLY A 1 741 ? 18.673 -1.292 -10.083 1.00 98.00 741 GLY A N 1
ATOM 5894 C CA . GLY A 1 741 ? 19.847 -0.509 -10.444 1.00 98.00 741 GLY A CA 1
ATOM 5895 C C . GLY A 1 741 ? 21.150 -1.141 -9.936 1.00 98.00 741 GLY A C 1
ATOM 5896 O O . GLY A 1 741 ? 21.142 -2.227 -9.356 1.00 98.00 741 GLY A O 1
ATOM 5897 N N . PRO A 1 742 ? 22.305 -0.486 -10.148 1.00 97.56 742 PRO A N 1
ATOM 5898 C CA . PRO A 1 742 ? 23.614 -1.110 -9.935 1.00 97.56 742 PRO A CA 1
ATOM 5899 C C . PRO A 1 742 ? 23.968 -1.329 -8.457 1.00 97.56 742 PRO A C 1
ATOM 5901 O O . PRO A 1 742 ? 24.903 -2.062 -8.157 1.00 97.56 742 PRO A O 1
ATOM 5904 N N . THR A 1 743 ? 23.238 -0.707 -7.531 1.00 96.50 743 THR A N 1
ATOM 5905 C CA . THR A 1 743 ? 23.433 -0.819 -6.076 1.00 96.50 743 THR A CA 1
ATOM 5906 C C . THR A 1 743 ? 22.406 -1.714 -5.379 1.00 96.50 743 THR A C 1
ATOM 5908 O O . THR A 1 743 ? 22.450 -1.823 -4.157 1.00 96.50 743 THR A O 1
ATOM 5911 N N . ASP A 1 744 ? 21.474 -2.328 -6.113 1.00 97.88 744 ASP A N 1
ATOM 5912 C CA . ASP A 1 744 ? 20.483 -3.235 -5.529 1.00 97.88 744 ASP A CA 1
ATOM 5913 C C . ASP A 1 744 ? 21.066 -4.628 -5.250 1.00 97.88 744 ASP A C 1
ATOM 5915 O O . ASP A 1 744 ? 21.922 -5.127 -5.980 1.00 97.88 744 ASP A O 1
ATOM 5919 N N . GLU A 1 745 ? 20.546 -5.289 -4.213 1.00 97.38 745 GLU A N 1
ATOM 5920 C CA . GLU A 1 745 ? 20.914 -6.655 -3.827 1.00 97.38 745 GLU A CA 1
ATOM 5921 C C . GLU A 1 745 ? 19.794 -7.647 -4.226 1.00 97.38 745 GLU A C 1
ATOM 5923 O O . GLU A 1 745 ? 18.876 -7.898 -3.433 1.00 97.38 745 GLU A O 1
ATOM 5928 N N . PRO A 1 746 ? 19.811 -8.203 -5.454 1.00 97.94 746 PRO A N 1
ATOM 5929 C CA . PRO A 1 746 ? 18.723 -9.022 -5.981 1.00 97.94 746 PRO A CA 1
ATOM 5930 C C . PRO A 1 746 ? 18.562 -10.357 -5.243 1.00 97.94 746 PRO A C 1
ATOM 5932 O O . PRO A 1 746 ? 19.523 -11.069 -4.949 1.00 97.94 746 PRO A O 1
ATOM 5935 N N . VAL A 1 747 ? 17.308 -10.740 -5.018 1.00 98.25 747 VAL A N 1
ATOM 5936 C CA . VAL A 1 747 ? 16.898 -12.021 -4.435 1.00 98.25 747 VAL A CA 1
ATOM 5937 C C . VAL A 1 747 ? 16.352 -12.910 -5.549 1.00 98.25 747 VAL A C 1
ATOM 5939 O O . VAL A 1 747 ? 15.459 -12.502 -6.291 1.00 98.25 747 VAL A O 1
ATOM 5942 N N . GLY A 1 748 ? 16.854 -14.140 -5.660 1.00 97.00 748 GLY A N 1
ATOM 5943 C CA . GLY A 1 748 ? 16.332 -15.130 -6.601 1.00 97.00 748 GLY A CA 1
ATOM 5944 C C . GLY A 1 748 ? 15.315 -16.057 -5.945 1.00 97.00 748 GLY A C 1
ATOM 5945 O O . GLY A 1 748 ? 15.662 -16.768 -5.000 1.00 97.00 748 GLY A O 1
ATOM 5946 N N . MET A 1 749 ? 14.088 -16.092 -6.470 1.00 97.25 749 MET A N 1
ATOM 5947 C CA . MET A 1 749 ? 12.981 -16.937 -6.010 1.00 97.25 749 MET A CA 1
ATOM 5948 C C . MET A 1 749 ? 12.655 -18.052 -7.017 1.00 97.25 749 MET A C 1
ATOM 5950 O O . MET A 1 749 ? 12.801 -17.898 -8.235 1.00 97.25 749 MET A O 1
ATOM 5954 N N . GLN A 1 750 ? 12.228 -19.203 -6.497 1.00 96.38 750 GLN A N 1
ATOM 5955 C CA . GLN A 1 750 ? 11.758 -20.353 -7.268 1.00 96.38 750 GLN A CA 1
ATOM 5956 C C . GLN A 1 750 ? 10.471 -20.903 -6.639 1.00 96.38 750 GLN A C 1
ATOM 5958 O O . GLN A 1 750 ? 10.380 -21.045 -5.416 1.00 96.38 750 GLN A O 1
ATOM 5963 N N . LYS A 1 751 ? 9.489 -21.244 -7.476 1.00 96.00 751 LYS A N 1
ATOM 5964 C CA . LYS A 1 751 ? 8.213 -21.849 -7.074 1.00 96.00 751 LYS A CA 1
ATOM 5965 C C . LYS A 1 751 ? 8.155 -23.311 -7.507 1.00 96.00 751 LYS A C 1
ATOM 5967 O O . LYS A 1 751 ? 8.436 -23.628 -8.665 1.00 96.00 751 LYS A O 1
ATOM 5972 N N . TRP A 1 752 ? 7.706 -24.180 -6.609 1.00 94.56 752 TRP A N 1
ATOM 5973 C CA . TRP A 1 752 ? 7.754 -25.631 -6.766 1.00 94.56 752 TRP A CA 1
ATOM 5974 C C . TRP A 1 752 ? 6.373 -26.282 -6.663 1.00 94.56 752 TRP A C 1
ATOM 5976 O O . TRP A 1 752 ? 5.519 -25.877 -5.875 1.00 94.56 752 TRP A O 1
ATOM 5986 N N . GLY A 1 753 ? 6.171 -27.337 -7.449 1.00 92.69 753 GLY A N 1
ATOM 5987 C CA . GLY A 1 753 ? 5.120 -28.323 -7.232 1.00 92.69 753 GLY A CA 1
ATOM 5988 C C . GLY A 1 753 ? 5.506 -29.345 -6.158 1.00 92.69 753 GLY A C 1
ATOM 5989 O O . GLY A 1 753 ? 6.675 -29.475 -5.777 1.00 92.69 753 GLY A O 1
ATOM 5990 N N . LYS A 1 754 ? 4.514 -30.113 -5.699 1.00 90.25 754 LYS A N 1
ATOM 5991 C CA . LYS A 1 754 ? 4.718 -31.285 -4.831 1.00 90.25 754 LYS A CA 1
ATOM 5992 C C . LYS A 1 754 ? 5.518 -32.364 -5.576 1.00 90.25 754 LYS A C 1
ATOM 5994 O O . LYS A 1 754 ? 5.382 -32.500 -6.788 1.00 90.25 754 LYS A O 1
ATOM 5999 N N . GLY A 1 755 ? 6.327 -33.133 -4.856 1.00 89.69 755 GLY A N 1
ATOM 6000 C CA . GLY A 1 755 ? 7.132 -34.227 -5.411 1.00 89.69 755 GLY A CA 1
ATOM 6001 C C . GLY A 1 755 ? 8.168 -34.731 -4.399 1.00 89.69 755 GLY A C 1
ATOM 6002 O O . GLY A 1 755 ? 8.111 -34.316 -3.245 1.00 89.69 755 GLY A O 1
ATOM 6003 N N . PRO A 1 756 ? 9.108 -35.609 -4.786 1.00 91.12 756 PRO A N 1
ATOM 6004 C CA . PRO A 1 756 ? 10.184 -36.063 -3.901 1.00 91.12 756 PRO A CA 1
ATOM 6005 C C . PRO A 1 756 ? 11.191 -34.943 -3.586 1.00 91.12 756 PRO A C 1
ATOM 6007 O O . PRO A 1 756 ? 11.277 -33.948 -4.313 1.00 91.12 756 PRO A O 1
ATOM 6010 N N . ASN A 1 757 ? 11.966 -35.119 -2.509 1.00 93.25 757 ASN A N 1
ATOM 6011 C CA . ASN A 1 757 ? 13.111 -34.256 -2.196 1.00 93.25 757 ASN A CA 1
ATOM 6012 C C . ASN A 1 757 ? 14.124 -34.285 -3.352 1.00 93.25 757 ASN A C 1
ATOM 6014 O O . ASN A 1 757 ? 14.395 -35.353 -3.898 1.00 93.25 757 ASN A O 1
ATOM 6018 N N . VAL A 1 758 ? 14.691 -33.132 -3.711 1.00 91.88 758 VAL A N 1
ATOM 6019 C CA . VAL A 1 758 ? 15.623 -33.021 -4.844 1.00 91.88 758 VAL A CA 1
ATOM 6020 C C . VAL A 1 758 ? 16.529 -31.799 -4.703 1.00 91.88 758 VAL A C 1
ATOM 6022 O O . VAL A 1 758 ? 16.098 -30.782 -4.167 1.00 91.88 758 VAL A O 1
ATOM 6025 N N . THR A 1 759 ? 17.767 -31.882 -5.187 1.00 94.31 759 THR A N 1
ATOM 6026 C CA . THR A 1 759 ? 18.731 -30.770 -5.180 1.00 94.31 759 THR A CA 1
ATOM 6027 C C . THR A 1 759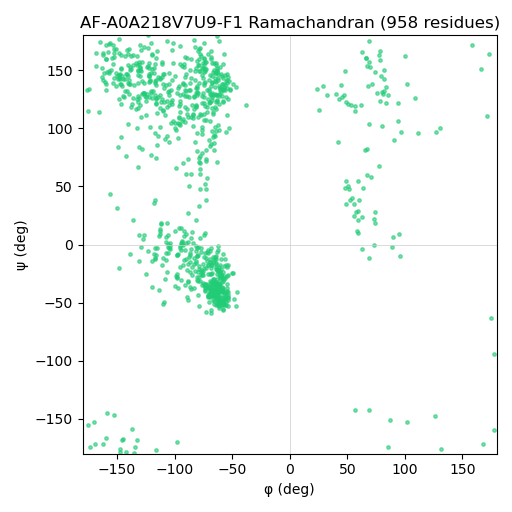 ? 18.867 -30.181 -6.581 1.00 94.31 759 THR A C 1
ATOM 6029 O O . THR A 1 759 ? 18.927 -30.926 -7.558 1.00 94.31 759 THR A O 1
ATOM 6032 N N . VAL A 1 760 ? 18.925 -28.853 -6.689 1.00 94.94 760 VAL A N 1
ATOM 6033 C CA . VAL A 1 760 ? 19.173 -28.143 -7.955 1.00 94.94 760 VAL A CA 1
ATOM 6034 C C . VAL A 1 760 ? 20.254 -27.079 -7.786 1.00 94.94 760 VAL A C 1
ATOM 6036 O O . VAL A 1 760 ? 20.330 -26.433 -6.741 1.00 94.94 760 VAL A O 1
ATOM 6039 N N . THR A 1 761 ? 21.046 -26.867 -8.833 1.00 95.69 761 THR A N 1
ATOM 6040 C CA . THR A 1 761 ? 22.098 -25.844 -8.886 1.00 95.69 761 THR A CA 1
ATOM 6041 C C . THR A 1 761 ? 21.536 -24.565 -9.497 1.00 95.69 761 THR A C 1
ATOM 6043 O O . THR A 1 761 ? 20.934 -24.600 -10.574 1.00 95.69 761 THR A O 1
ATOM 6046 N N . VAL A 1 762 ? 21.737 -23.423 -8.840 1.00 97.00 762 VAL A N 1
ATOM 6047 C CA . VAL A 1 762 ? 21.333 -22.097 -9.331 1.00 97.00 762 VAL A CA 1
ATOM 6048 C C . VAL A 1 762 ? 22.578 -21.292 -9.684 1.00 97.00 762 VAL A C 1
ATOM 6050 O O . VAL A 1 762 ? 23.455 -21.104 -8.843 1.00 97.00 762 VAL A O 1
ATOM 6053 N N . ILE A 1 763 ? 22.646 -20.798 -10.922 1.00 96.81 763 ILE A N 1
ATOM 6054 C CA . ILE A 1 763 ? 23.828 -20.132 -11.486 1.00 96.81 763 ILE A CA 1
ATOM 6055 C C . ILE A 1 763 ? 23.463 -18.720 -11.945 1.00 96.81 763 ILE A C 1
ATOM 6057 O O . ILE A 1 763 ? 22.525 -18.537 -12.723 1.00 96.81 763 ILE A O 1
ATOM 6061 N N . TRP A 1 764 ? 24.224 -17.732 -11.475 1.00 97.69 764 TRP A N 1
ATOM 6062 C CA . TRP A 1 764 ? 24.047 -16.309 -11.764 1.00 97.69 764 TRP A CA 1
ATOM 6063 C C . TRP A 1 764 ? 25.080 -15.841 -12.791 1.00 97.69 764 TRP A C 1
ATOM 6065 O O . TRP A 1 764 ? 26.280 -15.977 -12.557 1.00 97.69 764 TRP A O 1
ATOM 6075 N N . VAL A 1 765 ? 24.626 -15.286 -13.918 1.00 96.75 765 VAL A N 1
ATOM 6076 C CA . VAL A 1 765 ? 25.483 -14.886 -15.048 1.00 96.75 765 VAL A CA 1
ATOM 6077 C C . VAL A 1 765 ? 25.263 -13.413 -15.399 1.00 96.75 765 VAL A C 1
ATOM 6079 O O . VAL A 1 765 ? 24.129 -12.986 -15.640 1.00 96.75 765 VAL A O 1
ATOM 6082 N N . ASP A 1 766 ? 26.357 -12.650 -15.444 1.00 96.31 766 ASP A N 1
ATOM 6083 C CA . ASP A 1 766 ? 26.365 -11.216 -15.746 1.00 96.31 766 ASP A CA 1
ATOM 6084 C C . ASP A 1 766 ? 26.244 -10.915 -17.263 1.00 96.31 766 ASP A C 1
ATOM 6086 O O . ASP A 1 766 ? 26.385 -11.817 -18.098 1.00 96.31 766 ASP A O 1
ATOM 6090 N N . PRO A 1 767 ? 26.001 -9.648 -17.661 1.00 96.19 767 PRO A N 1
ATOM 6091 C CA . PRO A 1 767 ? 25.752 -9.275 -19.058 1.00 96.19 767 PRO A CA 1
ATOM 6092 C C . PRO A 1 767 ? 26.926 -9.501 -20.031 1.00 96.19 767 PRO A C 1
ATOM 6094 O O . PRO A 1 767 ? 26.727 -9.434 -21.247 1.00 96.19 767 PRO A O 1
ATOM 6097 N N . ILE A 1 768 ? 28.144 -9.765 -19.535 1.00 94.06 768 ILE A N 1
ATOM 6098 C CA . ILE A 1 768 ? 29.324 -10.102 -20.350 1.00 94.06 768 ILE A CA 1
ATOM 6099 C C . ILE A 1 768 ? 29.781 -11.558 -20.163 1.00 94.06 768 ILE A C 1
ATOM 6101 O O . ILE A 1 768 ? 30.899 -11.893 -20.560 1.00 94.06 768 ILE A O 1
ATOM 6105 N N . ASN A 1 769 ? 28.904 -12.424 -19.640 1.00 93.75 769 ASN A N 1
ATOM 6106 C CA . ASN A 1 769 ? 29.123 -13.853 -19.398 1.00 93.75 769 ASN A CA 1
ATOM 6107 C C . ASN A 1 769 ? 30.045 -14.203 -18.201 1.00 93.75 769 ASN A C 1
ATOM 6109 O O . ASN A 1 769 ? 30.509 -15.341 -18.105 1.00 93.75 769 ASN A O 1
ATOM 6113 N N . VAL A 1 770 ? 30.283 -13.290 -17.249 1.00 93.06 770 VAL A N 1
ATOM 6114 C CA . VAL A 1 770 ? 30.938 -13.656 -15.974 1.00 93.06 770 VAL A CA 1
ATOM 6115 C C . VAL A 1 770 ? 29.948 -14.417 -15.091 1.00 93.06 770 VAL A C 1
ATOM 6117 O O . VAL A 1 770 ? 28.849 -13.931 -14.824 1.00 93.06 770 VAL A O 1
ATOM 6120 N N . ILE A 1 771 ? 30.337 -15.599 -14.605 1.00 95.12 771 ILE A N 1
ATOM 6121 C CA . ILE A 1 771 ? 29.569 -16.335 -13.592 1.00 95.12 771 ILE A CA 1
ATOM 6122 C C . ILE A 1 771 ? 29.821 -15.666 -12.236 1.00 95.12 771 ILE A C 1
ATOM 6124 O O . ILE A 1 771 ? 30.936 -15.694 -11.718 1.00 95.12 771 ILE A O 1
ATOM 6128 N N . ALA A 1 772 ? 28.786 -15.029 -11.694 1.00 95.44 772 ALA A N 1
ATOM 6129 C CA . ALA A 1 772 ? 28.849 -14.206 -10.490 1.00 95.44 772 ALA A CA 1
ATOM 6130 C C . ALA A 1 772 ? 28.680 -15.019 -9.198 1.00 95.44 772 ALA A C 1
ATOM 6132 O O . ALA A 1 772 ? 29.323 -14.721 -8.197 1.00 95.44 772 ALA A O 1
ATOM 6133 N N . ALA A 1 773 ? 27.827 -16.046 -9.237 1.00 96.19 773 ALA A N 1
ATOM 6134 C CA . ALA A 1 773 ? 27.584 -16.976 -8.138 1.00 96.19 773 ALA A CA 1
ATOM 6135 C C . ALA A 1 773 ? 27.076 -18.321 -8.676 1.00 96.19 773 ALA A C 1
ATOM 6137 O O . ALA A 1 773 ? 26.357 -18.365 -9.678 1.00 96.19 773 ALA A O 1
ATOM 6138 N N . THR A 1 774 ? 27.383 -19.409 -7.972 1.00 95.69 774 THR A N 1
ATOM 6139 C CA . THR A 1 774 ? 26.687 -20.695 -8.108 1.00 95.69 774 THR A CA 1
ATOM 6140 C C . THR A 1 774 ? 26.487 -21.311 -6.731 1.00 95.69 774 THR A C 1
ATOM 6142 O O . THR A 1 774 ? 27.361 -21.197 -5.873 1.00 95.69 774 THR A O 1
ATOM 6145 N N . TYR A 1 775 ? 25.338 -21.940 -6.505 1.00 95.62 775 TYR A N 1
ATOM 6146 C CA . TYR A 1 775 ? 25.024 -22.631 -5.255 1.00 95.62 775 TYR A CA 1
ATOM 6147 C C . TYR A 1 775 ? 23.939 -23.690 -5.479 1.00 95.62 775 TYR A C 1
ATOM 6149 O O . TYR A 1 775 ? 23.055 -23.521 -6.320 1.00 95.62 775 TYR A O 1
ATOM 6157 N N . ASP A 1 776 ? 23.993 -24.765 -4.698 1.00 95.75 776 ASP A N 1
ATOM 6158 C CA . ASP A 1 776 ? 22.962 -25.802 -4.681 1.00 95.75 776 ASP A CA 1
ATOM 6159 C C . ASP A 1 776 ? 21.892 -25.493 -3.627 1.00 95.75 776 ASP A C 1
ATOM 6161 O O . ASP A 1 776 ? 22.193 -24.996 -2.539 1.00 95.75 776 ASP A O 1
ATOM 6165 N N . ILE A 1 777 ? 20.634 -25.817 -3.931 1.00 95.44 777 ILE A N 1
ATOM 6166 C CA . ILE A 1 777 ? 19.511 -25.739 -2.989 1.00 95.44 777 ILE A CA 1
ATOM 6167 C C . ILE A 1 777 ? 18.763 -27.072 -2.918 1.00 95.44 777 ILE A C 1
ATOM 6169 O O . ILE A 1 777 ? 18.372 -27.642 -3.938 1.00 95.44 777 ILE A O 1
ATOM 6173 N N . LEU A 1 778 ? 18.540 -27.556 -1.693 1.00 95.38 778 LEU A N 1
ATOM 6174 C CA . LEU A 1 778 ? 17.701 -28.718 -1.410 1.00 95.38 778 LEU A CA 1
ATOM 6175 C C . LEU A 1 778 ? 16.227 -28.294 -1.380 1.00 95.38 778 LEU A C 1
ATOM 6177 O O . LEU A 1 778 ? 15.816 -27.477 -0.556 1.00 95.38 778 LEU A O 1
ATOM 6181 N N . ILE A 1 779 ? 15.425 -28.879 -2.265 1.00 94.75 779 ILE A N 1
ATOM 6182 C CA . ILE A 1 779 ? 13.987 -28.644 -2.382 1.00 94.75 779 ILE A CA 1
ATOM 6183 C C . ILE A 1 779 ? 13.242 -29.787 -1.688 1.00 94.75 779 ILE A C 1
ATOM 6185 O O . ILE A 1 779 ? 13.059 -30.869 -2.252 1.00 94.75 779 ILE A O 1
ATOM 6189 N N . GLU A 1 780 ? 12.781 -29.552 -0.460 1.00 93.38 780 GLU A N 1
ATOM 6190 C CA . GLU A 1 780 ? 11.957 -30.514 0.285 1.00 93.38 780 GLU A CA 1
ATOM 6191 C C . GLU A 1 780 ? 10.663 -30.874 -0.472 1.00 93.38 780 GLU A C 1
ATOM 6193 O O . GLU A 1 780 ? 10.141 -30.105 -1.286 1.00 93.38 780 GLU A O 1
ATOM 6198 N N . SER A 1 781 ? 10.109 -32.051 -0.196 1.00 91.31 781 SER A N 1
ATOM 6199 C CA . SER A 1 781 ? 8.874 -32.557 -0.816 1.00 91.31 781 SER A CA 1
ATOM 6200 C C . SER A 1 781 ? 7.637 -31.684 -0.564 1.00 91.31 781 SER A C 1
ATOM 6202 O O . SER A 1 781 ? 6.740 -31.602 -1.407 1.00 91.31 781 SER A O 1
ATOM 6204 N N . SER A 1 782 ? 7.616 -30.992 0.577 1.00 90.44 782 SER A N 1
ATOM 6205 C CA . SER A 1 782 ? 6.595 -30.028 0.998 1.00 90.44 782 SER A CA 1
ATOM 6206 C C . SER A 1 782 ? 6.944 -28.568 0.669 1.00 90.44 782 SER A C 1
ATOM 6208 O O . SER A 1 782 ? 6.127 -27.681 0.926 1.00 90.44 782 SER A O 1
ATOM 6210 N N . ALA A 1 783 ? 8.125 -28.293 0.100 1.00 90.50 783 ALA A N 1
ATOM 6211 C CA . ALA A 1 783 ? 8.516 -26.943 -0.289 1.00 90.50 783 ALA A CA 1
ATOM 6212 C C . ALA A 1 783 ? 7.681 -26.459 -1.485 1.00 90.50 783 ALA A C 1
ATOM 6214 O O . ALA A 1 783 ? 7.681 -27.074 -2.549 1.00 90.50 783 ALA A O 1
ATOM 6215 N N . GLU A 1 784 ? 6.993 -25.331 -1.301 1.00 93.25 784 GLU A N 1
ATOM 6216 C CA . GLU A 1 784 ? 6.216 -24.639 -2.344 1.00 93.25 784 GLU A CA 1
ATOM 6217 C C . GLU A 1 784 ? 7.003 -23.471 -2.963 1.00 93.25 784 GLU A C 1
ATOM 6219 O O . GLU A 1 784 ? 6.789 -23.113 -4.119 1.00 93.25 784 GLU A O 1
ATOM 6224 N N . PHE A 1 785 ? 7.920 -22.874 -2.194 1.00 95.62 785 PHE A N 1
ATOM 6225 C CA . PHE A 1 785 ? 8.743 -21.725 -2.578 1.00 95.62 785 PHE A CA 1
ATOM 6226 C C . PHE A 1 785 ? 10.119 -21.810 -1.907 1.00 95.62 785 PHE A C 1
ATOM 6228 O O . PHE A 1 785 ? 10.199 -22.079 -0.707 1.00 95.62 785 PHE A O 1
ATOM 6235 N N . THR A 1 786 ? 11.178 -21.493 -2.648 1.00 96.06 786 THR A N 1
ATOM 6236 C CA . THR A 1 786 ? 12.517 -21.192 -2.115 1.00 96.06 786 THR A CA 1
ATOM 6237 C C . THR A 1 786 ? 12.959 -19.811 -2.582 1.00 96.06 786 THR A C 1
ATOM 6239 O O . THR A 1 786 ? 12.504 -19.318 -3.612 1.00 96.06 786 THR A O 1
ATOM 6242 N N . HIS A 1 787 ? 13.825 -19.162 -1.808 1.00 96.06 787 HIS A N 1
ATOM 6243 C CA . HIS A 1 787 ? 14.431 -17.886 -2.175 1.00 96.06 787 HIS A CA 1
ATOM 6244 C C . HIS A 1 787 ? 15.812 -17.763 -1.528 1.00 96.06 787 HIS A C 1
ATOM 6246 O O . HIS A 1 787 ? 16.026 -18.276 -0.429 1.00 96.06 787 HIS A O 1
ATOM 6252 N N . TYR A 1 788 ? 16.740 -17.086 -2.201 1.00 96.44 788 TYR A N 1
ATOM 6253 C CA . TYR A 1 788 ? 18.074 -16.798 -1.678 1.00 96.44 788 TYR A CA 1
ATOM 6254 C C . TYR A 1 788 ? 18.593 -15.464 -2.223 1.00 96.44 788 TYR A C 1
ATOM 6256 O O . TYR A 1 788 ? 18.302 -15.100 -3.364 1.00 96.44 788 TYR A O 1
ATOM 6264 N N . LYS A 1 789 ? 19.361 -14.742 -1.402 1.00 96.44 789 LYS A N 1
ATOM 6265 C CA . LYS A 1 789 ? 20.035 -13.493 -1.770 1.00 96.44 789 LYS A CA 1
ATOM 6266 C C . LYS A 1 789 ? 21.549 -13.744 -1.765 1.00 96.44 789 LYS A C 1
ATOM 6268 O O . LYS A 1 789 ? 22.117 -13.809 -0.672 1.00 96.44 789 LYS A O 1
ATOM 6273 N N . PRO A 1 790 ? 22.198 -13.942 -2.925 1.00 95.62 790 PRO A N 1
ATOM 6274 C CA . PRO A 1 790 ? 23.644 -14.128 -2.970 1.00 95.62 790 PRO A CA 1
ATOM 6275 C C . PRO A 1 790 ? 24.382 -12.854 -2.521 1.00 95.62 790 PRO A C 1
ATOM 6277 O O . PRO A 1 790 ? 23.937 -11.750 -2.844 1.00 95.62 790 PRO A O 1
ATOM 6280 N N . PRO A 1 791 ? 25.511 -12.976 -1.798 1.00 95.25 791 PRO A N 1
ATOM 6281 C CA . PRO A 1 791 ? 26.326 -11.839 -1.378 1.00 95.25 791 PRO A CA 1
ATOM 6282 C C . PRO A 1 791 ? 27.191 -11.348 -2.551 1.00 95.25 791 PRO A C 1
ATOM 6284 O O . PRO A 1 791 ? 28.384 -11.630 -2.619 1.00 95.25 791 PRO A O 1
ATOM 6287 N N . LEU A 1 792 ? 26.563 -10.667 -3.512 1.00 95.62 792 LEU A N 1
ATOM 6288 C CA . LEU A 1 792 ? 27.236 -10.133 -4.697 1.00 95.62 792 LEU A CA 1
ATOM 6289 C C . LEU A 1 792 ? 27.886 -8.777 -4.392 1.00 95.62 792 LEU A C 1
ATOM 6291 O O . LEU A 1 792 ? 27.213 -7.847 -3.951 1.00 95.62 792 LEU A O 1
ATOM 6295 N N . ASN A 1 793 ? 29.177 -8.642 -4.691 1.00 96.25 793 ASN A N 1
ATOM 6296 C CA . ASN A 1 793 ? 29.892 -7.371 -4.606 1.00 96.25 793 ASN A CA 1
ATOM 6297 C C . ASN A 1 793 ? 29.275 -6.322 -5.545 1.00 96.25 793 ASN A C 1
ATOM 6299 O O . ASN A 1 793 ? 29.021 -6.590 -6.723 1.00 96.25 793 ASN A O 1
ATOM 6303 N N . LEU A 1 794 ? 29.097 -5.111 -5.017 1.00 94.88 794 LEU A N 1
ATOM 6304 C CA . LEU A 1 794 ? 28.519 -3.966 -5.719 1.00 94.88 794 LEU A CA 1
ATOM 6305 C C . LEU A 1 794 ? 29.611 -3.054 -6.333 1.00 94.88 794 LEU A C 1
ATOM 6307 O O . LEU A 1 794 ? 30.738 -3.021 -5.829 1.00 94.88 794 LEU A O 1
ATOM 6311 N N . PRO A 1 795 ? 29.295 -2.274 -7.387 1.00 96.38 795 PRO A N 1
ATOM 6312 C CA . PRO A 1 795 ? 28.022 -2.262 -8.104 1.00 96.38 795 PRO A CA 1
ATOM 6313 C C . PRO A 1 795 ? 27.885 -3.447 -9.070 1.00 96.38 795 PRO A C 1
ATOM 6315 O O . PRO A 1 795 ? 28.860 -3.904 -9.663 1.00 96.38 795 PRO A O 1
ATOM 6318 N N . LEU A 1 796 ? 26.658 -3.915 -9.280 1.00 97.88 796 LEU A N 1
ATOM 6319 C CA . LEU A 1 796 ? 26.337 -4.892 -10.315 1.00 97.88 796 LEU A CA 1
ATOM 6320 C C . LEU A 1 796 ? 26.497 -4.264 -11.704 1.00 97.88 796 LEU A C 1
ATOM 6322 O O . LEU A 1 796 ? 26.040 -3.146 -11.943 1.00 97.88 796 LEU A O 1
ATOM 6326 N N . ARG A 1 797 ? 27.116 -4.981 -12.651 1.00 97.56 797 ARG A N 1
ATOM 6327 C CA . ARG A 1 797 ? 27.277 -4.468 -14.020 1.00 97.56 797 ARG A CA 1
ATOM 6328 C C . ARG A 1 797 ? 25.901 -4.262 -14.681 1.00 97.56 797 ARG A C 1
ATOM 6330 O O . ARG A 1 797 ? 25.119 -5.218 -14.717 1.00 97.56 797 ARG A O 1
ATOM 6337 N N . PRO A 1 798 ? 25.607 -3.079 -15.252 1.00 98.31 798 PRO A N 1
ATOM 6338 C CA . PRO A 1 798 ? 24.354 -2.845 -15.956 1.00 98.31 798 PRO A CA 1
ATOM 6339 C C . PRO A 1 798 ? 24.202 -3.695 -17.220 1.00 98.31 798 PRO A C 1
ATOM 6341 O O . PRO A 1 798 ? 25.172 -3.987 -17.924 1.00 98.31 798 PRO A O 1
ATOM 6344 N N . GLY A 1 799 ? 22.960 -4.064 -17.522 1.00 98.06 799 GLY A N 1
ATOM 6345 C CA . GLY A 1 799 ? 22.588 -4.937 -18.631 1.00 98.06 799 GLY A CA 1
ATOM 6346 C C . GLY A 1 799 ? 21.631 -6.053 -18.211 1.00 98.06 799 GLY A C 1
ATOM 6347 O O . GLY A 1 799 ? 21.182 -6.121 -17.066 1.00 98.06 799 GLY A O 1
ATOM 6348 N N . VAL A 1 800 ? 21.315 -6.940 -19.156 1.00 98.00 800 VAL A N 1
ATOM 6349 C CA . VAL A 1 800 ? 20.422 -8.083 -18.915 1.00 98.00 800 VAL A CA 1
ATOM 6350 C C . VAL A 1 800 ? 21.218 -9.261 -18.354 1.00 98.00 800 VAL A C 1
ATOM 6352 O O . VAL A 1 800 ? 21.995 -9.900 -19.065 1.00 98.00 800 VAL A O 1
ATOM 6355 N N . TRP A 1 801 ? 20.996 -9.554 -17.079 1.00 98.19 801 TRP A N 1
ATOM 6356 C CA . TRP A 1 801 ? 21.527 -10.717 -16.375 1.00 98.19 801 TRP A CA 1
ATOM 6357 C C . TRP A 1 801 ? 20.712 -11.974 -16.703 1.00 98.19 801 TRP A C 1
ATOM 6359 O O . TRP A 1 801 ? 19.532 -11.897 -17.052 1.00 98.19 801 TRP A O 1
ATOM 6369 N N . THR A 1 802 ? 21.328 -13.154 -16.588 1.00 97.38 802 THR A N 1
ATOM 6370 C CA . THR A 1 802 ? 20.656 -14.449 -16.801 1.00 97.38 802 THR A CA 1
ATOM 6371 C C . THR A 1 802 ? 20.894 -15.378 -15.614 1.00 97.38 802 THR A C 1
ATOM 6373 O O . THR A 1 802 ? 22.034 -15.610 -15.223 1.00 97.38 802 THR A O 1
ATOM 6376 N N . ILE A 1 803 ? 19.815 -15.946 -15.077 1.00 97.44 803 ILE A N 1
ATOM 6377 C CA . ILE A 1 803 ? 19.847 -16.989 -14.050 1.00 97.44 803 ILE A CA 1
ATOM 6378 C C . ILE A 1 803 ? 19.483 -18.317 -14.694 1.00 97.44 803 ILE A C 1
ATOM 6380 O O . ILE A 1 803 ? 18.483 -18.401 -15.407 1.00 97.44 803 ILE A O 1
ATOM 6384 N N . LYS A 1 804 ? 20.276 -19.355 -14.432 1.00 95.62 804 LYS A N 1
ATOM 6385 C CA . LYS A 1 804 ? 20.025 -20.726 -14.895 1.00 95.62 804 LYS A CA 1
ATOM 6386 C C . LYS A 1 804 ? 19.789 -21.643 -13.698 1.00 95.62 804 LYS A C 1
ATOM 6388 O O . LYS A 1 804 ? 20.452 -21.502 -12.673 1.00 95.62 804 LYS A O 1
ATOM 6393 N N . ILE A 1 805 ? 18.851 -22.575 -13.843 1.00 95.12 805 ILE A N 1
ATOM 6394 C CA . ILE A 1 805 ? 18.564 -23.634 -12.868 1.00 95.12 805 ILE A CA 1
ATOM 6395 C C . ILE A 1 805 ? 18.885 -24.970 -13.535 1.00 95.12 805 ILE A C 1
ATOM 6397 O O . ILE A 1 805 ? 18.387 -25.247 -14.630 1.00 95.12 805 ILE A O 1
ATOM 6401 N N . LEU A 1 806 ? 19.740 -25.769 -12.898 1.00 93.12 806 LEU A N 1
ATOM 6402 C CA . LEU A 1 806 ? 20.243 -27.043 -13.407 1.00 93.12 806 LEU A CA 1
ATOM 6403 C C . LEU A 1 806 ? 19.925 -28.186 -12.430 1.00 93.12 806 LEU A C 1
ATOM 6405 O O . LEU A 1 806 ? 19.858 -27.990 -11.219 1.00 93.12 806 LEU A O 1
ATOM 6409 N N . HIS A 1 807 ? 19.777 -29.395 -12.963 1.00 91.50 807 HIS A N 1
ATOM 6410 C CA . HIS A 1 807 ? 19.611 -30.642 -12.218 1.00 91.50 807 HIS A CA 1
ATOM 6411 C C . HIS A 1 807 ? 20.589 -31.664 -12.809 1.00 91.50 807 HIS A C 1
ATOM 6413 O O . HIS A 1 807 ? 20.518 -31.953 -14.001 1.00 91.50 807 HIS A O 1
ATOM 6419 N N . HIS A 1 808 ? 21.546 -32.149 -12.009 1.00 87.75 808 HIS A N 1
ATOM 6420 C CA . HIS A 1 808 ? 22.665 -32.988 -12.477 1.00 87.75 808 HIS A CA 1
ATOM 6421 C C . HIS A 1 808 ? 23.368 -32.423 -13.733 1.00 87.75 808 HIS A C 1
ATOM 6423 O O . HIS A 1 808 ? 23.566 -33.124 -14.720 1.00 87.75 808 HIS A O 1
ATOM 6429 N N . TRP A 1 809 ? 23.703 -31.126 -13.707 1.00 88.00 809 TRP A N 1
ATOM 6430 C CA . TRP A 1 809 ? 24.288 -30.352 -14.820 1.00 88.00 809 TRP A CA 1
ATOM 6431 C C . TRP A 1 809 ? 23.425 -30.194 -16.092 1.00 88.00 809 TRP A C 1
ATOM 6433 O O . TRP A 1 809 ? 23.794 -29.425 -16.978 1.00 88.00 809 TRP A O 1
ATOM 6443 N N . VAL A 1 810 ? 22.239 -30.805 -16.171 1.00 88.12 810 VAL A N 1
ATOM 6444 C CA . VAL A 1 810 ? 21.261 -30.549 -17.242 1.00 88.12 810 VAL A CA 1
ATOM 6445 C C . VAL A 1 810 ? 20.473 -29.277 -16.922 1.00 88.12 810 VAL A C 1
ATOM 6447 O O . VAL A 1 810 ? 19.954 -29.128 -15.815 1.00 88.12 810 VAL A O 1
ATOM 6450 N N . GLN A 1 811 ? 20.350 -28.346 -17.875 1.00 90.12 811 GLN A N 1
ATOM 6451 C CA . GLN A 1 811 ? 19.546 -27.136 -17.677 1.00 90.12 811 GLN A CA 1
ATOM 6452 C C . GLN A 1 811 ? 18.051 -27.479 -17.608 1.00 90.12 811 GLN A C 1
ATOM 6454 O O . GLN A 1 811 ? 17.487 -28.013 -18.557 1.00 90.12 811 GLN A O 1
ATOM 6459 N N . VAL A 1 812 ? 17.401 -27.101 -16.507 1.00 92.38 812 VAL A N 1
ATOM 6460 C CA . VAL A 1 812 ? 15.949 -27.224 -16.299 1.00 92.38 812 VAL A CA 1
ATOM 6461 C C . VAL A 1 812 ? 15.228 -25.973 -16.799 1.00 92.38 812 VAL A C 1
ATOM 6463 O O . VAL A 1 812 ? 14.206 -26.068 -17.475 1.00 92.38 812 VAL A O 1
ATOM 6466 N N . ALA A 1 813 ? 15.752 -24.787 -16.478 1.00 94.25 813 ALA A N 1
ATOM 6467 C CA . ALA A 1 813 ? 15.143 -23.509 -16.841 1.00 94.25 813 ALA A CA 1
ATOM 6468 C C . ALA A 1 813 ? 16.156 -22.355 -16.840 1.00 94.25 813 ALA A C 1
ATOM 6470 O O . ALA A 1 813 ? 17.239 -22.454 -16.259 1.00 94.25 813 ALA A O 1
ATOM 6471 N N . GLU A 1 814 ? 15.765 -21.231 -17.438 1.00 95.00 814 GLU A N 1
ATOM 6472 C CA . GLU A 1 814 ? 16.403 -19.932 -17.232 1.00 95.00 814 GLU A CA 1
ATOM 6473 C C . GLU A 1 814 ? 15.377 -18.810 -17.001 1.00 95.00 814 GLU A C 1
ATOM 6475 O O . GLU A 1 814 ? 14.218 -18.898 -17.406 1.00 95.00 814 GLU A O 1
ATOM 6480 N N . THR A 1 815 ? 15.812 -17.737 -16.345 1.00 96.75 815 THR A N 1
ATOM 6481 C CA . THR A 1 815 ? 15.082 -16.467 -16.229 1.00 96.75 815 THR A CA 1
ATOM 6482 C C . THR A 1 815 ? 16.064 -15.302 -16.351 1.00 96.75 815 THR A C 1
ATOM 6484 O O . THR A 1 815 ? 17.279 -15.502 -16.274 1.00 96.75 815 THR A O 1
ATOM 6487 N N . LYS A 1 816 ? 15.573 -14.085 -16.597 1.00 97.62 816 LYS A N 1
ATOM 6488 C CA . LYS A 1 816 ? 16.417 -12.904 -16.849 1.00 97.62 816 LYS A CA 1
ATOM 6489 C C . LYS A 1 816 ? 15.882 -11.682 -16.124 1.00 97.62 816 LYS A C 1
ATOM 6491 O O . LYS A 1 816 ? 14.680 -11.567 -15.923 1.00 97.62 816 LYS A O 1
ATOM 6496 N N . PHE A 1 817 ? 16.773 -10.768 -15.768 1.00 98.12 817 PHE A N 1
ATOM 6497 C CA . PHE A 1 817 ? 16.432 -9.490 -15.144 1.00 98.12 817 PHE A CA 1
ATOM 6498 C C . PHE A 1 817 ? 17.372 -8.395 -15.654 1.00 98.12 817 PHE A C 1
ATOM 6500 O O . PHE A 1 817 ? 18.418 -8.687 -16.236 1.00 98.12 817 PHE A O 1
ATOM 6507 N N . LEU A 1 818 ? 16.982 -7.136 -15.476 1.00 98.50 818 LEU A N 1
ATOM 6508 C CA . LEU A 1 818 ? 17.742 -5.974 -15.926 1.00 98.50 818 LEU A CA 1
ATOM 6509 C C . LEU A 1 818 ? 18.324 -5.244 -14.717 1.00 98.50 818 LEU A C 1
ATOM 6511 O O . LEU A 1 818 ? 17.571 -4.785 -13.866 1.00 98.50 818 LEU A O 1
ATOM 6515 N N . ILE A 1 819 ? 19.647 -5.086 -14.690 1.00 98.62 819 ILE A N 1
ATOM 6516 C CA . ILE A 1 819 ? 20.295 -4.041 -13.893 1.00 98.62 819 ILE A CA 1
ATOM 6517 C C . ILE A 1 819 ? 20.386 -2.799 -14.777 1.00 98.62 819 ILE A C 1
ATOM 6519 O O . ILE A 1 819 ? 21.080 -2.793 -15.797 1.00 98.62 819 ILE A O 1
ATOM 6523 N N . THR A 1 820 ? 19.644 -1.761 -14.416 1.00 98.31 820 THR A N 1
ATOM 6524 C CA . THR A 1 820 ? 19.501 -0.539 -15.216 1.00 98.31 820 THR A CA 1
ATOM 6525 C C . THR A 1 820 ? 20.675 0.404 -14.941 1.00 98.31 820 THR A C 1
ATOM 6527 O O . THR A 1 820 ? 20.928 0.703 -13.774 1.00 98.31 820 THR A O 1
ATOM 6530 N N . PRO A 1 821 ? 21.399 0.913 -15.956 1.00 97.81 821 PRO A N 1
ATOM 6531 C CA . PRO A 1 821 ? 22.355 1.993 -15.737 1.00 97.81 821 PRO A CA 1
ATOM 6532 C C . PRO A 1 821 ? 21.577 3.280 -15.444 1.00 97.81 821 PRO A C 1
ATOM 6534 O O . PRO A 1 821 ? 20.687 3.648 -16.202 1.00 97.81 821 PRO A O 1
ATOM 6537 N N . LEU A 1 822 ? 21.865 3.939 -14.322 1.00 97.00 822 LEU A N 1
ATOM 6538 C CA . LEU A 1 822 ? 21.101 5.117 -13.894 1.00 97.00 822 LEU A CA 1
ATOM 6539 C C . LEU A 1 822 ? 21.445 6.344 -14.740 1.00 97.00 822 LEU A C 1
ATOM 6541 O O . LEU A 1 822 ? 22.623 6.585 -14.985 1.00 97.00 822 LEU A O 1
ATOM 6545 N N . THR A 1 823 ? 20.440 7.131 -15.136 1.00 96.25 823 THR A N 1
ATOM 6546 C CA . THR A 1 823 ? 20.631 8.466 -15.742 1.00 96.25 823 THR A CA 1
ATOM 6547 C C . THR A 1 823 ? 20.608 9.587 -14.707 1.00 96.25 823 THR A C 1
ATOM 6549 O O . THR A 1 823 ? 21.038 10.700 -15.012 1.00 96.25 823 THR A O 1
ATOM 6552 N N . PHE A 1 824 ? 20.164 9.289 -13.483 1.00 94.38 824 PHE A N 1
ATOM 6553 C CA . PHE A 1 824 ? 20.104 10.215 -12.354 1.00 94.38 824 PHE A CA 1
ATOM 6554 C C . PHE A 1 824 ? 20.965 9.739 -11.171 1.00 94.38 824 PHE A C 1
ATOM 6556 O O . PHE A 1 824 ? 21.158 8.540 -10.973 1.00 94.38 824 PHE A O 1
ATOM 6563 N N . SER A 1 825 ? 21.458 10.696 -10.389 1.00 91.88 825 SER A N 1
ATOM 6564 C CA . SER A 1 825 ? 22.045 10.529 -9.058 1.00 91.88 825 SER A CA 1
ATOM 6565 C C . SER A 1 825 ? 21.493 11.641 -8.168 1.00 91.88 825 SER A C 1
ATOM 6567 O O . SER A 1 825 ? 21.564 12.817 -8.531 1.00 91.88 825 SER A O 1
ATOM 6569 N N . ASN A 1 826 ? 20.914 11.293 -7.016 1.00 89.81 826 ASN A N 1
ATOM 6570 C CA . ASN A 1 826 ? 20.269 12.247 -6.106 1.00 89.81 826 ASN A CA 1
ATOM 6571 C C . ASN A 1 826 ? 19.193 13.104 -6.821 1.00 89.81 826 ASN A C 1
ATOM 6573 O O . ASN A 1 826 ? 19.094 14.315 -6.622 1.00 89.81 826 ASN A O 1
ATOM 6577 N N . GLN A 1 827 ? 18.416 12.469 -7.706 1.00 91.06 827 GLN A N 1
ATOM 6578 C CA . GLN A 1 827 ? 17.422 13.056 -8.616 1.00 91.06 827 GLN A CA 1
ATOM 6579 C C . GLN A 1 827 ? 17.954 14.109 -9.613 1.00 91.06 827 GLN A C 1
ATOM 6581 O O . GLN A 1 827 ? 17.158 14.753 -10.299 1.00 91.06 827 GLN A O 1
ATOM 6586 N N . GLN A 1 828 ? 19.273 14.280 -9.745 1.00 89.75 828 GLN A N 1
ATOM 6587 C CA . GLN A 1 828 ? 19.909 15.141 -10.751 1.00 89.75 828 GLN A CA 1
ATOM 6588 C C . GLN A 1 828 ? 20.526 14.301 -11.881 1.00 89.75 828 GLN A C 1
ATOM 6590 O O . GLN A 1 828 ? 20.978 13.191 -11.610 1.00 89.75 828 GLN A O 1
ATOM 6595 N N . PRO A 1 829 ? 20.572 14.777 -13.141 1.00 90.75 829 PRO A N 1
ATOM 6596 C CA . PRO A 1 829 ? 21.220 14.037 -14.227 1.00 90.75 829 PRO A CA 1
ATOM 6597 C C . PRO A 1 829 ? 22.698 13.752 -13.923 1.00 90.75 829 PRO A C 1
ATOM 6599 O O . PRO A 1 829 ? 23.420 14.665 -13.514 1.00 90.75 829 PRO A O 1
ATOM 6602 N N . ILE A 1 830 ? 23.162 12.515 -14.147 1.00 87.81 830 ILE A N 1
ATOM 6603 C CA . ILE A 1 830 ? 24.568 12.147 -13.907 1.00 87.81 830 ILE A CA 1
ATOM 6604 C C . ILE A 1 830 ? 25.480 12.953 -14.838 1.00 87.81 830 ILE A C 1
ATOM 6606 O O . ILE A 1 830 ? 25.341 12.918 -16.065 1.00 87.81 830 ILE A O 1
ATOM 6610 N N . LYS A 1 831 ? 26.431 13.670 -14.233 1.00 71.75 831 LYS A N 1
ATOM 6611 C CA . LYS A 1 831 ? 27.373 14.556 -14.923 1.00 71.75 831 LYS A CA 1
ATOM 6612 C C . LYS A 1 831 ? 28.685 13.857 -15.257 1.00 71.75 831 LYS A C 1
ATOM 6614 O O . LYS A 1 831 ? 29.140 12.955 -14.554 1.00 71.75 831 LYS A O 1
ATOM 6619 N N . GLN A 1 832 ? 29.335 14.353 -16.305 1.00 61.53 832 GLN A N 1
ATOM 6620 C CA . GLN A 1 832 ? 30.746 14.083 -16.555 1.00 61.53 832 GLN A CA 1
ATOM 6621 C C . GLN A 1 832 ? 31.615 15.032 -15.710 1.00 61.53 832 GLN A C 1
ATOM 6623 O O . GLN A 1 832 ? 31.204 16.161 -15.433 1.00 61.53 832 GLN A O 1
ATOM 6628 N N . ALA A 1 833 ? 32.812 14.601 -15.294 1.00 51.19 833 ALA A N 1
ATOM 6629 C CA . ALA A 1 833 ? 33.621 15.338 -14.310 1.00 51.19 833 ALA A CA 1
ATOM 6630 C C . ALA A 1 833 ? 33.993 16.773 -14.744 1.00 51.19 833 ALA A C 1
ATOM 6632 O O . ALA A 1 833 ? 34.163 17.647 -13.895 1.00 51.19 833 ALA A O 1
ATOM 6633 N N . GLN A 1 834 ? 34.056 17.035 -16.053 1.00 45.72 834 GLN A N 1
ATOM 6634 C CA . GLN A 1 834 ? 34.422 18.340 -16.618 1.00 45.72 834 GLN A CA 1
ATOM 6635 C C . GLN A 1 834 ? 33.376 19.452 -16.379 1.00 45.72 834 GLN A C 1
ATOM 6637 O O . GLN A 1 834 ? 33.716 20.624 -16.473 1.00 45.72 834 GLN A O 1
ATOM 6642 N N . GLU A 1 835 ? 32.127 19.146 -15.999 1.00 42.16 835 GLU A N 1
ATOM 6643 C CA . GLU A 1 835 ? 31.133 20.195 -15.683 1.00 42.16 835 GLU A CA 1
ATOM 6644 C C . GLU A 1 835 ? 31.259 20.793 -14.263 1.00 42.16 835 GLU A C 1
ATOM 6646 O O . GLU A 1 835 ? 30.519 21.716 -13.917 1.00 42.16 835 GLU A O 1
ATOM 6651 N N . LEU A 1 836 ? 32.176 20.295 -13.422 1.00 44.84 836 LEU A N 1
ATOM 6652 C CA . LEU A 1 836 ? 32.381 20.784 -12.046 1.00 44.84 836 LEU A CA 1
ATOM 6653 C C . LEU A 1 836 ? 33.499 21.837 -11.910 1.00 44.84 836 LEU A C 1
ATOM 6655 O O . LEU A 1 836 ? 33.730 22.358 -10.816 1.00 44.84 836 LEU A O 1
ATOM 6659 N N . GLU A 1 837 ? 34.168 22.180 -13.012 1.00 42.22 837 GLU A N 1
ATOM 6660 C CA . GLU A 1 837 ? 35.395 22.989 -13.039 1.00 42.22 837 GLU A CA 1
ATOM 6661 C C . GLU A 1 837 ? 35.196 24.410 -12.458 1.00 42.22 837 GLU A C 1
ATOM 6663 O O . GLU A 1 837 ? 36.010 24.904 -11.676 1.00 42.22 837 GLU A O 1
ATOM 6668 N N . ASN A 1 838 ? 34.037 25.027 -12.712 1.00 42.69 838 ASN A N 1
ATOM 6669 C CA . ASN A 1 838 ? 33.740 26.428 -12.374 1.00 42.69 838 ASN A CA 1
ATOM 6670 C C . ASN A 1 838 ? 33.306 26.699 -10.913 1.00 42.69 838 ASN A C 1
ATOM 6672 O O . ASN A 1 838 ? 32.678 27.727 -10.643 1.00 42.69 838 ASN A O 1
ATOM 6676 N N . ARG A 1 839 ? 33.613 25.817 -9.946 1.00 43.00 839 ARG A N 1
ATOM 6677 C CA . ARG A 1 839 ? 33.334 26.096 -8.514 1.00 43.00 839 ARG A CA 1
ATOM 6678 C C . ARG A 1 839 ? 34.409 25.699 -7.496 1.00 43.00 839 ARG A C 1
ATOM 6680 O O . ARG A 1 839 ? 34.275 26.092 -6.341 1.00 43.00 839 ARG A O 1
ATOM 6687 N N . TRP A 1 840 ? 35.463 24.979 -7.895 1.00 41.81 840 TRP A N 1
ATOM 6688 C CA . TRP A 1 840 ? 36.462 24.418 -6.959 1.00 41.81 840 TRP A CA 1
ATOM 6689 C C . TRP A 1 840 ? 37.937 24.682 -7.321 1.00 41.81 840 TRP A C 1
ATOM 6691 O O . TRP A 1 840 ? 38.836 24.192 -6.639 1.00 41.81 840 TRP A O 1
ATOM 6701 N N . LEU A 1 841 ? 38.207 25.524 -8.326 1.00 42.59 841 LEU A N 1
ATOM 6702 C CA . LEU A 1 841 ? 39.560 25.870 -8.806 1.00 42.59 841 LEU A CA 1
ATOM 6703 C C . LEU A 1 841 ? 40.534 26.439 -7.745 1.00 42.59 841 LEU A C 1
ATOM 6705 O O . LEU A 1 841 ? 41.733 26.495 -7.995 1.00 42.59 841 LEU A O 1
ATOM 6709 N N . PHE A 1 842 ? 40.060 26.825 -6.556 1.00 42.06 842 PHE A N 1
ATOM 6710 C CA . PHE A 1 842 ? 40.882 27.429 -5.497 1.00 42.06 842 PHE A CA 1
ATOM 6711 C C . PHE A 1 842 ? 41.608 26.449 -4.551 1.00 42.06 842 PHE A C 1
ATOM 6713 O O . PHE A 1 842 ? 42.365 26.916 -3.701 1.00 42.06 842 PHE A O 1
ATOM 6720 N N . GLN A 1 843 ? 41.419 25.123 -4.656 1.00 41.56 843 GLN A N 1
ATOM 6721 C CA . GLN A 1 843 ? 42.035 24.159 -3.713 1.00 41.56 843 GLN A CA 1
ATOM 6722 C C . GLN A 1 843 ? 42.990 23.112 -4.318 1.00 41.56 843 GLN A C 1
ATOM 6724 O O . GLN A 1 843 ? 43.761 22.513 -3.571 1.00 41.56 843 GLN A O 1
ATOM 6729 N N . CYS A 1 844 ? 43.019 22.908 -5.638 1.00 47.94 844 CYS A N 1
ATOM 6730 C CA . CYS A 1 844 ? 43.804 21.822 -6.255 1.00 47.94 844 CYS A CA 1
ATOM 6731 C C . CYS A 1 844 ? 45.256 22.184 -6.644 1.00 47.94 844 CYS A C 1
ATOM 6733 O O . CYS A 1 844 ? 45.965 21.345 -7.189 1.00 47.94 844 CYS A O 1
ATOM 6735 N N . ALA A 1 845 ? 45.720 23.411 -6.383 1.00 42.28 845 ALA A N 1
ATOM 6736 C CA . ALA A 1 845 ? 46.963 23.936 -6.968 1.00 42.28 845 ALA A CA 1
ATOM 6737 C C . ALA A 1 845 ? 48.287 23.399 -6.369 1.00 42.28 845 ALA A C 1
ATOM 6739 O O . ALA A 1 845 ? 49.327 23.550 -7.005 1.00 42.28 845 ALA A O 1
ATOM 6740 N N . ASN A 1 846 ? 48.277 22.787 -5.175 1.00 42.09 846 ASN A N 1
ATOM 6741 C CA . ASN A 1 846 ? 49.510 22.507 -4.408 1.00 42.09 846 ASN A CA 1
ATOM 6742 C C . ASN A 1 846 ? 49.957 21.033 -4.346 1.00 42.09 846 ASN A C 1
ATOM 6744 O O . ASN A 1 846 ? 51.087 20.775 -3.941 1.00 42.09 846 ASN A O 1
ATOM 6748 N N . PHE A 1 847 ? 49.116 20.065 -4.724 1.00 43.72 847 PHE A N 1
ATOM 6749 C CA . PHE A 1 847 ? 49.461 18.634 -4.705 1.00 43.72 847 PHE A CA 1
ATOM 6750 C C . PHE A 1 847 ? 48.884 17.953 -5.951 1.00 43.72 847 PHE A C 1
ATOM 6752 O O . PHE A 1 847 ? 47.678 17.739 -6.048 1.00 43.72 847 PHE A O 1
ATOM 6759 N N . GLY A 1 848 ? 49.745 17.672 -6.933 1.00 43.88 848 GLY A N 1
ATOM 6760 C CA . GLY A 1 848 ? 49.328 17.201 -8.257 1.00 43.88 848 GLY A CA 1
ATOM 6761 C C . GLY A 1 848 ? 48.627 15.835 -8.261 1.00 43.88 848 GLY A C 1
ATOM 6762 O O . GLY A 1 848 ? 48.884 14.994 -7.405 1.00 43.88 848 GLY A O 1
ATOM 6763 N N . LEU A 1 849 ? 47.812 15.611 -9.304 1.00 40.91 849 LEU A N 1
ATOM 6764 C CA . LEU A 1 849 ? 46.973 14.424 -9.573 1.00 40.91 849 LEU A CA 1
ATOM 6765 C C . LEU A 1 849 ? 45.663 14.312 -8.764 1.00 40.91 849 LEU A C 1
ATOM 6767 O O . LEU A 1 849 ? 45.435 13.350 -8.032 1.00 40.91 849 LEU A O 1
ATOM 6771 N N . CYS A 1 850 ? 44.714 15.218 -9.021 1.00 38.72 850 CYS A N 1
ATOM 6772 C CA . CYS A 1 850 ? 43.303 15.001 -8.679 1.00 38.72 850 CYS A CA 1
ATOM 6773 C C . CYS A 1 850 ? 42.591 14.120 -9.729 1.00 38.72 850 CYS A C 1
ATOM 6775 O O . CYS A 1 850 ? 41.874 14.623 -10.593 1.00 38.72 850 CYS A O 1
ATOM 6777 N N . PHE A 1 851 ? 42.754 12.796 -9.650 1.00 37.44 851 PHE A N 1
ATOM 6778 C CA . PHE A 1 851 ? 41.882 11.856 -10.371 1.00 37.44 851 PHE A CA 1
ATOM 6779 C C . PHE A 1 851 ? 40.529 11.735 -9.651 1.00 37.44 851 PHE A C 1
ATOM 6781 O O . PHE A 1 851 ? 40.379 10.937 -8.727 1.00 37.44 851 PHE A O 1
ATOM 6788 N N . PHE A 1 852 ? 39.530 12.505 -10.085 1.00 41.66 852 PHE A N 1
ATOM 6789 C CA . PHE A 1 852 ? 38.135 12.289 -9.692 1.00 41.66 852 PHE A CA 1
ATOM 6790 C C . PHE A 1 852 ? 37.519 11.179 -10.563 1.00 41.66 852 PHE A C 1
ATOM 6792 O O . PHE A 1 852 ? 37.442 11.354 -11.780 1.00 41.66 852 PHE A O 1
ATOM 6799 N N . PRO A 1 853 ? 37.067 10.040 -10.000 1.00 49.34 853 PRO A N 1
ATOM 6800 C CA . PRO A 1 853 ? 36.353 9.032 -10.777 1.00 49.34 853 PRO A CA 1
ATOM 6801 C C . PRO A 1 853 ? 34.998 9.586 -11.228 1.00 49.34 853 PRO A C 1
ATOM 6803 O O . PRO A 1 853 ? 34.199 10.000 -10.389 1.00 49.34 853 PRO A O 1
ATOM 6806 N N . GLU A 1 854 ? 34.729 9.574 -12.536 1.00 68.50 854 GLU A N 1
ATOM 6807 C CA . GLU A 1 854 ? 33.424 9.970 -13.076 1.00 68.50 854 GLU A CA 1
ATOM 6808 C C . GLU A 1 854 ? 32.308 9.114 -12.457 1.00 68.50 854 GLU A C 1
ATOM 6810 O O . GLU A 1 854 ? 32.434 7.891 -12.346 1.00 68.50 854 GLU A O 1
ATOM 6815 N N . GLU A 1 855 ? 31.208 9.750 -12.051 1.00 78.06 855 GLU A N 1
ATOM 6816 C CA . GLU A 1 855 ? 30.135 9.093 -11.294 1.00 78.06 855 GLU A CA 1
ATOM 6817 C C . GLU A 1 855 ? 29.485 7.946 -12.087 1.00 78.06 855 GLU A C 1
ATOM 6819 O O . GLU A 1 855 ? 29.286 6.859 -11.541 1.00 78.06 855 GLU A O 1
ATOM 6824 N N . ALA A 1 856 ? 29.275 8.147 -13.395 1.00 83.75 856 ALA A N 1
ATOM 6825 C CA . ALA A 1 856 ? 28.844 7.103 -14.326 1.00 83.75 856 ALA A CA 1
ATOM 6826 C C . ALA A 1 856 ? 29.809 5.903 -14.326 1.00 83.75 856 ALA A C 1
ATOM 6828 O O . ALA A 1 856 ? 29.389 4.777 -14.066 1.00 83.75 856 ALA A O 1
ATOM 6829 N N . ILE A 1 857 ? 31.119 6.136 -14.498 1.00 86.94 857 ILE A N 1
ATOM 6830 C CA . ILE A 1 857 ? 32.131 5.064 -14.518 1.00 86.94 857 ILE A CA 1
ATOM 6831 C C . ILE A 1 857 ? 32.130 4.293 -13.195 1.00 86.94 857 ILE A C 1
ATOM 6833 O O . ILE A 1 857 ? 32.141 3.057 -13.207 1.00 86.94 857 ILE A O 1
ATOM 6837 N N . LYS A 1 858 ? 32.081 4.999 -12.058 1.00 87.31 858 LYS A N 1
ATOM 6838 C CA . LYS A 1 858 ? 32.034 4.393 -10.719 1.00 87.31 858 LYS A CA 1
ATOM 6839 C C . LYS A 1 858 ? 30.819 3.477 -10.546 1.00 87.31 858 LYS A C 1
ATOM 6841 O O . LYS A 1 858 ? 30.945 2.437 -9.909 1.00 87.31 858 LYS A O 1
ATOM 6846 N N . LEU A 1 859 ? 29.666 3.862 -11.091 1.00 90.00 859 LEU A N 1
ATOM 6847 C CA . LEU A 1 859 ? 28.397 3.158 -10.913 1.00 90.00 859 LEU A CA 1
ATOM 6848 C C . LEU A 1 859 ? 28.158 2.053 -11.960 1.00 90.00 859 LEU A C 1
ATOM 6850 O O . LEU A 1 859 ? 27.510 1.054 -11.659 1.00 90.00 859 LEU A O 1
ATOM 6854 N N . HIS A 1 860 ? 28.658 2.213 -13.189 1.00 94.81 860 HIS A N 1
ATOM 6855 C CA . HIS A 1 860 ? 28.307 1.360 -14.335 1.00 94.81 860 HIS A CA 1
ATOM 6856 C C . HIS A 1 860 ? 29.400 0.359 -14.749 1.00 94.81 860 HIS A C 1
ATOM 6858 O O . HIS A 1 860 ? 29.139 -0.510 -15.580 1.00 94.81 860 HIS A O 1
ATOM 6864 N N . SER A 1 861 ? 30.610 0.417 -14.181 1.00 92.12 861 SER A N 1
ATOM 6865 C CA . SER A 1 861 ? 31.708 -0.497 -14.565 1.00 92.12 861 SER A CA 1
ATOM 6866 C C . SER A 1 861 ? 31.530 -1.956 -14.109 1.00 92.12 861 SER A C 1
ATOM 6868 O O . SER A 1 861 ? 32.181 -2.850 -14.658 1.00 92.12 861 SER A O 1
ATOM 6870 N N . GLY A 1 862 ? 30.650 -2.220 -13.138 1.00 93.19 862 GLY A N 1
ATOM 6871 C CA . GLY A 1 862 ? 30.620 -3.480 -12.384 1.00 93.19 862 GLY A CA 1
ATOM 6872 C C . GLY A 1 862 ? 31.598 -3.470 -11.194 1.00 93.19 862 GLY A C 1
ATOM 6873 O O . GLY A 1 862 ? 32.221 -2.438 -10.924 1.00 93.19 862 GLY A O 1
ATOM 6874 N N . PRO A 1 863 ? 31.764 -4.596 -10.475 1.00 92.88 863 PRO A N 1
ATOM 6875 C CA . PRO A 1 863 ? 32.566 -4.632 -9.258 1.00 92.88 863 PRO A CA 1
ATOM 6876 C C . PRO A 1 863 ? 34.072 -4.602 -9.568 1.00 92.88 863 PRO A C 1
ATOM 6878 O O . PRO A 1 863 ? 34.504 -5.054 -10.640 1.00 92.88 863 PRO A O 1
ATOM 6881 N N . PRO A 1 864 ? 34.913 -4.146 -8.618 1.00 84.38 864 PRO A N 1
ATOM 6882 C CA . PRO A 1 864 ? 36.365 -4.196 -8.750 1.00 84.38 864 PRO A CA 1
ATOM 6883 C C . PRO A 1 864 ? 36.870 -5.586 -9.166 1.00 84.38 864 PRO A C 1
ATOM 6885 O O . PRO A 1 864 ? 36.405 -6.615 -8.676 1.00 84.38 864 PRO A O 1
ATOM 6888 N N . LYS A 1 865 ? 37.838 -5.619 -10.091 1.00 80.62 865 LYS A N 1
ATOM 6889 C CA . LYS A 1 865 ? 38.427 -6.852 -10.661 1.00 80.62 865 LYS A CA 1
ATOM 6890 C C . LYS A 1 865 ? 37.424 -7.802 -11.359 1.00 80.62 865 LYS A C 1
ATOM 6892 O O . LYS A 1 865 ? 37.808 -8.916 -11.696 1.00 80.62 865 LYS A O 1
ATOM 6897 N N . ASN A 1 866 ? 36.177 -7.379 -11.613 1.00 82.00 866 ASN A N 1
ATOM 6898 C CA . ASN A 1 866 ? 35.056 -8.233 -12.047 1.00 82.00 866 ASN A CA 1
ATOM 6899 C C . ASN A 1 866 ? 34.708 -9.373 -11.059 1.00 82.00 866 ASN A C 1
ATOM 6901 O O . ASN A 1 866 ? 34.102 -10.367 -11.460 1.00 82.00 866 ASN A O 1
ATOM 6905 N N . ALA A 1 867 ? 35.092 -9.255 -9.783 1.00 89.19 867 ALA A N 1
ATOM 6906 C CA . ALA A 1 867 ? 34.889 -10.296 -8.778 1.00 89.19 867 ALA A CA 1
ATOM 6907 C C . ALA A 1 867 ? 33.602 -10.043 -7.975 1.00 89.19 867 ALA A C 1
ATOM 6909 O O . ALA A 1 867 ? 33.577 -9.197 -7.081 1.00 89.19 867 ALA A O 1
ATOM 6910 N N . TYR A 1 868 ? 32.533 -10.780 -8.286 1.00 94.00 868 TYR A N 1
ATOM 6911 C CA . TYR A 1 868 ? 31.254 -10.690 -7.566 1.00 94.00 868 TYR A CA 1
ATOM 6912 C C . TYR A 1 868 ? 31.258 -11.410 -6.209 1.00 94.00 868 TYR A C 1
ATOM 6914 O O . TYR A 1 868 ? 30.459 -11.066 -5.350 1.00 94.00 868 TYR A O 1
ATOM 6922 N N . MET A 1 869 ? 32.155 -12.373 -6.002 1.00 90.62 869 MET A N 1
ATOM 6923 C CA . MET A 1 869 ? 32.376 -13.087 -4.740 1.00 90.62 869 MET A CA 1
ATOM 6924 C C . MET A 1 869 ? 33.886 -13.314 -4.552 1.00 90.62 869 MET A C 1
ATOM 6926 O O . MET A 1 869 ? 34.659 -13.138 -5.495 1.00 90.62 869 MET A O 1
ATOM 6930 N N . GLU A 1 870 ? 34.316 -13.724 -3.355 1.00 86.44 870 GLU A N 1
ATOM 6931 C CA . GLU A 1 870 ? 35.710 -14.147 -3.112 1.00 86.44 870 GLU A CA 1
ATOM 6932 C C . GLU A 1 870 ? 36.072 -15.418 -3.900 1.00 86.44 870 GLU A C 1
ATOM 6934 O O . GLU A 1 870 ? 37.200 -15.575 -4.368 1.00 86.44 870 GLU A O 1
ATOM 6939 N N . GLN A 1 871 ? 35.099 -16.315 -4.089 1.00 87.75 871 GLN A N 1
ATOM 6940 C CA . GLN A 1 871 ? 35.242 -17.517 -4.903 1.00 87.75 871 GLN A CA 1
ATOM 6941 C C . GLN A 1 871 ? 35.095 -17.190 -6.398 1.00 87.75 871 GLN A C 1
ATOM 6943 O O . GLN A 1 871 ? 34.121 -16.567 -6.819 1.00 87.75 871 GLN A O 1
ATOM 6948 N N . SER A 1 872 ? 36.046 -17.655 -7.214 1.00 87.44 872 SER A N 1
ATOM 6949 C CA . SER A 1 872 ? 35.984 -17.555 -8.678 1.00 87.44 872 SER A CA 1
ATOM 6950 C C . SER A 1 872 ? 35.326 -18.790 -9.295 1.00 87.44 872 SER A C 1
ATOM 6952 O O . SER A 1 872 ? 35.645 -19.921 -8.931 1.00 87.44 872 SER A O 1
ATOM 6954 N N . PHE A 1 873 ? 34.457 -18.570 -10.284 1.00 87.75 873 PHE A N 1
ATOM 6955 C CA . PHE A 1 873 ? 33.707 -19.621 -10.985 1.00 87.75 873 PHE A CA 1
ATOM 6956 C C . PHE A 1 873 ? 34.108 -19.790 -12.461 1.00 87.75 873 PHE A C 1
ATOM 6958 O O . PHE A 1 873 ? 33.446 -20.512 -13.203 1.00 87.75 873 PHE A O 1
ATOM 6965 N N . GLN A 1 874 ? 35.213 -19.167 -12.892 1.00 83.81 874 GLN A N 1
ATOM 6966 C CA . GLN A 1 874 ? 35.665 -19.151 -14.295 1.00 83.81 874 GLN A CA 1
ATOM 6967 C C . GLN A 1 874 ? 35.867 -20.551 -14.907 1.00 83.81 874 GLN A C 1
ATOM 6969 O O . GLN A 1 874 ? 35.663 -20.734 -16.106 1.00 83.81 874 GLN A O 1
ATOM 6974 N N . GLY A 1 875 ? 36.202 -21.561 -14.094 1.00 85.19 875 GLY A N 1
ATOM 6975 C CA . GLY A 1 875 ? 36.318 -22.956 -14.540 1.00 85.19 875 GLY A CA 1
ATOM 6976 C C . GLY A 1 875 ? 35.004 -23.587 -15.027 1.00 85.19 875 GLY A C 1
ATOM 6977 O O . GLY A 1 875 ? 35.042 -24.593 -15.730 1.00 85.19 875 GLY A O 1
ATOM 6978 N N . LEU A 1 876 ? 33.846 -22.995 -14.709 1.00 87.75 876 LEU A N 1
ATOM 6979 C CA . LEU A 1 876 ? 32.533 -23.464 -15.167 1.00 87.75 876 LEU A CA 1
ATOM 6980 C C . LEU A 1 876 ? 32.114 -22.863 -16.519 1.00 87.75 876 LEU A C 1
ATOM 6982 O O . LEU A 1 876 ? 31.227 -23.410 -17.174 1.00 87.75 876 LEU A O 1
ATOM 6986 N N . ASN A 1 877 ? 32.750 -21.777 -16.977 1.00 86.44 877 ASN A N 1
ATOM 6987 C CA 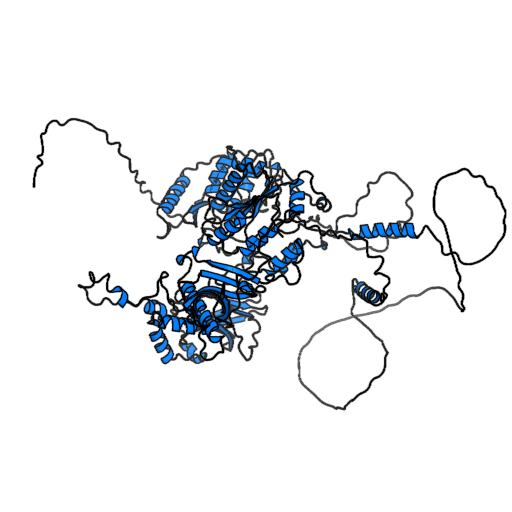. ASN A 1 877 ? 32.422 -21.144 -18.259 1.00 86.44 877 ASN A CA 1
ATOM 6988 C C . ASN A 1 877 ? 32.537 -22.107 -19.467 1.00 86.44 877 ASN A C 1
ATOM 6990 O O . ASN A 1 877 ? 31.625 -22.086 -20.296 1.00 86.44 877 ASN A O 1
ATOM 6994 N N . PRO A 1 878 ? 33.562 -22.983 -19.582 1.00 86.81 878 PRO A N 1
ATOM 6995 C CA . PRO A 1 878 ? 33.613 -23.999 -20.639 1.00 86.81 878 PRO A CA 1
ATOM 6996 C C . PRO A 1 878 ? 32.553 -25.094 -20.460 1.00 86.81 878 PRO A C 1
ATOM 6998 O O . PRO A 1 878 ? 31.865 -25.436 -21.416 1.00 86.81 878 PRO A O 1
ATOM 7001 N N . VAL A 1 879 ? 32.384 -25.600 -19.230 1.00 86.69 879 VAL A N 1
ATOM 7002 C CA . VAL A 1 879 ? 31.457 -26.700 -18.884 1.00 86.69 879 VAL A CA 1
ATOM 7003 C C . VAL A 1 879 ? 30.011 -26.358 -19.249 1.00 86.69 879 VAL A C 1
ATOM 7005 O O . VAL A 1 879 ? 29.268 -27.200 -19.741 1.00 86.69 879 VAL A O 1
ATOM 7008 N N . LEU A 1 880 ? 29.620 -25.102 -19.034 1.00 84.19 880 LEU A N 1
ATOM 7009 C CA . LEU A 1 880 ? 28.266 -24.601 -19.264 1.00 84.19 880 LEU A CA 1
ATOM 7010 C C . LEU A 1 880 ? 28.072 -23.981 -20.663 1.00 84.19 880 LEU A C 1
ATOM 7012 O O . LEU A 1 880 ? 26.999 -23.446 -20.945 1.00 84.19 880 LEU A O 1
ATOM 7016 N N . ASN A 1 881 ? 29.102 -24.010 -21.519 1.00 85.94 881 ASN A N 1
ATOM 7017 C CA . ASN A 1 881 ? 29.157 -23.323 -22.816 1.00 85.94 881 ASN A CA 1
ATOM 7018 C C . ASN A 1 881 ? 28.773 -21.826 -22.733 1.00 85.94 881 ASN A C 1
ATOM 7020 O O . ASN A 1 881 ? 27.923 -21.324 -23.472 1.00 85.94 881 ASN A O 1
ATOM 7024 N N . ILE A 1 882 ? 29.399 -21.103 -21.798 1.00 86.56 882 ILE A N 1
ATOM 7025 C CA . ILE A 1 882 ? 29.183 -19.670 -21.554 1.00 86.56 882 ILE A CA 1
ATOM 7026 C C . ILE A 1 882 ? 30.490 -18.902 -21.856 1.00 86.56 882 ILE A C 1
ATOM 7028 O O . ILE A 1 882 ? 31.192 -18.487 -20.932 1.00 86.56 882 ILE A O 1
ATOM 7032 N N . PRO A 1 883 ? 30.876 -18.706 -23.133 1.00 88.31 883 PRO A N 1
ATOM 7033 C CA . PRO A 1 883 ? 32.136 -18.047 -23.481 1.00 88.31 883 PRO A CA 1
ATOM 7034 C C . PRO A 1 883 ? 32.117 -16.548 -23.144 1.00 88.31 883 PRO A C 1
ATOM 7036 O O . PRO A 1 883 ? 31.208 -15.819 -23.550 1.00 88.31 883 PRO A O 1
ATOM 7039 N N . VAL A 1 884 ? 33.143 -16.064 -22.440 1.00 83.00 884 VAL A N 1
ATOM 7040 C CA . VAL A 1 884 ? 33.361 -14.626 -22.203 1.00 83.00 884 VAL A CA 1
ATOM 7041 C C . VAL A 1 884 ? 33.926 -13.993 -23.475 1.00 83.00 884 VAL A C 1
ATOM 7043 O O . VAL A 1 884 ? 34.909 -14.473 -24.033 1.00 83.00 884 VAL A O 1
ATOM 7046 N N . SER A 1 885 ? 33.310 -12.909 -23.949 1.00 84.12 885 SER A N 1
ATOM 7047 C CA . SER A 1 885 ? 33.719 -12.224 -25.181 1.00 84.12 885 SER A CA 1
ATOM 7048 C C . SER A 1 885 ? 34.418 -10.904 -24.863 1.00 84.12 885 SER A C 1
ATOM 7050 O O . SER A 1 885 ? 33.790 -9.992 -24.324 1.00 84.12 885 SER A O 1
ATOM 7052 N N . ALA A 1 886 ? 35.692 -10.778 -25.253 1.00 86.81 886 ALA A N 1
ATOM 7053 C CA . ALA A 1 886 ? 36.473 -9.549 -25.083 1.00 86.81 886 ALA A CA 1
ATOM 7054 C C . ALA A 1 886 ? 35.757 -8.325 -25.685 1.00 86.81 886 ALA A C 1
ATOM 7056 O O . ALA A 1 886 ? 35.560 -7.329 -24.998 1.00 86.81 886 ALA A O 1
ATOM 7057 N N . ALA A 1 887 ? 35.216 -8.449 -26.903 1.00 90.75 887 ALA A N 1
ATOM 7058 C CA . ALA A 1 887 ? 34.464 -7.376 -27.557 1.00 90.75 887 ALA A CA 1
ATOM 7059 C C . ALA A 1 887 ? 33.225 -6.908 -26.759 1.00 90.75 887 ALA A C 1
ATOM 7061 O O . ALA A 1 887 ? 32.887 -5.722 -26.792 1.00 90.75 887 ALA A O 1
ATOM 7062 N N . ARG A 1 888 ? 32.559 -7.806 -26.009 1.00 88.56 888 ARG A N 1
ATOM 7063 C CA . ARG A 1 888 ? 31.462 -7.431 -25.094 1.00 88.56 888 ARG A CA 1
ATOM 7064 C C . ARG A 1 888 ? 31.983 -6.729 -23.841 1.00 88.56 888 ARG A C 1
ATOM 7066 O O . ARG A 1 888 ? 31.370 -5.755 -23.414 1.00 88.56 888 ARG A O 1
ATOM 7073 N N . ALA A 1 889 ? 33.103 -7.184 -23.279 1.00 89.31 889 ALA A N 1
ATOM 7074 C CA . ALA A 1 889 ? 33.749 -6.531 -22.140 1.00 89.31 889 ALA A CA 1
ATOM 7075 C C . ALA A 1 889 ? 34.222 -5.107 -22.495 1.00 89.31 889 ALA A C 1
ATOM 7077 O O . ALA A 1 889 ? 33.944 -4.164 -21.755 1.00 89.31 889 ALA A O 1
ATOM 7078 N N . ASP A 1 890 ? 34.837 -4.927 -23.666 1.00 91.19 890 ASP A N 1
ATOM 7079 C CA . ASP A 1 890 ? 35.263 -3.620 -24.172 1.00 91.19 890 ASP A CA 1
ATOM 7080 C C . ASP A 1 890 ? 34.075 -2.693 -24.456 1.00 91.19 890 ASP A C 1
ATOM 7082 O O . ASP A 1 890 ? 34.135 -1.500 -24.156 1.00 91.19 890 ASP A O 1
ATOM 7086 N N . GLN A 1 891 ? 32.969 -3.221 -24.996 1.00 93.00 891 GLN A N 1
ATOM 7087 C CA . GLN A 1 891 ? 31.754 -2.426 -25.180 1.00 93.00 891 GLN A CA 1
ATOM 7088 C C . GLN A 1 891 ? 31.114 -2.044 -23.841 1.00 93.00 891 GLN A C 1
ATOM 7090 O O . GLN A 1 891 ? 30.694 -0.901 -23.691 1.00 93.00 891 GLN A O 1
ATOM 7095 N N . ALA A 1 892 ? 31.083 -2.940 -22.850 1.00 92.88 892 ALA A N 1
ATOM 7096 C CA . ALA A 1 892 ? 30.606 -2.612 -21.508 1.00 92.88 892 ALA A CA 1
ATOM 7097 C C . ALA A 1 892 ? 31.475 -1.525 -20.847 1.00 92.88 892 ALA A C 1
ATOM 7099 O O . ALA A 1 892 ? 30.941 -0.579 -20.272 1.00 92.88 892 ALA A O 1
ATOM 7100 N N . LYS A 1 893 ? 32.805 -1.599 -21.009 1.00 90.75 893 LYS A N 1
ATOM 7101 C CA . LYS A 1 893 ? 33.746 -0.572 -20.537 1.00 90.75 893 LYS A CA 1
ATOM 7102 C C . LYS A 1 893 ? 33.530 0.784 -21.224 1.00 90.75 893 LYS A C 1
ATOM 7104 O O . LYS A 1 893 ? 33.599 1.807 -20.553 1.00 90.75 893 LYS A O 1
ATOM 7109 N N . ARG A 1 894 ? 33.230 0.807 -22.532 1.00 91.50 894 ARG A N 1
ATOM 7110 C CA . ARG A 1 894 ? 32.827 2.036 -23.247 1.00 91.50 894 ARG A CA 1
ATOM 7111 C C . ARG A 1 894 ? 31.484 2.577 -22.751 1.00 91.50 894 ARG A C 1
ATOM 7113 O O . ARG A 1 894 ? 31.353 3.781 -22.563 1.00 91.50 894 ARG A O 1
ATOM 7120 N N . ASN A 1 895 ? 30.508 1.700 -22.523 1.00 94.50 895 ASN A N 1
ATOM 7121 C CA . ASN A 1 895 ? 29.171 2.085 -22.073 1.00 94.50 895 ASN A CA 1
ATOM 7122 C C . ASN A 1 895 ? 29.171 2.695 -20.661 1.00 94.50 895 ASN A C 1
ATOM 7124 O O . ASN A 1 895 ? 28.389 3.603 -20.399 1.00 94.50 895 ASN A O 1
ATOM 7128 N N . ALA A 1 896 ? 30.067 2.249 -19.774 1.00 91.94 896 ALA A N 1
ATOM 7129 C CA . ALA A 1 896 ? 30.158 2.755 -18.404 1.00 91.94 896 ALA A CA 1
ATOM 7130 C C . ALA A 1 896 ? 30.547 4.246 -18.296 1.00 91.94 896 ALA A C 1
ATOM 7132 O O . ALA A 1 896 ? 30.279 4.865 -17.274 1.00 91.94 896 ALA A O 1
ATOM 7133 N N . GLY A 1 897 ? 31.163 4.827 -19.333 1.00 89.38 897 GLY A N 1
ATOM 7134 C CA . GLY A 1 897 ? 31.481 6.261 -19.415 1.00 89.38 897 GLY A CA 1
ATOM 7135 C C . GLY A 1 897 ? 30.455 7.096 -20.191 1.00 89.38 897 GLY A C 1
ATOM 7136 O O . GLY A 1 897 ? 30.767 8.206 -20.616 1.00 89.38 897 GLY A O 1
ATOM 7137 N N . LEU A 1 898 ? 29.256 6.568 -20.466 1.00 91.44 898 LEU A N 1
ATOM 7138 C CA . LEU A 1 898 ? 28.216 7.323 -21.167 1.00 91.44 898 LEU A CA 1
ATOM 7139 C C . LEU A 1 898 ? 27.451 8.241 -20.208 1.00 91.44 898 LEU A C 1
ATOM 7141 O O . LEU A 1 898 ? 27.099 7.853 -19.101 1.00 91.44 898 LEU A O 1
ATOM 7145 N N . VAL A 1 899 ? 27.126 9.439 -20.695 1.00 90.88 899 VAL A N 1
ATOM 7146 C CA . VAL A 1 899 ? 26.276 10.440 -20.029 1.00 90.88 899 VAL A CA 1
ATOM 7147 C C . VAL A 1 899 ? 25.281 11.052 -21.023 1.00 90.88 899 VAL A C 1
ATOM 7149 O O . VAL A 1 899 ? 25.460 10.942 -22.245 1.00 90.88 899 VAL A O 1
ATOM 7152 N N . GLY A 1 900 ? 24.236 11.703 -20.504 1.00 90.44 900 GLY A N 1
ATOM 7153 C CA . GLY A 1 900 ? 23.220 12.410 -21.294 1.00 90.44 900 GLY A CA 1
ATOM 7154 C C . GLY A 1 900 ? 22.517 11.525 -22.330 1.00 90.44 900 GLY A C 1
ATOM 7155 O O . GLY A 1 900 ? 22.304 10.335 -22.110 1.00 90.44 900 GLY A O 1
ATOM 7156 N N . THR A 1 901 ? 22.220 12.081 -23.506 1.00 91.56 901 THR A N 1
ATOM 7157 C CA . THR A 1 901 ? 21.445 11.402 -24.565 1.00 91.56 901 THR A CA 1
ATOM 7158 C C . THR A 1 901 ? 22.037 10.066 -25.036 1.00 91.56 901 THR A C 1
ATOM 7160 O O . THR A 1 901 ? 21.298 9.185 -25.475 1.00 91.56 901 THR A O 1
ATOM 7163 N N . ARG A 1 902 ? 23.360 9.872 -24.922 1.00 94.94 902 ARG A N 1
ATOM 7164 C CA . ARG A 1 902 ? 24.024 8.594 -25.246 1.00 94.94 902 ARG A CA 1
ATOM 7165 C C . ARG A 1 902 ? 23.779 7.526 -24.175 1.00 94.94 902 ARG A C 1
ATOM 7167 O O . ARG A 1 902 ? 23.638 6.353 -24.513 1.00 94.94 902 ARG A O 1
ATOM 7174 N N . LEU A 1 903 ? 23.698 7.934 -22.908 1.00 95.50 903 LEU A N 1
ATOM 7175 C CA . LEU A 1 903 ? 23.308 7.072 -21.793 1.00 95.50 903 LEU A CA 1
ATOM 7176 C C . LEU A 1 903 ? 21.814 6.735 -21.868 1.00 95.50 903 LEU A C 1
ATOM 7178 O O . LEU A 1 903 ? 21.461 5.564 -21.782 1.00 95.50 903 LEU A O 1
ATOM 7182 N N . ASP A 1 904 ? 20.954 7.722 -22.145 1.00 96.25 904 ASP A N 1
ATOM 7183 C CA . ASP A 1 904 ? 19.520 7.503 -22.377 1.00 96.25 904 ASP A CA 1
ATOM 7184 C C . ASP A 1 904 ? 19.259 6.492 -23.502 1.00 96.25 904 ASP A C 1
ATOM 7186 O O . ASP A 1 904 ? 18.423 5.603 -23.350 1.00 96.25 904 ASP A O 1
ATOM 7190 N N . ALA A 1 905 ? 20.000 6.574 -24.613 1.00 97.44 905 ALA A N 1
ATOM 7191 C CA . ALA A 1 905 ? 19.896 5.613 -25.710 1.00 97.44 905 ALA A CA 1
ATOM 7192 C C . ALA A 1 905 ? 20.335 4.190 -25.305 1.00 97.44 905 ALA A C 1
ATOM 7194 O O . ALA A 1 905 ? 19.741 3.209 -25.761 1.00 97.44 905 ALA A O 1
ATOM 7195 N N . TRP A 1 906 ? 21.343 4.053 -24.433 1.00 97.94 906 TRP A N 1
ATOM 7196 C CA . TRP A 1 906 ? 21.756 2.751 -23.896 1.00 97.94 906 TRP A CA 1
ATOM 7197 C C . TRP A 1 906 ? 20.717 2.178 -22.920 1.00 97.94 906 TRP A C 1
ATOM 7199 O O . TRP A 1 906 ? 20.343 1.011 -23.061 1.00 97.94 906 TRP A O 1
ATOM 7209 N N . VAL A 1 907 ? 20.196 2.998 -21.999 1.00 98.44 907 VAL A N 1
ATOM 7210 C CA . VAL A 1 907 ? 19.085 2.634 -21.102 1.00 98.44 907 VAL A CA 1
ATOM 7211 C C . VAL A 1 907 ? 17.879 2.175 -21.912 1.00 98.44 907 VAL A C 1
ATOM 7213 O O . VAL A 1 907 ? 17.399 1.067 -21.707 1.00 98.44 907 VAL A O 1
ATOM 7216 N N . ASP A 1 908 ? 17.433 2.965 -22.887 1.00 98.31 908 ASP A N 1
ATOM 7217 C CA . ASP A 1 908 ? 16.252 2.666 -23.697 1.00 98.31 908 ASP A CA 1
ATOM 7218 C C . ASP A 1 908 ? 16.415 1.387 -24.538 1.00 98.31 908 ASP A C 1
ATOM 7220 O O . ASP A 1 908 ? 15.451 0.639 -24.719 1.00 98.31 908 ASP A O 1
ATOM 7224 N N . SER A 1 909 ? 17.629 1.092 -25.011 1.00 98.12 909 SER A N 1
ATOM 7225 C CA . SER A 1 909 ? 17.965 -0.169 -25.690 1.00 98.12 909 SER A CA 1
ATOM 7226 C C . SER A 1 909 ? 17.879 -1.376 -24.742 1.00 98.12 909 SER A C 1
ATOM 7228 O O . SER A 1 909 ? 17.279 -2.400 -25.077 1.00 98.12 909 SER A O 1
ATOM 7230 N N . LEU A 1 910 ? 18.388 -1.246 -23.511 1.00 98.31 910 LEU A N 1
ATOM 7231 C CA . LEU A 1 910 ? 18.256 -2.286 -22.488 1.00 98.31 910 LEU A CA 1
ATOM 7232 C C . LEU A 1 910 ? 16.803 -2.473 -22.032 1.00 98.31 910 LEU A C 1
ATOM 7234 O O . LEU A 1 910 ? 16.312 -3.603 -22.001 1.00 98.31 910 LEU A O 1
ATOM 7238 N N . VAL A 1 911 ? 16.094 -1.385 -21.731 1.00 98.12 911 VAL A N 1
ATOM 7239 C CA . VAL A 1 911 ? 14.695 -1.396 -21.288 1.00 98.12 911 VAL A CA 1
ATOM 7240 C C . VAL A 1 911 ? 13.806 -2.008 -22.363 1.00 98.12 911 VAL A C 1
ATOM 7242 O O . VAL A 1 911 ? 13.076 -2.951 -22.072 1.00 98.12 911 VAL A O 1
ATOM 7245 N N . SER A 1 912 ? 13.922 -1.576 -23.621 1.00 97.19 912 SER A N 1
ATOM 7246 C CA . SER A 1 912 ? 13.142 -2.150 -24.727 1.00 97.19 912 SER A CA 1
ATOM 7247 C C . SER A 1 912 ? 13.477 -3.615 -25.043 1.00 97.19 912 SER A C 1
ATOM 7249 O O . SER A 1 912 ? 12.677 -4.283 -25.701 1.00 97.19 912 SER A O 1
ATOM 7251 N N . SER A 1 913 ? 14.582 -4.176 -24.535 1.00 96.56 913 SER A N 1
ATOM 7252 C CA . SER A 1 913 ? 14.862 -5.615 -24.658 1.00 96.56 913 SER A CA 1
ATOM 7253 C C . SER A 1 913 ? 13.975 -6.481 -23.743 1.00 96.56 913 SER A C 1
ATOM 7255 O O . SER A 1 913 ? 13.549 -7.559 -24.162 1.00 96.56 913 SER A O 1
ATOM 7257 N N . VAL A 1 914 ? 13.612 -5.985 -22.549 1.00 97.00 914 VAL A N 1
ATOM 7258 C CA . VAL A 1 914 ? 12.827 -6.715 -21.525 1.00 97.00 914 VAL A CA 1
ATOM 7259 C C . VAL A 1 914 ? 11.453 -6.102 -21.204 1.00 97.00 914 VAL A C 1
ATOM 7261 O O . VAL A 1 914 ? 10.636 -6.762 -20.572 1.00 97.00 914 VAL A O 1
ATOM 7264 N N . TRP A 1 915 ? 11.144 -4.904 -21.702 1.00 98.19 915 TRP A N 1
ATOM 7265 C CA . TRP A 1 915 ? 9.828 -4.255 -21.642 1.00 98.19 915 TRP A CA 1
ATOM 7266 C C . TRP A 1 915 ? 9.278 -3.972 -23.045 1.00 98.19 915 TRP A C 1
ATOM 7268 O O . TRP A 1 915 ? 10.003 -3.973 -24.045 1.00 98.19 915 TRP A O 1
ATOM 7278 N N . SER A 1 916 ? 7.978 -3.706 -23.120 1.00 97.69 916 SER A N 1
ATOM 7279 C CA . SER A 1 916 ? 7.297 -3.174 -24.305 1.00 97.69 916 SER A CA 1
ATOM 7280 C C . SER A 1 916 ? 6.240 -2.158 -23.888 1.00 97.69 916 SER A C 1
ATOM 7282 O O . SER A 1 916 ? 5.425 -2.465 -23.019 1.00 97.69 916 SER A O 1
ATOM 7284 N N . ALA A 1 917 ? 6.216 -0.990 -24.536 1.00 97.94 917 ALA A N 1
ATOM 7285 C CA . ALA A 1 917 ? 5.025 -0.148 -24.543 1.00 97.94 917 ALA A CA 1
ATOM 7286 C C . ALA A 1 917 ? 3.942 -0.881 -25.342 1.00 97.94 917 ALA A C 1
ATOM 7288 O O . ALA A 1 917 ? 4.142 -1.189 -26.518 1.00 97.94 917 ALA A O 1
ATOM 7289 N N . VAL A 1 918 ? 2.844 -1.220 -24.672 1.00 97.75 918 VAL A N 1
ATOM 7290 C CA . VAL A 1 918 ? 1.707 -1.924 -25.269 1.00 97.75 918 VAL A CA 1
ATOM 7291 C C . VAL A 1 918 ? 0.871 -0.917 -26.049 1.00 97.75 918 VAL A C 1
ATOM 7293 O O . VAL A 1 918 ? 0.635 -1.091 -27.246 1.00 97.75 918 VAL A O 1
ATOM 7296 N N . ASP A 1 919 ? 0.495 0.167 -25.372 1.00 98.19 919 ASP A N 1
ATOM 7297 C CA . ASP A 1 919 ? -0.431 1.171 -25.876 1.00 98.19 919 ASP A CA 1
ATOM 7298 C C . ASP A 1 919 ? -0.167 2.556 -25.253 1.00 98.19 919 ASP A C 1
ATOM 7300 O O . ASP A 1 919 ? 0.505 2.678 -24.219 1.00 98.19 919 ASP A O 1
ATOM 7304 N N . VAL A 1 920 ? -0.676 3.602 -25.904 1.00 98.25 920 VAL A N 1
ATOM 7305 C CA . VAL A 1 920 ? -0.557 5.008 -25.495 1.00 98.25 920 VAL A CA 1
ATOM 7306 C C . VAL A 1 920 ? -1.886 5.708 -25.759 1.00 98.25 920 VAL A C 1
ATOM 7308 O O . VAL A 1 920 ? -2.500 5.513 -26.802 1.00 98.25 920 VAL A O 1
ATOM 7311 N N . CYS A 1 921 ? -2.317 6.558 -24.833 1.00 98.44 921 CYS A N 1
ATOM 7312 C CA . CYS A 1 921 ? -3.537 7.348 -24.968 1.00 98.44 921 CYS A CA 1
ATOM 7313 C C . CYS A 1 921 ? -3.285 8.823 -24.635 1.00 98.44 921 CYS A C 1
ATOM 7315 O O . CYS A 1 921 ? -2.346 9.153 -23.905 1.00 98.44 921 CYS A O 1
ATOM 7317 N N . SER A 1 922 ? -4.139 9.712 -25.146 1.00 98.19 922 SER A N 1
ATOM 7318 C CA . SER A 1 922 ? -4.134 11.133 -24.780 1.00 98.19 922 SER A CA 1
ATOM 7319 C C . SER A 1 922 ? -5.151 11.429 -23.678 1.00 98.19 922 SER A C 1
ATOM 7321 O O . SER A 1 922 ? -6.294 10.972 -23.727 1.00 98.19 922 SER A O 1
ATOM 7323 N N . VAL A 1 923 ? -4.755 12.227 -22.687 1.00 97.69 923 VAL A N 1
ATOM 7324 C CA . VAL A 1 923 ? -5.632 12.690 -21.597 1.00 97.69 923 VAL A CA 1
ATOM 7325 C C . VAL A 1 923 ? -6.588 13.795 -22.071 1.00 97.69 923 VAL A C 1
ATOM 7327 O O . VAL A 1 923 ? -7.675 13.946 -21.520 1.00 97.69 923 VAL A O 1
ATOM 7330 N N . GLY A 1 924 ? -6.200 14.553 -23.101 1.00 95.12 924 GLY A N 1
ATOM 7331 C CA . GLY A 1 924 ? -6.983 15.649 -23.679 1.00 95.12 924 GLY A CA 1
ATOM 7332 C C . GLY A 1 924 ? -6.956 15.644 -25.214 1.00 95.12 924 GLY A C 1
ATOM 7333 O O . GLY A 1 924 ? -6.666 14.608 -25.818 1.00 95.12 924 GLY A O 1
ATOM 7334 N N . PRO A 1 925 ? -7.236 16.783 -25.871 1.00 94.25 925 PRO A N 1
ATOM 7335 C CA . PRO A 1 925 ? -7.078 16.917 -27.318 1.00 94.25 925 PRO A CA 1
ATOM 7336 C C . PRO A 1 925 ? -5.644 16.589 -27.760 1.00 94.25 925 PRO A C 1
ATOM 7338 O O . PRO A 1 925 ? -4.687 17.026 -27.124 1.00 94.25 925 PRO A O 1
ATOM 7341 N N . THR A 1 926 ? -5.506 15.850 -28.859 1.00 95.56 926 THR A N 1
ATOM 7342 C CA . THR A 1 926 ? -4.223 15.472 -29.470 1.00 95.56 926 THR A CA 1
ATOM 7343 C C . THR A 1 926 ? -4.260 15.742 -30.971 1.00 95.56 926 THR A C 1
ATOM 7345 O O . THR A 1 926 ? -5.328 15.680 -31.583 1.00 95.56 926 THR A O 1
ATOM 7348 N N . ALA A 1 927 ? -3.109 16.064 -31.564 1.00 93.62 927 ALA A N 1
ATOM 7349 C CA . ALA A 1 927 ? -2.953 16.165 -33.015 1.00 93.62 927 ALA A CA 1
ATOM 7350 C C . ALA A 1 927 ? -2.508 14.845 -33.680 1.00 93.62 927 ALA A C 1
ATOM 7352 O O . ALA A 1 927 ? -2.468 14.779 -34.906 1.00 93.62 927 ALA A O 1
ATOM 7353 N N . CYS A 1 928 ? -2.209 13.793 -32.908 1.00 94.94 928 CYS A N 1
ATOM 7354 C CA . CYS A 1 928 ? -1.877 12.475 -33.450 1.00 94.94 928 CYS A CA 1
ATOM 7355 C C . CYS A 1 928 ? -3.161 11.672 -33.748 1.00 94.94 928 CYS A C 1
ATOM 7357 O O . CYS A 1 928 ? -3.846 11.260 -32.809 1.00 94.94 928 CYS A O 1
ATOM 7359 N N . PRO A 1 929 ? -3.500 11.389 -35.024 1.00 92.94 929 PRO A N 1
ATOM 7360 C CA . PRO A 1 929 ? -4.809 10.838 -35.397 1.00 92.94 929 PRO A CA 1
ATOM 7361 C C . PRO A 1 929 ? -5.038 9.373 -34.990 1.00 92.94 929 PRO A C 1
ATOM 7363 O O . PRO A 1 929 ? -6.147 8.870 -35.158 1.00 92.94 929 PRO A O 1
ATOM 7366 N N . VAL A 1 930 ? -4.016 8.677 -34.475 1.00 93.88 930 VAL A N 1
ATOM 7367 C CA . VAL A 1 930 ? -4.096 7.262 -34.060 1.00 93.88 930 VAL A CA 1
ATOM 7368 C C . VAL A 1 930 ? -4.120 7.050 -32.539 1.00 93.88 930 VAL A C 1
ATOM 7370 O O . VAL A 1 930 ? -4.231 5.908 -32.101 1.00 93.88 930 VAL A O 1
ATOM 7373 N N . LEU A 1 931 ? -4.029 8.108 -31.720 1.00 95.38 931 LEU A N 1
ATOM 7374 C CA . LEU A 1 931 ? -4.127 7.987 -30.257 1.00 95.38 931 LEU A CA 1
ATOM 7375 C C . LEU A 1 931 ? -5.583 8.071 -29.786 1.00 95.38 931 LEU A C 1
ATOM 7377 O O . LEU A 1 931 ? -6.286 9.046 -30.051 1.00 95.38 931 LEU A O 1
ATOM 7381 N N . GLN A 1 932 ? -6.020 7.077 -29.011 1.00 96.25 932 GLN A N 1
ATOM 7382 C CA . GLN A 1 932 ? -7.330 7.104 -28.358 1.00 96.25 932 GLN A CA 1
ATOM 7383 C C . GLN A 1 932 ? -7.322 8.051 -27.140 1.00 96.25 932 GLN A C 1
ATOM 7385 O O . GLN A 1 932 ? -6.301 8.227 -26.470 1.00 96.25 932 GLN A O 1
ATOM 7390 N N . GLY A 1 933 ? -8.477 8.633 -26.803 1.00 98.06 933 GLY A N 1
ATOM 7391 C CA . GLY A 1 933 ? -8.661 9.340 -25.533 1.00 98.06 933 GLY A CA 1
ATOM 7392 C C . GLY A 1 933 ? -8.642 8.369 -24.345 1.00 98.06 933 GLY A C 1
ATOM 7393 O O . GLY A 1 933 ? -9.387 7.391 -24.338 1.00 98.06 933 GLY A O 1
ATOM 7394 N N . CYS A 1 934 ? -7.829 8.638 -23.321 1.00 98.38 934 CYS A N 1
ATOM 7395 C CA . CYS A 1 934 ? -7.551 7.705 -22.220 1.00 98.38 934 CYS A CA 1
ATOM 7396 C C . CYS A 1 934 ? -8.803 7.160 -21.513 1.00 98.38 934 CYS A C 1
ATOM 7398 O O . CYS A 1 934 ? -8.889 5.958 -21.258 1.00 98.38 934 CYS A O 1
ATOM 7400 N N . ALA A 1 935 ? -9.804 8.012 -21.272 1.00 97.56 935 ALA A N 1
ATOM 7401 C CA . ALA A 1 935 ? -11.065 7.633 -20.626 1.00 97.56 935 ALA A CA 1
ATOM 7402 C C . ALA A 1 935 ? -11.951 6.676 -21.456 1.00 97.56 935 ALA A C 1
ATOM 7404 O O . ALA A 1 935 ? -12.925 6.140 -20.936 1.00 97.56 935 ALA A O 1
ATOM 7405 N N . GLN A 1 936 ? -11.626 6.449 -22.733 1.00 97.06 936 GLN A N 1
ATOM 7406 C CA . GLN A 1 936 ? -12.306 5.489 -23.612 1.00 97.06 936 GLN A CA 1
ATOM 7407 C C . GLN A 1 936 ? -11.577 4.134 -23.701 1.00 97.06 936 GLN A C 1
ATOM 7409 O O . GLN A 1 936 ? -12.100 3.193 -24.299 1.00 97.06 936 GLN A O 1
ATOM 7414 N N . THR A 1 937 ? -10.366 4.028 -23.145 1.00 98.12 937 THR A N 1
ATOM 7415 C CA . THR A 1 937 ? -9.605 2.769 -23.101 1.00 98.12 937 THR A CA 1
ATOM 7416 C C . THR A 1 937 ? -10.138 1.845 -22.000 1.00 98.12 937 THR A C 1
ATOM 7418 O O . THR A 1 937 ? -10.814 2.286 -21.075 1.00 98.12 937 THR A O 1
ATOM 7421 N N . ALA A 1 938 ? -9.783 0.558 -22.050 1.00 97.50 938 ALA A N 1
ATOM 7422 C CA . ALA A 1 938 ? -10.083 -0.404 -20.982 1.00 97.50 938 ALA A CA 1
ATOM 7423 C C . ALA A 1 938 ? -8.947 -0.566 -19.945 1.00 97.50 938 ALA A C 1
ATOM 7425 O O . ALA A 1 938 ? -9.054 -1.402 -19.046 1.00 97.50 938 ALA A O 1
ATOM 7426 N N . TRP A 1 939 ? -7.839 0.171 -20.101 1.00 98.31 939 TRP A N 1
ATOM 7427 C CA . TRP A 1 939 ? -6.600 -0.028 -19.338 1.00 98.31 939 TRP A CA 1
ATOM 7428 C C . TRP A 1 939 ? -6.092 1.223 -18.613 1.00 98.31 939 TRP A C 1
ATOM 7430 O O . TRP A 1 939 ? -5.382 1.072 -17.621 1.00 98.31 939 TRP A O 1
ATOM 7440 N N . SER A 1 940 ? -6.424 2.437 -19.071 1.00 98.69 940 SER A N 1
ATOM 7441 C CA . SER A 1 940 ? -5.909 3.680 -18.478 1.00 98.69 940 SER A CA 1
ATOM 7442 C C . SER A 1 940 ? -6.353 3.853 -17.027 1.00 98.69 940 SER A C 1
ATOM 7444 O O . SER A 1 940 ? -7.462 3.464 -16.652 1.00 98.69 940 SER A O 1
ATOM 7446 N N . SER A 1 941 ? -5.535 4.534 -16.221 1.00 98.38 941 SER A N 1
ATOM 7447 C CA . SER A 1 941 ? -5.941 4.978 -14.883 1.00 98.38 941 SER A CA 1
ATOM 7448 C C . SER A 1 941 ? -7.138 5.943 -14.917 1.00 98.38 941 SER A C 1
ATOM 7450 O O . SER A 1 941 ? -7.836 6.078 -13.913 1.00 98.38 941 SER A O 1
ATOM 7452 N N . LEU A 1 942 ? -7.411 6.563 -16.071 1.00 98.25 942 LEU A N 1
ATOM 7453 C CA . LEU A 1 942 ? -8.547 7.453 -16.322 1.00 98.25 942 LEU A CA 1
ATOM 7454 C C . LEU A 1 942 ? -9.763 6.742 -16.946 1.00 98.25 942 LEU A C 1
ATOM 7456 O O . LEU A 1 942 ? -10.753 7.405 -17.251 1.00 98.25 942 LEU A O 1
ATOM 7460 N N . SER A 1 943 ? -9.697 5.424 -17.165 1.00 98.12 943 SER A N 1
ATOM 7461 C CA . SER A 1 943 ? -10.862 4.636 -17.589 1.00 98.12 943 SER A CA 1
ATOM 7462 C C . SER A 1 943 ? -11.869 4.457 -16.435 1.00 98.12 943 SER A C 1
ATOM 7464 O O . SER A 1 943 ? -11.449 4.456 -15.271 1.00 98.12 943 SER A O 1
ATOM 7466 N N . PRO A 1 944 ? -13.183 4.314 -16.716 1.00 98.25 944 PRO A N 1
ATOM 7467 C CA . PRO A 1 944 ? -14.202 4.206 -15.671 1.00 98.25 944 PRO A CA 1
ATOM 7468 C C . PRO A 1 944 ? -13.989 2.998 -14.751 1.00 98.25 944 PRO A C 1
ATOM 7470 O O . PRO A 1 944 ? -13.792 1.869 -15.213 1.00 98.25 944 PRO A O 1
ATOM 7473 N N . ASP A 1 945 ? -14.107 3.222 -13.442 1.00 98.31 945 ASP A N 1
ATOM 7474 C CA . ASP A 1 945 ? -13.915 2.212 -12.400 1.00 98.31 945 ASP A CA 1
ATOM 7475 C C . ASP A 1 945 ? -15.057 2.210 -11.350 1.00 98.31 945 ASP A C 1
ATOM 7477 O O . ASP A 1 945 ? -14.836 2.518 -10.166 1.00 98.31 945 ASP A O 1
ATOM 7481 N N . PRO A 1 946 ? -16.298 1.830 -11.737 1.00 98.00 946 PRO A N 1
ATOM 7482 C CA . PRO A 1 946 ? -17.501 2.064 -10.926 1.00 98.00 946 PRO A CA 1
ATOM 7483 C C . PRO A 1 946 ? -17.556 1.316 -9.586 1.00 98.00 946 PRO A C 1
ATOM 7485 O O . PRO A 1 946 ? -18.407 1.612 -8.741 1.00 98.00 946 PRO A O 1
ATOM 7488 N N . LYS A 1 947 ? -16.649 0.355 -9.356 1.00 98.12 947 LYS A N 1
ATOM 7489 C CA . LYS A 1 947 ? -16.510 -0.343 -8.065 1.00 98.12 947 LYS A CA 1
ATOM 7490 C C . LYS A 1 947 ? -15.815 0.507 -6.993 1.00 98.12 947 LYS A C 1
ATOM 7492 O O . LYS A 1 947 ? -16.058 0.291 -5.811 1.00 98.12 947 LYS A O 1
ATOM 7497 N N . SER A 1 948 ? -14.971 1.461 -7.394 1.00 97.75 948 SER A N 1
ATOM 7498 C CA . SER A 1 948 ? -14.278 2.398 -6.492 1.00 97.75 948 SER A CA 1
ATOM 7499 C C . SER A 1 948 ? -14.768 3.842 -6.606 1.00 97.75 948 SER A C 1
ATOM 7501 O O . SER A 1 948 ? -14.533 4.628 -5.694 1.00 97.75 948 SER A O 1
ATOM 7503 N N . GLU A 1 949 ? -15.459 4.204 -7.689 1.00 97.50 949 GLU A N 1
ATOM 7504 C CA . GLU A 1 949 ? -16.101 5.516 -7.813 1.00 97.50 949 GLU A CA 1
ATOM 7505 C C . GLU A 1 949 ? -17.167 5.726 -6.729 1.00 97.50 949 GLU A C 1
ATOM 7507 O O . GLU A 1 949 ? -17.987 4.845 -6.448 1.00 97.50 949 GLU A O 1
ATOM 7512 N N . LEU A 1 950 ? -17.162 6.917 -6.137 1.00 97.25 950 LEU A N 1
ATOM 7513 C CA . LEU A 1 950 ? -18.116 7.365 -5.127 1.00 97.25 950 LEU A CA 1
ATOM 7514 C C . LEU A 1 950 ? -19.049 8.401 -5.773 1.00 97.25 950 LEU A C 1
ATOM 7516 O O . LEU A 1 950 ? -18.600 9.214 -6.578 1.00 97.25 950 LEU A O 1
ATOM 7520 N N . GLY A 1 951 ? -20.349 8.314 -5.486 1.00 95.06 951 GLY A N 1
ATOM 7521 C CA . GLY A 1 951 ? -21.398 9.089 -6.160 1.00 95.06 951 GLY A CA 1
ATOM 7522 C C . GLY A 1 951 ? -22.385 9.738 -5.183 1.00 95.06 951 GLY A C 1
ATOM 7523 O O . GLY A 1 951 ? -22.132 9.749 -3.977 1.00 95.06 951 GLY A O 1
ATOM 7524 N N . PRO A 1 952 ? -23.519 10.278 -5.661 1.00 97.19 952 PRO A N 1
ATOM 7525 C CA . PRO A 1 952 ? -24.551 10.810 -4.776 1.00 97.19 952 PRO A CA 1
ATOM 7526 C C . PRO A 1 952 ? -25.144 9.710 -3.883 1.00 97.19 952 PRO A C 1
ATOM 7528 O O . PRO A 1 952 ? -25.231 8.546 -4.278 1.00 97.19 952 PRO A O 1
ATOM 7531 N N . VAL A 1 953 ? -25.580 10.096 -2.683 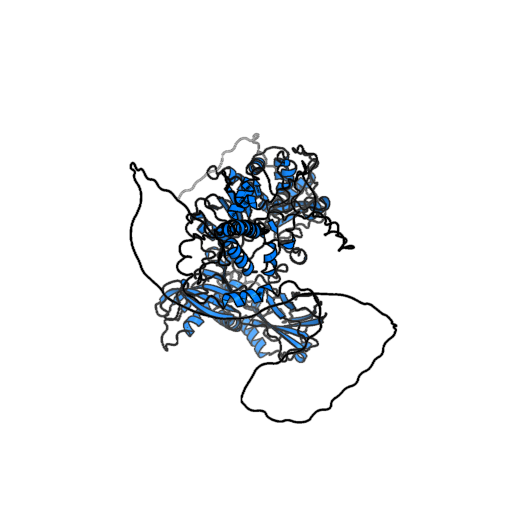1.00 97.12 953 VAL A N 1
ATOM 7532 C CA . VAL A 1 953 ? -26.267 9.195 -1.747 1.00 97.12 953 VAL A CA 1
ATOM 7533 C C . VAL A 1 953 ? -27.628 8.793 -2.325 1.00 97.12 953 VAL A C 1
ATOM 7535 O O . VAL A 1 953 ? -28.411 9.648 -2.741 1.00 97.12 953 VAL A O 1
ATOM 7538 N N . LYS A 1 954 ? -27.907 7.487 -2.358 1.00 95.25 954 LYS A N 1
ATOM 7539 C CA . LYS A 1 954 ? -29.173 6.914 -2.839 1.00 95.25 954 LYS A CA 1
ATOM 7540 C C . LYS A 1 954 ? -30.338 7.190 -1.860 1.00 95.25 954 LYS A C 1
ATOM 7542 O O . LYS A 1 954 ? -30.089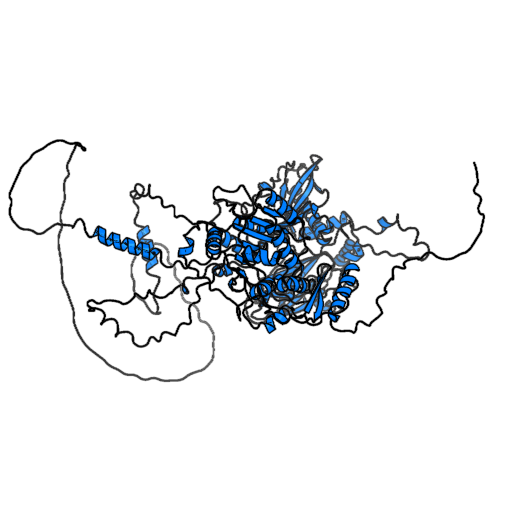 7.484 -0.690 1.00 95.25 954 LYS A O 1
ATOM 7547 N N . PRO A 1 955 ? -31.616 7.032 -2.272 1.00 94.69 955 PRO A N 1
ATOM 7548 C CA . PRO A 1 955 ? -32.778 7.216 -1.385 1.00 94.69 955 PRO A CA 1
ATOM 7549 C C . PRO A 1 955 ? -32.816 6.296 -0.149 1.00 94.69 955 PRO A C 1
ATOM 7551 O O . PRO A 1 955 ? -33.407 6.653 0.866 1.00 94.69 955 PRO A O 1
ATOM 7554 N N . ASP A 1 956 ? -32.171 5.130 -0.219 1.00 86.38 956 ASP A N 1
ATOM 7555 C CA . ASP A 1 956 ? -31.949 4.190 0.894 1.00 86.38 956 ASP A CA 1
ATOM 7556 C C . ASP A 1 956 ? -30.858 4.652 1.899 1.00 86.38 956 ASP A C 1
ATOM 7558 O O . ASP A 1 956 ? -30.732 4.104 2.998 1.00 86.38 956 ASP A O 1
ATOM 7562 N N . GLY A 1 957 ? -30.090 5.693 1.558 1.00 91.44 957 GLY A N 1
ATOM 7563 C CA . GLY A 1 957 ? -28.985 6.228 2.352 1.00 91.44 957 GLY A CA 1
ATOM 7564 C C . GLY A 1 957 ? -27.607 5.613 2.074 1.00 91.44 957 GLY A C 1
ATOM 7565 O O . GLY A 1 957 ? -26.665 5.931 2.801 1.00 91.44 957 GLY A O 1
ATOM 7566 N N . ARG A 1 958 ? -27.466 4.741 1.068 1.00 93.12 958 ARG A N 1
ATOM 7567 C CA . ARG A 1 958 ? -26.243 3.995 0.711 1.00 93.12 958 ARG A CA 1
ATOM 7568 C C . ARG A 1 958 ? -25.508 4.622 -0.488 1.00 93.12 958 ARG A C 1
ATOM 7570 O O . ARG A 1 958 ? -25.993 5.553 -1.133 1.00 93.12 958 ARG A O 1
ATOM 7577 N N . LEU A 1 959 ? -24.321 4.080 -0.787 1.00 93.88 959 LEU A N 1
ATOM 7578 C CA . LEU A 1 959 ? -23.520 4.381 -1.992 1.00 93.88 959 LEU A CA 1
ATOM 7579 C C . LEU A 1 959 ? -23.277 3.148 -2.874 1.00 93.88 959 LEU A C 1
ATOM 7581 O O . LEU A 1 959 ? -23.237 3.264 -4.101 1.00 93.88 959 LEU A O 1
ATOM 7585 N N . ARG A 1 960 ? -23.079 1.978 -2.255 1.00 92.38 960 ARG A N 1
ATOM 7586 C CA . ARG A 1 960 ? -23.031 0.675 -2.930 1.00 92.38 960 ARG A CA 1
ATOM 7587 C C . ARG A 1 960 ? -24.406 0.269 -3.440 1.00 92.38 960 ARG A C 1
ATOM 7589 O O . ARG A 1 960 ? -24.477 -0.294 -4.557 1.00 92.38 960 ARG A O 1
#

Nearest PDB structures (foldseek):
  6eja-assembly1_A  TM=9.865E-01  e=0.000E+00  Homo sapiens
  6ej7-assembly1_A  TM=9.867E-01  e=0.000E+00  Homo sapiens
  6foa-assembly1_A  TM=9.861E-01  e=0.000E+00  Homo sapiens
  6ej9-assembly1_A  TM=9.869E-01  e=0.000E+00  Homo sapiens
  6ejd-assembly1_A  TM=9.856E-01  e=0.000E+00  Homo sapiens

Mean predicted aligned error: 16.0 Å

Radius of gyration: 40.79 Å; Cα contacts (8 Å, |Δi|>4): 1432; chains: 1; bounding box: 143×141×91 Å

InterPro domains:
  IPR003406 Glycosyl transferase, family 14 [PF02485] (98-199)
  IPR003406 Glycosyl transferase, family 14 [PF02485] (368-518)
  IPR024448 Xylosyltransferase, C-terminal [PF12529] (593-773)
  IPR043538 Xylosyltransferase [PTHR46025] (565-956)

Foldseek 3Di:
DDDDDDDDDDDDDDDDDDDPDPDPPDPPDDDPPDDPADDDPPPADPVQSVVLVVVLVVQVVCDFDFDAFADPDPDFAADDDDDDPVLLVDQDPDWFAEEEEEEEEDFQLLLLLLQCQLQFFLRYAYEYAYAPLRVVSVVSLVVVQVVHPRYYYDPDHHNDFAQALVVVVVVLVVLVVQVVPPVNPGWKYFYDYSFKHWFAWADLVPDPVVVVVVVVVVVVVVVPPDDDPDDDDDDDDDDDDDDDDDDDDDDDDDDDDDDDDDDDDDDDDDDYDDDDDDYDDDDDDDDDDDDDDDDDDDDDDDDDDDDDDDDDDDDDDDDDDDDDDDDDDDDDDPPVVVVVVVVVVPPPDDPVVPPVPDDPPPPVPPLDLSSSVRSSCVVLSLAWAFAWPPDDVVVVCVQQVLQWFWACGPLAIRTSGGDDDHHNFDWIFADLGIMGTSVLSVCLNDDPDSQSVVLSVSSSGGGNSSRISSVRSCCSHHNSNRYHNHRQEAFADPCVQQFDQVCVVRYVHTDGHHFADDPVCLCVSYPDNPLVPDDDDDDDDDDDDDDDPDDPPPDPDDDDDDDPDDDRDDDDHHTMYDGHDVLLPCPSVLVRSCVSRNDDDPPDAQSQKDKTWQDAPVVPPVSDDLLRQLLLVLQVVLQLVVQQVVDPDPPDQQSHKDFDDGFRTKMFMDGNSHTFAIKTWGWIQRPVVRDIFIKIFGKGFDFFKDFDPPADPPPWWDDKDKADCQSSNSGDRPPSRRRAAQPDQIKIKTFTDADAWAKKKKWKAAPQGFTLDIDIDIAHNPRGMDMDGDQFATRGAFFKIKMFIGGPLHTGIMGIGGHFQGQDDPNHGQDFPVVVCVPPVPPAPPDDDPPDPRPLLVRNLGHPVNHGDPDGDVVCCVVNVRDRDPVSNVVSNVLSNDHDPSSSVVRSVRCVVGMHGPAMATCDDGSSPPHHHQCPDSTHPNDDNQSSDFDDQDPSRRGD

Organism: NCBI:txid40157

Solvent-accessible surface area (backbone atoms only — not comparable to full-atom values): 59379 Å² total; per-residue (Å²): 130,81,85,84,85,86,81,89,87,87,80,86,89,80,85,89,80,86,80,84,73,80,79,79,76,70,80,76,94,67,83,82,73,90,60,103,56,81,80,79,64,95,86,65,50,73,69,45,51,52,49,52,53,54,58,52,52,51,76,79,65,76,68,89,60,78,46,72,52,56,37,89,69,98,67,79,60,63,56,87,80,85,86,57,78,75,62,68,75,54,80,56,96,68,65,54,23,42,33,38,37,37,54,34,70,60,48,58,50,48,54,34,37,29,42,47,31,67,72,44,43,69,77,34,35,39,42,37,41,45,28,56,82,23,55,69,41,42,53,56,48,54,67,55,33,78,78,38,95,49,36,47,66,54,93,66,62,54,71,63,45,83,51,27,26,55,49,38,54,49,50,55,48,52,52,44,55,53,67,70,38,77,90,54,85,50,42,33,42,35,61,42,46,62,32,42,41,80,42,54,49,72,68,69,83,77,51,70,64,51,56,55,49,52,53,51,55,47,51,64,56,56,73,70,73,65,82,80,90,88,80,90,86,84,87,80,89,83,84,83,90,80,91,85,91,89,92,81,89,86,87,83,81,89,88,83,90,83,90,85,92,84,85,91,89,89,88,90,84,91,89,88,92,87,90,87,90,87,91,92,87,86,90,86,86,89,84,85,86,87,88,90,85,87,83,89,82,88,88,87,80,90,88,82,89,78,85,90,86,89,86,80,85,84,88,86,85,87,88,89,85,88,79,91,88,89,88,85,81,86,87,86,69,79,69,64,63,61,56,55,62,59,55,71,75,67,75,85,66,94,68,69,79,76,75,70,80,80,68,88,78,70,74,73,79,70,79,50,46,66,58,43,53,30,33,52,46,44,76,45,55,81,40,30,24,38,27,60,64,87,66,70,58,75,62,44,40,67,69,58,36,65,46,30,35,30,44,69,47,94,79,27,36,44,56,76,44,78,48,80,74,71,45,59,58,65,83,47,34,47,48,69,48,38,36,42,21,44,70,59,52,50,47,73,60,71,49,83,48,72,56,57,50,50,47,57,60,55,37,59,30,22,52,43,25,49,26,24,50,63,47,25,50,36,57,27,24,86,54,21,85,30,29,22,78,48,35,30,63,49,69,39,72,47,65,92,34,24,47,71,36,81,45,52,91,40,24,77,51,73,50,68,49,62,34,64,58,45,67,89,50,55,65,78,64,42,66,60,71,86,74,67,78,69,81,80,85,82,75,86,88,76,88,89,79,86,91,76,94,86,80,80,91,74,81,88,73,83,89,78,84,76,75,87,76,70,84,82,76,75,81,77,74,33,47,34,36,33,32,51,42,65,98,80,34,38,63,40,56,50,57,49,54,34,68,64,66,46,77,77,65,90,86,63,57,46,79,57,48,49,67,36,53,80,43,48,52,96,67,42,74,87,74,49,53,33,50,55,50,35,50,55,53,41,50,53,53,42,23,42,53,50,46,38,72,66,58,89,55,89,89,67,46,45,40,33,64,45,86,42,92,64,71,45,31,34,26,46,35,31,50,74,79,37,82,54,36,40,36,41,29,34,37,29,32,31,66,64,77,75,40,83,35,46,35,39,24,37,33,29,71,53,92,51,62,42,72,35,84,74,71,51,94,74,76,40,74,75,49,53,53,64,30,42,61,74,37,74,54,82,73,47,48,72,45,76,79,39,82,38,30,24,82,60,81,58,31,46,36,40,33,38,47,75,52,75,67,48,65,36,39,41,38,36,29,43,61,50,44,50,58,45,47,73,50,76,46,78,42,51,38,83,39,51,66,52,72,51,65,71,83,62,42,66,23,40,49,43,35,62,29,41,38,40,36,25,46,94,86,42,62,44,28,40,26,57,49,50,27,40,60,62,54,32,52,94,82,36,73,49,58,61,67,80,79,58,58,93,79,55,77,88,72,63,85,85,64,88,80,84,81,74,79,36,59,40,37,67,45,29,60,23,21,73,94,74,44,26,40,95,70,83,48,72,84,47,30,72,80,70,72,38,75,66,44,68,72,50,48,53,48,46,59,57,55,13,68,42,51,60,74,63,31,50,52,49,40,39,55,54,47,57,72,50,34,42,51,78,48,55,23,25,75,55,86,72,76,29,94,84,53,49,51,24,59,77,41,97,76,42,94,63,22,66,43,70,75,35,59,84,74,75,74,42,98,90,32,34,63,106